Protein 1QE5 (pdb70)

B-factor: mean 22.92, std 11.98, range [2.0, 67.71]

Sequence (798 aa):
PPLDDPATDPFLVARAAADHIAQATGVEGHDMALVLGSGWGGAAELLGEVVAEVPTHEIPGFSSVTRSIRVERADGSVRHALVLGSRTHLYEGKGVRAVVHGVRTAAATGAETLILTNGCGGLNQEWGAGTPVLLSDHINLTARSPLEGPTFVDLTDVYSPRLRELAHRVDPTLPEGVYAQFPGPHYETPAEVRMAGILGADLVGMSTTLEAIAARHCGLEVLGVSLVTNLAAGISPTPLSHAEVIEAGQAAGPRISALLADIAKRPPLDDPATDPFLVARAAADHIAQATGVEGHDMALVLGSGWGGAAELLGEVVAEVPTHEIPGFSSVTRSIRVERADGSVRHALVLGSRTHLYEGKGVRAVVHGVRTAAATGAETLILTNGCGGLNQEWGAGTPVLLSDHINLTARSPLEGPTFVDLTDVYSPRLRELAHRVDPTLPEGVYAQFPGPHYETPAEVRMAGILGADLVGMSTTLEAIAARHCGLEVLGVSLVTNLAAGISPTPLSHAEVIEAGQAAGPRISALLADIAKRPPLDDPATDPFLVARAAADHIAQATGVEGHDMALVLGSGWGGAAELLGEVVAEVPTHEIPGFSSVTRSIRVERADGSVRHALVLGSRTHLYEGKGVRAVVHGVRTAAATGAETLILTNGCGGLNQEWGAGTPVLLSDHINLTARSPLEGPTFVDLTDVYSPRLRELAHRVDPTLPEGVYAQFPGPHYETPAEVRMAGILGADLVGMSTTLEAIAARHCGLEVLGVSLVTNLAAGISPTPLSHAEVIEAGQAAGPRISALLADIAKR

CATH classification: 3.40.50.1580

Radius of gyration: 28.35 Å; Cα contacts (8 Å, |Δi|>4): 1899; chains: 3; bounding box: 69×83×70 Å

InterPro domains:
  IPR000845 Nucleoside phosphorylase domain [PF01048] (41-279)
  IPR011268 Purine nucleoside phosphorylase [PIRSF000477] (22-280)
  IPR011268 Purine nucleoside phosphorylase [PTHR11904] (24-280)
  IPR011268 Purine nucleoside phosphorylase [TIGR01697] (40-279)
  IP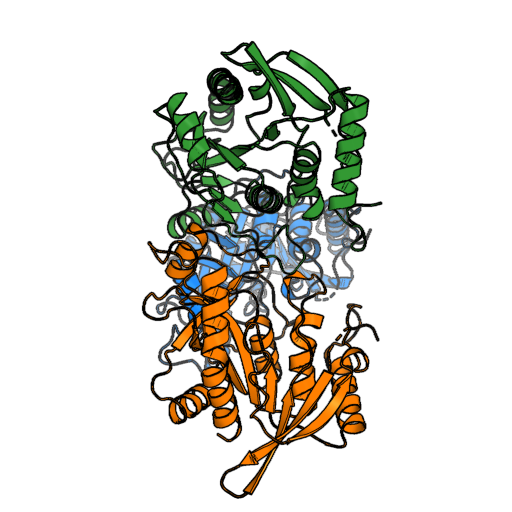R011268 Purine nucleoside phosphorylase [cd09009] (22-279)
  IPR011269 Putative purine nucleotide phosphorylase [TIGR01698] (39-280)
  IPR018099 Purine phosphorylase, family 2, conserved site [PS01240] (98-139)
  IPR035994 Nucleoside phosphorylase superfamily [G3DSA:3.40.50.1580] (9-282)
  IPR035994 Nucleoside phosphorylase superfamily [SSF53167] (23-280)

Foldseek 3Di:
DALLDPPDDLLVLLLQLLVVCCVQQVPQAAAEEEAAAPLRVQLQVLQADFSDWAAVCPGRHANHIWTWGWHQAPVRDIGIYIYDDHADFLVVPSDLSNRQSVLSSNVSRVHQAYEYEYEWAFQDVVAFFLAKAWEQEEAEDAPDASDDDPLDFDVPGLADPVLVVLLCVVPVVHHYWYEYAYQDPPADELVVSVVCVVVGGGIYDGGPPNNSRVNVSSNHHYIYMYGHLGHGHPSDPDDDDPVVSVVSSVVNSVVSSVSCSSSSND/DALQDPVDDLLVLLLQLLVVVCVQQVPQAAAEEEEQAVLCVCLCVLQAAWSDWAPLCPGGHAPATWTWGWGAAPVRDIGIYIYHGDADFLLVVSDLSNRQSVLSNNVSSVHQAYEYEYEWAFLDPVAFALAKAWEAEEAEPAPDASDDPPQDFDVPGLADPVLVVLLCVVPVPHHYWYEYAYQDDDADEVVVSVVCVVVGGGIYYHGPPNNSRVNVSSVHHYIYMYGHLGHGHPSDPDDDDPVVSVVSSVVSNVVSSVSVSSSSND/DALLPVVDDLLVQLLQLLVVVCVQQVPQAFAEEEEQAVLRVCLQVLQADWSDWAQQCPGGHADHIWTWGWHAAPVGDIGIYIYGDDADFVVVPPDLSSRQSSLSNNVSRVYAAYEYEYEWAFLDVVQFALAKAWEAEEAEPQPDASDDDPDDFDVPGLADPVLVVLLCVVPVPHHYWYEYAYRDDDADEVVVSVVCVVVGGRIYDHGDPNNSRVNVSSNHHYIYMYGHLGHGHPNDPDDDDNVRSVVSSVVSNVVSSVSVSSSSND

Nearest PDB structures (foldseek):
  1qe5-assembly1_C  TM=1.002E+00  e=2.975E-54  Cellulomonas sp.
  7zsq-assembly1_C  TM=9.509E-01  e=6.792E-37  Mycobacterium tuberculosis
  8swu-assembly1_A  TM=8.958E-01  e=1.077E-26  Clostridium perfringens ATCC 13124
  4lna-assembly1_A  TM=8.861E-01  e=1.603E-23  Spirosoma linguale DSM 74
  8swq-assembly2_E  TM=8.488E-01  e=2.115E-20  Kluyveromyces lactis NRRL Y-1140

Organism: Cellulomonas sp. (NCBI:txid40001)

Structure (mmCIF, N/CA/C/O backbone):
data_1QE5
#
_entry.id   1QE5
#
_cell.length_a   64.120
_cell.length_b   108.900
_cell.length_c   119.300
_cell.angle_alpha   90.00
_cell.angle_beta   90.00
_cell.angle_gamma   90.00
#
_symmetry.space_group_name_H-M   'P 21 21 21'
#
loop_
_entity.id
_entity.type
_entity.pdbx_description
1 polymer PENTOSYLTRANSFERASE
2 non-polymer 'PHOSPHATE ION'
3 non-polymer 'CALCIUM ION'
4 water water
#
loop_
_atom_site.group_PDB
_atom_site.id
_atom_site.type_symbol
_atom_site.label_atom_id
_atom_site.label_alt_id
_atom_site.label_comp_id
_atom_site.label_asym_id
_atom_site.label_entity_id
_atom_site.label_seq_id
_atom_site.pdbx_PDB_ins_code
_atom_site.Cartn_x
_atom_site.Cartn_y
_atom_site.Cartn_z
_atom_site.occupancy
_atom_site.B_iso_or_equiv
_atom_site.auth_seq_id
_atom_site.auth_comp_id
_atom_site.auth_asym_id
_atom_site.auth_atom_id
_atom_site.pdbx_PDB_model_num
ATOM 1 N N . PRO A 1 1 ? 0.456 -10.248 29.754 1.00 56.86 9 PRO A N 1
ATOM 2 C CA . PRO A 1 1 ? 0.587 -8.990 28.952 1.00 55.68 9 PRO A CA 1
ATOM 3 C C . PRO A 1 1 ? 0.765 -9.368 27.485 1.00 54.00 9 PRO A C 1
ATOM 4 O O . PRO A 1 1 ? 1.726 -10.052 27.158 1.00 53.69 9 PRO A O 1
ATOM 8 N N . PRO A 1 2 ? -0.168 -8.964 26.593 1.00 52.05 10 PRO A N 1
ATOM 9 C CA . PRO A 1 2 ? -0.055 -9.291 25.167 1.00 51.09 10 PRO A CA 1
ATOM 10 C C . PRO A 1 2 ? 1.119 -8.565 24.514 1.00 50.26 10 PRO A C 1
ATOM 11 O O . PRO A 1 2 ? 1.284 -7.351 24.678 1.00 49.21 10 PRO A O 1
ATOM 15 N N . LEU A 1 3 ? 1.952 -9.323 23.806 1.00 49.91 11 LEU A N 1
ATOM 16 C CA . LEU A 1 3 ? 3.106 -8.752 23.115 1.00 49.25 11 LEU A CA 1
ATOM 17 C C . LEU A 1 3 ? 2.571 -7.706 22.174 1.00 50.35 11 LEU A C 1
ATOM 18 O O . LEU A 1 3 ? 3.253 -6.769 21.793 1.00 49.02 11 LEU A O 1
ATOM 23 N N . ASP A 1 4 ? 1.333 -7.937 21.781 1.00 52.93 12 ASP A N 1
ATOM 24 C CA . ASP A 1 4 ? 0.582 -7.100 20.870 1.00 55.29 12 ASP A CA 1
ATOM 25 C C . ASP A 1 4 ? 0.413 -5.639 21.335 1.00 54.59 12 ASP A C 1
ATOM 26 O O . ASP A 1 4 ? 0.384 -4.713 20.514 1.00 53.80 12 ASP A O 1
ATOM 31 N N . ASP A 1 5 ? 0.271 -5.439 22.648 1.00 52.60 13 ASP A N 1
ATOM 32 C CA . ASP A 1 5 ? 0.085 -4.097 23.187 1.00 49.74 13 ASP A CA 1
ATOM 33 C C . ASP A 1 5 ? 1.408 -3.369 23.230 1.00 47.12 13 ASP A C 1
ATOM 34 O O . ASP A 1 5 ? 2.373 -3.853 23.802 1.00 45.52 13 ASP A O 1
ATOM 39 N N . PRO A 1 6 ? 1.460 -2.167 22.643 1.00 45.86 14 PRO A N 1
ATOM 40 C CA . PRO A 1 6 ? 2.677 -1.357 22.602 1.00 44.23 14 PRO A CA 1
ATOM 41 C C . PRO A 1 6 ? 3.194 -1.091 24.001 1.00 43.26 14 PRO A C 1
ATOM 42 O O . PRO A 1 6 ? 4.409 -0.941 24.226 1.00 43.44 14 PRO A O 1
ATOM 46 N N . ALA A 1 7 ? 2.270 -1.037 24.949 1.00 40.05 15 ALA A N 1
ATOM 47 C CA . ALA A 1 7 ? 2.652 -0.796 26.324 1.00 39.15 15 ALA A CA 1
ATOM 48 C C . ALA A 1 7 ? 3.516 -1.941 26.873 1.00 37.89 15 ALA A C 1
ATOM 49 O O . ALA A 1 7 ? 4.490 -1.691 27.569 1.00 38.55 15 ALA A O 1
ATOM 51 N N . THR A 1 8 ? 3.189 -3.190 26.539 1.00 36.64 16 THR A N 1
ATOM 52 C CA . THR A 1 8 ? 3.966 -4.344 27.028 1.00 32.23 16 THR A CA 1
ATOM 53 C C . THR A 1 8 ? 5.455 -4.236 26.690 1.00 30.77 16 THR A C 1
ATOM 54 O O . THR A 1 8 ? 5.832 -3.742 25.623 1.00 33.09 16 THR A O 1
ATOM 58 N N . ASP A 1 9 ? 6.302 -4.693 27.602 1.00 28.08 17 ASP A N 1
ATOM 59 C CA . ASP A 1 9 ? 7.753 -4.722 27.407 1.00 25.96 17 ASP A CA 1
ATOM 60 C C . ASP A 1 9 ? 8.086 -6.103 26.816 1.00 25.65 17 ASP A C 1
ATOM 61 O O . ASP A 1 9 ? 8.065 -7.092 27.552 1.00 26.89 17 ASP A O 1
ATOM 66 N N . PRO A 1 10 ? 8.456 -6.188 25.518 1.00 25.59 18 PRO A N 1
ATOM 67 C CA . PRO A 1 10 ? 8.751 -7.521 24.943 1.00 24.48 18 PRO A CA 1
ATOM 68 C C . PRO A 1 10 ? 9.663 -8.438 25.714 1.00 20.24 18 PRO A C 1
ATOM 69 O O . PRO A 1 10 ? 9.425 -9.618 25.758 1.00 19.29 18 PRO A O 1
ATOM 73 N N . PHE A 1 11 ? 10.699 -7.890 26.320 1.00 20.43 19 PHE A N 1
ATOM 74 C CA . PHE A 1 11 ? 11.663 -8.666 27.083 1.00 22.54 19 PHE A CA 1
ATOM 75 C C . PHE A 1 11 ? 11.151 -9.326 28.366 1.00 26.62 19 PHE A C 1
ATOM 76 O O . PHE A 1 11 ? 11.730 -10.304 28.865 1.00 26.29 19 PHE A O 1
ATOM 84 N N . LEU A 1 12 ? 10.066 -8.774 28.884 1.00 26.84 20 LEU A N 1
ATOM 85 C CA . LEU A 1 12 ? 9.444 -9.240 30.094 1.00 26.81 20 LEU A CA 1
ATOM 86 C C . LEU A 1 12 ? 8.620 -10.446 29.672 1.00 23.54 20 LEU A C 1
ATOM 87 O O . LEU A 1 12 ? 8.444 -11.410 30.427 1.00 24.35 20 LEU A O 1
ATOM 92 N N . VAL A 1 13 ? 8.118 -10.414 28.452 1.00 19.01 21 VAL A N 1
ATOM 93 C CA . VAL A 1 13 ? 7.352 -11.562 28.014 1.00 17.17 21 VAL A CA 1
ATOM 94 C C . VAL A 1 13 ? 8.383 -12.685 27.776 1.00 21.00 21 VAL A C 1
ATOM 95 O O . VAL A 1 13 ? 8.125 -13.856 28.105 1.00 19.12 21 VAL A O 1
ATOM 99 N N . ALA A 1 14 ? 9.553 -12.324 27.214 1.00 19.96 22 ALA A N 1
ATOM 100 C CA . ALA A 1 14 ? 10.613 -13.295 26.973 1.00 22.24 22 ALA A CA 1
ATOM 101 C C . ALA A 1 14 ? 11.030 -13.974 28.277 1.00 23.84 22 ALA A C 1
ATOM 102 O O . ALA A 1 14 ? 11.245 -15.194 28.299 1.00 24.86 22 ALA A O 1
ATOM 104 N N . ARG A 1 15 ? 11.161 -13.191 29.344 1.00 24.37 23 ARG A N 1
ATOM 105 C CA . ARG A 1 15 ? 11.511 -13.728 30.653 1.00 25.51 23 ARG A CA 1
ATOM 106 C C . ARG A 1 15 ? 10.488 -14.754 31.110 1.00 25.49 23 ARG A C 1
ATOM 107 O O . ARG A 1 15 ? 10.831 -15.849 31.576 1.00 24.96 23 ARG A O 1
ATOM 115 N N . ALA A 1 16 ? 9.215 -14.413 30.959 1.00 25.78 24 ALA A N 1
ATOM 116 C CA . ALA A 1 16 ? 8.156 -15.323 31.362 1.00 24.16 24 ALA A CA 1
ATOM 117 C C . ALA A 1 16 ? 8.229 -16.580 30.536 1.00 23.75 24 ALA A C 1
ATOM 118 O O . ALA A 1 16 ? 8.054 -17.696 31.054 1.00 24.55 24 ALA A O 1
ATOM 120 N N . ALA A 1 17 ? 8.429 -16.407 29.242 1.00 23.36 25 ALA A N 1
ATOM 121 C CA . ALA A 1 17 ? 8.508 -17.559 28.341 1.00 21.16 25 ALA A CA 1
ATOM 122 C C . ALA A 1 17 ? 9.590 -18.505 28.875 1.00 21.44 25 ALA A C 1
ATOM 123 O O . ALA A 1 17 ? 9.322 -19.685 29.087 1.00 20.91 25 ALA A O 1
ATOM 125 N N . ALA A 1 18 ? 10.787 -17.960 29.117 1.00 19.30 26 ALA A N 1
ATOM 126 C CA . ALA A 1 18 ? 11.931 -18.708 29.610 1.00 20.06 26 ALA A CA 1
ATOM 127 C C . ALA A 1 18 ? 11.719 -19.371 30.987 1.00 24.87 26 ALA A C 1
ATOM 128 O O . ALA A 1 18 ? 12.140 -20.523 31.177 1.00 26.17 26 ALA A O 1
ATOM 130 N N . ASP A 1 19 ? 11.108 -18.662 31.939 1.00 26.25 27 ASP A N 1
ATOM 131 C CA . ASP A 1 19 ? 10.854 -19.265 33.241 1.00 27.41 27 ASP A CA 1
ATOM 132 C C . ASP A 1 19 ? 9.872 -20.430 33.015 1.00 26.32 27 ASP A C 1
ATOM 133 O O . ASP A 1 19 ? 10.041 -21.516 33.584 1.00 23.65 27 ASP A O 1
ATOM 138 N N . HIS A 1 20 ? 8.858 -20.211 32.190 1.00 24.96 28 HIS A N 1
ATOM 139 C CA . HIS A 1 20 ? 7.894 -21.263 31.881 1.00 26.07 28 HIS A CA 1
ATOM 140 C C . HIS A 1 20 ? 8.602 -22.527 31.306 1.00 27.96 28 HIS A C 1
ATOM 141 O O . HIS A 1 20 ? 8.360 -23.673 31.731 1.00 28.03 28 HIS A O 1
ATOM 148 N N . ILE A 1 21 ? 9.476 -22.302 30.326 1.00 27.61 29 ILE A N 1
ATOM 149 C CA . ILE A 1 21 ? 10.215 -23.387 29.696 1.00 25.86 29 ILE A CA 1
ATOM 150 C C . ILE A 1 21 ? 11.075 -24.160 30.733 1.00 23.98 29 ILE A C 1
ATOM 151 O O . ILE A 1 21 ? 11.006 -25.366 30.821 1.00 26.89 29 ILE A O 1
ATOM 156 N N . ALA A 1 22 ? 11.860 -23.455 31.519 1.00 22.44 30 ALA A N 1
ATOM 157 C CA . ALA A 1 22 ? 12.691 -24.063 32.528 1.00 25.34 30 ALA A CA 1
ATOM 158 C C . ALA A 1 22 ? 11.906 -24.931 33.500 1.00 27.82 30 ALA A C 1
ATOM 159 O O . ALA A 1 22 ? 12.422 -25.908 34.057 1.00 27.65 30 ALA A O 1
ATOM 161 N N . GLN A 1 23 ? 10.660 -24.552 33.718 1.00 29.71 31 GLN A N 1
ATOM 162 C CA . GLN A 1 23 ? 9.822 -25.260 34.636 1.00 32.89 31 GLN A CA 1
ATOM 163 C C . GLN A 1 23 ? 9.238 -26.476 33.939 1.00 33.28 31 GLN A C 1
ATOM 164 O O . GLN A 1 23 ? 9.396 -27.588 34.417 1.00 33.47 31 GLN A O 1
ATOM 170 N N . ALA A 1 24 ? 8.588 -26.263 32.800 1.00 31.87 32 ALA A N 1
ATOM 171 C CA . ALA A 1 24 ? 7.988 -27.359 32.061 1.00 31.33 32 ALA A CA 1
ATOM 172 C C . ALA A 1 24 ? 8.993 -28.450 31.583 1.00 32.59 32 ALA A C 1
ATOM 173 O O . ALA A 1 24 ? 8.622 -29.615 31.353 1.00 33.71 32 ALA A O 1
ATOM 175 N N . THR A 1 25 ? 10.264 -28.100 31.452 1.00 30.58 33 THR A N 1
ATOM 176 C CA . THR A 1 25 ? 11.223 -29.069 30.971 1.00 27.67 33 THR A CA 1
ATOM 177 C C . THR A 1 25 ? 12.144 -29.547 32.055 1.00 27.79 33 THR A C 1
ATOM 178 O O . THR A 1 25 ? 12.843 -30.546 31.883 1.00 29.31 33 THR A O 1
ATOM 182 N N . GLY A 1 26 ? 12.200 -28.808 33.148 1.00 26.02 34 GLY A N 1
ATOM 183 C CA . GLY A 1 26 ? 13.092 -29.205 34.197 1.00 25.02 34 GLY A CA 1
ATOM 184 C C . GLY A 1 26 ? 14.510 -28.803 33.849 1.00 27.26 34 GLY A C 1
ATOM 185 O O . GLY A 1 26 ? 15.439 -29.154 34.584 1.00 27.39 34 GLY A O 1
ATOM 186 N N . VAL A 1 27 ? 14.724 -28.101 32.732 1.00 25.01 35 VAL A N 1
ATOM 187 C CA . VAL A 1 27 ? 16.089 -27.672 32.446 1.00 26.60 35 VAL A CA 1
ATOM 188 C C . VAL A 1 27 ? 16.239 -26.180 32.897 1.00 28.78 35 VAL A C 1
ATOM 189 O O . VAL A 1 27 ? 15.586 -25.280 32.375 1.00 28.31 35 VAL A O 1
ATOM 193 N N . GLU A 1 28 ? 17.082 -25.937 33.896 1.00 32.07 36 GLU A N 1
ATOM 194 C CA . GLU A 1 28 ? 17.251 -24.594 34.441 1.00 35.02 36 GLU A CA 1
ATOM 195 C C . GLU A 1 28 ? 17.697 -23.603 33.379 1.00 34.37 36 GLU A C 1
ATOM 196 O O . GLU A 1 28 ? 17.199 -22.489 33.351 1.00 36.01 36 GLU A O 1
ATOM 202 N N . GLY A 1 29 ? 18.657 -23.983 32.537 1.00 31.67 37 GLY A N 1
ATOM 203 C CA . GLY A 1 29 ? 19.112 -23.091 31.480 1.00 27.52 37 GLY A CA 1
ATOM 204 C C . GLY A 1 29 ? 19.489 -23.853 30.222 1.00 25.37 37 GLY A C 1
ATOM 205 O O . GLY A 1 29 ? 19.853 -25.024 30.305 1.00 27.84 37 GLY A O 1
ATOM 206 N N . HIS A 1 30 ? 19.361 -23.235 29.058 1.00 20.64 38 HIS A N 1
ATOM 207 C CA . HIS A 1 30 ? 19.786 -23.882 27.824 1.00 19.59 38 HIS A CA 1
ATOM 208 C C . HIS A 1 30 ? 21.054 -23.200 27.366 1.00 20.98 38 HIS A C 1
ATOM 209 O O . HIS A 1 30 ? 21.350 -22.039 27.759 1.00 19.19 38 HIS A O 1
ATOM 216 N N . ASP A 1 31 ? 21.835 -23.918 26.565 1.00 19.38 39 ASP A N 1
ATOM 217 C CA . ASP A 1 31 ? 23.102 -23.377 26.111 1.00 17.56 39 ASP A CA 1
ATOM 218 C C . ASP A 1 31 ? 23.105 -22.889 24.707 1.00 15.84 39 ASP A C 1
ATOM 219 O O . ASP A 1 31 ? 23.930 -22.069 24.344 1.00 11.14 39 ASP A O 1
ATOM 224 N N . MET A 1 32 ? 22.192 -23.423 23.910 1.00 15.49 40 MET A N 1
ATOM 225 C CA . MET A 1 32 ? 22.144 -23.051 22.496 1.00 15.33 40 MET A CA 1
ATOM 226 C C . MET A 1 32 ? 20.700 -23.182 22.058 1.00 11.62 40 MET A C 1
ATOM 227 O O . MET A 1 32 ? 19.901 -23.800 22.751 1.00 11.37 40 MET A O 1
ATOM 232 N N . ALA A 1 33 ? 20.370 -22.544 20.940 1.00 12.75 41 ALA A N 1
ATOM 233 C CA . ALA A 1 33 ? 19.024 -22.592 20.408 1.00 14.38 41 ALA A CA 1
ATOM 234 C C . ALA A 1 33 ? 19.056 -22.746 18.917 1.00 11.24 41 ALA A C 1
ATOM 235 O O . ALA A 1 33 ? 19.965 -22.290 18.276 1.00 13.40 41 ALA A O 1
ATOM 237 N N . LEU A 1 34 ? 18.064 -23.438 18.372 1.00 13.89 42 LEU A N 1
ATOM 238 C CA . LEU A 1 34 ? 17.996 -23.638 16.936 1.00 11.24 42 LEU A CA 1
ATOM 239 C C . LEU A 1 34 ? 16.610 -23.376 16.462 1.00 9.97 42 LEU A C 1
ATOM 240 O O . LEU A 1 34 ? 15.623 -23.807 17.077 1.00 11.83 42 LEU A O 1
ATOM 245 N N . VAL A 1 35 ? 16.564 -22.719 15.312 1.00 10.64 43 VAL A N 1
ATOM 246 C CA . VAL A 1 35 ? 15.336 -22.404 14.627 1.00 9.62 43 VAL A CA 1
ATOM 247 C C . VAL A 1 35 ? 15.436 -23.163 13.314 1.00 10.45 43 VAL A C 1
ATOM 248 O O . VAL A 1 35 ? 16.398 -22.980 12.576 1.00 12.09 43 VAL A O 1
ATOM 252 N N . LEU A 1 36 ? 14.455 -24.014 13.032 1.00 11.90 44 LEU A N 1
ATOM 253 C CA . LEU A 1 36 ? 14.457 -24.824 11.797 1.00 10.52 44 LEU A CA 1
ATOM 254 C C . LEU A 1 36 ? 13.540 -24.223 10.763 1.00 12.67 44 LEU A C 1
ATOM 255 O O . LEU A 1 36 ? 12.322 -24.133 10.972 1.00 12.25 44 LEU A O 1
ATOM 260 N N . GLY A 1 37 ? 14.103 -23.844 9.620 1.00 12.55 45 GLY A N 1
ATOM 261 C CA . GLY A 1 37 ? 13.282 -23.220 8.598 1.00 12.88 45 GLY A CA 1
ATOM 262 C C . GLY A 1 37 ? 12.730 -24.209 7.604 1.00 15.40 45 GLY A C 1
ATOM 263 O O . GLY A 1 37 ? 12.593 -25.373 7.916 1.00 15.38 45 GLY A O 1
ATOM 264 N N . SER A 1 38 ? 12.373 -23.739 6.419 1.00 16.52 46 SER A N 1
ATOM 265 C CA . SER A 1 38 ? 11.822 -24.600 5.365 1.00 18.95 46 SER A CA 1
ATOM 266 C C . SER A 1 38 ? 12.864 -25.537 4.816 1.00 13.44 46 SER A C 1
ATOM 267 O O . SER A 1 38 ? 13.898 -25.103 4.361 1.00 12.44 46 SER A O 1
ATOM 270 N N . GLY A 1 39 ? 12.569 -26.835 4.877 1.00 16.05 47 GLY A N 1
ATOM 271 C CA . GLY A 1 39 ? 13.506 -27.853 4.444 1.00 11.91 47 GLY A CA 1
ATOM 272 C C . GLY A 1 39 ? 14.286 -28.397 5.641 1.00 14.76 47 GLY A C 1
ATOM 273 O O . GLY A 1 39 ? 15.004 -29.373 5.473 1.00 11.36 47 GLY A O 1
ATOM 274 N N . TRP A 1 40 ? 14.150 -27.804 6.839 1.00 11.24 48 TRP A N 1
ATOM 275 C CA . TRP A 1 40 ? 14.924 -28.270 7.989 1.00 8.76 48 TRP A CA 1
ATOM 276 C C . TRP A 1 40 ? 14.149 -28.985 9.075 1.00 9.52 48 TRP A C 1
ATOM 277 O O . TRP A 1 40 ? 14.729 -29.320 10.103 1.00 7.68 48 TRP A O 1
ATOM 288 N N . GLY A 1 41 ? 12.851 -29.182 8.866 1.00 11.04 49 GLY A N 1
ATOM 289 C CA . GLY A 1 41 ? 12.020 -29.854 9.848 1.00 15.28 49 GLY A CA 1
ATOM 290 C C . GLY A 1 41 ? 12.560 -31.171 10.442 1.00 17.66 49 GLY A C 1
ATOM 291 O O . GLY A 1 41 ? 12.294 -31.474 11.604 1.00 16.40 49 GLY A O 1
ATOM 292 N N . GLY A 1 42 ? 13.340 -31.946 9.691 1.00 17.65 50 GLY A N 1
ATOM 293 C CA . GLY A 1 42 ? 13.821 -33.190 10.264 1.00 18.48 50 GLY A CA 1
ATOM 294 C C . GLY A 1 42 ? 15.281 -33.176 10.571 1.00 19.04 50 GLY A C 1
ATOM 295 O O . GLY A 1 42 ? 15.883 -34.185 10.913 1.00 22.50 50 GLY A O 1
ATOM 296 N N . ALA A 1 43 ? 15.876 -32.005 10.536 1.00 16.54 51 ALA A N 1
ATOM 297 C CA . ALA A 1 43 ? 17.297 -31.969 10.707 1.00 13.04 51 ALA A CA 1
ATOM 298 C C . ALA A 1 43 ? 17.799 -31.944 12.116 1.00 14.14 51 ALA A C 1
ATOM 299 O O . ALA A 1 43 ? 19.016 -31.892 12.324 1.00 14.10 51 ALA A O 1
ATOM 301 N N . ALA A 1 44 ? 16.909 -31.943 13.098 1.00 12.98 52 ALA A N 1
ATOM 302 C CA . ALA A 1 44 ? 17.369 -32.032 14.482 1.00 16.06 52 ALA A CA 1
ATOM 303 C C . ALA A 1 44 ? 17.188 -33.473 15.085 1.00 17.04 52 ALA A C 1
ATOM 304 O O . ALA A 1 44 ? 17.430 -33.683 16.265 1.00 18.52 52 ALA A O 1
ATOM 306 N N . GLU A 1 45 ? 16.786 -34.468 14.292 1.00 19.82 53 GLU A N 1
ATOM 307 C CA . GLU A 1 45 ? 16.584 -35.835 14.828 1.00 18.00 53 GLU A CA 1
ATOM 308 C C . GLU A 1 45 ? 17.848 -36.575 15.260 1.00 15.09 53 GLU A C 1
ATOM 309 O O . GLU A 1 45 ? 17.782 -37.531 15.992 1.00 17.83 53 GLU A O 1
ATOM 315 N N . LEU A 1 46 ? 19.006 -36.140 14.810 1.00 11.82 54 LEU A N 1
ATOM 316 C CA . LEU A 1 46 ? 20.238 -36.730 15.207 1.00 12.14 54 LEU A CA 1
ATOM 317 C C . LEU A 1 46 ? 21.015 -35.897 16.226 1.00 15.57 54 LEU A C 1
ATOM 318 O O . LEU A 1 46 ? 22.164 -36.200 16.543 1.00 18.12 54 LEU A O 1
ATOM 323 N N . LEU A 1 47 ? 20.381 -34.884 16.797 1.00 15.93 55 LEU A N 1
ATOM 324 C CA . LEU A 1 47 ? 21.063 -33.984 17.738 1.00 16.92 55 LEU A CA 1
ATOM 325 C C . LEU A 1 47 ? 21.420 -34.594 19.111 1.00 17.98 55 LEU A C 1
ATOM 326 O O . LEU A 1 47 ? 22.476 -34.314 19.709 1.00 13.99 55 LEU A O 1
ATOM 331 N N . GLY A 1 48 ? 20.522 -35.441 19.599 1.00 16.87 56 GLY A N 1
ATOM 332 C CA . GLY A 1 48 ? 20.733 -36.035 20.902 1.00 16.97 56 GLY A CA 1
ATOM 333 C C . GLY A 1 48 ? 19.396 -36.478 21.470 1.00 16.38 56 GLY A C 1
ATOM 334 O O . GLY A 1 48 ? 18.388 -36.556 20.788 1.00 18.36 56 GLY A O 1
ATOM 335 N N . GLU A 1 49 ? 19.359 -36.753 22.744 1.00 18.19 57 GLU A N 1
ATOM 336 C CA . GLU A 1 49 ? 18.108 -37.178 23.322 1.00 21.71 57 GLU A CA 1
ATOM 337 C C . GLU A 1 49 ? 17.147 -36.053 23.722 1.00 20.83 57 GLU A C 1
ATOM 338 O O . GLU A 1 49 ? 17.516 -35.151 24.478 1.00 19.90 57 GLU A O 1
ATOM 344 N N . VAL A 1 50 ? 15.913 -36.171 23.259 1.00 19.97 58 VAL A N 1
ATOM 345 C CA . VAL A 1 50 ? 14.858 -35.254 23.583 1.00 20.78 58 VAL A CA 1
ATOM 346 C C . VAL A 1 50 ? 14.455 -35.396 25.038 1.00 24.77 58 VAL A C 1
ATOM 347 O O . VAL A 1 50 ? 13.789 -36.358 25.414 1.00 24.04 58 VAL A O 1
ATOM 351 N N . VAL A 1 51 ? 14.853 -34.424 25.857 1.00 27.23 59 VAL A N 1
ATOM 352 C CA . VAL A 1 51 ? 14.533 -34.395 27.288 1.00 26.94 59 VAL A CA 1
ATOM 353 C C . VAL A 1 51 ? 13.058 -33.960 27.566 1.00 28.26 59 VAL A C 1
ATOM 354 O O . VAL A 1 51 ? 12.436 -34.385 28.549 1.00 26.94 59 VAL A O 1
ATOM 358 N N . ALA A 1 52 ? 12.491 -33.132 26.693 1.00 28.19 60 ALA A N 1
ATOM 359 C CA . ALA A 1 52 ? 11.125 -32.678 26.879 1.00 27.56 60 ALA A CA 1
ATOM 360 C C . ALA A 1 52 ? 10.611 -31.975 25.636 1.00 29.19 60 ALA A C 1
ATOM 361 O O . ALA A 1 52 ? 11.376 -31.423 24.844 1.00 31.01 60 ALA A O 1
ATOM 363 N N . GLU A 1 53 ? 9.299 -32.019 25.474 1.00 31.26 61 GLU A N 1
ATOM 364 C CA . GLU A 1 53 ? 8.610 -31.383 24.367 1.00 34.19 61 GLU A CA 1
ATOM 365 C C . GLU A 1 53 ? 7.575 -30.515 25.034 1.00 35.87 61 GLU A C 1
ATOM 366 O O . GLU A 1 53 ? 6.877 -30.993 25.930 1.00 35.98 61 GLU A O 1
ATOM 372 N N . VAL A 1 54 ? 7.481 -29.249 24.624 1.00 33.56 62 VAL A N 1
ATOM 373 C CA . VAL A 1 54 ? 6.493 -28.372 25.206 1.00 31.97 62 VAL A CA 1
ATOM 374 C C . VAL A 1 54 ? 5.609 -27.857 24.100 1.00 33.20 62 VAL A C 1
ATOM 375 O O . VAL A 1 54 ? 6.105 -27.297 23.137 1.00 32.07 62 VAL A O 1
ATOM 379 N N . PRO A 1 55 ? 4.290 -28.099 24.177 1.00 33.49 63 PRO A N 1
ATOM 380 C CA . PRO A 1 55 ? 3.443 -27.569 23.097 1.00 32.82 63 PRO A CA 1
ATOM 381 C C . PRO A 1 55 ? 3.706 -26.032 23.073 1.00 34.43 63 PRO A C 1
ATOM 382 O O . PRO A 1 55 ? 3.631 -25.347 24.105 1.00 35.58 63 PRO A O 1
ATOM 386 N N . THR A 1 56 ? 4.055 -25.508 21.903 1.00 32.83 64 THR A N 1
ATOM 387 C CA . THR A 1 56 ? 4.426 -24.101 21.775 1.00 33.71 64 THR A CA 1
ATOM 388 C C . THR A 1 56 ? 3.360 -23.078 22.171 1.00 33.35 64 THR A C 1
ATOM 389 O O . THR A 1 56 ? 3.665 -22.056 22.789 1.00 32.47 64 THR A O 1
ATOM 393 N N . HIS A 1 57 ? 2.114 -23.358 21.813 1.00 34.15 65 HIS A N 1
ATOM 394 C CA . HIS A 1 57 ? 1.001 -22.462 22.117 1.00 36.94 65 HIS A CA 1
ATOM 395 C C . HIS A 1 57 ? 0.820 -22.313 23.623 1.00 36.97 65 HIS A C 1
ATOM 396 O O . HIS A 1 57 ? 0.036 -21.496 24.056 1.00 38.69 65 HIS A O 1
ATOM 403 N N . GLU A 1 58 ? 1.521 -23.108 24.422 1.00 36.92 66 GLU A N 1
ATOM 404 C CA . GLU A 1 58 ? 1.399 -23.017 25.875 1.00 36.56 66 GLU A CA 1
ATOM 405 C C . GLU A 1 58 ? 2.444 -22.133 26.520 1.00 34.90 66 GLU A C 1
ATOM 406 O O . GLU A 1 58 ? 2.362 -21.808 27.713 1.00 35.33 66 GLU A O 1
ATOM 412 N N . ILE A 1 59 ? 3.437 -21.743 25.739 1.00 32.59 67 ILE A N 1
ATOM 413 C CA . ILE A 1 59 ? 4.482 -20.898 26.270 1.00 32.42 67 ILE A CA 1
ATOM 414 C C . ILE A 1 59 ? 4.103 -19.413 26.125 1.00 29.92 67 ILE A C 1
ATOM 415 O O . ILE A 1 59 ? 3.659 -18.980 25.055 1.00 28.93 67 ILE A O 1
ATOM 420 N N . PRO A 1 60 ? 4.288 -18.624 27.201 1.00 26.89 68 PRO A N 1
ATOM 421 C CA . PRO A 1 60 ? 3.976 -17.187 27.207 1.00 26.84 68 PRO A CA 1
ATOM 422 C C . PRO A 1 60 ? 4.414 -16.459 25.926 1.00 25.86 68 PRO A C 1
ATOM 423 O O . PRO A 1 60 ? 5.570 -16.570 25.512 1.00 25.28 68 PRO A O 1
ATOM 427 N N . GLY A 1 61 ? 3.495 -15.739 25.291 1.00 26.73 69 GLY A N 1
ATOM 428 C CA . GLY A 1 61 ? 3.858 -14.973 24.106 1.00 29.72 69 GLY A CA 1
ATOM 429 C C . GLY A 1 61 ? 3.710 -15.616 22.737 1.00 32.94 69 GLY A C 1
ATOM 430 O O . GLY A 1 61 ? 3.555 -14.900 21.735 1.00 33.32 69 GLY A O 1
ATOM 431 N N . PHE A 1 62 ? 3.770 -16.945 22.652 1.00 33.73 70 PHE A N 1
ATOM 432 C CA . PHE A 1 62 ? 3.610 -17.576 21.345 1.00 34.87 70 PHE A CA 1
ATOM 433 C C . PHE A 1 62 ? 2.142 -17.790 21.030 1.00 40.17 70 PHE A C 1
ATOM 434 O O . PHE A 1 62 ? 1.265 -17.448 21.815 1.00 43.41 70 PHE A O 1
ATOM 442 N N . SER A 1 63 ? 1.862 -18.365 19.872 1.00 46.20 71 SER A N 1
ATOM 443 C CA . SER A 1 63 ? 0.481 -18.646 19.474 1.00 52.02 71 SER A CA 1
ATOM 444 C C . SER A 1 63 ? 0.536 -19.000 18.006 1.00 54.56 71 SER A C 1
ATOM 445 O O . SER A 1 63 ? 1.594 -18.755 17.411 1.00 55.69 71 SER A O 1
ATOM 448 N N . SER A 1 64 ? 5.033 -27.357 16.228 1.00 41.63 80 SER A N 1
ATOM 449 C CA . SER A 1 64 ? 4.131 -26.682 17.182 1.00 41.01 80 SER A CA 1
ATOM 450 C C . SER A 1 64 ? 4.489 -27.182 18.572 1.00 40.26 80 SER A C 1
ATOM 451 O O . SER A 1 64 ? 3.693 -27.086 19.523 1.00 39.94 80 SER A O 1
ATOM 454 N N . VAL A 1 65 ? 5.703 -27.720 18.678 1.00 36.92 81 VAL A N 1
ATOM 455 C CA . VAL A 1 65 ? 6.210 -28.215 19.943 1.00 33.60 81 VAL A CA 1
ATOM 456 C C . VAL A 1 65 ? 7.623 -27.658 20.041 1.00 29.59 81 VAL A C 1
ATOM 457 O O . VAL A 1 65 ? 8.319 -27.531 19.053 1.00 29.60 81 VAL A O 1
ATOM 461 N N . THR A 1 66 ? 8.038 -27.313 21.233 1.00 26.68 82 THR A N 1
ATOM 462 C CA . THR A 1 66 ? 9.368 -26.774 21.457 1.00 26.89 82 THR A CA 1
ATOM 463 C C . THR A 1 66 ? 10.056 -27.882 22.199 1.00 24.52 82 THR A C 1
ATOM 464 O O . THR A 1 66 ? 9.457 -28.477 23.076 1.00 24.51 82 THR A O 1
ATOM 468 N N . ARG A 1 67 ? 11.300 -28.171 21.839 1.00 22.07 83 ARG A N 1
ATOM 469 C CA . ARG A 1 67 ? 11.983 -29.287 22.472 1.00 22.34 83 ARG A CA 1
ATOM 470 C C . ARG A 1 67 ? 13.281 -28.962 23.139 1.00 19.33 83 ARG A C 1
ATOM 471 O O . ARG A 1 67 ? 14.079 -28.198 22.630 1.00 23.37 83 ARG A O 1
ATOM 479 N N . SER A 1 68 ? 13.501 -29.581 24.280 1.00 18.45 84 SER A N 1
ATOM 480 C CA . SER A 1 68 ? 14.739 -29.426 24.983 1.00 16.58 84 SER A CA 1
ATOM 481 C C . SER A 1 68 ? 15.545 -30.729 24.688 1.00 19.07 84 SER A C 1
ATOM 482 O O . SER A 1 68 ? 15.121 -31.828 25.020 1.00 21.82 84 SER A O 1
ATOM 485 N N . ILE A 1 69 ? 16.715 -30.597 24.070 1.00 20.31 85 ILE A N 1
ATOM 486 C CA . ILE A 1 69 ? 17.528 -31.727 23.731 1.00 19.45 85 ILE A CA 1
ATOM 487 C C . ILE A 1 69 ? 18.860 -31.740 24.441 1.00 21.66 85 ILE A C 1
ATOM 488 O O . ILE A 1 69 ? 19.452 -30.697 24.685 1.00 22.19 85 ILE A O 1
ATOM 493 N N . ARG A 1 70 ? 19.311 -32.940 24.814 1.00 21.06 86 ARG A N 1
ATOM 494 C CA . ARG A 1 70 ? 20.579 -33.113 25.502 1.00 21.11 86 ARG A CA 1
ATOM 495 C C . ARG A 1 70 ? 21.635 -33.440 24.462 1.00 18.92 86 ARG A C 1
ATOM 496 O O . ARG A 1 70 ? 21.480 -34.389 23.704 1.00 21.38 86 ARG A O 1
ATOM 504 N N . VAL A 1 71 ? 22.698 -32.650 24.399 1.00 17.05 87 VAL A N 1
ATOM 505 C CA . VAL A 1 71 ? 23.776 -32.901 23.450 1.00 19.94 87 VAL A CA 1
ATOM 506 C C . VAL A 1 71 ? 25.013 -33.454 24.203 1.00 24.44 87 VAL A C 1
ATOM 507 O O . VAL A 1 71 ? 25.593 -32.768 25.052 1.00 24.13 87 VAL A O 1
ATOM 511 N N . GLU A 1 72 ? 25.412 -34.684 23.890 1.00 25.70 88 GLU A N 1
ATOM 512 C CA . GLU A 1 72 ? 26.554 -35.311 24.547 1.00 27.62 88 GLU A CA 1
ATOM 513 C C . GLU A 1 72 ? 27.807 -34.918 23.848 1.00 30.95 88 GLU A C 1
ATOM 514 O O . GLU A 1 72 ? 27.960 -35.191 22.649 1.00 33.36 88 GLU A O 1
ATOM 520 N N . ARG A 1 73 ? 28.754 -34.351 24.566 1.00 31.77 89 ARG A N 1
ATOM 521 C CA . ARG A 1 73 ? 29.937 -33.944 23.854 1.00 34.28 89 ARG A CA 1
ATOM 522 C C . ARG A 1 73 ? 31.022 -34.989 23.927 1.00 34.58 89 ARG A C 1
ATOM 523 O O . ARG A 1 73 ? 30.936 -35.931 24.715 1.00 34.05 89 ARG A O 1
ATOM 531 N N . ALA A 1 74 ? 32.025 -34.826 23.067 1.00 36.10 90 ALA A N 1
ATOM 532 C CA . ALA A 1 74 ? 33.184 -35.711 22.983 1.00 35.40 90 ALA A CA 1
ATOM 533 C C . ALA A 1 74 ? 33.827 -35.961 24.337 1.00 36.97 90 ALA A C 1
ATOM 534 O O . ALA A 1 74 ? 34.198 -37.097 24.649 1.00 37.39 90 ALA A O 1
ATOM 536 N N . ASP A 1 75 ? 33.978 -34.914 25.144 1.00 37.73 91 ASP A N 1
ATOM 537 C CA . ASP A 1 75 ? 34.601 -35.101 26.455 1.00 39.92 91 ASP A CA 1
ATOM 538 C C . ASP A 1 75 ? 33.639 -35.547 27.545 1.00 38.33 91 ASP A C 1
ATOM 539 O O . ASP A 1 75 ? 33.916 -35.386 28.721 1.00 40.76 91 ASP A O 1
ATOM 544 N N . GLY A 1 76 ? 32.496 -36.090 27.179 1.00 36.14 92 GLY A N 1
ATOM 545 C CA . GLY A 1 76 ? 31.613 -36.530 28.226 1.00 34.04 92 GLY A CA 1
ATOM 546 C C . GLY A 1 76 ? 30.745 -35.462 28.850 1.00 35.79 92 GLY A C 1
ATOM 547 O O . GLY A 1 76 ? 29.832 -35.810 29.611 1.00 35.24 92 GLY A O 1
ATOM 548 N N . SER A 1 77 ? 31.002 -34.177 28.580 1.00 34.03 93 SER A N 1
ATOM 549 C CA . SER A 1 77 ? 30.122 -33.136 29.147 1.00 33.25 93 SER A CA 1
ATOM 550 C C . SER A 1 77 ? 28.845 -33.013 28.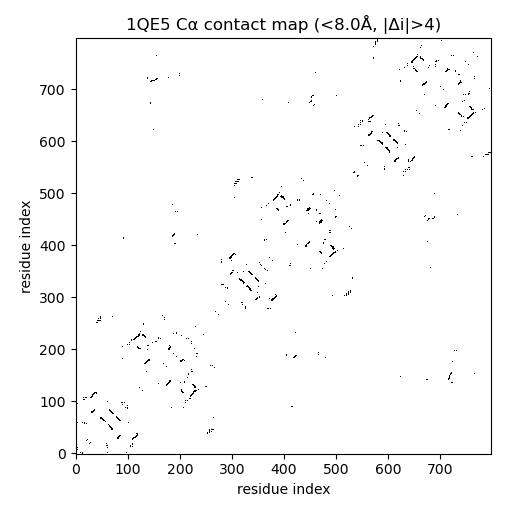299 1.00 32.74 93 SER A C 1
ATOM 551 O O . SER A 1 77 ? 28.786 -33.524 27.172 1.00 33.96 93 SER A O 1
ATOM 554 N N . VAL A 1 78 ? 27.818 -32.350 28.840 1.00 32.78 94 VAL A N 1
ATOM 555 C CA . VAL A 1 78 ? 26.588 -32.150 28.076 1.00 32.56 94 VAL A CA 1
ATOM 556 C C . VAL A 1 78 ? 26.163 -30.673 27.899 1.00 31.98 94 VAL A C 1
ATOM 557 O O . VAL A 1 78 ? 26.637 -29.763 28.618 1.00 31.20 94 VAL A O 1
ATOM 561 N N . ARG A 1 79 ? 25.250 -30.471 26.945 1.00 27.31 95 ARG A N 1
ATOM 562 C CA . ARG A 1 79 ? 24.681 -29.174 26.666 1.00 25.86 95 ARG A CA 1
ATOM 563 C C . ARG A 1 79 ? 23.215 -29.389 26.425 1.00 25.38 95 ARG A C 1
ATOM 564 O O . ARG A 1 79 ? 22.777 -30.516 26.137 1.00 23.68 95 ARG A O 1
ATOM 572 N N . HIS A 1 80 ? 22.430 -28.328 26.598 1.00 23.43 96 HIS A N 1
ATOM 573 C CA . HIS A 1 80 ? 21.006 -28.460 26.346 1.00 23.49 96 HIS A CA 1
ATOM 574 C C . HIS A 1 80 ? 20.703 -27.516 25.227 1.00 22.17 96 HIS A C 1
ATOM 575 O O . HIS A 1 80 ? 21.084 -26.341 25.251 1.00 22.19 96 HIS A O 1
ATOM 582 N N . ALA A 1 81 ? 20.083 -28.059 24.198 1.00 21.46 97 ALA A N 1
ATOM 583 C CA . ALA A 1 81 ? 19.752 -27.287 23.030 1.00 19.24 97 ALA A CA 1
ATOM 584 C C . ALA A 1 81 ? 18.252 -27.072 23.069 1.00 18.91 97 ALA A C 1
ATOM 585 O O . ALA A 1 81 ? 17.505 -27.990 23.396 1.00 17.18 97 ALA A O 1
ATOM 587 N N . LEU A 1 82 ? 17.827 -25.838 22.798 1.00 17.03 98 LEU A N 1
ATOM 588 C CA . LEU A 1 82 ? 16.404 -25.492 22.770 1.00 15.84 98 LEU A CA 1
ATOM 589 C C . LEU A 1 82 ? 16.049 -25.505 21.286 1.00 14.53 98 LEU A C 1
ATOM 590 O O . LEU A 1 82 ? 16.575 -24.718 20.515 1.00 14.65 98 LEU A O 1
ATOM 595 N N . VAL A 1 83 ? 15.169 -26.390 20.869 1.00 15.13 99 VAL A N 1
ATOM 596 C CA . VAL A 1 83 ? 14.802 -26.385 19.458 1.00 18.20 99 VAL A CA 1
ATOM 597 C C . VAL A 1 83 ? 13.433 -25.743 19.379 1.00 21.47 99 VAL A C 1
ATOM 598 O O . VAL A 1 83 ? 12.444 -26.314 19.799 1.00 20.83 99 VAL A O 1
ATOM 602 N N . LEU A 1 84 ? 13.399 -24.514 18.863 1.00 24.84 100 LEU A N 1
ATOM 603 C CA . LEU A 1 84 ? 12.156 -23.769 18.797 1.00 26.47 100 LEU A CA 1
ATOM 604 C C . LEU A 1 84 ? 11.121 -24.386 17.922 1.00 28.19 100 LEU A C 1
ATOM 605 O O . LEU A 1 84 ? 11.435 -25.107 16.972 1.00 21.66 100 LEU A O 1
ATOM 610 N N . GLY A 1 85 ? 9.877 -24.066 18.287 1.00 32.01 101 GLY A N 1
ATOM 611 C CA . GLY A 1 85 ? 8.703 -24.557 17.596 1.00 37.61 101 GLY A CA 1
ATOM 612 C C . GLY A 1 85 ? 8.758 -24.106 16.168 1.00 39.87 101 GLY A C 1
ATOM 613 O O . GLY A 1 85 ? 9.813 -24.088 15.572 1.00 40.87 101 GLY A O 1
ATOM 614 N N . SER A 1 86 ? 7.636 -23.745 15.583 1.00 42.92 102 SER A N 1
ATOM 615 C CA . SER A 1 86 ? 7.712 -23.313 14.198 1.00 43.52 102 SER A CA 1
ATOM 616 C C . SER A 1 86 ? 8.500 -22.008 14.182 1.00 42.46 102 SER A C 1
ATOM 617 O O . SER A 1 86 ? 9.489 -21.845 14.915 1.00 46.18 102 SER A O 1
ATOM 620 N N . ARG A 1 87 ? 8.037 -21.078 13.370 1.00 37.75 103 ARG A N 1
ATOM 621 C CA . ARG A 1 87 ? 8.662 -19.784 13.214 1.00 32.88 103 ARG A CA 1
ATOM 622 C C . ARG A 1 87 ? 7.564 -18.827 12.713 1.00 29.79 103 ARG A C 1
ATOM 623 O O . ARG A 1 87 ? 6.778 -19.234 11.876 1.00 29.44 103 ARG A O 1
ATOM 631 N N . THR A 1 88 ? 7.479 -17.597 13.243 1.00 26.16 104 THR A N 1
ATOM 632 C CA . THR A 1 88 ? 6.475 -16.600 12.794 1.00 25.16 104 THR A CA 1
ATOM 633 C C . THR A 1 88 ? 7.117 -15.688 11.735 1.00 24.76 104 THR A C 1
ATOM 634 O O . THR A 1 88 ? 8.190 -15.105 11.970 1.00 24.22 104 THR A O 1
ATOM 638 N N . HIS A 1 89 ? 6.491 -15.580 10.571 1.00 23.37 105 HIS A N 1
ATOM 639 C CA . HIS A 1 89 ? 7.047 -14.735 9.521 1.00 24.15 105 HIS A CA 1
ATOM 640 C C . HIS A 1 89 ? 6.474 -13.319 9.514 1.00 22.44 105 HIS A C 1
ATOM 641 O O . HIS A 1 89 ? 5.384 -13.086 10.014 1.00 20.84 105 HIS A O 1
ATOM 648 N N . LEU A 1 90 ? 7.211 -12.382 8.926 1.00 23.61 106 LEU A N 1
ATOM 649 C CA . LEU A 1 90 ? 6.715 -11.000 8.819 1.00 22.97 106 LEU A CA 1
ATOM 650 C C . LEU A 1 90 ? 5.393 -11.025 8.028 1.00 20.17 106 LEU A C 1
ATOM 651 O O . LEU A 1 90 ? 4.410 -10.396 8.397 1.00 19.33 106 LEU A O 1
ATOM 656 N N . TYR A 1 91 ? 5.348 -11.795 6.954 1.00 20.66 107 TYR A N 1
ATOM 657 C CA . TYR A 1 91 ? 4.140 -11.793 6.132 1.00 23.28 107 TYR A CA 1
ATOM 658 C C . TYR A 1 91 ? 2.874 -12.269 6.840 1.00 25.14 107 TYR A C 1
ATOM 659 O O . TYR A 1 91 ? 1.784 -12.150 6.285 1.00 26.68 107 TYR A O 1
ATOM 668 N N . GLU A 1 92 ? 2.997 -12.815 8.049 1.00 25.07 108 GLU A N 1
ATOM 669 C CA . GLU A 1 92 ? 1.801 -13.237 8.772 1.00 27.96 108 GLU A CA 1
ATOM 670 C C . GLU A 1 92 ? 1.093 -12.051 9.401 1.00 26.26 108 GLU A C 1
ATOM 671 O O . GLU A 1 92 ? 0.031 -12.203 9.949 1.00 28.52 108 GLU A O 1
ATOM 677 N N . GLY A 1 93 ? 1.690 -10.871 9.349 1.00 28.42 109 GLY A N 1
ATOM 678 C CA . GLY A 1 93 ? 1.021 -9.710 9.904 1.00 28.61 109 GLY A CA 1
ATOM 679 C C . GLY A 1 93 ? 0.853 -9.596 11.428 1.00 30.89 109 GLY A C 1
ATOM 680 O O . GLY A 1 93 ? 0.033 -8.799 11.905 1.00 30.31 109 GLY A O 1
ATOM 681 N N . LYS A 1 94 ? 1.603 -10.342 12.226 1.00 29.92 110 LYS A N 1
ATOM 682 C CA . LYS A 1 94 ? 1.401 -10.192 13.661 1.00 29.87 110 LYS A CA 1
ATOM 683 C C . LYS A 1 94 ? 2.404 -9.254 14.286 1.00 28.03 110 LYS A C 1
ATOM 684 O O . LYS A 1 94 ? 2.478 -9.192 15.503 1.00 28.44 110 LYS A O 1
ATOM 690 N N . GLY A 1 95 ? 3.177 -8.537 13.461 1.00 24.86 111 GLY A N 1
ATOM 691 C CA . GLY A 1 95 ? 4.164 -7.597 13.974 1.00 21.90 111 GLY A CA 1
ATOM 692 C C . GLY A 1 95 ? 5.577 -8.130 14.157 1.00 23.08 111 GLY A C 1
ATOM 693 O O . GLY A 1 95 ? 5.786 -9.334 14.289 1.00 24.04 111 GLY A O 1
ATOM 694 N N . VAL A 1 96 ? 6.558 -7.238 14.211 1.00 20.82 112 VAL A N 1
ATOM 695 C CA . VAL A 1 96 ? 7.933 -7.644 14.362 1.00 18.83 112 VAL A CA 1
ATOM 696 C C . VAL A 1 96 ? 8.205 -8.308 15.737 1.00 20.24 112 VAL A C 1
ATOM 697 O O . VAL A 1 96 ? 9.110 -9.151 15.878 1.00 20.66 112 VAL A O 1
ATOM 701 N N . ARG A 1 97 ? 7.439 -7.923 16.753 1.00 19.16 113 ARG A N 1
ATOM 702 C CA . ARG A 1 97 ? 7.662 -8.455 18.074 1.00 19.93 113 ARG A CA 1
ATOM 703 C C . ARG A 1 97 ? 7.457 -9.972 18.101 1.00 21.97 113 ARG A C 1
ATOM 704 O O . ARG A 1 97 ? 8.237 -10.699 18.745 1.00 18.45 113 ARG A O 1
ATOM 712 N N . ALA A 1 98 ? 6.428 -10.415 17.367 1.00 19.04 114 ALA A N 1
ATOM 713 C CA . ALA A 1 98 ? 6.046 -11.816 17.260 1.00 21.15 114 ALA A CA 1
ATOM 714 C C . ALA A 1 98 ? 7.087 -12.586 16.438 1.00 18.86 114 ALA A C 1
ATOM 715 O O . ALA A 1 98 ? 7.310 -13.757 16.650 1.00 22.99 114 ALA A O 1
ATOM 717 N N . VAL A 1 99 ? 7.738 -11.908 15.511 1.00 18.10 115 VAL A N 1
ATOM 718 C CA . VAL A 1 99 ? 8.755 -12.540 14.710 1.00 12.35 115 VAL A CA 1
ATOM 719 C C . VAL A 1 99 ? 10.042 -12.838 15.498 1.00 13.04 115 VAL A C 1
ATOM 720 O O . VAL A 1 99 ? 10.736 -13.820 15.219 1.00 11.07 115 VAL A O 1
ATOM 724 N N . VAL A 1 100 ? 10.406 -12.004 16.459 1.00 8.54 116 VAL A N 1
ATOM 725 C CA . VAL A 1 100 ? 11.670 -12.270 17.087 1.00 7.75 116 VAL A CA 1
ATOM 726 C C . VAL A 1 100 ? 11.475 -12.733 18.532 1.00 8.29 116 VAL A C 1
ATOM 727 O O . VAL A 1 100 ? 12.423 -12.759 19.312 1.00 9.36 116 VAL A O 1
ATOM 731 N N . HIS A 1 101 ? 10.257 -13.093 18.894 1.00 7.18 117 HIS A N 1
ATOM 732 C CA . HIS A 1 101 ? 9.994 -13.519 20.257 1.00 9.16 117 HIS A CA 1
ATOM 733 C C . HIS A 1 101 ? 10.761 -14.826 20.632 1.00 8.62 117 HIS A C 1
ATOM 734 O O . HIS A 1 101 ? 11.362 -14.925 21.723 1.00 10.77 117 HIS A O 1
ATOM 741 N N . GLY A 1 102 ? 10.784 -15.781 19.713 1.00 7.21 118 GLY A N 1
ATOM 742 C CA . GLY A 1 102 ? 11.538 -17.016 19.922 1.00 9.00 118 GLY A CA 1
ATOM 743 C C . GLY A 1 102 ? 12.997 -16.729 20.197 1.00 8.78 118 GLY A C 1
ATOM 744 O O . GLY A 1 102 ? 13.601 -17.286 21.110 1.00 6.94 118 GLY A O 1
ATOM 745 N N . VAL A 1 103 ? 13.599 -15.871 19.397 1.00 7.17 119 VAL A N 1
ATOM 746 C CA . VAL A 1 103 ? 14.995 -15.534 19.655 1.00 12.14 119 VAL A CA 1
ATOM 747 C C . VAL A 1 103 ? 15.216 -14.910 21.079 1.00 13.63 119 VAL A C 1
ATOM 748 O O . VAL A 1 103 ? 16.220 -15.184 21.766 1.00 16.03 119 VAL A O 1
ATOM 752 N N . ARG A 1 104 ? 14.318 -14.031 21.503 1.00 13.92 120 ARG A N 1
ATOM 753 C CA . ARG A 1 104 ? 14.516 -13.348 22.796 1.00 13.54 120 ARG A CA 1
ATOM 754 C C . ARG A 1 104 ? 14.198 -14.314 23.938 1.00 13.57 120 ARG A C 1
ATOM 755 O O . ARG A 1 104 ? 14.761 -14.194 25.019 1.00 10.58 120 ARG A O 1
ATOM 763 N N . THR A 1 105 ? 13.285 -15.257 23.684 1.00 13.78 121 THR A N 1
ATOM 764 C CA . THR A 1 105 ? 12.968 -16.302 24.678 1.00 16.81 121 THR A CA 1
ATOM 765 C C . THR A 1 105 ? 14.224 -17.141 24.865 1.00 15.36 121 THR A C 1
ATOM 766 O O . THR A 1 105 ? 14.684 -17.312 25.984 1.00 19.20 121 THR A O 1
ATOM 770 N N . ALA A 1 106 ? 14.842 -17.563 23.766 1.00 15.80 122 ALA A N 1
ATOM 771 C CA . ALA A 1 106 ? 16.075 -18.333 23.812 1.00 15.16 122 ALA A CA 1
ATOM 772 C C . ALA A 1 106 ? 17.145 -17.632 24.637 1.00 17.01 122 ALA A C 1
ATOM 773 O O . ALA A 1 106 ? 17.826 -18.230 25.484 1.00 18.02 122 ALA A O 1
ATOM 775 N N . ALA A 1 107 ? 17.335 -16.348 24.377 1.00 17.17 123 ALA A N 1
ATOM 776 C CA . ALA A 1 107 ? 18.376 -15.628 25.093 1.00 14.36 123 ALA A CA 1
ATOM 777 C C . ALA A 1 107 ? 18.070 -15.640 26.585 1.00 13.28 123 ALA A C 1
ATOM 778 O O . ALA A 1 107 ? 18.956 -15.797 27.425 1.00 13.81 123 ALA A O 1
ATOM 780 N N . ALA A 1 108 ? 16.796 -15.532 26.905 1.00 11.34 124 ALA A N 1
ATOM 781 C CA . ALA A 1 108 ? 16.357 -15.499 28.281 1.00 12.70 124 ALA A CA 1
ATOM 782 C C . ALA A 1 108 ? 16.617 -16.812 29.047 1.00 15.31 124 ALA A C 1
ATOM 783 O O . ALA A 1 108 ? 16.710 -16.787 30.267 1.00 14.31 124 ALA A O 1
ATOM 785 N N . THR A 1 109 ? 16.759 -17.948 28.330 1.00 16.44 125 THR A N 1
ATOM 786 C CA . THR A 1 109 ? 17.004 -19.241 28.985 1.00 14.07 125 THR A CA 1
ATOM 787 C C . THR A 1 109 ? 18.490 -19.342 29.216 1.00 16.59 125 THR A C 1
ATOM 788 O O . THR A 1 109 ? 18.997 -20.299 29.823 1.00 17.66 125 THR A O 1
ATOM 792 N N . GLY A 1 110 ? 19.223 -18.358 28.738 1.00 15.25 126 GLY A N 1
ATOM 793 C CA . GLY A 1 110 ? 20.671 -18.421 28.949 1.00 13.99 126 GLY A CA 1
ATOM 794 C C . GLY A 1 110 ? 21.491 -18.878 27.747 1.00 13.04 126 GLY A C 1
ATOM 795 O O . GLY A 1 110 ? 22.710 -18.870 27.774 1.00 13.23 126 GLY A O 1
ATOM 796 N N . ALA A 1 111 ? 20.826 -19.255 26.674 1.00 11.80 127 ALA A N 1
ATOM 797 C CA . ALA A 1 111 ? 21.540 -19.692 25.510 1.00 13.07 127 ALA A CA 1
ATOM 798 C C . ALA A 1 111 ? 22.550 -18.646 25.067 1.00 16.27 127 ALA A C 1
ATOM 799 O O . ALA A 1 111 ? 22.250 -17.465 25.037 1.00 17.42 127 ALA A O 1
ATOM 801 N N . GLU A 1 112 ? 23.749 -19.070 24.679 1.00 18.52 128 GLU A N 1
ATOM 802 C CA . GLU A 1 112 ? 24.732 -18.127 24.180 1.00 19.57 128 GLU A CA 1
ATOM 803 C C . GLU A 1 112 ? 24.958 -18.249 22.661 1.00 18.61 128 GLU A C 1
ATOM 804 O O . GLU A 1 112 ? 25.609 -17.394 22.040 1.00 12.72 128 GLU A O 1
ATOM 810 N N . THR A 1 113 ? 24.378 -19.290 22.074 1.00 15.17 129 THR A N 1
ATOM 811 C CA . THR A 1 113 ? 24.580 -19.584 20.671 1.00 14.79 129 THR A CA 1
ATOM 812 C C . THR A 1 113 ? 23.260 -19.818 19.996 1.00 12.90 129 THR A C 1
ATOM 813 O O . THR A 1 113 ? 22.382 -20.490 20.544 1.00 9.33 129 THR A O 1
ATOM 817 N N . LEU A 1 114 ? 23.121 -19.251 18.798 1.00 11.96 130 LEU A N 1
ATOM 818 C CA . LEU A 1 114 ? 21.875 -19.375 18.082 1.00 12.44 130 LEU A CA 1
ATOM 819 C C . LEU A 1 114 ? 22.211 -19.850 16.689 1.00 11.43 130 LEU A C 1
ATOM 820 O O . LEU A 1 114 ? 23.123 -19.319 16.041 1.00 12.38 130 LEU A O 1
ATOM 825 N N . ILE A 1 115 ? 21.454 -20.834 16.217 1.00 13.41 131 ILE A N 1
ATOM 826 C CA . ILE A 1 115 ? 21.657 -21.365 14.863 1.00 10.10 131 ILE A CA 1
ATOM 827 C C . ILE A 1 115 ? 20.352 -21.051 14.130 1.00 10.85 131 ILE A C 1
ATOM 828 O O . ILE A 1 115 ? 19.276 -21.474 14.570 1.00 6.94 131 ILE A O 1
ATOM 833 N N . LEU A 1 116 ? 20.434 -20.260 13.046 1.00 7.03 132 LEU A N 1
ATOM 834 C CA . LEU A 1 116 ? 19.215 -19.924 12.339 1.00 6.94 132 LEU A CA 1
ATOM 835 C C . LEU A 1 116 ? 19.311 -20.630 11.026 1.00 5.54 132 LEU A C 1
ATOM 836 O O . LEU A 1 116 ? 20.344 -20.612 10.418 1.00 8.64 132 LEU A O 1
ATOM 841 N N . THR A 1 117 ? 18.254 -21.286 10.589 1.00 8.37 133 THR A N 1
ATOM 842 C CA . THR A 1 117 ? 18.320 -21.956 9.299 1.00 9.76 133 THR A CA 1
ATOM 843 C C . THR A 1 117 ? 17.118 -21.510 8.491 1.00 9.99 133 THR A C 1
ATOM 844 O O . THR A 1 117 ? 16.099 -21.146 9.055 1.00 11.13 133 THR A O 1
ATOM 848 N N . ASN A 1 118 ? 17.219 -21.554 7.179 1.00 10.62 134 ASN A N 1
ATOM 849 C CA . ASN A 1 118 ? 16.055 -21.231 6.380 1.00 8.23 134 ASN A CA 1
ATOM 850 C C . ASN A 1 118 ? 16.226 -21.916 5.064 1.00 7.48 134 ASN A C 1
ATOM 851 O O . ASN A 1 118 ? 17.313 -22.429 4.749 1.00 6.97 134 ASN A O 1
ATOM 856 N N . GLY A 1 119 ? 15.148 -21.889 4.296 1.00 8.38 135 GLY A N 1
ATOM 857 C CA . GLY A 1 119 ? 15.136 -22.379 2.931 1.00 9.77 135 GLY A CA 1
ATOM 858 C C . GLY A 1 119 ? 15.024 -21.103 2.048 1.00 11.60 135 GLY A C 1
ATOM 859 O O . GLY A 1 119 ? 14.109 -20.317 2.279 1.00 10.36 135 GLY A O 1
ATOM 860 N N . CYS A 1 120 ? 15.876 -20.925 1.033 1.00 11.33 136 CYS A N 1
ATOM 861 C CA . CYS A 1 120 ? 15.840 -19.706 0.216 1.00 12.95 136 CYS A CA 1
ATOM 862 C C . CYS A 1 120 ? 16.047 -19.979 -1.274 1.00 15.14 136 CYS A C 1
ATOM 863 O O . CYS A 1 120 ? 16.278 -21.141 -1.683 1.00 15.41 136 CYS A O 1
ATOM 866 N N . GLY A 1 121 ? 15.985 -18.912 -2.078 1.00 11.58 137 GLY A N 1
ATOM 867 C CA . GLY A 1 121 ? 16.232 -18.999 -3.511 1.00 6.94 137 GLY A CA 1
ATOM 868 C C . GLY A 1 121 ? 17.692 -18.662 -3.718 1.00 9.73 137 GLY A C 1
ATOM 869 O O . GLY A 1 121 ? 18.228 -17.821 -3.013 1.00 11.70 137 GLY A O 1
ATOM 870 N N . GLY A 1 122 ? 18.378 -19.304 -4.660 1.00 9.64 138 GLY A N 1
ATOM 871 C CA . GLY A 1 122 ? 19.765 -18.985 -4.834 1.00 8.14 138 GLY A CA 1
ATOM 872 C C . GLY A 1 122 ? 19.930 -18.238 -6.111 1.00 10.53 138 GLY A C 1
ATOM 873 O O . GLY A 1 122 ? 19.137 -18.364 -7.033 1.00 13.50 138 GLY A O 1
ATOM 874 N N . LEU A 1 123 ? 20.969 -17.448 -6.169 1.00 13.89 139 LEU A N 1
ATOM 875 C CA . LEU A 1 123 ? 21.266 -16.663 -7.360 1.00 19.75 139 LEU A CA 1
ATOM 876 C C . LEU A 1 123 ? 22.615 -17.071 -7.930 1.00 22.52 139 LEU A C 1
ATOM 877 O O . LEU A 1 123 ? 23.067 -16.473 -8.907 1.00 24.10 139 LEU A O 1
ATOM 882 N N . ASN A 1 124 ? 23.287 -18.024 -7.279 1.00 23.15 140 ASN A N 1
ATOM 883 C CA . ASN A 1 124 ? 24.584 -18.501 -7.758 1.00 26.78 140 ASN A CA 1
ATOM 884 C C . ASN A 1 124 ? 24.299 -19.850 -8.409 1.00 28.26 140 ASN A C 1
ATOM 885 O O . ASN A 1 124 ? 23.820 -20.779 -7.749 1.00 27.05 140 ASN A O 1
ATOM 890 N N . GLN A 1 125 ? 24.558 -19.964 -9.705 1.00 30.92 141 GLN A N 1
ATOM 891 C CA . GLN A 1 125 ? 24.299 -21.233 -10.379 1.00 31.07 141 GLN A CA 1
ATOM 892 C C . GLN A 1 125 ? 25.119 -22.406 -9.888 1.00 28.85 141 GLN A C 1
ATOM 893 O O . GLN A 1 125 ? 24.684 -23.540 -10.022 1.00 29.13 141 GLN A O 1
ATOM 899 N N . GLU A 1 126 ? 26.271 -22.141 -9.287 1.00 28.19 142 GLU A N 1
ATOM 900 C CA . GLU A 1 126 ? 27.085 -23.221 -8.725 1.00 30.45 142 GLU A CA 1
ATOM 901 C C . GLU A 1 126 ? 26.413 -23.878 -7.499 1.00 28.97 142 GLU A C 1
ATOM 902 O O . GLU A 1 126 ? 26.913 -24.867 -6.975 1.00 29.26 142 GLU A O 1
ATOM 908 N N . TRP A 1 127 ? 25.326 -23.320 -6.995 1.00 25.53 143 TRP A N 1
ATOM 909 C CA . TRP A 1 127 ? 24.688 -23.940 -5.828 1.00 24.71 143 TRP A CA 1
ATOM 910 C C . TRP A 1 127 ? 23.301 -24.407 -6.154 1.00 23.83 143 TRP A C 1
ATOM 911 O O . TRP A 1 127 ? 22.366 -23.651 -5.985 1.00 24.19 143 TRP A O 1
ATOM 922 N N . GLY A 1 128 ? 23.159 -25.660 -6.591 1.00 22.08 144 GLY A N 1
ATOM 923 C CA . GLY A 1 128 ? 21.846 -26.158 -6.966 1.00 16.81 144 GLY A CA 1
ATOM 924 C C . GLY A 1 128 ? 20.973 -26.461 -5.786 1.00 16.84 144 GLY A C 1
ATOM 925 O O . GLY A 1 128 ? 21.433 -26.372 -4.634 1.00 16.53 144 GLY A O 1
ATOM 926 N N . ALA A 1 129 ? 19.712 -26.804 -6.057 1.00 14.65 145 ALA A N 1
ATOM 927 C CA . ALA A 1 129 ? 18.783 -27.139 -4.995 1.00 16.03 145 ALA A CA 1
ATOM 928 C C . ALA A 1 129 ? 19.475 -28.163 -4.110 1.00 18.59 145 ALA A C 1
ATOM 929 O O . ALA A 1 129 ? 20.228 -28.993 -4.582 1.00 21.19 145 ALA A O 1
ATOM 931 N N . GLY A 1 130 ? 19.230 -28.115 -2.823 1.00 19.28 146 GLY A N 1
ATOM 932 C CA . GLY A 1 130 ? 19.899 -29.050 -1.949 1.00 19.10 146 GLY A CA 1
ATOM 933 C C . GLY A 1 130 ? 21.183 -28.496 -1.355 1.00 18.31 146 GLY A C 1
ATOM 934 O O . GLY A 1 130 ? 21.655 -29.051 -0.405 1.00 19.66 146 GLY A O 1
ATOM 935 N N . THR A 1 131 ? 21.752 -27.404 -1.860 1.00 19.15 147 THR A N 1
ATOM 936 C CA . THR A 1 131 ? 23.010 -26.904 -1.271 1.00 17.09 147 THR A CA 1
ATOM 937 C C . THR A 1 131 ? 22.877 -26.068 0.032 1.00 17.73 147 THR A C 1
ATOM 938 O O . THR A 1 131 ? 22.126 -25.086 0.091 1.00 20.22 147 THR A O 1
ATOM 942 N N . PRO A 1 132 ? 23.533 -26.501 1.108 1.00 16.69 148 PRO A N 1
ATOM 943 C CA . PRO A 1 132 ? 23.460 -25.725 2.331 1.00 15.22 148 PRO A CA 1
ATOM 944 C C . PRO A 1 132 ? 24.562 -24.622 2.160 1.00 14.46 148 PRO A C 1
ATOM 945 O O . PRO A 1 132 ? 25.653 -24.876 1.633 1.00 12.27 148 PRO A O 1
ATOM 949 N N . VAL A 1 133 ? 24.266 -23.396 2.599 1.00 11.43 149 VAL A N 1
ATOM 950 C CA . VAL A 1 133 ? 25.232 -22.305 2.453 1.00 10.13 149 VAL A CA 1
ATOM 951 C C . VAL A 1 133 ? 25.372 -21.508 3.765 1.00 10.89 149 VAL A C 1
ATOM 952 O O . VAL A 1 133 ? 24.385 -21.142 4.422 1.00 10.25 149 VAL A O 1
ATOM 956 N N . LEU A 1 134 ? 26.595 -21.244 4.165 1.00 11.42 150 LEU A N 1
ATOM 957 C CA . LEU A 1 134 ? 26.751 -20.464 5.366 1.00 11.43 150 LEU A CA 1
ATOM 958 C C . LEU A 1 134 ? 26.515 -18.932 5.092 1.00 13.95 150 LEU A C 1
ATOM 959 O O . LEU A 1 134 ? 26.995 -18.357 4.086 1.00 13.40 150 LEU A O 1
ATOM 964 N N . LEU A 1 135 ? 25.778 -18.283 5.982 1.00 14.08 151 LEU A N 1
ATOM 965 C CA . LEU A 1 135 ? 25.555 -16.832 5.866 1.00 15.00 151 LEU A CA 1
ATOM 966 C C . LEU A 1 135 ? 26.772 -16.021 6.343 1.00 12.39 151 LEU A C 1
ATOM 967 O O . LEU A 1 135 ? 27.157 -16.101 7.521 1.00 11.18 151 LEU A O 1
ATOM 972 N N . SER A 1 136 ? 27.380 -15.268 5.427 1.00 9.62 152 SER A N 1
ATOM 973 C CA . SER A 1 136 ? 28.522 -14.397 5.815 1.00 12.66 152 SER A CA 1
ATOM 974 C C . SER A 1 136 ? 28.045 -12.984 6.281 1.00 10.67 152 SER A C 1
ATOM 975 O O . SER A 1 136 ? 28.731 -12.329 7.063 1.00 10.69 152 SER A O 1
ATOM 978 N N . ASP A 1 137 ? 26.873 -12.548 5.797 1.00 12.72 153 ASP A N 1
ATOM 979 C CA . ASP A 1 137 ? 26.311 -11.206 6.101 1.00 14.32 153 ASP A CA 1
ATOM 980 C C . ASP A 1 137 ? 24.913 -11.226 5.471 1.00 14.52 153 ASP A C 1
ATOM 981 O O . ASP A 1 137 ? 24.535 -12.201 4.754 1.00 13.26 153 ASP A O 1
ATOM 986 N N . HIS A 1 138 ? 24.147 -10.161 5.726 1.00 14.03 154 HIS A N 1
ATOM 987 C CA . HIS A 1 138 ? 22.814 -10.027 5.128 1.00 11.93 154 HIS A CA 1
ATOM 988 C C . HIS A 1 138 ? 22.508 -8.595 4.716 1.00 10.26 154 HIS A C 1
ATOM 989 O O . HIS A 1 138 ? 23.273 -7.660 4.996 1.00 10.05 154 HIS A O 1
ATOM 996 N N . ILE A 1 139 ? 21.391 -8.446 4.033 1.00 10.78 155 ILE A N 1
ATOM 997 C CA . ILE A 1 139 ? 20.875 -7.160 3.552 1.00 9.77 155 ILE A CA 1
ATOM 998 C C . ILE A 1 139 ? 19.402 -7.228 3.892 1.00 10.18 155 ILE A C 1
ATOM 999 O O . ILE A 1 139 ? 18.685 -8.080 3.389 1.00 12.58 155 ILE A O 1
ATOM 1004 N N . ASN A 1 140 ? 18.946 -6.377 4.802 1.00 10.62 156 ASN A N 1
ATOM 1005 C CA . ASN A 1 140 ? 17.539 -6.382 5.209 1.00 9.48 156 ASN A CA 1
ATOM 1006 C C . ASN A 1 140 ? 16.784 -5.448 4.304 1.00 11.47 156 ASN A C 1
ATOM 1007 O O . ASN A 1 140 ? 17.074 -4.226 4.290 1.00 15.46 156 ASN A O 1
ATOM 1012 N N . LEU A 1 141 ? 15.855 -5.989 3.524 1.00 8.65 157 LEU A N 1
ATOM 1013 C CA . LEU A 1 141 ? 15.080 -5.209 2.591 1.00 7.53 157 LEU A CA 1
ATOM 1014 C C . LEU A 1 141 ? 13.635 -5.127 3.016 1.00 6.91 157 LEU A C 1
ATOM 1015 O O . LEU A 1 141 ? 12.764 -4.871 2.200 1.00 8.92 157 LEU A O 1
ATOM 1020 N N . THR A 1 142 ? 13.347 -5.292 4.289 1.00 4.47 158 THR A N 1
ATOM 1021 C CA . THR A 1 142 ? 11.924 -5.239 4.650 1.00 8.01 158 THR A CA 1
ATOM 1022 C C . THR A 1 142 ? 11.525 -3.827 5.117 1.00 8.95 158 THR A C 1
ATOM 1023 O O . THR A 1 142 ? 10.335 -3.559 5.316 1.00 9.16 158 THR A O 1
ATOM 1027 N N . ALA A 1 143 ? 12.539 -2.984 5.349 1.00 8.59 159 ALA A N 1
ATOM 1028 C CA . ALA A 1 143 ? 12.321 -1.605 5.815 1.00 13.76 159 ALA A CA 1
ATOM 1029 C C . ALA A 1 143 ? 11.806 -1.651 7.251 1.00 12.74 159 ALA A C 1
ATOM 1030 O O . ALA A 1 143 ? 11.143 -0.710 7.691 1.00 12.80 159 ALA A O 1
ATOM 1032 N N . ARG A 1 144 ? 12.086 -2.744 7.974 1.00 12.97 160 ARG A N 1
ATOM 1033 C CA . ARG A 1 144 ? 11.614 -2.874 9.349 1.00 11.57 160 ARG A CA 1
ATOM 1034 C C . ARG A 1 144 ? 12.813 -3.189 10.214 1.00 13.17 160 ARG A C 1
ATOM 1035 O O . ARG A 1 144 ? 13.890 -3.481 9.715 1.00 13.19 160 ARG A O 1
ATOM 1043 N N . SER A 1 145 ? 12.625 -3.063 11.528 1.00 13.34 161 SER A N 1
ATOM 1044 C CA . SER A 1 145 ? 13.650 -3.323 12.497 1.00 11.89 161 SER A CA 1
ATOM 1045 C C . SER A 1 145 ? 12.968 -3.922 13.682 1.00 12.74 161 SER A C 1
ATOM 1046 O O . SER A 1 145 ? 11.819 -3.653 13.934 1.00 10.41 161 SER A O 1
ATOM 1049 N N . PRO A 1 146 ? 13.630 -4.856 14.351 1.00 13.26 162 PRO A N 1
ATOM 1050 C CA . PRO A 1 146 ? 13.003 -5.442 15.537 1.00 14.33 162 PRO A CA 1
ATOM 1051 C C . PRO A 1 146 ? 13.306 -4.572 16.755 1.00 13.38 162 PRO A C 1
ATOM 1052 O O . PRO A 1 146 ? 12.770 -4.787 17.818 1.00 16.85 162 PRO A O 1
ATOM 1056 N N . LEU A 1 147 ? 14.209 -3.617 16.617 1.00 15.22 163 LEU A N 1
ATOM 1057 C CA . LEU A 1 147 ? 14.571 -2.767 17.746 1.00 16.88 163 LEU A CA 1
ATOM 1058 C C . LEU A 1 147 ? 13.626 -1.600 17.849 1.00 18.92 163 LEU A C 1
ATOM 1059 O O . LEU A 1 147 ? 13.205 -1.034 16.836 1.00 17.43 163 LEU A O 1
ATOM 1064 N N . GLU A 1 148 ? 13.291 -1.256 19.084 1.00 22.08 164 GLU A N 1
ATOM 1065 C CA . GLU A 1 148 ? 12.293 -0.230 19.337 1.00 27.21 164 GLU A CA 1
ATOM 1066 C C . GLU A 1 148 ? 12.769 1.111 19.854 1.00 30.15 164 GLU A C 1
ATOM 1067 O O . GLU A 1 148 ? 11.983 2.017 19.982 1.00 32.30 164 GLU A O 1
ATOM 1073 N N . GLY A 1 149 ? 14.030 1.301 20.144 1.00 33.71 165 GLY A N 1
ATOM 1074 C CA . GLY A 1 149 ? 14.380 2.639 20.592 1.00 39.05 165 GLY A CA 1
ATOM 1075 C C . GLY A 1 149 ? 15.797 2.944 20.197 1.00 42.02 165 GLY A C 1
ATOM 1076 O O . GLY A 1 149 ? 16.375 2.264 19.350 1.00 43.65 165 GLY A O 1
ATOM 1077 N N . PRO A 1 150 ? 16.393 3.992 20.782 1.00 43.19 166 PRO A N 1
ATOM 1078 C CA . PRO A 1 150 ? 17.768 4.294 20.433 1.00 44.69 166 PRO A CA 1
ATOM 1079 C C . PRO A 1 150 ? 18.573 3.151 20.890 1.00 47.15 166 PRO A C 1
ATOM 1080 O O . PRO A 1 150 ? 19.259 3.186 21.913 1.00 49.04 166 PRO A O 1
ATOM 1084 N N . THR A 1 151 ? 18.450 2.123 20.147 1.00 50.53 167 THR A N 1
ATOM 1085 C CA . THR A 1 151 ? 19.108 0.915 20.469 1.00 54.18 167 THR A CA 1
ATOM 1086 C C . THR A 1 151 ? 20.276 0.935 19.534 1.00 54.52 167 THR A C 1
ATOM 1087 O O . THR A 1 151 ? 20.190 0.581 18.377 1.00 56.19 167 THR A O 1
ATOM 1091 N N . PHE A 1 152 ? 21.376 1.403 20.042 1.00 54.82 168 PHE A N 1
ATOM 1092 C CA . PHE A 1 152 ? 22.499 1.485 19.166 1.00 56.96 168 PHE A CA 1
ATOM 1093 C C . PHE A 1 152 ? 23.477 0.350 19.258 1.00 56.87 168 PHE A C 1
ATOM 1094 O O . PHE A 1 152 ? 24.504 0.426 19.965 1.00 57.83 168 PHE A O 1
ATOM 1102 N N . VAL A 1 153 ? 23.061 -0.712 18.527 1.00 55.95 169 VAL A N 1
ATOM 1103 C CA . VAL A 1 153 ? 23.737 -2.011 18.306 1.00 54.27 169 VAL A CA 1
ATOM 1104 C C . VAL A 1 153 ? 24.548 -2.090 16.998 1.00 51.53 169 VAL A C 1
ATOM 1105 O O . VAL A 1 153 ? 24.066 -1.740 15.887 1.00 49.58 169 VAL A O 1
ATOM 1109 N N . ASP A 1 154 ? 25.768 -2.609 17.156 1.00 46.78 170 ASP A N 1
ATOM 1110 C CA . ASP A 1 154 ? 26.728 -2.772 16.069 1.00 41.24 170 ASP A CA 1
ATOM 1111 C C . ASP A 1 154 ? 26.448 -4.097 15.301 1.00 39.40 170 ASP A C 1
ATOM 1112 O O . ASP A 1 154 ? 26.332 -5.147 15.911 1.00 36.30 170 ASP A O 1
ATOM 1117 N N . LEU A 1 155 ? 26.283 -4.031 13.981 1.00 35.31 171 LEU A N 1
ATOM 1118 C CA . LEU A 1 155 ? 26.033 -5.232 13.180 1.00 33.47 171 LEU A CA 1
ATOM 1119 C C . LEU A 1 155 ? 27.249 -5.520 12.258 1.00 33.23 171 LEU A C 1
ATOM 1120 O O . LEU A 1 155 ? 27.148 -6.155 11.216 1.00 31.57 171 LEU A O 1
ATOM 1125 N N . THR A 1 156 ? 28.426 -5.075 12.664 1.00 35.27 172 THR A N 1
ATOM 1126 C CA . THR A 1 156 ? 29.610 -5.291 11.847 1.00 38.97 172 THR A CA 1
ATOM 1127 C C . THR A 1 156 ? 29.980 -6.751 11.646 1.00 39.17 172 THR A C 1
ATOM 1128 O O . THR A 1 156 ? 30.696 -7.076 10.693 1.00 40.01 172 THR A O 1
ATOM 1132 N N . ASP A 1 157 ? 29.525 -7.624 12.551 1.00 38.86 173 ASP A N 1
ATOM 1133 C CA . ASP A 1 157 ? 29.781 -9.054 12.394 1.00 36.76 173 ASP A CA 1
ATOM 1134 C C . ASP A 1 157 ? 28.628 -9.835 12.963 1.00 30.63 173 ASP A C 1
ATOM 1135 O O . ASP A 1 157 ? 28.729 -10.521 13.989 1.00 30.69 173 ASP A O 1
ATOM 1140 N N . VAL A 1 158 ? 27.510 -9.694 12.278 1.00 24.04 174 VAL A N 1
ATOM 1141 C CA . VAL A 1 158 ? 26.311 -10.357 12.704 1.00 19.20 174 VAL A CA 1
ATOM 1142 C C . VAL A 1 158 ? 26.503 -11.878 12.762 1.00 19.59 174 VAL A C 1
ATOM 1143 O O . VAL A 1 158 ? 26.095 -12.519 13.739 1.00 18.74 174 VAL A O 1
ATOM 1147 N N . TYR A 1 159 ? 27.134 -12.448 11.737 1.00 16.40 175 TYR A N 1
ATOM 1148 C CA . TYR A 1 159 ? 27.314 -13.888 11.700 1.00 12.96 175 TYR A CA 1
ATOM 1149 C C . TYR A 1 159 ? 28.724 -14.231 12.135 1.00 13.41 175 TYR A C 1
ATOM 1150 O O . TYR A 1 159 ? 29.682 -14.070 11.415 1.00 12.76 175 TYR A O 1
ATOM 1159 N N . SER A 1 160 ? 28.813 -14.727 13.357 1.00 14.21 176 SER A N 1
ATOM 1160 C CA . SER A 1 160 ? 30.080 -15.055 13.984 1.00 16.65 176 SER A CA 1
ATOM 1161 C C . SER A 1 160 ? 31.119 -15.791 13.192 1.00 17.57 176 SER A C 1
ATOM 1162 O O . SER A 1 160 ? 30.875 -16.924 12.748 1.00 16.10 176 SER A O 1
ATOM 1165 N N . PRO A 1 161 ? 32.321 -15.193 13.038 1.00 17.81 177 PRO A N 1
ATOM 1166 C CA . PRO A 1 161 ? 33.379 -15.877 12.288 1.00 17.15 177 PRO A CA 1
ATOM 1167 C C . PRO A 1 161 ? 33.758 -17.198 13.029 1.00 19.10 177 PRO A C 1
ATOM 1168 O O . PRO A 1 161 ? 34.104 -18.179 12.384 1.00 19.16 177 PRO A O 1
ATOM 1172 N N . ARG A 1 162 ? 33.713 -17.198 14.371 1.00 18.44 178 ARG A N 1
ATOM 1173 C CA . ARG A 1 162 ? 34.075 -18.379 15.180 1.00 21.54 178 ARG A CA 1
ATOM 1174 C C . ARG A 1 162 ? 33.192 -19.563 14.752 1.00 20.09 178 ARG A C 1
ATOM 1175 O O . ARG A 1 162 ? 33.684 -20.649 14.442 1.00 20.11 178 ARG A O 1
ATOM 1183 N N . LEU A 1 163 ? 31.889 -19.322 14.736 1.00 18.65 179 LEU A N 1
ATOM 1184 C CA . LEU A 1 163 ? 30.967 -20.337 14.363 1.00 17.59 179 LEU A CA 1
ATOM 1185 C C . LEU A 1 163 ? 31.107 -20.730 12.911 1.00 17.32 179 LEU A C 1
ATOM 1186 O O . LEU A 1 163 ? 30.861 -21.865 12.589 1.00 17.22 179 LEU A O 1
ATOM 1191 N N . ARG A 1 164 ? 31.475 -19.823 12.014 1.00 16.59 180 ARG A N 1
ATOM 1192 C CA . ARG A 1 164 ? 31.617 -20.283 10.659 1.00 18.82 180 ARG A CA 1
ATOM 1193 C C . ARG A 1 164 ? 32.884 -21.134 10.553 1.00 21.49 180 ARG A C 1
ATOM 1194 O O . ARG A 1 164 ? 32.957 -22.053 9.744 1.00 18.52 180 ARG A O 1
ATOM 1202 N N . GLU A 1 165 ? 33.862 -20.870 11.408 1.00 24.63 181 GLU A N 1
ATOM 1203 C CA . GLU A 1 165 ? 35.094 -21.658 11.401 1.00 26.20 181 GLU A CA 1
ATOM 1204 C C . GLU A 1 165 ? 34.696 -23.075 11.837 1.00 24.39 181 GLU A C 1
ATOM 1205 O O . GLU A 1 165 ? 34.994 -24.043 11.158 1.00 26.01 181 GLU A O 1
ATOM 1211 N N . LEU A 1 166 ? 33.992 -23.193 12.945 1.00 22.01 182 LEU A N 1
ATOM 1212 C CA . LEU A 1 166 ? 33.607 -24.512 13.404 1.00 21.65 182 LEU A CA 1
ATOM 1213 C C . LEU A 1 166 ? 32.777 -25.303 12.351 1.00 21.69 182 LEU A C 1
ATOM 1214 O O . LEU A 1 166 ? 32.972 -26.521 12.176 1.00 22.31 182 LEU A O 1
ATOM 1219 N N . ALA A 1 167 ? 31.851 -24.624 11.675 1.00 17.41 183 ALA A N 1
ATOM 1220 C CA . ALA A 1 167 ? 31.004 -25.264 10.680 1.00 16.29 183 ALA A CA 1
ATOM 1221 C C . ALA A 1 167 ? 31.934 -25.774 9.603 1.00 17.51 183 ALA A C 1
ATOM 1222 O O . ALA A 1 167 ? 31.690 -26.797 8.943 1.00 17.92 183 ALA A O 1
ATOM 1224 N N . HIS A 1 168 ? 33.038 -25.069 9.447 1.00 17.51 184 HIS A N 1
ATOM 1225 C CA . HIS A 1 168 ? 33.980 -25.448 8.437 1.00 20.97 184 HIS A CA 1
ATOM 1226 C C . HIS A 1 168 ? 34.856 -26.633 8.864 1.00 21.04 184 HIS A C 1
ATOM 1227 O O . HIS A 1 168 ? 35.413 -27.309 8.012 1.00 20.48 184 HIS A O 1
ATOM 1234 N N . ARG A 1 169 ? 34.955 -26.881 10.171 1.00 21.53 185 ARG A N 1
ATOM 1235 C CA . ARG A 1 169 ? 35.691 -28.043 10.643 1.00 24.36 185 ARG A CA 1
ATOM 1236 C C . ARG A 1 169 ? 34.836 -29.243 10.338 1.00 24.03 185 ARG A C 1
ATOM 1237 O O . ARG A 1 169 ? 35.351 -30.298 10.060 1.00 26.61 185 ARG A O 1
ATOM 1245 N N . VAL A 1 170 ? 33.523 -29.090 10.427 1.00 22.75 186 VAL A N 1
ATOM 1246 C CA . VAL A 1 170 ? 32.625 -30.189 10.146 1.00 18.97 186 VAL A CA 1
ATOM 1247 C C . VAL A 1 170 ? 32.545 -30.444 8.659 1.00 21.11 186 VAL A C 1
ATOM 1248 O O . VAL A 1 170 ? 32.610 -31.589 8.241 1.00 25.06 186 VAL A O 1
ATOM 1252 N N . ASP A 1 171 ? 32.391 -29.411 7.838 1.00 19.18 187 ASP A N 1
ATOM 1253 C CA . ASP A 1 171 ? 32.367 -29.633 6.394 1.00 18.05 187 ASP A CA 1
ATOM 1254 C C . ASP A 1 171 ? 33.058 -28.467 5.677 1.00 20.17 187 ASP A C 1
ATOM 1255 O O . ASP A 1 171 ? 32.403 -27.507 5.287 1.00 21.41 187 ASP A O 1
ATOM 1260 N N . PRO A 1 172 ? 34.389 -28.554 5.475 1.00 20.22 188 PRO A N 1
ATOM 1261 C CA . PRO A 1 172 ? 35.184 -27.515 4.835 1.00 20.52 188 PRO A CA 1
ATOM 1262 C C . PRO A 1 172 ? 34.742 -27.062 3.459 1.00 20.83 188 PRO A C 1
ATOM 1263 O O . PRO A 1 172 ? 35.237 -26.047 2.932 1.00 21.37 188 PRO A O 1
ATOM 1267 N N . THR A 1 173 ? 33.809 -27.788 2.863 1.00 20.27 189 THR A N 1
ATOM 1268 C CA . THR A 1 173 ? 33.370 -27.398 1.526 1.00 18.87 189 THR A CA 1
ATOM 1269 C C . THR A 1 173 ? 32.175 -26.436 1.532 1.00 17.71 189 THR A C 1
ATOM 1270 O O . THR A 1 173 ? 31.804 -25.950 0.481 1.00 16.82 189 THR A O 1
ATOM 1274 N N . LEU A 1 174 ? 31.559 -26.197 2.684 1.00 15.08 190 LEU A N 1
ATOM 1275 C CA . LEU A 1 174 ? 30.393 -25.274 2.713 1.00 17.70 190 LEU A CA 1
ATOM 1276 C C . LEU A 1 174 ? 30.742 -23.875 2.184 1.00 12.35 190 LEU A C 1
ATOM 1277 O O . LEU A 1 174 ? 31.719 -23.277 2.612 1.00 12.51 190 LEU A O 1
ATOM 1282 N N . PRO A 1 175 ? 29.951 -23.345 1.258 1.00 10.62 191 PRO A N 1
ATOM 1283 C CA . PRO A 1 175 ? 30.291 -22.009 0.782 1.00 12.32 191 PRO A CA 1
ATOM 1284 C C . PRO A 1 175 ? 29.609 -21.005 1.745 1.00 10.99 191 PRO A C 1
ATOM 1285 O O . PRO A 1 175 ? 28.854 -21.407 2.668 1.00 10.19 191 PRO A O 1
ATOM 1289 N N . GLU A 1 176 ? 29.895 -19.713 1.532 1.00 13.21 192 GLU A N 1
ATOM 1290 C CA . GLU A 1 176 ? 29.357 -18.623 2.348 1.00 13.59 192 GLU A CA 1
ATOM 1291 C C . GLU A 1 176 ? 28.684 -17.706 1.363 1.00 15.22 192 GLU A C 1
ATOM 1292 O O . GLU A 1 176 ? 29.062 -17.688 0.216 1.00 15.86 192 GLU A O 1
ATOM 1298 N N . GLY A 1 177 ? 27.692 -16.946 1.818 1.00 15.95 193 GLY A N 1
ATOM 1299 C CA . GLY A 1 177 ? 26.978 -16.048 0.947 1.00 13.36 193 GLY A CA 1
ATOM 1300 C C . GLY A 1 177 ? 26.240 -14.955 1.682 1.00 13.89 193 GLY A C 1
ATOM 1301 O O . GLY A 1 177 ? 26.032 -15.032 2.908 1.00 13.36 193 GLY A O 1
ATOM 1302 N N . VAL A 1 178 ? 25.826 -13.937 0.915 1.00 11.22 194 VAL A N 1
ATOM 1303 C CA . VAL A 1 178 ? 25.089 -12.833 1.481 1.00 10.17 194 VAL A CA 1
ATOM 1304 C C . VAL A 1 178 ? 23.628 -13.056 1.181 1.00 7.83 194 VAL A C 1
ATOM 1305 O O . VAL A 1 178 ? 23.226 -13.221 0.033 1.00 7.98 194 VAL A O 1
ATOM 1309 N N . TYR A 1 179 ? 22.842 -12.975 2.244 1.00 5.67 195 TYR A N 1
ATOM 1310 C CA . TYR A 1 179 ? 21.427 -13.200 2.233 1.00 8.41 195 TYR A CA 1
ATOM 1311 C C . TYR A 1 179 ? 20.594 -11.942 2.314 1.00 10.59 195 TYR A C 1
ATOM 1312 O O . TYR A 1 179 ? 20.817 -11.101 3.198 1.00 13.29 195 TYR A O 1
ATOM 1321 N N . ALA A 1 180 ? 19.613 -11.840 1.418 1.00 6.29 196 ALA A N 1
ATOM 1322 C CA . ALA A 1 180 ? 18.731 -10.695 1.360 1.00 8.25 196 ALA A CA 1
ATOM 1323 C C . ALA A 1 180 ? 17.353 -11.049 1.800 1.00 7.30 196 ALA A C 1
ATOM 1324 O O . ALA A 1 180 ? 16.742 -11.940 1.206 1.00 12.98 196 ALA A O 1
ATOM 1326 N N . GLN A 1 181 ? 16.820 -10.389 2.824 1.00 7.65 197 GLN A N 1
ATOM 1327 C CA . GLN A 1 181 ? 15.437 -10.683 3.230 1.00 6.60 197 GLN A CA 1
ATOM 1328 C C . GLN A 1 181 ? 14.416 -9.730 2.585 1.00 11.97 197 GLN A C 1
ATOM 1329 O O . GLN A 1 181 ? 14.549 -8.455 2.665 1.00 13.21 197 GLN A O 1
ATOM 1335 N N . PHE A 1 182 ? 13.405 -10.325 1.959 1.00 11.30 198 PHE A N 1
ATOM 1336 C CA . PHE A 1 182 ? 12.299 -9.622 1.332 1.00 10.55 198 PHE A CA 1
ATOM 1337 C C . PHE A 1 182 ? 11.059 -9.824 2.208 1.00 14.01 198 PHE A C 1
ATOM 1338 O O . PHE A 1 182 ? 10.931 -10.825 2.920 1.00 12.77 198 PHE A O 1
ATOM 1346 N N . PRO A 1 183 ? 10.168 -8.817 2.269 1.00 16.57 199 PRO A N 1
ATOM 1347 C CA . PRO A 1 183 ? 9.015 -9.121 3.121 1.00 14.51 199 PRO A CA 1
ATOM 1348 C C . PRO A 1 183 ? 8.124 -10.326 2.693 1.00 16.98 199 PRO A C 1
ATOM 1349 O O . PRO A 1 183 ? 7.573 -11.016 3.555 1.00 17.57 199 PRO A O 1
ATOM 1353 N N . GLY A 1 184 ? 8.000 -10.598 1.390 1.00 14.60 200 GLY A N 1
ATOM 1354 C CA . GLY A 1 184 ? 7.169 -11.711 0.974 1.00 16.04 200 GLY A CA 1
ATOM 1355 C C . GLY A 1 184 ? 5.740 -11.379 1.289 1.00 17.51 200 GLY A C 1
ATOM 1356 O O . GLY A 1 184 ? 5.458 -10.254 1.675 1.00 15.46 200 GLY A O 1
ATOM 1357 N N . PRO A 1 185 ? 4.814 -12.334 1.199 1.00 17.11 201 PRO A N 1
ATOM 1358 C CA . PRO A 1 185 ? 4.997 -13.756 0.857 1.00 17.79 201 PRO A CA 1
ATOM 1359 C C . PRO A 1 185 ? 5.208 -14.096 -0.618 1.00 19.38 201 PRO A C 1
ATOM 1360 O O . PRO A 1 185 ? 5.642 -15.228 -0.937 1.00 20.08 201 PRO A O 1
ATOM 1364 N N . HIS A 1 186 ? 4.890 -13.160 -1.521 1.00 16.99 202 HIS A N 1
ATOM 1365 C CA . HIS A 1 186 ? 5.096 -13.395 -2.939 1.00 16.70 202 HIS A CA 1
ATOM 1366 C C . HIS A 1 186 ? 6.600 -13.595 -3.213 1.00 17.19 202 HIS A C 1
ATOM 1367 O O . HIS A 1 186 ? 7.440 -13.093 -2.461 1.00 19.69 202 HIS A O 1
ATOM 1374 N N . TYR A 1 187 ? 6.952 -14.395 -4.218 1.00 17.06 203 TYR A N 1
ATOM 1375 C CA . TYR A 1 187 ? 8.352 -14.557 -4.595 1.00 16.45 203 TYR A CA 1
ATOM 1376 C C . TYR A 1 187 ? 8.765 -13.356 -5.479 1.00 15.73 203 TYR A C 1
ATOM 1377 O O . TYR A 1 187 ? 7.918 -12.629 -5.988 1.00 13.10 203 TYR A O 1
ATOM 1386 N N . GLU A 1 188 ? 10.054 -13.172 -5.692 1.00 14.02 204 GLU A N 1
ATOM 1387 C CA . GLU A 1 188 ? 10.529 -12.073 -6.489 1.00 12.27 204 GLU A CA 1
ATOM 1388 C C . GLU A 1 188 ? 10.358 -12.260 -7.993 1.00 14.87 204 GLU A C 1
ATOM 1389 O O . GLU A 1 188 ? 10.352 -13.371 -8.515 1.00 16.24 204 GLU A O 1
ATOM 1395 N N . THR A 1 189 ? 10.213 -11.160 -8.716 1.00 10.70 205 THR A N 1
ATOM 1396 C CA . THR A 1 189 ? 10.133 -11.250 -10.171 1.00 8.39 205 THR A CA 1
ATOM 1397 C C . THR A 1 189 ? 11.568 -11.373 -10.694 1.00 6.80 205 THR A C 1
ATOM 1398 O O . THR A 1 189 ? 12.572 -11.127 -9.971 1.00 4.20 205 THR A O 1
ATOM 1402 N N . PRO A 1 190 ? 11.708 -11.822 -11.946 1.00 7.72 206 PRO A N 1
ATOM 1403 C CA . PRO A 1 190 ? 13.075 -11.916 -12.456 1.00 7.00 206 PRO A CA 1
ATOM 1404 C C . PRO A 1 190 ? 13.815 -10.506 -12.323 1.00 9.66 206 PRO A C 1
ATOM 1405 O O . PRO A 1 190 ? 15.042 -10.445 -12.127 1.00 9.12 206 PRO A O 1
ATOM 1409 N N . ALA A 1 191 ? 13.076 -9.390 -12.486 1.00 8.93 207 ALA A N 1
ATOM 1410 C CA . ALA A 1 191 ? 13.713 -8.033 -12.358 1.00 9.21 207 ALA A CA 1
ATOM 1411 C C . ALA A 1 191 ? 14.135 -7.826 -10.882 1.00 5.96 207 ALA A C 1
ATOM 1412 O O . ALA A 1 191 ? 15.246 -7.415 -10.586 1.00 6.93 207 ALA A O 1
ATOM 1414 N N . GLU A 1 192 ? 13.264 -8.185 -9.948 1.00 4.19 208 GLU A N 1
ATOM 1415 C CA . GLU A 1 192 ? 13.661 -8.097 -8.568 1.00 7.84 208 GLU A CA 1
ATOM 1416 C C . GLU A 1 192 ? 14.860 -8.971 -8.209 1.00 11.32 208 GLU A C 1
ATOM 1417 O O . GLU A 1 192 ? 15.675 -8.568 -7.362 1.00 14.86 208 GLU A O 1
ATOM 1423 N N . VAL A 1 193 ? 14.984 -10.154 -8.822 1.00 11.59 209 VAL A N 1
ATOM 1424 C CA . VAL A 1 193 ? 16.110 -11.057 -8.514 1.00 9.87 209 VAL A CA 1
ATOM 1425 C C . VAL A 1 193 ? 17.365 -10.457 -9.062 1.00 7.47 209 VAL A C 1
ATOM 1426 O O . VAL A 1 193 ? 18.406 -10.499 -8.428 1.00 6.60 209 VAL A O 1
ATOM 1430 N N . ARG A 1 194 ? 17.275 -9.909 -10.273 1.00 10.90 210 ARG A N 1
ATOM 1431 C CA . ARG A 1 194 ? 18.454 -9.239 -10.851 1.00 9.38 210 ARG A CA 1
ATOM 1432 C C . ARG A 1 194 ? 18.853 -8.107 -9.908 1.00 10.12 210 ARG A C 1
ATOM 1433 O O . ARG A 1 194 ? 20.068 -7.914 -9.594 1.00 12.99 210 ARG A O 1
ATOM 1441 N N . MET A 1 195 ? 17.825 -7.388 -9.427 1.00 8.28 211 MET A N 1
ATOM 1442 C CA . MET A 1 195 ? 18.037 -6.277 -8.472 1.00 9.41 211 MET A CA 1
ATOM 1443 C C . MET A 1 195 ? 18.842 -6.777 -7.295 1.00 7.61 211 MET A C 1
ATOM 1444 O O . MET A 1 195 ? 19.889 -6.216 -6.954 1.00 11.08 211 MET A O 1
ATOM 1449 N N . ALA A 1 196 ? 18.370 -7.839 -6.641 1.00 9.71 212 ALA A N 1
ATOM 1450 C CA . ALA A 1 196 ? 19.126 -8.380 -5.477 1.00 8.14 212 ALA A CA 1
ATOM 1451 C C . ALA A 1 196 ? 20.584 -8.733 -5.807 1.00 8.11 212 ALA A C 1
ATOM 1452 O O . ALA A 1 196 ? 21.480 -8.476 -5.018 1.00 12.32 212 ALA A O 1
ATOM 1454 N N . GLY A 1 197 ? 20.866 -9.287 -6.989 1.00 11.93 213 GLY A N 1
ATOM 1455 C CA . GLY A 1 197 ? 22.265 -9.585 -7.316 1.00 8.91 213 GLY A CA 1
ATOM 1456 C C . GLY A 1 197 ? 23.062 -8.294 -7.477 1.00 12.20 213 GLY A C 1
ATOM 1457 O O . GLY A 1 197 ? 24.198 -8.205 -7.045 1.00 12.38 213 GLY A O 1
ATOM 1458 N N . ILE A 1 198 ? 22.479 -7.281 -8.126 1.00 11.48 214 ILE A N 1
ATOM 1459 C CA . ILE A 1 198 ? 23.156 -5.975 -8.252 1.00 11.91 214 ILE A CA 1
ATOM 1460 C C . ILE A 1 198 ? 23.421 -5.413 -6.828 1.00 11.66 214 ILE A C 1
ATOM 1461 O O . ILE A 1 198 ? 24.477 -4.862 -6.557 1.00 10.04 214 ILE A O 1
ATOM 1466 N N . LEU A 1 199 ? 22.487 -5.592 -5.896 1.00 12.40 215 LEU A N 1
ATOM 1467 C CA . LEU A 1 199 ? 22.744 -5.081 -4.548 1.00 12.13 215 LEU A CA 1
ATOM 1468 C C . LEU A 1 199 ? 23.789 -5.837 -3.774 1.00 15.66 215 LEU A C 1
ATOM 1469 O O . LEU A 1 199 ? 24.182 -5.385 -2.688 1.00 16.79 215 LEU A O 1
ATOM 1474 N N . GLY A 1 200 ? 24.200 -7.014 -4.270 1.00 15.74 216 GLY A N 1
ATOM 1475 C CA . GLY A 1 200 ? 25.225 -7.772 -3.554 1.00 15.70 216 GLY A CA 1
ATOM 1476 C C . GLY A 1 200 ? 24.763 -9.043 -2.813 1.00 16.05 216 GLY A C 1
ATOM 1477 O O . GLY A 1 200 ? 25.525 -9.614 -2.046 1.00 17.05 216 GLY A O 1
ATOM 1478 N N . ALA A 1 201 ? 23.521 -9.466 -3.021 1.00 12.40 217 ALA A N 1
ATOM 1479 C CA . ALA A 1 201 ? 22.969 -10.666 -2.381 1.00 13.27 217 ALA A CA 1
ATOM 1480 C C . ALA A 1 201 ? 23.347 -11.952 -3.132 1.00 14.20 217 ALA A C 1
ATOM 1481 O O . ALA A 1 201 ? 23.599 -11.900 -4.315 1.00 12.46 217 ALA A O 1
ATOM 1483 N N . ASP A 1 202 ? 23.420 -13.102 -2.450 1.00 14.80 218 ASP A N 1
ATOM 1484 C CA . ASP A 1 202 ? 23.709 -14.359 -3.169 1.00 11.28 218 ASP A CA 1
ATOM 1485 C C . ASP A 1 202 ? 22.497 -15.230 -2.992 1.00 14.04 218 ASP A C 1
ATOM 1486 O O . ASP A 1 202 ? 22.286 -16.170 -3.775 1.00 14.29 218 ASP A O 1
ATOM 1491 N N . LEU A 1 203 ? 21.682 -14.884 -1.985 1.00 11.94 219 LEU A N 1
ATOM 1492 C CA . LEU A 1 203 ? 20.494 -15.650 -1.606 1.00 11.06 219 LEU A CA 1
ATOM 1493 C C . LEU A 1 203 ? 19.312 -14.767 -1.237 1.00 9.28 219 LEU A C 1
ATOM 1494 O O . LEU A 1 203 ? 19.480 -13.750 -0.574 1.00 13.87 219 LEU A O 1
ATOM 1499 N N . VAL A 1 204 ? 18.108 -15.155 -1.604 1.00 8.68 220 VAL A N 1
ATOM 1500 C CA . VAL A 1 204 ? 16.936 -14.385 -1.233 1.00 7.86 220 VAL A CA 1
ATOM 1501 C C . VAL A 1 204 ? 15.929 -15.241 -0.497 1.00 12.35 220 VAL A C 1
ATOM 1502 O O . VAL A 1 204 ? 15.682 -16.423 -0.860 1.00 10.59 220 VAL A O 1
ATOM 1506 N N . GLY A 1 205 ? 15.324 -14.643 0.528 1.00 10.35 221 GLY A N 1
ATOM 1507 C CA . GLY A 1 205 ? 14.308 -15.319 1.285 1.00 5.62 221 GLY A CA 1
ATOM 1508 C C . GLY A 1 205 ? 13.404 -14.351 2.030 1.00 9.63 221 GLY A C 1
ATOM 1509 O O . GLY A 1 205 ? 13.408 -13.121 1.748 1.00 11.34 221 GLY A O 1
ATOM 1510 N N . MET A 1 206 ? 12.664 -14.875 3.010 1.00 5.73 222 MET A N 1
ATOM 1511 C CA . MET A 1 206 ? 11.716 -14.108 3.779 1.00 7.91 222 MET A CA 1
ATOM 1512 C C . MET A 1 206 ? 11.838 -14.236 5.257 1.00 7.02 222 MET A C 1
ATOM 1513 O O . MET A 1 206 ? 10.850 -14.101 5.965 1.00 8.29 222 MET A O 1
ATOM 1518 N N . SER A 1 207 ? 13.019 -14.505 5.789 1.00 7.61 223 SER A N 1
ATOM 1519 C CA . SER A 1 207 ? 13.046 -14.596 7.244 1.00 7.36 223 SER A CA 1
ATOM 1520 C C . SER A 1 207 ? 14.458 -14.268 7.621 1.00 6.70 223 SER A C 1
ATOM 1521 O O . SER A 1 207 ? 15.203 -13.750 6.804 1.00 9.66 223 SER A O 1
ATOM 1524 N N . THR A 1 208 ? 14.801 -14.519 8.883 1.00 7.10 224 THR A N 1
ATOM 1525 C CA . THR A 1 208 ? 16.166 -14.432 9.339 1.00 9.08 224 THR A CA 1
ATOM 1526 C C . THR A 1 208 ? 16.924 -13.183 9.742 1.00 8.42 224 THR A C 1
ATOM 1527 O O . THR A 1 208 ? 17.528 -13.189 10.823 1.00 6.06 224 THR A O 1
ATOM 1531 N N . THR A 1 209 ? 16.952 -12.133 8.892 1.00 8.81 225 THR A N 1
ATOM 1532 C CA . THR A 1 209 ? 17.764 -10.973 9.253 1.00 4.93 225 THR A CA 1
ATOM 1533 C C . THR A 1 209 ? 17.187 -10.267 10.438 1.00 4.00 225 THR A C 1
ATOM 1534 O O . THR A 1 209 ? 17.937 -9.823 11.243 1.00 5.06 225 THR A O 1
ATOM 1538 N N . LEU A 1 210 ? 15.866 -10.189 10.576 1.00 4.08 226 LEU A N 1
ATOM 1539 C CA . LEU A 1 210 ? 15.253 -9.532 11.738 1.00 5.86 226 LEU A CA 1
ATOM 1540 C C . LEU A 1 210 ? 15.593 -10.348 13.011 1.00 11.28 226 LEU A C 1
ATOM 1541 O O . LEU A 1 210 ? 15.922 -9.791 14.070 1.00 8.57 226 LEU A O 1
ATOM 1546 N N . GLU A 1 211 ? 15.542 -11.679 12.895 1.00 9.90 227 GLU A N 1
ATOM 1547 C CA . GLU A 1 211 ? 15.853 -12.541 14.025 1.00 10.25 227 GLU A CA 1
ATOM 1548 C C . GLU A 1 211 ? 17.320 -12.378 14.317 1.00 7.38 227 GLU A C 1
ATOM 1549 O O . GLU A 1 211 ? 17.742 -12.307 15.479 1.00 7.37 227 GLU A O 1
ATOM 1555 N N . ALA A 1 212 ? 18.133 -12.311 13.280 1.00 6.57 228 ALA A N 1
ATOM 1556 C CA . ALA A 1 212 ? 19.557 -12.140 13.586 1.00 10.05 228 ALA A CA 1
ATOM 1557 C C . ALA A 1 212 ? 19.906 -10.826 14.364 1.00 10.35 228 ALA A C 1
ATOM 1558 O O . ALA A 1 212 ? 20.825 -10.807 15.199 1.00 9.81 228 ALA A O 1
ATOM 1560 N N . ILE A 1 213 ? 19.187 -9.745 14.033 1.00 14.69 229 ILE A N 1
ATOM 1561 C CA . ILE A 1 213 ? 19.397 -8.416 14.632 1.00 13.59 229 ILE A CA 1
ATOM 1562 C C . ILE A 1 213 ? 18.921 -8.519 16.057 1.00 9.48 229 ILE A C 1
ATOM 1563 O O . ILE A 1 213 ? 19.635 -8.192 16.975 1.00 10.44 229 ILE A O 1
ATOM 1568 N N . ALA A 1 214 ? 17.741 -9.043 16.260 1.00 10.87 230 ALA A N 1
ATOM 1569 C CA . ALA A 1 214 ? 17.306 -9.181 17.644 1.00 13.03 230 ALA A CA 1
ATOM 1570 C C . ALA A 1 214 ? 18.268 -10.074 18.469 1.00 13.64 230 ALA A C 1
ATOM 1571 O O . ALA A 1 214 ? 18.415 -9.878 19.678 1.00 15.84 230 ALA A O 1
ATOM 1573 N N . ALA A 1 215 ? 18.919 -11.052 17.832 1.00 16.05 231 ALA A N 1
ATOM 1574 C CA . ALA A 1 215 ? 19.804 -11.944 18.601 1.00 16.96 231 ALA A CA 1
ATOM 1575 C C . ALA A 1 215 ? 21.065 -11.255 19.023 1.00 15.07 231 ALA A C 1
ATOM 1576 O O . ALA A 1 215 ? 21.522 -11.422 20.155 1.00 16.62 231 ALA A O 1
ATOM 1578 N N . ARG A 1 216 ? 21.646 -10.491 18.113 1.00 12.93 232 ARG A N 1
ATOM 1579 C CA . ARG A 1 216 ? 22.861 -9.768 18.425 1.00 13.77 232 ARG A CA 1
ATOM 1580 C C . ARG A 1 216 ? 22.563 -8.671 19.473 1.00 16.95 232 ARG A C 1
ATOM 1581 O O . ARG A 1 216 ? 23.383 -8.334 20.307 1.00 18.13 232 ARG A O 1
ATOM 1589 N N . HIS A 1 217 ? 21.385 -8.080 19.421 1.00 17.69 233 HIS A N 1
ATOM 1590 C CA . HIS A 1 217 ? 21.097 -7.074 20.416 1.00 18.60 233 HIS A CA 1
ATOM 1591 C C . HIS A 1 217 ? 21.110 -7.783 21.773 1.00 17.98 233 HIS A C 1
ATOM 1592 O O . HIS A 1 217 ? 21.440 -7.195 22.797 1.00 16.57 233 HIS A O 1
ATOM 1599 N N . CYS A 1 218 ? 20.735 -9.053 21.786 1.00 17.05 234 CYS A N 1
ATOM 1600 C CA . CYS A 1 218 ? 20.695 -9.782 23.064 1.00 15.86 234 CYS A CA 1
ATOM 1601 C C . CYS A 1 218 ? 22.010 -10.440 23.398 1.00 17.43 234 CYS A C 1
ATOM 1602 O O . CYS A 1 218 ? 22.132 -11.151 24.392 1.00 17.78 234 CYS A O 1
ATOM 1605 N N . GLY A 1 219 ? 23.007 -10.214 22.556 1.00 18.59 235 GLY A N 1
ATOM 1606 C CA . GLY A 1 219 ? 24.305 -10.767 22.855 1.00 18.93 235 GLY A CA 1
ATOM 1607 C C . GLY A 1 219 ? 24.598 -12.211 22.463 1.00 18.04 235 GLY A C 1
ATOM 1608 O O . GLY A 1 219 ? 25.591 -12.764 22.895 1.00 18.11 235 GLY A O 1
ATOM 1609 N N . LEU A 1 220 ? 23.737 -12.820 21.673 1.00 18.72 236 LEU A N 1
ATOM 1610 C CA . LEU A 1 220 ? 23.952 -14.205 21.201 1.00 16.96 236 LEU A CA 1
ATOM 1611 C C . LEU A 1 220 ? 24.911 -14.244 20.017 1.00 16.17 236 LEU A C 1
ATOM 1612 O O . LEU A 1 220 ? 24.992 -13.292 19.222 1.00 18.99 236 LEU A O 1
ATOM 1617 N N . GLU A 1 221 ? 25.694 -15.299 19.930 1.00 15.40 237 GLU A N 1
ATOM 1618 C CA . GLU A 1 221 ? 26.575 -15.502 18.774 1.00 15.72 237 GLU A CA 1
ATOM 1619 C C . GLU A 1 221 ? 25.640 -16.164 17.752 1.00 13.06 237 GLU A C 1
ATOM 1620 O O . GLU A 1 221 ? 24.849 -17.032 18.134 1.00 12.96 237 GLU A O 1
ATOM 1626 N N . VAL A 1 222 ? 25.701 -15.785 16.479 1.00 10.81 238 VAL A N 1
ATOM 1627 C CA . VAL A 1 222 ? 24.740 -16.356 15.543 1.00 11.32 238 VAL A CA 1
ATOM 1628 C C . VAL A 1 222 ? 25.373 -17.124 14.405 1.00 11.99 238 VAL A C 1
ATOM 1629 O O . VAL A 1 222 ? 26.390 -16.702 13.874 1.00 11.28 238 VAL A O 1
ATOM 1633 N N . LEU A 1 223 ? 24.778 -18.265 14.048 1.00 13.13 239 LEU A N 1
ATOM 1634 C CA . LEU A 1 223 ? 25.294 -19.035 12.899 1.00 12.04 239 LEU A CA 1
ATOM 1635 C C . LEU A 1 223 ? 24.126 -19.081 11.961 1.00 8.01 239 LEU A C 1
ATOM 1636 O O . LEU A 1 223 ? 23.101 -19.465 12.389 1.00 8.73 239 LEU A O 1
ATOM 1641 N N . GLY A 1 224 ? 24.245 -18.630 10.716 1.00 6.76 240 GLY A N 1
ATOM 1642 C CA . GLY A 1 224 ? 23.103 -18.776 9.861 1.00 5.00 240 GLY A CA 1
ATOM 1643 C C . GLY A 1 224 ? 23.420 -19.800 8.772 1.00 4.24 240 GLY A C 1
ATOM 1644 O O . GLY A 1 224 ? 24.497 -19.821 8.230 1.00 5.06 240 GLY A O 1
ATOM 1645 N N . VAL A 1 225 ? 22.464 -20.612 8.396 1.00 4.96 241 VAL A N 1
ATOM 1646 C CA . VAL A 1 225 ? 22.751 -21.623 7.351 1.00 7.95 241 VAL A CA 1
ATOM 1647 C C . VAL A 1 225 ? 21.549 -21.653 6.421 1.00 5.21 241 VAL A C 1
ATOM 1648 O O . VAL A 1 225 ? 20.407 -21.840 6.832 1.00 7.84 241 VAL A O 1
ATOM 1652 N N . SER A 1 226 ? 21.793 -21.463 5.158 1.00 4.71 242 SER A N 1
ATOM 1653 C CA . SER A 1 226 ? 20.677 -21.523 4.269 1.00 5.44 242 SER A CA 1
ATOM 1654 C C . SER A 1 226 ? 20.696 -22.839 3.478 1.00 8.30 242 SER A C 1
ATOM 1655 O O . SER A 1 226 ? 21.767 -23.352 3.137 1.00 8.12 242 SER A O 1
ATOM 1658 N N . LEU A 1 227 ? 19.513 -23.317 3.145 1.00 5.72 243 LEU A N 1
ATOM 1659 C CA . LEU A 1 227 ? 19.372 -24.424 2.255 1.00 6.29 243 LEU A CA 1
ATOM 1660 C C . LEU A 1 227 ? 18.743 -23.842 0.955 1.00 6.25 243 LEU A C 1
ATOM 1661 O O . LEU A 1 227 ? 17.585 -23.406 0.927 1.00 5.91 243 LEU A O 1
ATOM 1666 N N . VAL A 1 228 ? 19.487 -23.840 -0.126 1.00 8.01 244 VAL A N 1
ATOM 1667 C CA . VAL A 1 228 ? 18.925 -23.372 -1.404 1.00 11.37 244 VAL A CA 1
ATOM 1668 C C . VAL A 1 228 ? 17.823 -24.395 -1.809 1.00 15.03 244 VAL A C 1
ATOM 1669 O O . VAL A 1 228 ? 18.143 -25.578 -2.082 1.00 14.25 244 VAL A O 1
ATOM 1673 N N . THR A 1 229 ? 16.574 -23.939 -1.816 1.00 13.26 245 THR A N 1
ATOM 1674 C CA . THR A 1 229 ? 15.359 -24.674 -2.172 1.00 19.01 245 THR A CA 1
ATOM 1675 C C . THR A 1 229 ? 15.398 -24.880 -3.679 1.00 23.79 245 THR A C 1
ATOM 1676 O O . THR A 1 229 ? 14.879 -25.868 -4.219 1.00 23.16 245 THR A O 1
ATOM 1680 N N . ASN A 1 230 ? 15.926 -23.850 -4.338 1.00 24.75 246 ASN A N 1
ATOM 1681 C CA . ASN A 1 230 ? 16.207 -23.835 -5.763 1.00 27.38 246 ASN A CA 1
ATOM 1682 C C . ASN A 1 230 ? 16.628 -22.465 -6.236 1.00 23.71 246 ASN A C 1
ATOM 1683 O O . ASN A 1 230 ? 16.754 -21.543 -5.436 1.00 22.06 246 ASN A O 1
ATOM 1688 N N . LEU A 1 231 ? 16.942 -22.376 -7.514 1.00 21.90 247 LEU A N 1
ATOM 1689 C CA . LEU A 1 231 ? 17.385 -21.144 -8.116 1.00 20.27 247 LEU A CA 1
ATOM 1690 C C . LEU A 1 231 ? 16.249 -20.126 -8.211 1.00 18.56 247 LEU A C 1
ATOM 1691 O O . LEU A 1 231 ? 15.089 -20.474 -8.428 1.00 16.24 247 LEU A O 1
ATOM 1696 N N . ALA A 1 232 ? 16.584 -18.862 -7.967 1.00 19.83 248 ALA A N 1
ATOM 1697 C CA . ALA A 1 232 ? 15.584 -17.774 -8.030 1.00 20.44 248 ALA A CA 1
ATOM 1698 C C . ALA A 1 232 ? 15.153 -17.519 -9.480 1.00 18.68 248 ALA A C 1
ATOM 1699 O O . ALA A 1 232 ? 15.883 -17.855 -10.430 1.00 18.65 248 ALA A O 1
ATOM 1701 N N . ALA A 1 233 ? 13.981 -16.917 -9.641 1.00 18.73 249 ALA A N 1
ATOM 1702 C CA . ALA A 1 233 ? 13.414 -16.612 -10.986 1.00 20.15 249 ALA A CA 1
ATOM 1703 C C . ALA A 1 233 ? 14.406 -15.953 -11.982 1.00 19.03 249 ALA A C 1
ATOM 1704 O O . ALA A 1 233 ? 15.088 -14.989 -11.660 1.00 20.25 249 ALA A O 1
ATOM 1706 N N . GLY A 1 234 ? 14.518 -16.518 -13.172 1.00 20.11 250 GLY A N 1
ATOM 1707 C CA . GLY A 1 234 ? 15.471 -16.009 -14.144 1.00 22.35 250 GLY A CA 1
ATOM 1708 C C . GLY A 1 234 ? 16.937 -16.451 -14.009 1.00 25.38 250 GLY A C 1
ATOM 1709 O O . GLY A 1 234 ? 17.761 -16.145 -14.885 1.00 26.80 250 GLY A O 1
ATOM 1710 N N . ILE A 1 235 ? 17.307 -17.150 -12.940 1.00 26.67 251 ILE A N 1
ATOM 1711 C CA . ILE A 1 235 ? 18.715 -17.535 -12.813 1.00 30.38 251 ILE A CA 1
ATOM 1712 C C . ILE A 1 235 ? 19.046 -18.753 -13.654 1.00 34.04 251 ILE A C 1
ATOM 1713 O O . ILE A 1 235 ? 20.108 -18.855 -14.275 1.00 33.75 251 ILE A O 1
ATOM 1718 N N . SER A 1 236 ? 18.098 -19.678 -13.637 1.00 38.42 252 SER A N 1
ATOM 1719 C CA . SER A 1 236 ? 18.190 -20.936 -14.347 1.00 44.16 252 SER A CA 1
ATOM 1720 C C . SER A 1 236 ? 17.540 -20.864 -15.728 1.00 45.42 252 SER A C 1
ATOM 1721 O O . SER A 1 236 ? 16.340 -20.575 -15.849 1.00 43.49 252 SER A O 1
ATOM 1724 N N . PRO A 1 237 ? 18.332 -21.126 -16.785 1.00 48.48 253 PRO A N 1
ATOM 1725 C CA . PRO A 1 237 ? 17.810 -21.098 -18.152 1.00 49.36 253 PRO A CA 1
ATOM 1726 C C . PRO A 1 237 ? 16.753 -22.188 -18.169 1.00 51.30 253 PRO A C 1
ATOM 1727 O O . PRO A 1 237 ? 15.666 -21.994 -18.723 1.00 52.55 253 PRO A O 1
ATOM 1731 N N . THR A 1 238 ? 17.073 -23.306 -17.502 1.00 51.92 254 THR A N 1
ATOM 1732 C CA . THR A 1 238 ? 16.173 -24.459 -17.391 1.00 52.77 254 THR A CA 1
ATOM 1733 C C . THR A 1 238 ? 15.624 -24.695 -15.962 1.00 51.29 254 THR A C 1
ATOM 1734 O O . THR A 1 238 ? 16.261 -25.370 -15.144 1.00 50.33 254 THR A O 1
ATOM 1738 N N . PRO A 1 239 ? 14.411 -24.177 -15.674 1.00 49.87 255 PRO A N 1
ATOM 1739 C CA . PRO A 1 239 ? 13.648 -24.245 -14.409 1.00 49.24 255 PRO A CA 1
ATOM 1740 C C . PRO A 1 239 ? 13.330 -25.671 -13.924 1.00 47.13 255 PRO A C 1
ATOM 1741 O O . PRO A 1 239 ? 12.753 -26.444 -14.678 1.00 47.72 255 PRO A O 1
ATOM 1745 N N . LEU A 1 240 ? 13.686 -26.004 -12.682 1.00 43.35 256 LEU A N 1
ATOM 1746 C CA . LEU A 1 240 ? 13.407 -27.332 -12.141 1.00 40.23 256 LEU A CA 1
ATOM 1747 C C . LEU A 1 240 ? 11.910 -27.552 -11.932 1.00 38.42 256 LEU A C 1
ATOM 1748 O O . LEU A 1 240 ? 11.169 -26.658 -11.524 1.00 37.35 256 LEU A O 1
ATOM 1753 N N . SER A 1 241 ? 11.467 -28.772 -12.206 1.00 36.71 257 SER A N 1
ATOM 1754 C CA . SER A 1 241 ? 10.066 -29.100 -12.009 1.00 35.36 257 SER A CA 1
ATOM 1755 C C . SER A 1 241 ? 9.784 -29.233 -10.514 1.00 33.99 257 SER A C 1
ATOM 1756 O O . SER A 1 241 ? 10.700 -29.354 -9.683 1.00 30.32 257 SER A O 1
ATOM 1759 N N . HIS A 1 242 ? 8.518 -29.245 -10.156 1.00 33.39 258 HIS A N 1
ATOM 1760 C CA . HIS A 1 242 ? 8.259 -29.351 -8.764 1.00 37.35 258 HIS A CA 1
ATOM 1761 C C . HIS A 1 242 ? 8.915 -30.632 -8.244 1.00 38.84 258 HIS A C 1
ATOM 1762 O O . HIS A 1 242 ? 9.647 -30.642 -7.245 1.00 37.98 258 HIS A O 1
ATOM 1769 N N . ALA A 1 243 ? 8.652 -31.729 -8.935 1.00 38.02 259 ALA A N 1
ATOM 1770 C CA . ALA A 1 243 ? 9.213 -33.025 -8.531 1.00 37.71 259 ALA A CA 1
ATOM 1771 C C . ALA A 1 243 ? 10.700 -32.958 -8.232 1.00 36.81 259 ALA A C 1
ATOM 1772 O O . ALA A 1 243 ? 11.182 -33.516 -7.238 1.00 37.00 259 ALA A O 1
ATOM 1774 N N . GLU A 1 244 ? 11.440 -32.317 -9.115 1.00 33.58 260 GLU A N 1
ATOM 1775 C CA . GLU A 1 244 ? 12.868 -32.163 -8.899 1.00 33.44 260 GLU A CA 1
ATOM 1776 C C . GLU A 1 244 ? 13.231 -31.378 -7.645 1.00 33.02 260 GLU A C 1
ATOM 1777 O O . GLU A 1 244 ? 14.110 -31.814 -6.885 1.00 31.43 260 GLU A O 1
ATOM 1783 N N . VAL A 1 245 ? 12.584 -30.225 -7.443 1.00 28.53 261 VAL A N 1
ATOM 1784 C CA . VAL A 1 245 ? 12.845 -29.435 -6.271 1.00 26.99 261 VAL A CA 1
ATOM 1785 C C . VAL A 1 245 ? 12.580 -30.281 -5.037 1.00 26.17 261 VAL A C 1
ATOM 1786 O O . VAL A 1 245 ? 13.388 -30.360 -4.131 1.00 25.06 261 VAL A O 1
ATOM 1790 N N . ILE A 1 246 ? 11.454 -30.955 -4.995 1.00 25.63 262 ILE A N 1
ATOM 1791 C CA . ILE A 1 246 ? 11.182 -31.720 -3.814 1.00 25.93 262 ILE A CA 1
ATOM 1792 C C . ILE A 1 246 ? 12.198 -32.846 -3.533 1.00 26.07 262 ILE A C 1
ATOM 1793 O O . ILE A 1 246 ? 12.627 -33.083 -2.392 1.00 22.26 262 ILE A O 1
ATOM 1798 N N . GLU A 1 247 ? 12.611 -33.516 -4.596 1.00 26.60 263 GLU A N 1
ATOM 1799 C CA . GLU A 1 247 ? 13.541 -34.608 -4.460 1.00 27.03 263 GLU A CA 1
ATOM 1800 C C . GLU A 1 247 ? 14.920 -34.128 -4.038 1.00 25.99 263 GLU A C 1
ATOM 1801 O O . GLU A 1 247 ? 15.640 -34.798 -3.268 1.00 23.83 263 GLU A O 1
ATOM 1807 N N . ALA A 1 248 ? 15.295 -32.958 -4.531 1.00 25.21 264 ALA A N 1
ATOM 1808 C CA . ALA A 1 248 ? 16.596 -32.361 -4.178 1.00 24.00 264 ALA A CA 1
ATOM 1809 C C . ALA A 1 248 ? 16.600 -32.034 -2.695 1.00 22.39 264 ALA A C 1
ATOM 1810 O O . ALA A 1 248 ? 17.614 -32.174 -2.031 1.00 20.33 264 ALA A O 1
ATOM 1812 N N . GLY A 1 249 ? 15.453 -31.620 -2.168 1.00 21.81 265 GLY A N 1
ATOM 1813 C CA . GLY A 1 249 ? 15.405 -31.258 -0.763 1.00 21.53 265 GLY A CA 1
ATOM 1814 C C . GLY A 1 249 ? 15.406 -32.469 0.149 1.00 24.61 265 GLY A C 1
ATOM 1815 O O . GLY A 1 249 ? 15.924 -32.431 1.268 1.00 23.57 265 GLY A O 1
ATOM 1816 N N . GLN A 1 250 ? 14.818 -33.560 -0.327 1.00 25.00 266 GLN A N 1
ATOM 1817 C CA . GLN A 1 250 ? 14.773 -34.759 0.478 1.00 26.09 266 GLN A CA 1
ATOM 1818 C C . GLN A 1 250 ? 16.169 -35.400 0.482 1.00 24.66 266 GLN A C 1
ATOM 1819 O O . GLN A 1 250 ? 16.663 -35.867 1.516 1.00 20.54 266 GLN A O 1
ATOM 1825 N N . ALA A 1 251 ? 16.823 -35.358 -0.680 1.00 23.96 267 ALA A N 1
ATOM 1826 C CA . ALA A 1 251 ? 18.169 -35.915 -0.847 1.00 22.52 267 ALA A CA 1
ATOM 1827 C C . ALA A 1 251 ? 19.151 -35.226 0.114 1.00 23.11 267 ALA A C 1
ATOM 1828 O O . ALA A 1 251 ? 20.174 -35.814 0.535 1.00 24.25 267 ALA A O 1
ATOM 1830 N N . ALA A 1 252 ? 18.849 -33.970 0.437 1.00 20.64 268 ALA A N 1
ATOM 1831 C CA . ALA A 1 252 ? 19.675 -33.168 1.342 1.00 17.02 268 ALA A CA 1
ATOM 1832 C C . ALA A 1 252 ? 19.453 -33.484 2.806 1.00 12.28 268 ALA A C 1
ATOM 1833 O O . ALA A 1 252 ? 20.342 -33.260 3.602 1.00 15.24 268 ALA A O 1
ATOM 1835 N N . GLY A 1 253 ? 18.273 -33.984 3.170 1.00 16.11 269 GLY A N 1
ATOM 1836 C CA . GLY A 1 253 ? 17.976 -34.306 4.573 1.00 17.85 269 GLY A CA 1
ATOM 1837 C C . GLY A 1 253 ? 19.113 -34.958 5.372 1.00 18.77 269 GLY A C 1
ATOM 1838 O O . GLY A 1 253 ? 19.465 -34.496 6.452 1.00 17.84 269 GLY A O 1
ATOM 1839 N N . PRO A 1 254 ? 19.667 -36.090 4.900 1.00 20.82 270 PRO A N 1
ATOM 1840 C CA . PRO A 1 254 ? 20.758 -36.712 5.649 1.00 20.29 270 PRO A CA 1
ATOM 1841 C C . PRO A 1 254 ? 21.957 -35.808 5.861 1.00 17.21 270 PRO A C 1
ATOM 1842 O O . PRO A 1 254 ? 22.507 -35.740 6.949 1.00 17.12 270 PRO A O 1
ATOM 1846 N N . ARG A 1 255 ? 22.412 -35.169 4.799 1.00 13.09 271 ARG A N 1
ATOM 1847 C CA . ARG A 1 255 ? 23.580 -34.290 4.919 1.00 14.70 271 ARG A CA 1
ATOM 1848 C C . ARG A 1 255 ? 23.396 -33.156 5.979 1.00 14.35 271 ARG A C 1
ATOM 1849 O O . ARG A 1 255 ? 24.268 -32.909 6.816 1.00 17.69 271 ARG A O 1
ATOM 1857 N N . ILE A 1 256 ? 22.251 -32.514 5.926 1.00 11.18 272 ILE A N 1
ATOM 1858 C CA . ILE A 1 256 ? 21.867 -31.396 6.811 1.00 15.80 272 ILE A CA 1
ATOM 1859 C C . ILE A 1 256 ? 21.760 -31.841 8.284 1.00 13.70 272 ILE A C 1
ATOM 1860 O O . ILE A 1 256 ? 22.344 -31.229 9.202 1.00 11.33 272 ILE A O 1
ATOM 1865 N N . SER A 1 257 ? 21.022 -32.920 8.536 1.00 12.47 273 SER A N 1
ATOM 1866 C CA . SER A 1 257 ? 20.900 -33.397 9.918 1.00 10.89 273 SER A CA 1
ATOM 1867 C C . SER A 1 257 ? 22.263 -33.861 10.471 1.00 10.26 273 SER A C 1
ATOM 1868 O O . SER A 1 257 ? 22.597 -33.634 11.632 1.00 15.23 273 SER A O 1
ATOM 1871 N N . ALA A 1 258 ? 23.115 -34.446 9.655 1.00 11.32 274 ALA A N 1
ATOM 1872 C CA . ALA A 1 258 ? 24.420 -34.796 10.172 1.00 10.69 274 ALA A CA 1
ATOM 1873 C C . ALA A 1 258 ? 25.223 -33.513 10.518 1.00 12.01 274 ALA A C 1
ATOM 1874 O O . ALA A 1 258 ? 25.990 -33.493 11.498 1.00 9.98 274 ALA A O 1
ATOM 1876 N N . LEU A 1 259 ? 25.131 -32.499 9.649 1.00 12.57 275 LEU A N 1
ATOM 1877 C CA . LEU A 1 259 ? 25.814 -31.206 9.860 1.00 13.15 275 LEU A CA 1
ATOM 1878 C C . LEU A 1 259 ? 25.450 -30.612 11.217 1.00 12.75 275 LEU A C 1
ATOM 1879 O O . LEU A 1 259 ? 26.345 -30.345 12.021 1.00 12.61 275 LEU A O 1
ATOM 1884 N N . LEU A 1 260 ? 24.166 -30.437 11.506 1.00 10.53 276 LEU A N 1
ATOM 1885 C CA . LEU A 1 260 ? 23.795 -29.851 12.802 1.00 12.56 276 LEU A CA 1
ATOM 1886 C C . LEU A 1 260 ? 24.203 -30.687 13.993 1.00 14.49 276 LEU A C 1
ATOM 1887 O O . LEU A 1 260 ? 24.653 -30.145 15.033 1.00 9.86 276 LEU A O 1
ATOM 1892 N N . ALA A 1 261 ? 24.049 -32.009 13.854 1.00 16.59 277 ALA A N 1
ATOM 1893 C CA . ALA A 1 261 ? 24.437 -32.930 14.938 1.00 17.54 277 ALA A CA 1
ATOM 1894 C C . ALA A 1 261 ? 25.910 -32.701 15.236 1.00 16.89 277 ALA A C 1
ATOM 1895 O O . ALA A 1 261 ? 26.299 -32.496 16.394 1.00 20.49 277 ALA A O 1
ATOM 1897 N N . ASP A 1 262 ? 26.748 -32.697 14.210 1.00 14.21 278 ASP A N 1
ATOM 1898 C CA . ASP A 1 262 ? 28.176 -32.485 14.473 1.00 15.09 278 ASP A CA 1
ATOM 1899 C C . ASP A 1 262 ? 28.506 -31.079 15.012 1.00 17.71 278 ASP A C 1
ATOM 1900 O O . ASP A 1 262 ? 29.313 -30.923 15.947 1.00 14.25 278 ASP A O 1
ATOM 1905 N N . ILE A 1 263 ? 27.859 -30.053 14.444 1.00 15.97 279 ILE A N 1
ATOM 1906 C CA . ILE A 1 263 ? 28.110 -28.723 14.892 1.00 14.86 279 ILE A CA 1
ATOM 1907 C C . ILE A 1 263 ? 27.713 -28.569 16.358 1.00 14.74 279 ILE A C 1
ATOM 1908 O O . ILE A 1 263 ? 28.444 -28.035 17.138 1.00 11.82 279 ILE A O 1
ATOM 1913 N N . ALA A 1 264 ? 26.533 -29.033 16.702 1.00 13.87 280 ALA A N 1
ATOM 1914 C CA . ALA A 1 264 ? 26.032 -28.928 18.047 1.00 14.35 280 ALA A CA 1
ATOM 1915 C C . ALA A 1 264 ? 26.998 -29.384 19.141 1.00 17.93 280 ALA A C 1
ATOM 1916 O O . ALA A 1 264 ? 26.937 -28.885 20.275 1.00 21.21 280 ALA A O 1
ATOM 1918 N N . LYS A 1 265 ? 27.891 -30.302 18.825 1.00 18.34 281 LYS A N 1
ATOM 1919 C CA . LYS A 1 265 ? 28.858 -30.778 19.791 1.00 21.07 281 LYS A CA 1
ATOM 1920 C C . LYS A 1 265 ? 30.138 -29.951 19.695 1.00 23.15 281 LYS A C 1
ATOM 1921 O O . LYS A 1 265 ? 31.036 -30.141 20.502 1.00 23.11 281 LYS A O 1
ATOM 1927 N N . ARG A 1 266 ? 30.195 -29.057 18.706 1.00 24.10 282 ARG A N 1
ATOM 1928 C CA . ARG A 1 266 ? 31.344 -28.201 18.368 1.00 27.21 282 ARG A CA 1
ATOM 1929 C C . ARG A 1 266 ? 32.418 -28.939 17.537 1.00 30.14 282 ARG A C 1
ATOM 1930 O O . ARG A 1 266 ? 32.623 -28.613 16.352 1.00 32.32 282 ARG A O 1
ATOM 1939 N N . PRO B 1 1 ? -19.398 -6.570 6.135 1.00 50.81 9 PRO B N 1
ATOM 1940 C CA . PRO B 1 1 ? -18.201 -6.603 7.009 1.00 50.43 9 PRO B CA 1
ATOM 1941 C C . PRO B 1 1 ? -17.102 -5.663 6.477 1.00 50.76 9 PRO B C 1
ATOM 1942 O O . PRO B 1 1 ? -16.753 -5.697 5.292 1.00 52.17 9 PRO B O 1
ATOM 1946 N N . PRO B 1 2 ? -16.581 -4.771 7.335 1.00 49.48 10 PRO B N 1
ATOM 1947 C CA . PRO B 1 2 ? -15.530 -3.835 6.919 1.00 48.39 10 PRO B CA 1
ATOM 1948 C C . PRO B 1 2 ? -14.215 -4.479 6.421 1.00 47.43 10 PRO B C 1
ATOM 1949 O O . PRO B 1 2 ? -13.545 -5.233 7.147 1.00 46.76 10 PRO B O 1
ATOM 1953 N N . LEU B 1 3 ? -13.865 -4.155 5.177 1.00 46.08 11 LEU B N 1
ATOM 1954 C CA . LEU B 1 3 ? -12.644 -4.633 4.512 1.00 45.18 11 LEU B CA 1
ATOM 1955 C C . LEU B 1 3 ? -11.466 -4.365 5.462 1.00 45.09 11 LEU B C 1
ATOM 1956 O O . LEU B 1 3 ? -10.497 -5.112 5.523 1.00 43.02 11 LEU B O 1
ATOM 1961 N N . ASP B 1 4 ? -11.620 -3.276 6.202 1.00 45.97 12 ASP B N 1
ATOM 1962 C CA . ASP B 1 4 ? -10.710 -2.786 7.225 1.00 48.49 12 ASP B CA 1
ATOM 1963 C C . ASP B 1 4 ? -10.356 -3.800 8.318 1.00 48.81 12 ASP B C 1
ATOM 1964 O O . ASP B 1 4 ? -9.175 -4.034 8.635 1.00 50.06 12 ASP B O 1
ATOM 1969 N N . ASP B 1 5 ? -11.392 -4.355 8.938 1.00 46.12 13 ASP B N 1
ATOM 1970 C CA . ASP B 1 5 ? -11.167 -5.266 10.028 1.00 45.50 13 ASP B CA 1
ATOM 1971 C C . ASP B 1 5 ? -10.333 -6.479 9.633 1.00 42.82 13 ASP B C 1
ATOM 1972 O O . ASP B 1 5 ? -10.709 -7.243 8.775 1.00 43.13 13 ASP B O 1
ATOM 1977 N N . PRO B 1 6 ? -9.192 -6.678 10.283 1.00 42.07 14 PRO B N 1
ATOM 1978 C CA . PRO B 1 6 ? -8.305 -7.803 9.991 1.00 41.21 14 PRO B CA 1
ATOM 1979 C C . PRO B 1 6 ? -8.980 -9.185 9.949 1.00 40.70 14 PRO B C 1
ATOM 1980 O O . PRO B 1 6 ? -8.502 -10.086 9.241 1.00 39.37 14 PRO B O 1
ATOM 1984 N N . ALA B 1 7 ? -10.079 -9.336 10.705 1.00 38.33 15 ALA B N 1
ATOM 1985 C CA . ALA B 1 7 ? -10.872 -10.575 10.765 1.00 35.78 15 ALA B CA 1
ATOM 1986 C C . ALA B 1 7 ? -11.593 -10.846 9.441 1.00 35.63 15 ALA B C 1
ATOM 1987 O O . ALA B 1 7 ? -11.788 -12.009 9.050 1.00 35.49 15 ALA B O 1
ATOM 1989 N N . THR B 1 8 ? -11.985 -9.768 8.753 1.00 33.47 16 THR B N 1
ATOM 1990 C CA . THR B 1 8 ? -12.690 -9.876 7.482 1.00 29.43 16 THR B CA 1
ATOM 1991 C C . THR B 1 8 ? -11.884 -10.540 6.395 1.00 26.34 16 THR B C 1
ATOM 1992 O O . THR B 1 8 ? -10.687 -10.334 6.295 1.00 22.60 16 THR B O 1
ATOM 1996 N N . ASP B 1 9 ? -12.554 -11.368 5.595 1.00 25.28 17 ASP B N 1
ATOM 1997 C CA . ASP B 1 9 ? -11.902 -12.078 4.493 1.00 23.64 17 ASP B CA 1
ATOM 1998 C C . ASP B 1 9 ? -12.063 -11.163 3.277 1.00 19.35 17 ASP B C 1
ATOM 1999 O O . ASP B 1 9 ? -13.150 -11.014 2.769 1.00 16.45 17 ASP B O 1
ATOM 2004 N N . PRO B 1 10 ? -10.966 -10.597 2.758 1.00 20.25 18 PRO B N 1
ATOM 2005 C CA . PRO B 1 10 ? -11.145 -9.700 1.613 1.00 20.37 18 PRO B CA 1
ATOM 2006 C C . PRO B 1 10 ? -11.826 -10.311 0.412 1.00 20.05 18 PRO B C 1
ATOM 2007 O O . PRO B 1 10 ? -12.565 -9.624 -0.309 1.00 20.47 18 PRO B O 1
ATOM 2011 N N . PHE B 1 11 ? -11.607 -11.600 0.195 1.00 18.27 19 PHE B N 1
ATOM 2012 C CA . PHE B 1 11 ? -12.214 -12.229 -0.969 1.00 19.00 19 PHE B CA 1
ATOM 2013 C C . PHE B 1 11 ? -13.720 -12.378 -0.880 1.00 17.98 19 PHE B C 1
ATOM 2014 O O . PHE B 1 11 ? -14.403 -12.361 -1.899 1.00 17.78 19 PHE B O 1
ATOM 2022 N N . LEU B 1 12 ? -14.253 -12.496 0.330 1.00 19.24 20 LEU B N 1
ATOM 2023 C CA . LEU B 1 12 ? -15.706 -12.564 0.486 1.00 21.33 20 LEU B CA 1
ATOM 2024 C C . LEU B 1 12 ? -16.341 -11.170 0.193 1.00 20.64 20 LEU B C 1
ATOM 2025 O O . LEU B 1 12 ? -17.441 -11.062 -0.358 1.00 18.51 20 LEU B O 1
ATOM 2030 N N . VAL B 1 13 ? -15.632 -10.100 0.546 1.00 19.42 21 VAL B N 1
ATOM 2031 C CA . VAL B 1 13 ? -16.146 -8.772 0.260 1.00 17.90 21 VAL B CA 1
ATOM 2032 C C . VAL B 1 13 ? -16.120 -8.632 -1.291 1.00 18.41 21 VAL B C 1
ATOM 2033 O O . VAL B 1 13 ? -17.070 -8.171 -1.896 1.00 17.77 21 VAL B O 1
ATOM 2037 N N . ALA B 1 14 ? -15.045 -9.081 -1.936 1.00 18.66 22 ALA B N 1
ATOM 2038 C CA . ALA B 1 14 ? -14.995 -9.022 -3.395 1.00 19.09 22 ALA B CA 1
ATOM 2039 C C . ALA B 1 14 ? -16.133 -9.861 -4.012 1.00 20.71 22 ALA B C 1
ATOM 2040 O O . ALA B 1 14 ? -16.687 -9.506 -5.065 1.00 23.09 22 ALA B O 1
ATOM 2042 N N . ARG B 1 15 ? -16.505 -10.956 -3.353 1.00 18.82 23 ARG B N 1
ATOM 2043 C CA . ARG B 1 15 ? -17.597 -11.779 -3.857 1.00 21.39 23 ARG B CA 1
ATOM 2044 C C . ARG B 1 15 ? -18.883 -10.984 -3.831 1.00 18.83 23 ARG B C 1
ATOM 2045 O O . ARG B 1 15 ? -19.640 -10.974 -4.759 1.00 18.61 23 ARG B O 1
ATOM 2053 N N . ALA B 1 16 ? -19.142 -10.348 -2.708 1.00 21.61 24 ALA B N 1
ATOM 2054 C CA . ALA B 1 16 ? -20.339 -9.517 -2.548 1.00 21.19 24 ALA B CA 1
ATOM 2055 C C . ALA B 1 16 ? -20.293 -8.392 -3.554 1.00 20.89 24 ALA B C 1
ATOM 2056 O O . ALA B 1 16 ? -21.307 -7.977 -4.146 1.00 21.85 24 ALA B O 1
ATOM 2058 N N . ALA B 1 17 ? -19.090 -7.888 -3.766 1.00 20.47 25 ALA B N 1
ATOM 2059 C CA . ALA B 1 17 ? -18.954 -6.791 -4.713 1.00 19.33 25 ALA B CA 1
ATOM 2060 C C . ALA B 1 17 ? -19.377 -7.255 -6.122 1.00 20.02 25 ALA B C 1
ATOM 2061 O O . ALA B 1 17 ? -20.138 -6.575 -6.772 1.00 21.77 25 ALA B O 1
ATOM 2063 N N . ALA B 1 18 ? -18.906 -8.416 -6.590 1.00 21.49 26 ALA B N 1
ATOM 2064 C CA . ALA B 1 18 ? -19.285 -8.929 -7.917 1.00 21.65 26 ALA B CA 1
ATOM 2065 C C . ALA B 1 18 ? -20.776 -9.179 -8.024 1.00 22.83 26 ALA B C 1
ATOM 2066 O O . ALA B 1 18 ? -21.388 -8.836 -9.029 1.00 23.81 26 ALA B O 1
ATOM 2068 N N . ASP B 1 19 ? -21.357 -9.798 -6.994 1.00 26.03 27 ASP B N 1
ATOM 2069 C CA . ASP B 1 19 ? -22.788 -10.072 -6.993 1.00 27.84 27 ASP B CA 1
ATOM 2070 C C . ASP B 1 19 ? -23.539 -8.741 -7.155 1.00 28.65 27 ASP B C 1
ATOM 2071 O O . ASP B 1 19 ? -24.446 -8.639 -7.982 1.00 29.33 27 ASP B O 1
ATOM 2076 N N . HIS B 1 20 ? -23.174 -7.721 -6.377 1.00 27.63 28 HIS B N 1
ATOM 2077 C CA . HIS B 1 20 ? -23.840 -6.422 -6.521 1.00 27.90 28 HIS B CA 1
ATOM 2078 C C . HIS B 1 20 ? -23.733 -5.887 -7.977 1.00 26.88 28 HIS B C 1
ATOM 2079 O O . HIS B 1 20 ? -24.714 -5.415 -8.568 1.00 26.14 28 HIS B O 1
ATOM 2086 N N . ILE B 1 21 ? -22.542 -5.973 -8.560 1.00 24.93 29 ILE B N 1
ATOM 2087 C CA . ILE B 1 21 ? -22.337 -5.506 -9.926 1.00 24.94 29 ILE B CA 1
ATOM 2088 C C . ILE B 1 21 ? -23.226 -6.234 -10.947 1.00 28.63 29 ILE B C 1
ATOM 2089 O O . ILE B 1 21 ? -23.824 -5.601 -11.837 1.00 27.41 29 ILE B O 1
ATOM 2094 N N . ALA B 1 22 ? -23.307 -7.558 -10.815 1.00 27.00 30 ALA B N 1
ATOM 2095 C CA . ALA B 1 22 ? -24.074 -8.380 -11.747 1.00 28.64 30 ALA B CA 1
ATOM 2096 C C . ALA B 1 22 ? -25.539 -7.982 -11.694 1.00 30.08 30 ALA B C 1
ATOM 2097 O O . ALA B 1 22 ? -26.221 -7.834 -12.709 1.00 27.06 30 ALA B O 1
ATOM 2099 N N . GLN B 1 23 ? -26.003 -7.760 -10.481 1.00 32.43 31 GLN B N 1
ATOM 2100 C CA . GLN B 1 23 ? -27.383 -7.421 -10.268 1.00 36.72 31 GLN B CA 1
ATOM 2101 C C . GLN B 1 23 ? -27.719 -5.999 -10.690 1.00 38.10 31 GLN B C 1
ATOM 2102 O O . GLN B 1 23 ? -28.787 -5.769 -11.252 1.00 37.92 31 GLN B O 1
ATOM 2108 N N . ALA B 1 24 ? -26.795 -5.060 -10.447 1.00 38.17 32 ALA B N 1
ATOM 2109 C CA . ALA B 1 24 ? -27.010 -3.658 -10.769 1.00 36.13 32 ALA B CA 1
ATOM 2110 C C . ALA B 1 24 ? -26.866 -3.384 -12.240 1.00 35.67 32 ALA B C 1
ATOM 2111 O O . ALA B 1 24 ? -27.415 -2.396 -12.752 1.00 37.44 32 ALA B O 1
ATOM 2113 N N . THR B 1 25 ? -26.132 -4.248 -12.926 1.00 33.34 33 THR B N 1
ATOM 2114 C CA . THR B 1 25 ? -25.874 -4.033 -14.344 1.00 32.27 33 THR B CA 1
ATOM 2115 C C . THR B 1 25 ? -26.626 -4.929 -15.270 1.00 32.60 33 THR B C 1
ATOM 2116 O O . THR B 1 25 ? -26.793 -4.606 -16.452 1.00 31.73 33 THR B O 1
ATOM 2120 N N . GLY B 1 26 ? -27.037 -6.078 -14.746 1.00 30.84 34 GLY B N 1
ATOM 2121 C CA . GLY B 1 26 ? -27.757 -7.029 -15.561 1.00 29.48 34 GLY B CA 1
ATOM 2122 C C . GLY B 1 26 ? -26.806 -7.931 -16.329 1.00 29.43 34 GLY B C 1
ATOM 2123 O O . GLY B 1 26 ? -27.233 -8.785 -17.090 1.00 30.31 34 GLY B O 1
ATOM 2124 N N . VAL B 1 27 ? -25.508 -7.752 -16.136 1.00 28.64 35 VAL B N 1
ATOM 2125 C CA . VAL B 1 27 ? -24.518 -8.553 -16.841 1.00 27.53 35 VAL B CA 1
ATOM 2126 C C . VAL B 1 27 ? -23.952 -9.578 -15.854 1.00 29.73 35 VAL B C 1
ATOM 2127 O O . VAL B 1 27 ? -23.195 -9.221 -14.946 1.00 28.10 35 VAL B O 1
ATOM 2131 N N . GLU B 1 28 ? -24.334 -10.849 -16.024 1.00 32.30 36 GLU B N 1
ATOM 2132 C CA . GLU B 1 28 ? -23.917 -11.929 -15.119 1.00 33.55 36 GLU B CA 1
ATOM 2133 C C . GLU B 1 28 ? -22.415 -12.084 -14.954 1.00 31.56 36 GLU B C 1
ATOM 2134 O O . GLU B 1 28 ? -21.951 -12.451 -13.884 1.00 31.88 36 GLU B O 1
ATOM 2140 N N . GLY B 1 29 ? -21.647 -11.861 -16.008 1.00 26.81 37 GLY B N 1
ATOM 2141 C CA . GLY B 1 29 ? -20.227 -11.962 -15.823 1.00 24.18 37 GLY B CA 1
ATOM 2142 C C . GLY B 1 29 ? -19.494 -11.010 -16.739 1.00 22.85 37 GLY B C 1
ATOM 2143 O O . GLY B 1 29 ? -19.975 -10.684 -17.820 1.00 22.63 37 GLY B O 1
ATOM 2144 N N . HIS B 1 30 ? -18.312 -10.580 -16.332 1.00 18.14 38 HIS B N 1
ATOM 2145 C CA . HIS B 1 30 ? -17.551 -9.708 -17.213 1.00 17.64 38 HIS B CA 1
ATOM 2146 C C . HIS B 1 30 ? -16.367 -10.488 -17.774 1.00 17.70 38 HIS B C 1
ATOM 2147 O O . HIS B 1 30 ? -15.944 -11.478 -17.175 1.00 16.34 38 HIS B O 1
ATOM 2154 N N . ASP B 1 31 ? -15.871 -10.070 -18.939 1.00 15.11 39 ASP B N 1
ATOM 2155 C CA . ASP B 1 31 ? -14.753 -10.716 -19.582 1.00 15.68 39 ASP B CA 1
ATOM 2156 C C . ASP B 1 31 ? -13.425 -10.034 -19.411 1.00 16.61 39 ASP B C 1
ATOM 2157 O O . ASP B 1 31 ? -12.388 -10.677 -19.484 1.00 16.81 39 ASP B O 1
ATOM 2162 N N . MET B 1 32 ? -13.419 -8.720 -19.242 1.00 15.10 40 MET B N 1
ATOM 2163 C CA . MET B 1 32 ? -12.135 -8.038 -19.054 1.00 14.37 40 MET B CA 1
ATOM 2164 C C . MET B 1 32 ? -12.362 -6.881 -18.078 1.00 11.99 40 MET B C 1
ATOM 2165 O O . MET B 1 32 ? -13.489 -6.434 -17.933 1.00 12.90 40 MET B O 1
ATOM 2170 N N . ALA B 1 33 ? -11.347 -6.450 -17.350 1.00 9.56 41 ALA B N 1
ATOM 2171 C CA . ALA B 1 33 ? -11.537 -5.278 -16.473 1.00 15.10 41 ALA B CA 1
ATOM 2172 C C . ALA B 1 33 ? -10.439 -4.219 -16.795 1.00 15.09 41 ALA B C 1
ATOM 2173 O O . ALA B 1 33 ? -9.305 -4.572 -17.144 1.00 14.57 41 ALA B O 1
ATOM 2175 N N . LEU B 1 34 ? -10.785 -2.937 -16.731 1.00 16.20 42 LEU B N 1
ATOM 2176 C CA . LEU B 1 34 ? -9.763 -1.910 -16.974 1.00 16.28 42 LEU B CA 1
ATOM 2177 C C . LEU B 1 34 ? -9.647 -0.959 -15.813 1.00 15.87 42 LEU B C 1
ATOM 2178 O O . LEU B 1 34 ? -10.632 -0.494 -15.250 1.00 16.24 42 LEU B O 1
ATOM 2183 N N . VAL B 1 35 ? -8.413 -0.724 -15.417 1.00 16.21 43 VAL B N 1
ATOM 2184 C CA . VAL B 1 35 ? -8.122 0.241 -14.383 1.00 16.16 43 VAL B CA 1
ATOM 2185 C C . VAL B 1 35 ? -7.435 1.425 -15.156 1.00 16.46 43 VAL B C 1
ATOM 2186 O O . VAL B 1 35 ? -6.344 1.258 -15.764 1.00 13.07 43 VAL B O 1
ATOM 2190 N N . LEU B 1 36 ? -8.100 2.589 -15.175 1.00 17.39 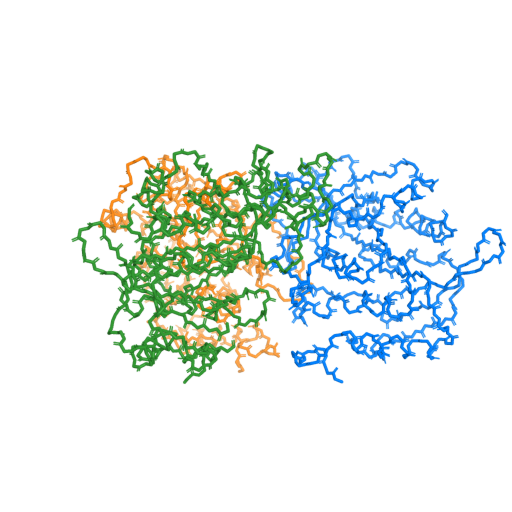44 LEU B N 1
ATOM 2191 C CA . LEU B 1 36 ? -7.589 3.808 -15.876 1.00 17.55 44 LEU B CA 1
ATOM 2192 C C . LEU B 1 36 ? -6.754 4.674 -14.944 1.00 15.53 44 LEU B C 1
ATOM 2193 O O . LEU B 1 36 ? -7.288 5.242 -13.999 1.00 16.96 44 LEU B O 1
ATOM 2198 N N . GLY B 1 37 ? -5.445 4.748 -15.178 1.00 15.63 45 GLY B N 1
ATOM 2199 C CA . GLY B 1 37 ? -4.609 5.577 -14.314 1.00 16.90 45 GLY B CA 1
ATOM 2200 C C . GLY B 1 37 ? -4.589 7.076 -14.677 1.00 20.04 45 GLY B C 1
ATOM 2201 O O . GLY B 1 37 ? -5.466 7.581 -15.421 1.00 19.37 45 GLY B O 1
ATOM 2202 N N . SER B 1 38 ? -3.567 7.771 -14.176 1.00 19.28 46 SER B N 1
ATOM 2203 C CA . SER B 1 38 ? -3.385 9.189 -14.430 1.00 20.74 46 SER B CA 1
ATOM 2204 C C . SER B 1 38 ? -3.194 9.477 -15.904 1.00 19.67 46 SER B C 1
ATOM 2205 O O . SER B 1 38 ? -2.272 8.987 -16.536 1.00 15.24 46 SER B O 1
ATOM 2208 N N . GLY B 1 39 ? -4.095 10.274 -16.464 1.00 20.70 47 GLY B N 1
ATOM 2209 C CA . GLY B 1 39 ? -3.952 10.602 -17.873 1.00 21.56 47 GLY B CA 1
ATOM 2210 C C . GLY B 1 39 ? -4.778 9.680 -18.727 1.00 23.33 47 GLY B C 1
ATOM 2211 O O . GLY B 1 39 ? -4.929 9.887 -19.933 1.00 22.67 47 GLY B O 1
ATOM 2212 N N . TRP B 1 40 ? -5.328 8.638 -18.119 1.00 23.63 48 TRP B N 1
ATOM 2213 C CA . TRP B 1 40 ? -6.110 7.703 -18.931 1.00 22.64 48 TRP B CA 1
ATOM 2214 C C . TRP B 1 40 ? -7.612 7.910 -18.766 1.00 24.68 48 TRP B C 1
ATOM 2215 O O . TRP B 1 40 ? -8.408 7.188 -19.372 1.00 26.60 48 TRP B O 1
ATOM 2226 N N . GLY B 1 41 ? -7.986 8.911 -17.962 1.00 24.21 49 GLY B N 1
ATOM 2227 C CA . GLY B 1 41 ? -9.387 9.169 -17.671 1.00 25.31 49 GLY B CA 1
ATOM 2228 C C . GLY B 1 41 ? -10.464 9.065 -18.746 1.00 25.74 49 GLY B C 1
ATOM 2229 O O . GLY B 1 41 ? -11.608 8.653 -18.474 1.00 24.19 49 GLY B O 1
ATOM 2230 N N . GLY B 1 42 ? -10.116 9.445 -19.970 1.00 27.05 50 GLY B N 1
ATOM 2231 C CA . GLY B 1 42 ? -11.115 9.432 -21.014 1.00 27.09 50 GLY B CA 1
ATOM 2232 C C . GLY B 1 42 ? -10.757 8.436 -22.062 1.00 28.51 50 GLY B C 1
ATOM 2233 O O . GLY B 1 42 ? -11.381 8.335 -23.132 1.00 28.41 50 GLY B O 1
ATOM 2234 N N . ALA B 1 43 ? -9.751 7.657 -21.715 1.00 30.31 51 ALA B N 1
ATOM 2235 C CA . ALA B 1 43 ? -9.262 6.663 -22.610 1.00 30.36 51 ALA B CA 1
ATOM 2236 C C . ALA B 1 43 ? -10.242 5.507 -22.790 1.00 30.50 51 ALA B C 1
ATOM 2237 O O . ALA B 1 43 ? -9.935 4.565 -23.523 1.00 30.28 51 ALA B O 1
ATOM 2239 N N . ALA B 1 44 ? -11.411 5.574 -22.151 1.00 30.17 52 ALA B N 1
ATOM 2240 C CA . ALA B 1 44 ? -12.399 4.488 -22.271 1.00 31.88 52 ALA B CA 1
ATOM 2241 C C . ALA B 1 44 ? -13.664 4.934 -22.963 1.00 33.71 52 ALA B C 1
ATOM 2242 O O . ALA B 1 44 ? -14.708 4.268 -22.886 1.00 32.05 52 ALA B O 1
ATOM 2244 N N . GLU B 1 45 ? -13.581 6.072 -23.648 1.00 35.16 53 GLU B N 1
ATOM 2245 C CA . GLU B 1 45 ? -14.752 6.589 -24.332 1.00 34.68 53 GLU B CA 1
ATOM 2246 C C . GLU B 1 45 ? -15.047 5.857 -25.644 1.00 32.37 53 GLU B C 1
ATOM 2247 O O . GLU B 1 45 ? -16.200 5.704 -26.026 1.00 32.33 53 GLU B O 1
ATOM 2253 N N . LEU B 1 46 ? -14.012 5.361 -26.293 1.00 28.78 54 LEU B N 1
ATOM 2254 C CA . LEU B 1 46 ? -14.154 4.646 -27.546 1.00 29.50 54 LEU B CA 1
ATOM 2255 C C . LEU B 1 46 ? -14.243 3.116 -27.406 1.00 29.63 54 LEU B C 1
ATOM 2256 O O . LEU B 1 46 ? -14.266 2.397 -28.398 1.00 32.15 54 LEU B O 1
ATOM 2261 N N . LEU B 1 47 ? -14.288 2.625 -26.181 1.00 29.83 55 LEU B N 1
ATOM 2262 C CA . LEU B 1 47 ? -14.308 1.194 -25.910 1.00 29.91 55 LEU B CA 1
ATOM 2263 C C . LEU B 1 47 ? -15.509 0.483 -26.507 1.00 30.20 55 LEU B C 1
ATOM 2264 O O . LEU B 1 47 ? -15.387 -0.622 -27.086 1.00 29.02 55 LEU B O 1
ATOM 2269 N N . GLY B 1 48 ? -16.670 1.117 -26.333 1.00 30.39 56 GLY B N 1
ATOM 2270 C CA . GLY B 1 48 ? -17.920 0.568 -26.830 1.00 30.40 56 GLY B CA 1
ATOM 2271 C C . GLY B 1 48 ? -19.107 1.239 -26.167 1.00 32.91 56 GLY B C 1
ATOM 2272 O O . GLY B 1 48 ? -18.960 2.302 -25.557 1.00 31.90 56 GLY B O 1
ATOM 2273 N N . GLU B 1 49 ? -20.286 0.616 -26.257 1.00 33.80 57 GLU B N 1
ATOM 2274 C CA . GLU B 1 49 ? -21.502 1.180 -25.680 1.00 34.41 57 GLU B CA 1
ATOM 2275 C C . GLU B 1 49 ? -21.717 0.937 -24.186 1.00 33.77 57 GLU B C 1
ATOM 2276 O O . GLU B 1 49 ? -21.812 -0.216 -23.754 1.00 31.81 57 GLU B O 1
ATOM 2282 N N . VAL B 1 50 ? -21.838 2.007 -23.399 1.00 32.29 58 VAL B N 1
ATOM 2283 C CA . VAL B 1 50 ? -22.050 1.828 -21.980 1.00 30.02 58 VAL B CA 1
ATOM 2284 C C . VAL B 1 50 ? -23.384 1.148 -21.764 1.00 31.73 58 VAL B C 1
ATOM 2285 O O . VAL B 1 50 ? -24.418 1.627 -22.206 1.00 31.91 58 VAL B O 1
ATOM 2289 N N . VAL B 1 51 ? -23.332 0.017 -21.070 1.00 31.84 59 VAL B N 1
ATOM 2290 C CA . VAL B 1 51 ? -24.504 -0.784 -20.781 1.00 31.62 59 VAL B CA 1
ATOM 2291 C C . VAL B 1 51 ? -25.080 -0.333 -19.459 1.00 31.08 59 VAL B C 1
ATOM 2292 O O . VAL B 1 51 ? -26.303 -0.325 -19.287 1.00 30.27 59 VAL B O 1
ATOM 2296 N N . ALA B 1 52 ? -24.199 0.060 -18.535 1.00 31.69 60 ALA B N 1
ATOM 2297 C CA . ALA B 1 52 ? -24.619 0.513 -17.216 1.00 30.18 60 ALA B CA 1
ATOM 2298 C C . ALA B 1 52 ? -23.553 1.296 -16.478 1.00 31.22 60 ALA B C 1
ATOM 2299 O O . ALA B 1 52 ? -22.345 1.203 -16.757 1.00 30.85 60 ALA B O 1
ATOM 2301 N N . GLU B 1 53 ? -24.027 2.079 -15.525 1.00 32.25 61 GLU B N 1
ATOM 2302 C CA . GLU B 1 53 ? -23.169 2.897 -14.695 1.00 35.98 61 GLU B CA 1
ATOM 2303 C C . GLU B 1 53 ? -23.552 2.560 -13.272 1.00 35.85 61 GLU B C 1
ATOM 2304 O O . GLU B 1 53 ? -24.732 2.418 -12.965 1.00 37.60 61 GLU B O 1
ATOM 2310 N N . VAL B 1 54 ? -22.577 2.367 -12.409 1.00 34.27 62 VAL B N 1
ATOM 2311 C CA . VAL B 1 54 ? -22.913 2.041 -11.037 1.00 33.61 62 VAL B CA 1
ATOM 2312 C C . VAL B 1 54 ? -22.150 2.912 -10.103 1.00 33.96 62 VAL B C 1
ATOM 2313 O O . VAL B 1 54 ? -20.935 2.908 -10.140 1.00 34.68 62 VAL B O 1
ATOM 2317 N N . PRO B 1 55 ? -22.854 3.694 -9.275 1.00 33.66 63 PRO B N 1
ATOM 2318 C CA . PRO B 1 55 ? -22.151 4.549 -8.340 1.00 34.24 63 PRO B CA 1
ATOM 2319 C C . PRO B 1 55 ? -21.270 3.633 -7.520 1.00 33.9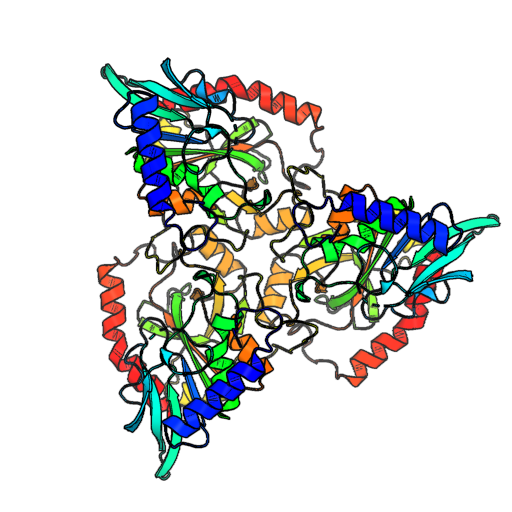9 63 PRO B C 1
ATOM 2320 O O . PRO B 1 55 ? -21.742 2.721 -6.816 1.00 35.39 63 PRO B O 1
ATOM 2324 N N . THR B 1 56 ? -19.974 3.881 -7.662 1.00 32.71 64 THR B N 1
ATOM 2325 C CA . THR B 1 56 ? -18.946 3.121 -7.016 1.00 32.55 64 THR B CA 1
ATOM 2326 C C . THR B 1 56 ? -19.107 3.016 -5.523 1.00 34.52 64 THR B C 1
ATOM 2327 O O . THR B 1 56 ? -18.879 1.960 -4.955 1.00 35.09 64 THR B O 1
ATOM 2331 N N . HIS B 1 57 ? -19.523 4.101 -4.887 1.00 37.49 65 HIS B N 1
ATOM 2332 C CA . HIS B 1 57 ? -19.667 4.107 -3.438 1.00 38.64 65 HIS B CA 1
ATOM 2333 C C . HIS B 1 57 ? -20.773 3.179 -2.991 1.00 37.84 65 HIS B C 1
ATOM 2334 O O . HIS B 1 57 ? -20.923 2.920 -1.800 1.00 37.50 65 HIS B O 1
ATOM 2341 N N . GLU B 1 58 ? -21.572 2.712 -3.937 1.00 36.82 66 GLU B N 1
ATOM 2342 C CA . GLU B 1 58 ? -22.646 1.793 -3.584 1.00 37.77 66 GLU B CA 1
ATOM 2343 C C . GLU B 1 58 ? -22.284 0.310 -3.733 1.00 35.14 66 GLU B C 1
ATOM 2344 O O . GLU B 1 58 ? -23.120 -0.562 -3.475 1.00 35.10 66 GLU B O 1
ATOM 2350 N N . ILE B 1 59 ? -21.041 0.017 -4.130 1.00 31.83 67 ILE B N 1
ATOM 2351 C CA . ILE B 1 59 ? -20.594 -1.375 -4.298 1.00 27.68 67 ILE B CA 1
ATOM 2352 C C . ILE B 1 59 ? -19.864 -1.833 -3.034 1.00 25.10 67 ILE B C 1
ATOM 2353 O O . ILE B 1 59 ? -18.973 -1.158 -2.544 1.00 25.62 67 ILE B O 1
ATOM 2358 N N . PRO B 1 60 ? -20.224 -3.003 -2.495 1.00 25.26 68 PRO B N 1
ATOM 2359 C CA . PRO B 1 60 ? -19.557 -3.479 -1.277 1.00 24.15 68 PRO B CA 1
ATOM 2360 C C . PRO B 1 60 ? -18.039 -3.324 -1.302 1.00 24.53 68 PRO B C 1
ATOM 2361 O O . PRO B 1 60 ? -17.386 -3.526 -2.342 1.00 23.28 68 PRO B O 1
ATOM 2365 N N . GLY B 1 61 ? -17.498 -2.909 -0.158 1.00 24.90 69 GLY B N 1
ATOM 2366 C CA . GLY B 1 61 ? -16.067 -2.703 -0.008 1.00 25.69 69 GLY B CA 1
ATOM 2367 C C . GLY B 1 61 ? -15.488 -1.408 -0.552 1.00 27.23 69 GLY B C 1
ATOM 2368 O O . GLY B 1 61 ? -14.379 -1.058 -0.224 1.00 28.75 69 GLY B O 1
ATOM 2369 N N . PHE B 1 62 ? -16.167 -0.692 -1.417 1.00 30.52 70 PHE B N 1
ATOM 2370 C CA . PHE B 1 62 ? -15.554 0.564 -1.867 1.00 36.68 70 PHE B CA 1
ATOM 2371 C C . PHE B 1 62 ? -15.956 1.744 -0.967 1.00 41.69 70 PHE B C 1
ATOM 2372 O O . PHE B 1 62 ? -16.639 1.579 0.045 1.00 42.10 70 PHE B O 1
ATOM 2380 N N . SER B 1 63 ? -15.513 2.942 -1.343 1.00 48.18 71 SER B N 1
ATOM 2381 C CA . SER B 1 63 ? -15.845 4.198 -0.621 1.00 54.11 71 SER B CA 1
ATOM 2382 C C . SER B 1 63 ? -14.739 5.236 -0.882 1.00 56.30 71 SER B C 1
ATOM 2383 O O . SER B 1 63 ? -13.631 4.844 -1.297 1.00 58.74 71 SER B O 1
ATOM 2386 N N . SER B 1 64 ? -17.651 9.404 -9.191 1.00 39.27 80 SER B N 1
ATOM 2387 C CA . SER B 1 64 ? -17.168 8.014 -9.364 1.00 36.91 80 SER B CA 1
ATOM 2388 C C . SER B 1 64 ? -18.270 7.034 -9.686 1.00 36.83 80 SER B C 1
ATOM 2389 O O . SER B 1 64 ? -19.106 6.699 -8.838 1.00 36.21 80 SER B O 1
ATOM 2392 N N . VAL B 1 65 ? -18.226 6.553 -10.922 1.00 36.25 81 VAL B N 1
ATOM 2393 C CA . VAL B 1 65 ? -19.193 5.619 -11.447 1.00 35.59 81 VAL B CA 1
ATOM 2394 C C . VAL B 1 65 ? -18.395 4.453 -12.054 1.00 35.37 81 VAL B C 1
ATOM 2395 O O . VAL B 1 65 ? -17.383 4.676 -12.713 1.00 37.00 81 VAL B O 1
ATOM 2399 N N . THR B 1 66 ? -18.822 3.214 -11.794 1.00 34.15 82 THR B N 1
ATOM 2400 C CA . THR B 1 66 ? -18.161 2.030 -12.355 1.00 30.81 82 THR B CA 1
ATOM 2401 C C . THR B 1 66 ? -18.992 1.702 -13.583 1.00 30.67 82 THR B C 1
ATOM 2402 O O . THR B 1 66 ? -20.218 1.709 -13.533 1.00 30.36 82 THR B O 1
ATOM 2406 N N . ARG B 1 67 ? -18.338 1.436 -14.699 1.00 29.59 83 ARG B N 1
ATOM 2407 C CA . ARG B 1 67 ? -19.095 1.203 -15.918 1.00 27.87 83 ARG B CA 1
ATOM 2408 C C . ARG B 1 67 ? -18.956 -0.181 -16.533 1.00 26.41 83 ARG B C 1
ATOM 2409 O O . ARG B 1 67 ? -17.870 -0.809 -16.500 1.00 23.26 83 ARG B O 1
ATOM 2417 N N . SER B 1 68 ? -20.072 -0.639 -17.099 1.00 24.14 84 SER B N 1
ATOM 2418 C CA . SER B 1 68 ? -20.141 -1.937 -17.766 1.00 24.27 84 SER B CA 1
ATOM 2419 C C . SER B 1 68 ? -20.262 -1.589 -19.228 1.00 22.56 84 SER B C 1
ATOM 2420 O O . SER B 1 68 ? -21.268 -1.020 -19.648 1.00 24.64 84 SER B O 1
ATOM 2423 N N . ILE B 1 69 ? -19.230 -1.890 -20.001 1.00 21.90 85 ILE B N 1
ATOM 2424 C CA . ILE B 1 69 ? -19.252 -1.554 -21.427 1.00 24.39 85 ILE B CA 1
ATOM 2425 C C . ILE B 1 69 ? -19.275 -2.751 -22.353 1.00 25.31 85 ILE B C 1
ATOM 2426 O O . ILE B 1 69 ? -18.569 -3.749 -22.180 1.00 25.99 85 ILE B O 1
ATOM 2431 N N . ARG B 1 70 ? -20.089 -2.632 -23.371 1.00 27.80 86 ARG B N 1
ATOM 2432 C CA . ARG B 1 70 ? -20.220 -3.705 -24.337 1.00 29.67 86 ARG B CA 1
ATOM 2433 C C . ARG B 1 70 ? -19.175 -3.483 -25.428 1.00 27.54 86 ARG B C 1
ATOM 2434 O O . ARG B 1 70 ? -19.204 -2.471 -26.128 1.00 27.54 86 ARG B O 1
ATOM 2442 N N . VAL B 1 71 ? -18.223 -4.399 -25.551 1.00 27.35 87 VAL B N 1
ATOM 2443 C CA . VAL B 1 71 ? -17.200 -4.261 -26.569 1.00 27.84 87 VAL B CA 1
ATOM 2444 C C . VAL B 1 71 ? -17.579 -5.102 -27.769 1.00 30.97 87 VAL B C 1
ATOM 2445 O O . VAL B 1 71 ? -17.831 -6.286 -27.642 1.00 32.87 87 VAL B O 1
ATOM 2449 N N . GLU B 1 72 ? -17.611 -4.510 -28.948 1.00 32.37 88 GLU B N 1
ATOM 2450 C CA . GLU B 1 72 ? -18.000 -5.291 -30.107 1.00 36.55 88 GLU B CA 1
ATOM 2451 C C . GLU B 1 72 ? -16.804 -5.743 -30.918 1.00 36.54 88 GLU B C 1
ATOM 2452 O O . GLU B 1 72 ? -16.012 -4.910 -31.358 1.00 38.55 88 GLU B O 1
ATOM 2458 N N . ARG B 1 73 ? -16.645 -7.043 -31.115 1.00 37.36 89 ARG B N 1
ATOM 2459 C CA . ARG B 1 73 ? -15.490 -7.504 -31.866 1.00 39.68 89 ARG B CA 1
ATOM 2460 C C . ARG B 1 73 ? -15.761 -7.609 -33.354 1.00 41.09 89 ARG B C 1
ATOM 2461 O O . ARG B 1 73 ? -16.897 -7.444 -33.817 1.00 38.53 89 ARG B O 1
ATOM 2469 N N . ALA B 1 74 ? -14.673 -7.868 -34.073 1.00 44.20 90 ALA B N 1
ATOM 2470 C CA . ALA B 1 74 ? -14.640 -8.036 -35.527 1.00 46.60 90 ALA B CA 1
ATOM 2471 C C . ALA B 1 74 ? -15.681 -9.025 -36.034 1.00 47.95 90 ALA B C 1
ATOM 2472 O O . ALA B 1 74 ? -16.472 -8.665 -36.908 1.00 48.88 90 ALA B O 1
ATOM 2474 N N . ASP B 1 75 ? -15.660 -10.254 -35.497 1.00 48.84 91 ASP B N 1
ATOM 2475 C CA . ASP B 1 75 ? -16.606 -11.295 -35.874 1.00 49.28 91 ASP B CA 1
ATOM 2476 C C . ASP B 1 75 ? -17.953 -11.123 -35.163 1.00 49.49 91 ASP B C 1
ATOM 2477 O O . ASP B 1 75 ? -18.597 -12.113 -34.792 1.00 51.50 91 ASP B O 1
ATOM 2482 N N . GLY B 1 76 ? -18.365 -9.871 -34.953 1.00 48.37 92 GLY B N 1
ATOM 2483 C CA . GLY B 1 76 ? -19.643 -9.587 -34.310 1.00 45.95 92 GLY B CA 1
ATOM 2484 C C . GLY B 1 76 ? -19.866 -10.072 -32.884 1.00 45.03 92 GLY B C 1
ATOM 2485 O O . GLY B 1 76 ? -20.889 -9.714 -32.263 1.00 46.06 92 GLY B O 1
ATOM 2486 N N . SER B 1 77 ? -18.943 -10.872 -32.345 1.00 41.71 93 SER B N 1
ATOM 2487 C CA . SER B 1 77 ? -19.116 -11.355 -30.981 1.00 39.58 93 SER B CA 1
ATOM 2488 C C . SER B 1 77 ? -18.942 -10.188 -30.035 1.00 38.30 93 SER B C 1
ATOM 2489 O O . SER B 1 77 ? -18.378 -9.162 -30.405 1.00 37.83 93 SER B O 1
ATOM 2492 N N . VAL B 1 78 ? -19.456 -10.307 -28.826 1.00 36.30 94 VAL B N 1
ATOM 2493 C CA . VAL B 1 78 ? -19.300 -9.219 -27.895 1.00 36.75 94 VAL B CA 1
ATOM 2494 C C . VAL B 1 78 ? -18.666 -9.677 -26.590 1.00 36.46 94 VAL B C 1
ATOM 2495 O O . VAL B 1 78 ? -18.681 -10.867 -26.233 1.00 36.07 94 VAL B O 1
ATOM 2499 N N . ARG B 1 79 ? -18.068 -8.712 -25.900 1.00 33.79 95 ARG B N 1
ATOM 2500 C CA . ARG B 1 79 ? -17.420 -8.952 -24.637 1.00 30.49 95 ARG B CA 1
ATOM 2501 C C . ARG B 1 79 ? -17.875 -7.830 -23.733 1.00 29.00 95 ARG B C 1
ATOM 2502 O O . ARG B 1 79 ? -18.308 -6.765 -24.208 1.00 27.86 95 ARG B O 1
ATOM 2510 N N . HIS B 1 80 ? -17.834 -8.073 -22.438 1.00 25.58 96 HIS B N 1
ATOM 2511 C CA . HIS B 1 80 ? -18.210 -7.047 -21.495 1.00 26.33 96 HIS B CA 1
ATOM 2512 C C . HIS B 1 80 ? -16.972 -6.655 -20.743 1.00 25.08 96 HIS B C 1
ATOM 2513 O O . HIS B 1 80 ? -16.233 -7.509 -20.241 1.00 22.88 96 HIS B O 1
ATOM 2520 N N . ALA B 1 81 ? -16.729 -5.347 -20.717 1.00 22.54 97 ALA B N 1
ATOM 2521 C CA . ALA B 1 81 ? -15.558 -4.785 -20.075 1.00 18.94 97 ALA B CA 1
ATOM 2522 C C . ALA B 1 81 ? -16.030 -4.076 -18.803 1.00 18.07 97 ALA B C 1
ATOM 2523 O O . ALA B 1 81 ? -17.020 -3.351 -18.793 1.00 18.00 97 ALA B O 1
ATOM 2525 N N . LEU B 1 82 ? -15.344 -4.321 -17.714 1.00 17.50 98 LEU B N 1
ATOM 2526 C CA . LEU B 1 82 ? -15.720 -3.693 -16.468 1.00 18.93 98 LEU B CA 1
ATOM 2527 C C . LEU B 1 82 ? -14.693 -2.564 -16.369 1.00 20.22 98 LEU B C 1
ATOM 2528 O O . LEU B 1 82 ? -13.463 -2.841 -16.396 1.00 18.80 98 LEU B O 1
ATOM 2533 N N . VAL B 1 83 ? -15.175 -1.321 -16.309 1.00 19.26 99 VAL B N 1
ATOM 2534 C CA . VAL B 1 83 ? -14.271 -0.155 -16.138 1.00 19.69 99 VAL B CA 1
ATOM 2535 C C . VAL B 1 83 ? -14.493 0.321 -14.716 1.00 18.53 99 VAL B C 1
ATOM 2536 O O . VAL B 1 83 ? -15.548 0.856 -14.383 1.00 19.17 99 VAL B O 1
ATOM 2540 N N . LEU B 1 84 ? -13.517 0.046 -13.864 1.00 21.42 100 LEU B N 1
ATOM 2541 C CA . LEU B 1 84 ? -13.646 0.388 -12.457 1.00 27.34 100 LEU B CA 1
ATOM 2542 C C . LEU B 1 84 ? -13.649 1.902 -12.273 1.00 30.59 100 LEU B C 1
ATOM 2543 O O . LEU B 1 84 ? -12.882 2.631 -12.924 1.00 28.69 100 LEU B O 1
ATOM 2548 N N . GLY B 1 85 ? -14.533 2.338 -11.375 1.00 33.70 101 GLY B N 1
ATOM 2549 C CA . GLY B 1 85 ? -14.736 3.740 -11.068 1.00 34.40 101 GLY B CA 1
ATOM 2550 C C . GLY B 1 85 ? -13.588 4.499 -10.462 1.00 36.48 101 GLY B C 1
ATOM 2551 O O . GLY B 1 85 ? -13.173 5.503 -11.024 1.00 36.57 101 GLY B O 1
ATOM 2552 N N . SER B 1 86 ? -13.081 4.080 -9.313 1.00 36.80 102 SER B N 1
ATOM 2553 C CA . SER B 1 86 ? -11.981 4.837 -8.729 1.00 39.42 102 SER B CA 1
ATOM 2554 C C . SER B 1 86 ? -10.781 3.968 -8.579 1.00 36.97 102 SER B C 1
ATOM 2555 O O . SER B 1 86 ? -10.797 2.828 -9.003 1.00 42.53 102 SER B O 1
ATOM 2558 N N . ARG B 1 87 ? -9.769 4.509 -7.927 1.00 32.08 103 ARG B N 1
ATOM 2559 C CA . ARG B 1 87 ? -8.527 3.833 -7.701 1.00 28.88 103 ARG B CA 1
ATOM 2560 C C . ARG B 1 87 ? -8.075 4.304 -6.318 1.00 27.12 103 ARG B C 1
ATOM 2561 O O . ARG B 1 87 ? -8.181 5.483 -6.002 1.00 25.30 103 ARG B O 1
ATOM 2569 N N . THR B 1 88 ? -7.603 3.397 -5.483 1.00 23.46 104 THR B N 1
ATOM 2570 C CA . THR B 1 88 ? -7.114 3.761 -4.175 1.00 19.05 104 THR B CA 1
ATOM 2571 C C . THR B 1 88 ? -5.618 3.553 -4.197 1.00 19.48 104 THR B C 1
ATOM 2572 O O . THR B 1 88 ? -5.161 2.454 -4.486 1.00 22.06 104 THR B O 1
ATOM 2576 N N . HIS B 1 89 ? -4.853 4.605 -3.915 1.00 17.06 105 HIS B N 1
ATOM 2577 C CA . HIS B 1 89 ? -3.416 4.522 -3.879 1.00 14.31 105 HIS B CA 1
ATOM 2578 C C . HIS B 1 89 ? -2.926 4.075 -2.524 1.00 14.45 105 HIS B C 1
ATOM 2579 O O . HIS B 1 89 ? -3.603 4.260 -1.501 1.00 15.29 105 HIS B O 1
ATOM 2586 N N . LEU B 1 90 ? -1.728 3.500 -2.520 1.00 13.21 106 LEU B N 1
ATOM 2587 C CA . LEU B 1 90 ? -1.099 3.044 -1.303 1.00 15.90 106 LEU B CA 1
ATOM 2588 C C . LEU B 1 90 ? -0.876 4.240 -0.333 1.00 19.61 106 LEU B C 1
ATOM 2589 O O . LEU B 1 90 ? -1.068 4.123 0.896 1.00 16.43 106 LEU B O 1
ATOM 2594 N N . TYR B 1 91 ? -0.483 5.387 -0.891 1.00 20.29 107 TYR B N 1
ATOM 2595 C CA . TYR B 1 91 ? -0.171 6.531 -0.058 1.00 21.63 107 TYR B CA 1
ATOM 2596 C C . TYR B 1 91 ? -1.340 7.118 0.693 1.00 23.53 107 TYR B C 1
ATOM 2597 O O . TYR B 1 91 ? -1.113 8.009 1.486 1.00 26.42 107 TYR B O 1
ATOM 2606 N N . GLU B 1 92 ? -2.574 6.653 0.448 1.00 24.39 108 GLU B N 1
ATOM 2607 C CA . GLU B 1 92 ? -3.741 7.186 1.155 1.00 22.23 108 GLU B CA 1
ATOM 2608 C C . GLU B 1 92 ? -3.841 6.555 2.534 1.00 23.55 108 GLU B C 1
ATOM 2609 O O . GLU B 1 92 ? -4.623 6.989 3.396 1.00 22.81 108 GLU B O 1
ATOM 2615 N N . GLY B 1 93 ? -3.019 5.545 2.757 1.00 22.53 109 GLY B N 1
ATOM 2616 C CA . GLY B 1 93 ? -3.011 4.892 4.057 1.00 24.65 109 GLY B CA 1
ATOM 2617 C C . GLY B 1 93 ? -4.239 4.082 4.452 1.00 24.22 109 GLY B C 1
ATOM 2618 O O . GLY B 1 93 ? -4.446 3.803 5.635 1.00 24.83 109 GLY B O 1
ATOM 2619 N N . LYS B 1 94 ? -5.060 3.703 3.481 1.00 24.16 110 LYS B N 1
ATOM 2620 C CA . LYS B 1 94 ? -6.236 2.900 3.777 1.00 23.65 110 LYS B CA 1
ATOM 2621 C C . LYS B 1 94 ? -5.924 1.402 3.792 1.00 22.61 110 LYS B C 1
ATOM 2622 O O . LYS B 1 94 ? -6.842 0.623 3.861 1.00 25.07 110 LYS B O 1
ATOM 2628 N N . GLY B 1 95 ? -4.648 1.020 3.742 1.00 17.48 111 GLY B N 1
ATOM 2629 C CA . GLY B 1 95 ? -4.289 -0.379 3.716 1.00 16.16 111 GLY B CA 1
ATOM 2630 C C . GLY B 1 95 ? -4.153 -0.983 2.321 1.00 17.16 111 GLY B C 1
ATOM 2631 O O . GLY B 1 95 ? -4.745 -0.520 1.361 1.00 16.45 111 GLY B O 1
ATOM 2632 N N . VAL B 1 96 ? -3.368 -2.041 2.194 1.00 17.70 112 VAL B N 1
ATOM 2633 C CA . VAL B 1 96 ? -3.196 -2.661 0.898 1.00 15.99 112 VAL B CA 1
ATOM 2634 C C . VAL B 1 96 ? -4.495 -3.346 0.388 1.00 16.23 112 VAL B C 1
ATOM 2635 O O . VAL B 1 96 ? -4.678 -3.557 -0.813 1.00 16.99 112 VAL B O 1
ATOM 2639 N N . ARG B 1 97 ? -5.421 -3.673 1.284 1.00 14.51 113 ARG B N 1
ATOM 2640 C CA . ARG B 1 97 ? -6.688 -4.283 0.849 1.00 13.58 113 ARG B CA 1
ATOM 2641 C C . ARG B 1 97 ? -7.546 -3.392 -0.014 1.00 15.82 113 ARG B C 1
ATOM 2642 O O . ARG B 1 97 ? -8.106 -3.829 -1.062 1.00 14.64 113 ARG B O 1
ATOM 2650 N N . ALA B 1 98 ? -7.671 -2.126 0.414 1.00 12.59 114 ALA B N 1
ATOM 2651 C CA . ALA B 1 98 ? -8.466 -1.163 -0.359 1.00 12.26 114 ALA B CA 1
ATOM 2652 C C . ALA B 1 98 ? -7.767 -0.929 -1.708 1.00 7.48 114 ALA B C 1
ATOM 2653 O O . ALA B 1 98 ? -8.402 -0.661 -2.708 1.00 10.46 114 ALA B O 1
ATOM 2655 N N . VAL B 1 99 ? -6.450 -0.990 -1.717 1.00 8.12 115 VAL B N 1
ATOM 2656 C CA . VAL B 1 99 ? -5.723 -0.836 -2.957 1.00 8.27 115 VAL B CA 1
ATOM 2657 C C . VAL B 1 99 ? -6.051 -1.970 -4.002 1.00 10.51 115 VAL B C 1
ATOM 2658 O O . VAL B 1 99 ? -6.124 -1.678 -5.199 1.00 7.23 115 VAL B O 1
ATOM 2662 N N . VAL B 1 100 ? -6.237 -3.240 -3.577 1.00 10.16 116 VAL B N 1
ATOM 2663 C CA . VAL B 1 100 ? -6.472 -4.339 -4.589 1.00 9.31 116 VAL B CA 1
ATOM 2664 C C . VAL B 1 100 ? -7.889 -4.870 -4.737 1.00 11.21 116 VAL B C 1
ATOM 2665 O O . VAL B 1 100 ? -8.201 -5.721 -5.592 1.00 9.88 116 VAL B O 1
ATOM 2669 N N . HIS B 1 101 ? -8.786 -4.264 -3.968 1.00 12.96 117 HIS B N 1
ATOM 2670 C CA . HIS B 1 101 ? -10.197 -4.636 -4.005 1.00 12.91 117 HIS B CA 1
ATOM 2671 C C . HIS B 1 101 ? -10.807 -4.574 -5.386 1.00 14.40 117 HIS B C 1
ATOM 2672 O O . HIS B 1 101 ? -11.621 -5.421 -5.737 1.00 15.29 117 HIS B O 1
ATOM 2679 N N . GLY B 1 102 ? -10.457 -3.562 -6.172 1.00 11.66 118 GLY B N 1
ATOM 2680 C CA . GLY B 1 102 ? -10.998 -3.494 -7.502 1.00 10.36 118 GLY B CA 1
ATOM 2681 C C . GLY B 1 102 ? -10.530 -4.684 -8.336 1.00 12.31 118 GLY B C 1
ATOM 2682 O O . GLY B 1 102 ? -11.301 -5.235 -9.127 1.00 14.88 118 GLY B O 1
ATOM 2683 N N . VAL B 1 103 ? -9.271 -5.071 -8.204 1.00 9.49 119 VAL B N 1
ATOM 2684 C CA . VAL B 1 103 ? -8.770 -6.210 -8.957 1.00 14.04 119 VAL B CA 1
ATOM 2685 C C . VAL B 1 103 ? -9.455 -7.591 -8.509 1.00 12.96 119 VAL B C 1
ATOM 2686 O O . VAL B 1 103 ? -9.862 -8.402 -9.312 1.00 13.03 119 VAL B O 1
ATOM 2690 N N . ARG B 1 104 ? -9.564 -7.815 -7.219 1.00 12.50 120 ARG B N 1
ATOM 2691 C CA . ARG B 1 104 ? -10.192 -9.016 -6.694 1.00 11.54 120 ARG B CA 1
ATOM 2692 C C . ARG B 1 104 ? -11.664 -9.003 -7.109 1.00 14.96 120 ARG B C 1
ATOM 2693 O O . ARG B 1 104 ? -12.254 -10.069 -7.369 1.00 13.05 120 ARG B O 1
ATOM 2701 N N . THR B 1 105 ? -12.264 -7.809 -7.199 1.00 11.61 121 THR B N 1
ATOM 2702 C CA . THR B 1 105 ? -13.672 -7.737 -7.572 1.00 13.19 121 THR B CA 1
ATOM 2703 C C . THR B 1 105 ? -13.815 -8.087 -9.039 1.00 13.07 121 THR B C 1
ATOM 2704 O O . THR B 1 105 ? -14.756 -8.737 -9.430 1.00 13.63 121 THR B O 1
ATOM 2708 N N . ALA B 1 106 ? -12.855 -7.703 -9.859 1.00 12.08 122 ALA B N 1
ATOM 2709 C CA . ALA B 1 106 ? -13.018 -7.964 -11.269 1.00 12.57 122 ALA B CA 1
ATOM 2710 C C . ALA B 1 106 ? -12.922 -9.462 -11.510 1.00 15.04 122 ALA B C 1
ATOM 2711 O O . ALA B 1 106 ? -13.645 -10.029 -12.334 1.00 11.67 122 ALA B O 1
ATOM 2713 N N . ALA B 1 107 ? -11.989 -10.074 -10.794 1.00 16.77 123 ALA B N 1
ATOM 2714 C CA . ALA B 1 107 ? -11.761 -11.512 -10.874 1.00 17.95 123 ALA B CA 1
ATOM 2715 C C . ALA B 1 107 ? -13.055 -12.240 -10.503 1.00 18.38 123 ALA B C 1
ATOM 2716 O O . ALA B 1 107 ? -13.481 -13.161 -11.214 1.00 19.40 123 ALA B O 1
ATOM 2718 N N . ALA B 1 108 ? -13.725 -11.784 -9.453 1.00 17.07 124 ALA B N 1
ATOM 2719 C CA . ALA B 1 108 ? -14.961 -12.433 -9.033 1.00 15.84 124 ALA B CA 1
ATOM 2720 C C . ALA B 1 108 ? -16.119 -12.313 -10.033 1.00 16.84 124 ALA B C 1
ATOM 2721 O O . ALA B 1 108 ? -17.070 -13.100 -9.983 1.00 16.93 124 ALA B O 1
ATOM 2723 N N . THR B 1 109 ? -16.063 -11.347 -10.951 1.00 15.41 125 THR B N 1
ATOM 2724 C CA . THR B 1 109 ? -17.130 -11.192 -11.938 1.00 12.21 125 THR B CA 1
ATOM 2725 C C . THR B 1 109 ? -16.717 -12.161 -13.033 1.00 16.38 125 THR B C 1
ATOM 2726 O O . THR B 1 109 ? -17.423 -12.365 -14.043 1.00 18.17 125 THR B O 1
ATOM 2730 N N . GLY B 1 110 ? -15.524 -12.727 -12.869 1.00 16.36 126 GLY B N 1
ATOM 2731 C CA . GLY B 1 110 ? -15.052 -13.662 -13.874 1.00 18.22 126 GLY B CA 1
ATOM 2732 C C . GLY B 1 110 ? -14.315 -13.041 -15.033 1.00 18.33 126 GLY B C 1
ATOM 2733 O O . GLY B 1 110 ? -14.221 -13.625 -16.077 1.00 15.71 126 GLY B O 1
ATOM 2734 N N . ALA B 1 111 ? -13.762 -11.853 -14.861 1.00 17.99 127 ALA B N 1
ATOM 2735 C CA . ALA B 1 111 ? -13.060 -11.213 -15.968 1.00 17.89 127 ALA B CA 1
ATOM 2736 C C . ALA B 1 111 ? -11.668 -11.808 -15.985 1.00 17.52 127 ALA B C 1
ATOM 2737 O O . ALA B 1 111 ? -10.879 -11.567 -15.093 1.00 19.30 127 ALA B O 1
ATOM 2739 N N . GLU B 1 112 ? -11.315 -12.591 -16.976 1.00 17.92 128 GLU B N 1
ATOM 2740 C CA . GLU B 1 112 ? -9.987 -13.157 -16.864 1.00 15.50 128 GLU B CA 1
ATOM 2741 C C . GLU B 1 112 ? -8.852 -12.285 -17.300 1.00 14.99 128 GLU B C 1
ATOM 2742 O O . GLU B 1 112 ? -7.696 -12.586 -16.988 1.00 12.12 128 GLU B O 1
ATOM 2748 N N . THR B 1 113 ? -9.182 -11.226 -18.054 1.00 14.79 129 THR B N 1
ATOM 2749 C CA . THR B 1 113 ? -8.197 -10.284 -18.557 1.00 15.10 129 THR B CA 1
ATOM 2750 C C . THR B 1 113 ? -8.203 -8.960 -17.777 1.00 13.68 129 THR B C 1
ATOM 2751 O O . THR B 1 113 ? -9.252 -8.358 -17.622 1.00 11.00 129 THR B O 1
ATOM 2755 N N . LEU B 1 114 ? -7.031 -8.510 -17.313 1.00 13.99 130 LEU B N 1
ATOM 2756 C CA . LEU B 1 114 ? -6.964 -7.249 -16.551 1.00 14.38 130 LEU B CA 1
ATOM 2757 C C . LEU B 1 114 ? -6.039 -6.299 -17.301 1.00 13.28 130 LEU B C 1
ATOM 2758 O O . LEU B 1 114 ? -4.908 -6.670 -17.680 1.00 9.29 130 LEU B O 1
ATOM 2763 N N . ILE B 1 115 ? -6.556 -5.101 -17.563 1.00 14.17 131 ILE B N 1
ATOM 2764 C CA . ILE B 1 115 ? -5.759 -4.018 -18.202 1.00 14.60 131 ILE B CA 1
ATOM 2765 C C . ILE B 1 115 ? -5.469 -2.922 -17.145 1.00 14.57 131 ILE B C 1
ATOM 2766 O O . ILE B 1 115 ? -6.383 -2.243 -16.639 1.00 11.47 131 ILE B O 1
ATOM 2771 N N . LEU B 1 116 ? -4.200 -2.840 -16.770 1.00 13.11 132 LEU B N 1
ATOM 2772 C CA . LEU B 1 116 ? -3.742 -1.900 -15.767 1.00 14.38 132 LEU B CA 1
ATOM 2773 C C . LEU B 1 116 ? -2.981 -0.788 -16.495 1.00 15.23 132 LEU B C 1
ATOM 2774 O O . LEU B 1 116 ? -2.082 -1.073 -17.289 1.00 13.84 132 LEU B O 1
ATOM 2779 N N . THR B 1 117 ? -3.369 0.472 -16.251 1.00 15.36 133 THR B N 1
ATOM 2780 C CA . THR B 1 117 ? -2.678 1.614 -16.870 1.00 12.04 133 THR B CA 1
ATOM 2781 C C . THR B 1 117 ? -2.257 2.571 -15.749 1.00 11.79 133 THR B C 1
ATOM 2782 O O . THR B 1 117 ? -2.810 2.557 -14.668 1.00 10.05 133 THR B O 1
ATOM 2786 N N . ASN B 1 118 ? -1.228 3.357 -15.998 1.00 11.57 134 ASN B N 1
ATOM 2787 C CA . ASN B 1 118 ? -0.789 4.349 -14.995 1.00 15.39 134 ASN B CA 1
ATOM 2788 C C . ASN B 1 118 ? -0.027 5.462 -15.708 1.00 12.41 134 ASN B C 1
ATOM 2789 O O . ASN B 1 118 ? 0.254 5.377 -16.918 1.00 11.44 134 ASN B O 1
ATOM 2794 N N . GLY B 1 119 ? 0.341 6.477 -14.922 1.00 15.36 135 GLY B N 1
ATOM 2795 C CA . GLY B 1 119 ? 1.099 7.611 -15.436 1.00 11.97 135 GLY B CA 1
ATOM 2796 C C . GLY B 1 119 ? 2.407 7.485 -14.696 1.00 10.89 135 GLY B C 1
ATOM 2797 O O . GLY B 1 119 ? 2.410 7.177 -13.519 1.00 12.94 135 GLY B O 1
ATOM 2798 N N . CYS B 1 120 ? 3.532 7.729 -15.334 1.00 8.90 136 CYS B N 1
ATOM 2799 C CA . CYS B 1 120 ? 4.772 7.578 -14.598 1.00 10.19 136 CYS B CA 1
ATOM 2800 C C . CYS B 1 120 ? 5.852 8.462 -15.205 1.00 10.88 136 CYS B C 1
ATOM 2801 O O . CYS B 1 120 ? 5.660 9.099 -16.276 1.00 12.27 136 CYS B O 1
ATOM 2804 N N . GLY B 1 121 ? 6.994 8.454 -14.532 1.00 10.28 137 GLY B N 1
ATOM 2805 C CA . GLY B 1 121 ? 8.162 9.178 -14.987 1.00 11.50 137 GLY B CA 1
ATOM 2806 C C . GLY B 1 121 ? 9.072 8.236 -15.764 1.00 10.52 137 GLY B C 1
ATOM 2807 O O . GLY B 1 121 ? 9.287 7.119 -15.316 1.00 12.44 137 GLY B O 1
ATOM 2808 N N . GLY B 1 122 ? 9.618 8.674 -16.897 1.00 9.45 138 GLY B N 1
ATOM 2809 C CA . GLY B 1 122 ? 10.471 7.827 -17.699 1.00 10.96 138 GLY B CA 1
ATOM 2810 C C . GLY B 1 122 ? 11.946 8.108 -17.487 1.00 13.82 138 GLY B C 1
ATOM 2811 O O . GLY B 1 122 ? 12.374 9.238 -17.180 1.00 15.25 138 GLY B O 1
ATOM 2812 N N . LEU B 1 123 ? 12.742 7.065 -17.653 1.00 11.83 139 LEU B N 1
ATOM 2813 C CA . LEU B 1 123 ? 14.181 7.157 -17.465 1.00 13.87 139 LEU B CA 1
ATOM 2814 C C . LEU B 1 123 ? 14.851 7.022 -18.790 1.00 15.68 139 LEU B C 1
ATOM 2815 O O . LEU B 1 123 ? 16.065 7.126 -18.926 1.00 18.81 139 LEU B O 1
ATOM 2820 N N . ASN B 1 124 ? 14.061 6.728 -19.789 1.00 18.88 140 ASN B N 1
ATOM 2821 C CA . ASN B 1 124 ? 14.635 6.576 -21.094 1.00 23.59 140 ASN B CA 1
ATOM 2822 C C . ASN B 1 124 ? 14.408 7.884 -21.899 1.00 23.66 140 ASN B C 1
ATOM 2823 O O . ASN B 1 124 ? 13.267 8.290 -22.134 1.00 22.86 140 ASN B O 1
ATOM 2828 N N . GLN B 1 125 ? 15.480 8.524 -22.330 1.00 25.11 141 GLN B N 1
ATOM 2829 C CA . GLN B 1 125 ? 15.310 9.755 -23.078 1.00 31.52 141 GLN B CA 1
ATOM 2830 C C . GLN B 1 125 ? 14.564 9.602 -24.392 1.00 31.83 141 GLN B C 1
ATOM 2831 O O . GLN B 1 125 ? 14.004 10.571 -24.882 1.00 32.44 141 GLN B O 1
ATOM 2837 N N . GLU B 1 126 ? 14.510 8.395 -24.948 1.00 31.93 142 GLU B N 1
ATOM 2838 C CA . GLU B 1 126 ? 13.789 8.223 -26.209 1.00 31.38 142 GLU B CA 1
ATOM 2839 C C . GLU B 1 126 ? 12.289 8.295 -25.996 1.00 28.79 142 GLU B C 1
ATOM 2840 O O . GLU B 1 126 ? 11.551 8.418 -26.966 1.00 30.28 142 GLU B O 1
ATOM 2846 N N . TRP B 1 127 ? 11.817 8.233 -24.755 1.00 25.98 143 TRP B N 1
ATOM 2847 C CA . TRP B 1 127 ? 10.371 8.282 -24.516 1.00 26.56 143 TRP B CA 1
ATOM 2848 C C . TRP B 1 127 ? 9.916 9.567 -23.815 1.00 26.75 143 TRP B C 1
ATOM 2849 O O . TRP B 1 127 ? 9.833 9.608 -22.587 1.00 26.92 143 TRP B O 1
ATOM 2860 N N . GLY B 1 128 ? 9.620 10.612 -24.583 1.00 26.54 144 GLY B N 1
ATOM 2861 C CA . GLY B 1 128 ? 9.190 11.856 -23.975 1.00 24.09 144 GLY B CA 1
ATOM 2862 C C . GLY B 1 128 ? 7.746 11.822 -23.505 1.00 23.99 144 GLY B C 1
ATOM 2863 O O . GLY B 1 128 ? 7.044 10.861 -23.766 1.00 21.81 144 GLY B O 1
ATOM 2864 N N . ALA B 1 129 ? 7.331 12.873 -22.794 1.00 23.13 145 ALA B N 1
ATOM 2865 C CA . ALA B 1 129 ? 5.970 13.023 -22.258 1.00 22.64 145 ALA B CA 1
ATOM 2866 C C . ALA B 1 129 ? 4.997 12.556 -23.297 1.00 20.64 145 ALA B C 1
ATOM 2867 O O . ALA B 1 129 ? 5.166 12.865 -24.447 1.00 21.74 145 ALA B O 1
ATOM 2869 N N . GLY B 1 130 ? 3.974 11.818 -22.912 1.00 20.17 146 GLY B N 1
ATOM 2870 C CA . GLY B 1 130 ? 3.027 11.361 -23.927 1.00 18.18 146 GLY B CA 1
ATOM 2871 C C . GLY B 1 130 ? 3.285 9.980 -24.549 1.00 17.63 146 GLY B C 1
ATOM 2872 O O . GLY B 1 130 ? 2.461 9.537 -25.294 1.00 18.34 146 GLY B O 1
ATOM 2873 N N . THR B 1 131 ? 4.400 9.311 -24.258 1.00 15.26 147 THR B N 1
ATOM 2874 C CA . THR B 1 131 ? 4.702 7.967 -24.798 1.00 16.21 147 THR B CA 1
ATOM 2875 C C . THR B 1 131 ? 4.084 6.787 -24.029 1.00 12.18 147 THR B C 1
ATOM 2876 O O . THR B 1 131 ? 4.276 6.668 -22.832 1.00 15.02 147 THR B O 1
ATOM 2880 N N . PRO B 1 132 ? 3.280 5.942 -24.687 1.00 13.86 148 PRO B N 1
ATOM 2881 C CA . PRO B 1 132 ? 2.706 4.776 -23.959 1.00 11.43 148 PRO B CA 1
ATOM 2882 C C . PRO B 1 132 ? 3.762 3.679 -23.998 1.00 10.17 148 PRO B C 1
ATOM 2883 O O . PRO B 1 132 ? 4.373 3.445 -25.034 1.00 12.49 148 PRO B O 1
ATOM 2887 N N . VAL B 1 133 ? 4.035 3.059 -22.847 1.00 11.71 149 VAL B N 1
ATOM 2888 C CA . VAL B 1 133 ? 5.050 2.021 -22.720 1.00 10.06 149 VAL B CA 1
ATOM 2889 C C . VAL B 1 133 ? 4.474 0.737 -22.106 1.00 11.80 149 VAL B C 1
ATOM 2890 O O . VAL B 1 133 ? 3.739 0.787 -21.099 1.00 9.93 149 VAL B O 1
ATOM 2894 N N . LEU B 1 134 ? 4.791 -0.418 -22.706 1.00 13.47 150 LEU B N 1
ATOM 2895 C CA . LEU B 1 134 ? 4.264 -1.706 -22.204 1.00 12.35 150 LEU B CA 1
ATOM 2896 C C . LEU B 1 134 ? 5.116 -2.201 -21.064 1.00 11.50 150 LEU B C 1
ATOM 2897 O O . LEU B 1 134 ? 6.350 -2.115 -21.116 1.00 11.86 150 LEU B O 1
ATOM 2902 N N . LEU B 1 135 ? 4.470 -2.673 -19.992 1.00 12.09 151 LEU B N 1
ATOM 2903 C CA . LEU B 1 135 ? 5.263 -3.215 -18.875 1.00 12.78 151 LEU B CA 1
ATOM 2904 C C . LEU B 1 135 ? 5.730 -4.624 -19.198 1.00 12.44 151 LEU B C 1
ATOM 2905 O O . LEU B 1 135 ? 4.929 -5.481 -19.559 1.00 15.39 151 LEU B O 1
ATOM 2910 N N . SER B 1 136 ? 7.025 -4.872 -19.128 1.00 13.06 152 SER B N 1
ATOM 2911 C CA . SER B 1 136 ? 7.495 -6.223 -19.399 1.00 10.59 152 SER B CA 1
ATOM 2912 C C . SER B 1 136 ? 7.736 -6.945 -18.045 1.00 13.06 152 SER B C 1
ATOM 2913 O O . SER B 1 136 ? 7.688 -8.167 -17.982 1.00 12.89 152 SER B O 1
ATOM 2916 N N . ASP B 1 137 ? 7.993 -6.184 -16.985 1.00 11.27 153 ASP B N 1
ATOM 2917 C CA . ASP B 1 137 ? 8.260 -6.718 -15.668 1.00 10.32 153 ASP B CA 1
ATOM 2918 C C . ASP B 1 137 ? 8.226 -5.512 -14.694 1.00 13.27 153 ASP B C 1
ATOM 2919 O O . ASP B 1 137 ? 8.034 -4.366 -15.123 1.00 12.10 153 ASP B O 1
ATOM 2924 N N . HIS B 1 138 ? 8.404 -5.772 -13.399 1.00 10.98 154 HIS B N 1
ATOM 2925 C CA . HIS B 1 138 ? 8.331 -4.733 -12.415 1.00 8.11 154 HIS B CA 1
ATOM 2926 C C . HIS B 1 138 ? 9.201 -5.012 -11.248 1.00 10.47 154 HIS B C 1
ATOM 2927 O O . HIS B 1 138 ? 9.677 -6.135 -11.054 1.00 11.36 154 HIS B O 1
ATOM 2934 N N . ILE B 1 139 ? 9.416 -3.972 -10.466 1.00 7.22 155 ILE B N 1
ATOM 2935 C CA . ILE B 1 139 ? 10.215 -3.997 -9.270 1.00 4.69 155 ILE B CA 1
ATOM 2936 C C . ILE B 1 139 ? 9.377 -3.276 -8.251 1.00 8.10 155 ILE B C 1
ATOM 2937 O O . ILE B 1 139 ? 9.073 -2.073 -8.407 1.00 9.11 155 ILE B O 1
ATOM 2942 N N . ASN B 1 140 ? 8.999 -3.981 -7.198 1.00 7.18 156 ASN B N 1
ATOM 2943 C CA . ASN B 1 140 ? 8.162 -3.431 -6.143 1.00 9.44 156 ASN B CA 1
ATOM 2944 C C . ASN B 1 140 ? 9.062 -2.879 -5.049 1.00 11.26 156 ASN B C 1
ATOM 2945 O O . ASN B 1 140 ? 9.765 -3.612 -4.386 1.00 9.30 156 ASN B O 1
ATOM 2950 N N . LEU B 1 141 ? 9.092 -1.555 -4.902 1.00 11.25 157 LEU B N 1
ATOM 2951 C CA . LEU B 1 141 ? 9.930 -0.975 -3.869 1.00 11.32 157 LEU B CA 1
ATOM 2952 C C . LEU B 1 141 ? 9.139 -0.447 -2.694 1.00 10.71 157 LEU B C 1
ATOM 2953 O O . LEU B 1 141 ? 9.682 0.333 -1.898 1.00 9.52 157 LEU B O 1
ATOM 2958 N N . THR B 1 142 ? 7.861 -0.843 -2.581 1.00 6.88 158 THR B N 1
ATOM 2959 C CA . THR B 1 142 ? 7.039 -0.396 -1.458 1.00 6.28 158 THR B CA 1
ATOM 2960 C C . THR B 1 142 ? 7.226 -1.126 -0.118 1.00 8.05 158 THR B C 1
ATOM 2961 O O . THR B 1 142 ? 6.708 -0.681 0.889 1.00 5.98 158 THR B O 1
ATOM 2965 N N . ALA B 1 143 ? 7.937 -2.264 -0.127 1.00 12.28 159 ALA B N 1
ATOM 2966 C CA . ALA B 1 143 ? 8.136 -3.167 1.030 1.00 8.70 159 ALA B CA 1
ATOM 2967 C C . ALA B 1 143 ? 6.789 -3.669 1.543 1.00 7.00 159 ALA B C 1
ATOM 2968 O O . ALA B 1 143 ? 6.666 -4.063 2.693 1.00 8.72 159 ALA B O 1
ATOM 2970 N N . ARG B 1 144 ? 5.784 -3.644 0.682 1.00 5.89 160 ARG B N 1
ATOM 2971 C CA . ARG B 1 144 ? 4.456 -4.131 1.015 1.00 11.22 160 ARG B CA 1
ATOM 2972 C C . ARG B 1 144 ? 4.093 -5.263 0.007 1.00 11.24 160 ARG B C 1
ATOM 2973 O O . ARG B 1 144 ? 4.761 -5.429 -1.035 1.00 8.12 160 ARG B O 1
ATOM 2981 N N . SER B 1 145 ? 3.064 -6.055 0.354 1.00 10.88 161 SER B N 1
ATOM 2982 C CA . SER B 1 145 ? 2.549 -7.093 -0.535 1.00 9.95 161 SER B CA 1
ATOM 2983 C C . SER B 1 145 ? 1.081 -7.158 -0.318 1.00 8.72 161 SER B C 1
ATOM 2984 O O . SER B 1 145 ? 0.629 -6.937 0.789 1.00 10.18 161 SER B O 1
ATOM 2987 N N . PRO B 1 146 ? 0.287 -7.400 -1.371 1.00 7.96 162 PRO B N 1
ATOM 2988 C CA . PRO B 1 146 ? -1.174 -7.495 -1.130 1.00 8.28 162 PRO B CA 1
ATOM 2989 C C . PRO B 1 146 ? -1.620 -8.874 -0.576 1.00 9.97 162 PRO B C 1
ATOM 2990 O O . PRO B 1 146 ? -2.793 -9.083 -0.225 1.00 6.62 162 PRO B O 1
ATOM 2994 N N . LEU B 1 147 ? -0.671 -9.808 -0.494 1.00 10.88 163 LEU B N 1
ATOM 2995 C CA . LEU B 1 147 ? -1.014 -11.157 -0.036 1.00 13.78 163 LEU B CA 1
ATOM 2996 C C . LEU B 1 147 ? -0.780 -11.290 1.462 1.00 15.40 163 LEU B C 1
ATOM 2997 O O . LEU B 1 147 ? 0.227 -10.860 1.959 1.00 15.91 163 LEU B O 1
ATOM 3002 N N . GLU B 1 148 ? -1.723 -11.891 2.165 1.00 17.85 164 GLU B N 1
ATOM 3003 C CA . GLU B 1 148 ? -1.659 -12.132 3.612 1.00 21.74 164 GLU B CA 1
ATOM 3004 C C . GLU B 1 148 ? -1.370 -13.645 3.866 1.00 24.07 164 GLU B C 1
ATOM 3005 O O . GLU B 1 148 ? -1.844 -14.470 3.138 1.00 21.25 164 GLU B O 1
ATOM 3011 N N . GLY B 1 149 ? -0.597 -14.032 4.863 1.00 26.64 165 GLY B N 1
ATOM 3012 C CA . GLY B 1 149 ? -0.382 -15.468 5.029 1.00 31.40 165 GLY B CA 1
ATOM 3013 C C . GLY B 1 149 ? 0.494 -16.146 3.964 1.00 34.42 165 GLY B C 1
ATOM 3014 O O . GLY B 1 149 ? 0.859 -15.524 2.976 1.00 35.55 165 GLY B O 1
ATOM 3015 N N . PRO B 1 150 ? 0.801 -17.440 4.134 1.00 35.87 166 PRO B N 1
ATOM 3016 C CA . PRO B 1 150 ? 1.621 -18.322 3.296 1.00 38.05 166 PRO B CA 1
ATOM 3017 C C . PRO B 1 150 ? 1.093 -18.508 1.897 1.00 38.64 166 PRO B C 1
ATOM 3018 O O . PRO B 1 150 ? 0.772 -19.623 1.502 1.00 39.33 166 PRO B O 1
ATOM 3022 N N . THR B 1 151 ? 1.027 -17.417 1.150 1.00 39.04 167 THR B N 1
ATOM 3023 C CA . THR B 1 151 ? 0.529 -17.452 -0.210 1.00 39.82 167 THR B CA 1
ATOM 3024 C C . THR B 1 151 ? 1.743 -17.269 -1.109 1.00 40.54 167 THR B C 1
ATOM 3025 O O . THR B 1 151 ? 2.193 -16.152 -1.347 1.00 40.04 167 THR B O 1
ATOM 3029 N N . PHE B 1 152 ? 2.273 -18.375 -1.602 1.00 41.35 168 PHE B N 1
ATOM 3030 C CA . PHE B 1 152 ? 3.449 -18.345 -2.458 1.00 41.58 168 PHE B CA 1
ATOM 3031 C C . PHE B 1 152 ? 3.151 -18.366 -3.956 1.00 40.36 168 PHE B C 1
ATOM 3032 O O . PHE B 1 152 ? 3.176 -19.414 -4.630 1.00 43.02 168 PHE B O 1
ATOM 3040 N N . VAL B 1 153 ? 2.858 -17.162 -4.439 1.00 36.46 169 VAL B N 1
ATOM 3041 C CA . VAL B 1 153 ? 2.530 -16.901 -5.838 1.00 32.85 169 VAL B CA 1
ATOM 3042 C C . VAL B 1 153 ? 3.817 -16.798 -6.661 1.00 30.33 169 VAL B C 1
ATOM 3043 O O . VAL B 1 153 ? 4.786 -16.164 -6.232 1.00 27.72 169 VAL B O 1
ATOM 3047 N N . ASP B 1 154 ? 3.820 -17.435 -7.819 1.00 28.45 170 ASP B N 1
ATOM 3048 C CA . ASP B 1 154 ? 4.966 -17.335 -8.704 1.00 29.28 170 ASP B CA 1
ATOM 3049 C C . ASP B 1 154 ? 4.763 -16.054 -9.563 1.00 25.53 170 ASP B C 1
ATOM 3050 O O . ASP B 1 154 ? 3.726 -15.884 -10.189 1.00 22.34 170 ASP B O 1
ATOM 3055 N N . LEU B 1 155 ? 5.762 -15.183 -9.582 1.00 22.91 171 LEU B N 1
ATOM 3056 C CA . LEU B 1 155 ? 5.672 -13.948 -10.352 1.00 23.40 171 LEU B CA 1
ATOM 3057 C C . LEU B 1 155 ? 6.687 -13.985 -11.483 1.00 24.33 171 LEU B C 1
ATOM 3058 O O . LEU B 1 155 ? 7.322 -12.985 -11.801 1.00 22.69 171 LEU B O 1
ATOM 3063 N N . THR B 1 156 ? 6.851 -15.152 -12.088 1.00 24.99 172 THR B N 1
ATOM 3064 C CA . THR B 1 156 ? 7.807 -15.282 -13.158 1.00 25.19 172 THR B CA 1
ATOM 3065 C C . THR B 1 156 ? 7.341 -14.594 -14.388 1.00 26.01 172 THR B C 1
ATOM 3066 O O . THR B 1 156 ? 8.162 -14.080 -15.122 1.00 30.04 172 THR B O 1
ATOM 3070 N N . ASP B 1 157 ? 6.056 -14.612 -14.691 1.00 24.74 173 ASP B N 1
ATOM 3071 C CA . ASP B 1 157 ? 5.681 -13.835 -15.888 1.00 25.49 173 ASP B CA 1
ATOM 3072 C C . ASP B 1 157 ? 4.397 -13.047 -15.579 1.00 21.27 173 ASP B C 1
ATOM 3073 O O . ASP B 1 157 ? 3.352 -13.310 -16.151 1.00 18.14 173 ASP B O 1
ATOM 3078 N N . VAL B 1 158 ? 4.509 -12.089 -14.652 1.00 15.35 174 VAL B N 1
ATOM 3079 C CA . VAL B 1 158 ? 3.375 -11.254 -14.229 1.00 14.75 174 VAL B CA 1
ATOM 3080 C C . VAL B 1 158 ? 2.636 -10.599 -15.394 1.00 11.11 174 VAL B C 1
ATOM 3081 O O . VAL B 1 158 ? 1.415 -10.519 -15.412 1.00 13.86 174 VAL B O 1
ATOM 3085 N N . TYR B 1 159 ? 3.393 -10.151 -16.372 1.00 9.20 175 TYR B N 1
ATOM 3086 C CA . TYR B 1 159 ? 2.806 -9.438 -17.487 1.00 13.58 175 TYR B CA 1
ATOM 3087 C C . TYR B 1 159 ? 2.884 -10.384 -18.671 1.00 12.75 175 TYR B C 1
ATOM 3088 O O . TYR B 1 159 ? 3.924 -10.615 -19.245 1.00 14.30 175 TYR B O 1
ATOM 3097 N N . SER B 1 160 ? 1.726 -10.901 -19.014 1.00 14.14 176 SER B N 1
ATOM 3098 C CA . SER B 1 160 ? 1.599 -11.880 -20.068 1.00 14.40 176 SER B CA 1
ATOM 3099 C C . SER B 1 160 ? 2.174 -11.606 -21.415 1.00 13.35 176 SER B C 1
ATOM 3100 O O . SER B 1 160 ? 1.801 -10.640 -22.111 1.00 11.78 176 SER B O 1
ATOM 3103 N N . PRO B 1 161 ? 3.136 -12.424 -21.812 1.00 15.89 177 PRO B N 1
ATOM 3104 C CA . PRO B 1 161 ? 3.704 -12.187 -23.157 1.00 16.88 177 PRO B CA 1
ATOM 3105 C C . PRO B 1 161 ? 2.582 -12.184 -24.200 1.00 15.90 177 PRO B C 1
ATOM 3106 O O . PRO B 1 161 ? 2.569 -11.393 -25.148 1.00 18.10 177 PRO B O 1
ATOM 3110 N N . ARG B 1 162 ? 1.597 -13.057 -23.995 1.00 17.05 178 ARG B N 1
ATOM 3111 C CA . ARG B 1 162 ? 0.480 -13.158 -24.939 1.00 14.72 178 ARG B CA 1
ATOM 3112 C C . ARG B 1 162 ? -0.178 -11.763 -25.128 1.00 11.99 178 ARG B C 1
ATOM 3113 O O . ARG B 1 162 ? -0.542 -11.330 -26.243 1.00 8.62 178 ARG B O 1
ATOM 3121 N N . LEU B 1 163 ? -0.382 -11.072 -24.032 1.00 12.00 179 LEU B N 1
ATOM 3122 C CA . LEU B 1 163 ? -1.064 -9.796 -24.169 1.00 11.81 179 LEU B CA 1
ATOM 3123 C C . LEU B 1 163 ? -0.188 -8.735 -24.783 1.00 9.50 179 LEU B C 1
ATOM 3124 O O . LEU B 1 163 ? -0.662 -7.920 -25.577 1.00 12.54 179 LEU B O 1
ATOM 3129 N N . ARG B 1 164 ? 1.104 -8.785 -24.493 1.00 9.55 180 ARG B N 1
ATOM 3130 C CA . ARG B 1 164 ? 1.983 -7.809 -25.088 1.00 15.87 180 ARG B CA 1
ATOM 3131 C C . ARG B 1 164 ? 2.024 -7.972 -26.615 1.00 19.68 180 ARG B C 1
ATOM 3132 O O . ARG B 1 164 ? 2.124 -6.971 -27.357 1.00 18.98 180 ARG B O 1
ATOM 3140 N N . GLU B 1 165 ? 1.955 -9.233 -27.075 1.00 19.15 181 GLU B N 1
ATOM 3141 C CA . GLU B 1 165 ? 1.964 -9.521 -28.512 1.00 18.01 181 GLU B CA 1
ATOM 3142 C C . GLU B 1 165 ? 0.697 -8.955 -29.144 1.00 16.33 181 GLU B C 1
ATOM 3143 O O . GLU B 1 165 ? 0.742 -8.426 -30.218 1.00 17.86 181 GLU B O 1
ATOM 3149 N N . LEU B 1 166 ? -0.449 -9.063 -28.487 1.00 13.99 182 LEU B N 1
ATOM 3150 C CA . LEU B 1 166 ? -1.644 -8.477 -29.073 1.00 15.56 182 LEU B CA 1
ATOM 3151 C C . LEU B 1 166 ? -1.523 -6.942 -29.124 1.00 16.80 182 LEU B C 1
ATOM 3152 O O . LEU B 1 166 ? -1.993 -6.326 -30.082 1.00 16.68 182 LEU B O 1
ATOM 3157 N N . ALA B 1 167 ? -0.959 -6.343 -28.060 1.00 15.81 183 ALA B N 1
ATOM 3158 C CA . ALA B 1 167 ? -0.779 -4.905 -27.995 1.00 15.98 183 ALA B CA 1
ATOM 3159 C C . ALA B 1 167 ? 0.062 -4.562 -29.200 1.00 14.59 183 ALA B C 1
ATOM 3160 O O . ALA B 1 167 ? -0.291 -3.663 -29.939 1.00 14.43 183 ALA B O 1
ATOM 3162 N N . HIS B 1 168 ? 1.140 -5.301 -29.432 1.00 18.59 184 HIS B N 1
ATOM 3163 C CA . HIS B 1 168 ? 1.976 -5.045 -30.624 1.00 18.54 184 HIS B CA 1
ATOM 3164 C C . HIS B 1 168 ? 1.246 -5.244 -31.958 1.00 20.30 184 HIS B C 1
ATOM 3165 O O . HIS B 1 168 ? 1.733 -4.791 -33.000 1.00 22.04 184 HIS B O 1
ATOM 3172 N N . ARG B 1 169 ? 0.080 -5.890 -31.958 1.00 21.32 185 ARG B N 1
ATOM 3173 C CA . ARG B 1 169 ? -0.645 -6.018 -33.232 1.00 24.27 185 ARG B CA 1
ATOM 3174 C C . ARG B 1 169 ? -1.328 -4.697 -33.522 1.00 26.00 185 ARG B C 1
ATOM 3175 O O . ARG B 1 169 ? -1.489 -4.276 -34.698 1.00 24.91 185 ARG B O 1
ATOM 3183 N N . VAL B 1 170 ? -1.766 -4.046 -32.453 1.00 22.84 186 VAL B N 1
ATOM 3184 C CA . VAL B 1 170 ? -2.415 -2.784 -32.669 1.00 21.45 186 VAL B CA 1
ATOM 3185 C C . VAL B 1 170 ? -1.406 -1.669 -32.969 1.00 20.67 186 VAL B C 1
ATOM 3186 O O . VAL B 1 170 ? -1.695 -0.763 -33.746 1.00 20.68 186 VAL B O 1
ATOM 3190 N N . ASP B 1 171 ? -0.220 -1.759 -32.374 1.00 19.35 187 ASP B N 1
ATOM 3191 C CA . ASP B 1 171 ? 0.826 -0.782 -32.602 1.00 18.79 187 ASP B CA 1
ATOM 3192 C C . ASP B 1 171 ? 2.154 -1.445 -32.429 1.00 17.15 187 ASP B C 1
ATOM 3193 O O . ASP B 1 171 ? 2.679 -1.540 -31.345 1.00 20.62 187 ASP B O 1
ATOM 3198 N N . PRO B 1 172 ? 2.711 -1.955 -33.502 1.00 17.89 188 PRO B N 1
ATOM 3199 C CA . PRO B 1 172 ? 4.009 -2.608 -33.363 1.00 19.34 188 PRO B CA 1
ATOM 3200 C C . PRO B 1 172 ? 5.145 -1.767 -32.796 1.00 21.52 188 PRO B C 1
ATOM 3201 O O . PRO B 1 172 ? 6.166 -2.324 -32.390 1.00 22.89 188 PRO B O 1
ATOM 3205 N N . THR B 1 173 ? 4.987 -0.444 -32.764 1.00 20.42 189 THR B N 1
ATOM 3206 C CA . THR B 1 173 ? 6.072 0.405 -32.276 1.00 20.77 189 THR B CA 1
ATOM 3207 C C . THR B 1 173 ? 6.140 0.571 -30.762 1.00 18.01 189 THR B C 1
ATOM 3208 O O . THR B 1 173 ? 7.110 1.081 -30.266 1.00 21.44 189 THR B O 1
ATOM 3212 N N . LEU B 1 174 ? 5.138 0.161 -30.019 1.00 15.89 190 LEU B N 1
ATOM 3213 C CA . LEU B 1 174 ? 5.219 0.335 -28.565 1.00 14.42 190 LEU B CA 1
ATOM 3214 C C . LEU B 1 174 ? 6.466 -0.235 -27.891 1.00 14.07 190 LEU B C 1
ATOM 3215 O O . LEU B 1 174 ? 6.825 -1.391 -28.121 1.00 14.93 190 LEU B O 1
ATOM 3220 N N . PRO B 1 175 ? 7.180 0.593 -27.077 1.00 13.52 191 PRO B N 1
ATOM 3221 C CA . PRO B 1 175 ? 8.365 0.091 -26.383 1.00 11.27 191 PRO B CA 1
ATOM 3222 C C . PRO B 1 175 ? 7.922 -0.734 -25.147 1.00 9.19 191 PRO B C 1
ATOM 3223 O O . PRO B 1 175 ? 6.761 -0.759 -24.790 1.00 7.24 191 PRO B O 1
ATOM 3227 N N . GLU B 1 176 ? 8.875 -1.362 -24.482 1.00 9.62 192 GLU B N 1
ATOM 3228 C CA . GLU B 1 176 ? 8.617 -2.193 -23.303 1.00 15.78 192 GLU B CA 1
ATOM 3229 C C . GLU B 1 176 ? 9.627 -1.792 -22.291 1.00 13.04 192 GLU B C 1
ATOM 3230 O O . GLU B 1 176 ? 10.773 -1.562 -22.663 1.00 14.41 192 GLU B O 1
ATOM 3236 N N . GLY B 1 177 ? 9.211 -1.805 -21.024 1.00 11.47 193 GLY B N 1
ATOM 3237 C CA . GLY B 1 177 ? 10.089 -1.426 -19.935 1.00 10.33 193 GLY B CA 1
ATOM 3238 C C . GLY B 1 177 ? 9.662 -2.077 -18.609 1.00 8.78 193 GLY B C 1
ATOM 3239 O O . GLY B 1 177 ? 8.562 -2.604 -18.448 1.00 8.15 193 GLY B O 1
ATOM 3240 N N . VAL B 1 178 ? 10.614 -2.054 -17.694 1.00 7.68 194 VAL B N 1
ATOM 3241 C CA . VAL B 1 178 ? 10.534 -2.521 -16.335 1.00 5.89 194 VAL B CA 1
ATOM 3242 C C . VAL B 1 178 ? 10.103 -1.309 -15.504 1.00 7.85 194 VAL B C 1
ATOM 3243 O O . VAL B 1 178 ? 10.787 -0.283 -15.504 1.00 8.92 194 VAL B O 1
ATOM 3247 N N . TYR B 1 179 ? 8.983 -1.436 -14.810 1.00 5.18 195 TYR B N 1
ATOM 3248 C CA . TYR B 1 179 ? 8.449 -0.416 -13.969 1.00 5.50 195 TYR B CA 1
ATOM 3249 C C . TYR B 1 179 ? 8.772 -0.651 -12.505 1.00 7.13 195 TYR B C 1
ATOM 3250 O O . TYR B 1 179 ? 8.611 -1.778 -12.021 1.00 7.48 195 TYR B O 1
ATOM 3259 N N . ALA B 1 180 ? 9.230 0.395 -11.808 1.00 8.79 196 ALA B N 1
ATOM 3260 C CA . ALA B 1 180 ? 9.533 0.403 -10.360 1.00 8.40 196 ALA B CA 1
ATOM 3261 C C . ALA B 1 180 ? 8.449 1.209 -9.606 1.00 9.49 196 ALA B C 1
ATOM 3262 O O . ALA B 1 180 ? 8.055 2.299 -10.043 1.00 6.58 196 ALA B O 1
ATOM 3264 N N . GLN B 1 181 ? 7.947 0.679 -8.499 1.00 5.02 197 GLN B N 1
ATOM 3265 C CA . GLN B 1 181 ? 6.865 1.334 -7.776 1.00 8.74 197 GLN B CA 1
ATOM 3266 C C . GLN B 1 181 ? 7.410 1.819 -6.436 1.00 9.20 197 GLN B C 1
ATOM 3267 O O . GLN B 1 181 ? 7.938 1.012 -5.662 1.00 6.61 197 GLN B O 1
ATOM 3273 N N . PHE B 1 182 ? 7.321 3.138 -6.212 1.00 6.64 198 PHE B N 1
ATOM 3274 C CA . PHE B 1 182 ? 7.752 3.755 -4.945 1.00 6.66 198 PHE B CA 1
ATOM 3275 C C . PHE B 1 182 ? 6.507 4.046 -4.197 1.00 7.56 198 PHE B C 1
ATOM 3276 O O . PHE B 1 182 ? 5.418 4.144 -4.759 1.00 5.97 198 PHE B O 1
ATOM 3284 N N . PRO B 1 183 ? 6.620 4.135 -2.886 1.00 9.70 199 PRO B N 1
ATOM 3285 C CA . PRO B 1 183 ? 5.374 4.412 -2.192 1.00 10.50 199 PRO B CA 1
ATOM 3286 C C . PRO B 1 183 ? 4.613 5.737 -2.506 1.00 15.38 199 PRO B C 1
ATOM 3287 O O . PRO B 1 183 ? 3.377 5.756 -2.380 1.00 14.28 199 PRO B O 1
ATOM 3291 N N . GLY B 1 184 ? 5.311 6.814 -2.926 1.00 16.26 200 GLY B N 1
ATOM 3292 C CA . GLY B 1 184 ? 4.626 8.083 -3.245 1.00 14.40 200 GLY B CA 1
ATOM 3293 C C . GLY B 1 184 ? 4.141 8.714 -1.949 1.00 18.69 200 GLY B C 1
ATOM 3294 O O . GLY B 1 184 ? 4.494 8.196 -0.882 1.00 18.70 200 GLY B O 1
ATOM 3295 N N . PRO B 1 185 ? 3.343 9.812 -1.971 1.00 17.20 201 PRO B N 1
ATOM 3296 C CA . PRO B 1 185 ? 2.889 10.528 -3.145 1.00 19.06 201 PRO B CA 1
ATOM 3297 C C . PRO B 1 185 ? 3.930 11.460 -3.757 1.00 20.63 201 PRO B C 1
ATOM 3298 O O . PRO B 1 185 ? 3.782 11.851 -4.903 1.00 25.23 201 PRO B O 1
ATOM 3302 N N . HIS B 1 186 ? 4.987 11.809 -3.036 1.00 22.34 202 HIS B N 1
ATOM 3303 C CA . HIS B 1 186 ? 6.012 12.686 -3.613 1.00 20.46 202 HIS B CA 1
ATOM 3304 C C . HIS B 1 186 ? 6.703 11.998 -4.769 1.00 24.23 202 HIS B C 1
ATOM 3305 O O . HIS B 1 186 ? 6.576 10.782 -4.924 1.00 24.83 202 HIS B O 1
ATOM 3312 N N . TYR B 1 187 ? 7.422 12.765 -5.590 1.00 22.31 203 TYR B N 1
ATOM 3313 C CA . TYR B 1 187 ? 8.201 12.187 -6.679 1.00 22.46 203 TYR B CA 1
ATOM 3314 C C . TYR B 1 187 ? 9.611 11.946 -6.161 1.00 16.53 203 TYR B C 1
ATOM 3315 O O . TYR B 1 187 ? 9.953 12.389 -5.084 1.00 16.21 203 TYR B O 1
ATOM 3324 N N . GLU B 1 188 ? 10.417 11.291 -6.981 1.00 13.32 204 GLU B N 1
ATOM 3325 C CA . GLU B 1 188 ? 11.795 10.945 -6.677 1.00 15.17 204 GLU B CA 1
ATOM 3326 C C . GLU B 1 188 ? 12.841 12.053 -6.899 1.00 16.42 204 GLU B C 1
ATOM 3327 O O . GLU B 1 188 ? 12.755 12.825 -7.854 1.00 18.59 204 GLU B O 1
ATOM 3333 N N . THR B 1 189 ? 13.852 12.113 -6.047 1.00 14.77 205 THR B N 1
ATOM 3334 C CA . THR B 1 189 ? 14.873 13.106 -6.261 1.00 14.53 205 THR B CA 1
ATOM 3335 C C . THR B 1 189 ? 15.801 12.612 -7.358 1.00 14.80 205 THR B C 1
ATOM 3336 O O . THR B 1 189 ? 15.812 11.469 -7.699 1.00 18.64 205 THR B O 1
ATOM 3340 N N . PRO B 1 190 ? 16.602 13.493 -7.942 1.00 14.62 206 PRO B N 1
ATOM 3341 C CA . PRO B 1 190 ? 17.498 12.968 -8.992 1.00 11.82 206 PRO B CA 1
ATOM 3342 C C . PRO B 1 190 ? 18.347 11.783 -8.538 1.00 11.68 206 PRO B C 1
ATOM 3343 O O . PRO B 1 190 ? 18.657 10.911 -9.333 1.00 10.17 206 PRO B O 1
ATOM 3347 N N . ALA B 1 191 ? 18.749 11.759 -7.279 1.00 10.02 207 ALA B N 1
ATOM 3348 C CA . ALA B 1 191 ? 19.536 10.623 -6.828 1.00 12.95 207 ALA B CA 1
ATOM 3349 C C . ALA B 1 191 ? 18.682 9.327 -6.761 1.00 11.76 207 ALA B C 1
ATOM 3350 O O . ALA B 1 191 ? 19.197 8.268 -7.037 1.00 12.34 207 ALA B O 1
ATOM 3352 N N . GLU B 1 192 ? 17.408 9.422 -6.391 1.00 8.95 208 GLU B N 1
ATOM 3353 C CA . GLU B 1 192 ? 16.553 8.254 -6.321 1.00 10.16 208 GLU B CA 1
ATOM 3354 C C . GLU B 1 192 ? 16.279 7.739 -7.725 1.00 11.51 208 GLU B C 1
ATOM 3355 O O . GLU B 1 192 ? 16.156 6.538 -7.958 1.00 13.48 208 GLU B O 1
ATOM 3361 N N . VAL B 1 193 ? 16.246 8.653 -8.678 1.00 11.87 209 VAL B N 1
ATOM 3362 C CA . VAL B 1 193 ? 16.016 8.270 -10.043 1.00 6.18 209 VAL B CA 1
ATOM 3363 C C . VAL B 1 193 ? 17.232 7.522 -10.545 1.00 8.54 209 VAL B C 1
ATOM 3364 O O . VAL B 1 193 ? 17.069 6.533 -11.256 1.00 5.29 209 VAL B O 1
ATOM 3368 N N . ARG B 1 194 ? 18.440 8.016 -10.223 1.00 7.81 210 ARG B N 1
ATOM 3369 C CA . ARG B 1 194 ? 19.610 7.353 -10.695 1.00 11.98 210 ARG B CA 1
ATOM 3370 C C . ARG B 1 194 ? 19.629 5.940 -10.045 1.00 12.82 210 ARG B C 1
ATOM 3371 O O . ARG B 1 194 ? 19.985 4.989 -10.705 1.00 9.72 210 ARG B O 1
ATOM 3379 N N . MET B 1 195 ? 19.278 5.852 -8.760 1.00 12.19 211 MET B N 1
ATOM 3380 C CA . MET B 1 195 ? 19.235 4.576 -8.047 1.00 12.68 211 MET B CA 1
ATOM 3381 C C . MET B 1 195 ? 18.263 3.647 -8.803 1.00 11.32 211 MET B C 1
ATOM 3382 O O . MET B 1 195 ? 18.615 2.551 -9.129 1.00 12.36 211 MET B O 1
ATOM 3387 N N . ALA B 1 196 ? 17.085 4.128 -9.150 1.00 11.68 212 ALA B N 1
ATOM 3388 C CA . ALA B 1 196 ? 16.146 3.295 -9.855 1.00 13.56 212 ALA B CA 1
ATOM 3389 C C . ALA B 1 196 ? 16.767 2.739 -11.139 1.00 15.44 212 ALA B C 1
ATOM 3390 O O . ALA B 1 196 ? 16.526 1.602 -11.491 1.00 15.11 212 ALA B O 1
ATOM 3392 N N . GLY B 1 197 ? 17.588 3.532 -11.824 1.00 15.16 213 GLY B N 1
ATOM 3393 C CA . GLY B 1 197 ? 18.177 3.069 -13.060 1.00 13.52 213 GLY B CA 1
ATOM 3394 C C . GLY B 1 197 ? 19.175 1.978 -12.770 1.00 15.10 213 GLY B C 1
ATOM 3395 O O . GLY B 1 197 ? 19.188 0.957 -13.444 1.00 14.77 213 GLY B O 1
ATOM 3396 N N . ILE B 1 198 ? 19.995 2.181 -11.753 1.00 13.19 214 ILE B N 1
ATOM 3397 C CA . ILE B 1 198 ? 20.995 1.207 -11.375 1.00 16.19 214 ILE B CA 1
ATOM 3398 C C . ILE B 1 198 ? 20.352 -0.137 -11.034 1.00 15.86 214 ILE B C 1
ATOM 3399 O O . ILE B 1 198 ? 20.918 -1.184 -11.292 1.00 19.01 214 ILE B O 1
ATOM 3404 N N . LEU B 1 199 ? 19.166 -0.081 -10.445 1.00 14.94 215 LEU B N 1
ATOM 3405 C CA . LEU B 1 199 ? 18.452 -1.263 -10.059 1.00 13.35 215 LEU B CA 1
ATOM 3406 C C . LEU B 1 199 ? 17.800 -1.958 -11.262 1.00 12.66 215 LEU B C 1
ATOM 3407 O O . LEU B 1 199 ? 17.285 -3.076 -11.111 1.00 13.98 215 LEU B O 1
ATOM 3412 N N . GLY B 1 200 ? 17.798 -1.291 -12.420 1.00 10.51 216 GLY B N 1
ATOM 3413 C CA . GLY B 1 200 ? 17.216 -1.825 -13.628 1.00 6.59 216 GLY B CA 1
ATOM 3414 C C . GLY B 1 200 ? 15.840 -1.332 -14.044 1.00 8.89 216 GLY B C 1
ATOM 3415 O O . GLY B 1 200 ? 15.245 -1.901 -14.974 1.00 8.10 216 GLY B O 1
ATOM 3416 N N . ALA B 1 201 ? 15.292 -0.302 -13.401 1.00 7.16 217 ALA B N 1
ATOM 3417 C CA . ALA B 1 201 ? 13.966 0.176 -13.855 1.00 9.01 217 ALA B CA 1
ATOM 3418 C C . ALA B 1 201 ? 14.108 1.151 -15.057 1.00 11.82 217 ALA B C 1
ATOM 3419 O O . ALA B 1 201 ? 15.144 1.795 -15.206 1.00 12.35 217 ALA B O 1
ATOM 3421 N N . ASP B 1 202 ? 13.063 1.256 -15.876 1.00 9.42 218 ASP B N 1
ATOM 3422 C CA . ASP B 1 202 ? 13.010 2.150 -17.026 1.00 11.33 218 ASP B CA 1
ATOM 3423 C C . ASP B 1 202 ? 11.927 3.199 -16.776 1.00 13.10 218 ASP B C 1
ATOM 3424 O O . ASP B 1 202 ? 11.853 4.192 -17.504 1.00 12.70 218 ASP B O 1
ATOM 3429 N N . LEU B 1 203 ? 11.065 2.928 -15.801 1.00 9.95 219 LEU B N 1
ATOM 3430 C CA . LEU B 1 203 ? 9.929 3.769 -15.500 1.00 13.09 219 LEU B CA 1
ATOM 3431 C C . LEU B 1 203 ? 9.764 3.834 -13.980 1.00 13.69 219 LEU B C 1
ATOM 3432 O O . LEU B 1 203 ? 10.122 2.866 -13.286 1.00 11.77 219 LEU B O 1
ATOM 3437 N N . VAL B 1 204 ? 9.222 4.938 -13.456 1.00 12.06 220 VAL B N 1
ATOM 3438 C CA . VAL B 1 204 ? 9.001 5.032 -11.998 1.00 10.96 220 VAL B CA 1
ATOM 3439 C C . VAL B 1 204 ? 7.645 5.604 -11.723 1.00 11.04 220 VAL B C 1
ATOM 3440 O O . VAL B 1 204 ? 7.215 6.552 -12.360 1.00 11.39 220 VAL B O 1
ATOM 3444 N N . GLY B 1 205 ? 6.943 5.020 -10.773 1.00 8.40 221 GLY B N 1
ATOM 3445 C CA . GLY B 1 205 ? 5.621 5.509 -10.511 1.00 4.89 221 GLY B CA 1
ATOM 3446 C C . GLY B 1 205 ? 5.205 5.104 -9.139 1.00 3.88 221 GLY B C 1
ATOM 3447 O O . GLY B 1 205 ? 6.049 4.683 -8.350 1.00 2.47 221 GLY B O 1
ATOM 3448 N N . MET B 1 206 ? 3.910 5.159 -8.875 1.00 6.01 222 MET B N 1
ATOM 3449 C CA . MET B 1 206 ? 3.447 4.863 -7.541 1.00 10.28 222 MET B CA 1
ATOM 3450 C C . MET B 1 206 ? 2.226 3.971 -7.408 1.00 8.80 222 MET B C 1
ATOM 3451 O O . MET B 1 206 ? 1.501 4.029 -6.406 1.00 7.71 222 MET B O 1
ATOM 3456 N N . SER B 1 207 ? 1.980 3.146 -8.409 1.00 9.39 223 SER B N 1
ATOM 3457 C CA . SER B 1 207 ? 0.846 2.200 -8.276 1.00 14.35 223 SER B CA 1
ATOM 3458 C C . SER B 1 207 ? 1.187 0.920 -9.063 1.00 10.89 223 SER B C 1
ATOM 3459 O O . SER B 1 207 ? 2.368 0.656 -9.323 1.00 9.98 223 SER B O 1
ATOM 3462 N N . THR B 1 208 ? 0.140 0.193 -9.457 1.00 9.99 224 THR B N 1
ATOM 3463 C CA . THR B 1 208 ? 0.290 -0.973 -10.316 1.00 13.72 224 THR B CA 1
ATOM 3464 C C . THR B 1 208 ? 0.955 -2.314 -9.839 1.00 11.42 224 THR B C 1
ATOM 3465 O O . THR B 1 208 ? 0.369 -3.360 -10.087 1.00 13.48 224 THR B O 1
ATOM 3469 N N . THR B 1 209 ? 2.118 -2.328 -9.177 1.00 10.51 225 THR B N 1
ATOM 3470 C CA . THR B 1 209 ? 2.676 -3.631 -8.836 1.00 11.00 225 THR B CA 1
ATOM 3471 C C . THR B 1 209 ? 1.904 -4.402 -7.789 1.00 12.06 225 THR B C 1
ATOM 3472 O O . THR B 1 209 ? 1.790 -5.612 -7.930 1.00 12.80 225 THR B O 1
ATOM 3476 N N . LEU B 1 210 ? 1.363 -3.738 -6.762 1.00 11.40 226 LEU B N 1
ATOM 3477 C CA . LEU B 1 210 ? 0.552 -4.428 -5.790 1.00 8.86 226 LEU B CA 1
ATOM 3478 C C . LEU B 1 210 ? -0.697 -5.048 -6.462 1.00 13.39 226 LEU B C 1
ATOM 3479 O O . LEU B 1 210 ? -1.126 -6.216 -6.128 1.00 12.56 226 LEU B O 1
ATOM 3484 N N . GLU B 1 211 ? -1.288 -4.281 -7.375 1.00 10.32 227 GLU B N 1
ATOM 3485 C CA . GLU B 1 211 ? -2.471 -4.699 -8.108 1.00 9.98 227 GLU B CA 1
ATOM 3486 C C . GLU B 1 211 ? -2.139 -5.917 -9.026 1.00 9.76 227 GLU B C 1
ATOM 3487 O O . GLU B 1 211 ? -2.976 -6.796 -9.209 1.00 7.24 227 GLU B O 1
ATOM 3493 N N . ALA B 1 212 ? -0.967 -5.886 -9.642 1.00 6.23 228 ALA B N 1
ATOM 3494 C CA . ALA B 1 212 ? -0.551 -6.923 -10.545 1.00 11.01 228 ALA B CA 1
ATOM 3495 C C . ALA B 1 212 ? -0.277 -8.222 -9.768 1.00 8.86 228 ALA B C 1
ATOM 3496 O O . ALA B 1 212 ? -0.555 -9.289 -10.278 1.00 9.06 228 ALA B O 1
ATOM 3498 N N . ILE B 1 213 ? 0.236 -8.107 -8.555 1.00 11.02 229 ILE B N 1
ATOM 3499 C CA . ILE B 1 213 ? 0.516 -9.289 -7.736 1.00 10.51 229 ILE B CA 1
ATOM 3500 C C . ILE B 1 213 ? -0.794 -9.886 -7.277 1.00 11.87 229 ILE B C 1
ATOM 3501 O O . ILE B 1 213 ? -0.941 -11.091 -7.212 1.00 15.21 229 ILE B O 1
ATOM 3506 N N . ALA B 1 214 ? -1.790 -9.075 -6.998 1.00 11.35 230 ALA B N 1
ATOM 3507 C CA . ALA B 1 214 ? -3.033 -9.682 -6.580 1.00 11.46 230 ALA B CA 1
ATOM 3508 C C . ALA B 1 214 ? -3.780 -10.316 -7.749 1.00 13.03 230 ALA B C 1
ATOM 3509 O O . ALA B 1 214 ? -4.545 -11.279 -7.566 1.00 13.16 230 ALA B O 1
ATOM 3511 N N . ALA B 1 215 ? -3.582 -9.760 -8.937 1.00 8.59 231 ALA B N 1
ATOM 3512 C CA . ALA B 1 215 ? -4.254 -10.251 -10.116 1.00 11.77 231 ALA B CA 1
ATOM 3513 C C . ALA B 1 215 ? -3.741 -11.688 -10.409 1.00 10.14 231 ALA B C 1
ATOM 3514 O O . ALA B 1 215 ? -4.525 -12.587 -10.674 1.00 6.64 231 ALA B O 1
ATOM 3516 N N . ARG B 1 216 ? -2.438 -11.870 -10.309 1.00 8.22 232 ARG B N 1
ATOM 3517 C CA . ARG B 1 216 ? -1.835 -13.139 -10.604 1.00 13.26 232 ARG B CA 1
ATOM 3518 C C . ARG B 1 216 ? -2.380 -14.152 -9.620 1.00 15.85 232 ARG B C 1
ATOM 3519 O O . ARG B 1 216 ? -2.830 -15.230 -9.997 1.00 17.85 232 ARG B O 1
ATOM 3527 N N . HIS B 1 217 ? -2.372 -13.772 -8.358 1.00 13.64 233 HIS B N 1
ATOM 3528 C CA . HIS B 1 217 ? -2.855 -14.624 -7.330 1.00 12.96 233 HIS B CA 1
ATOM 3529 C C . HIS B 1 217 ? -4.276 -15.098 -7.656 1.00 12.97 233 HIS B C 1
ATOM 3530 O O . HIS B 1 217 ? -4.640 -16.251 -7.305 1.00 8.82 233 HIS B O 1
ATOM 3537 N N . CYS B 1 218 ? -5.069 -14.266 -8.339 1.00 6.95 234 CYS B N 1
ATOM 3538 C CA . CYS B 1 218 ? -6.423 -14.657 -8.672 1.00 9.31 234 CYS B CA 1
ATOM 3539 C C . CYS B 1 218 ? -6.438 -15.411 -10.021 1.00 9.86 234 CYS B C 1
ATOM 3540 O O . CYS B 1 218 ? -7.500 -15.767 -10.572 1.00 7.12 234 CYS B O 1
ATOM 3543 N N . GLY B 1 219 ? -5.253 -15.597 -10.564 1.00 7.39 235 GLY B N 1
ATOM 3544 C CA . GLY B 1 219 ? -5.171 -16.248 -11.856 1.00 12.55 235 GLY B CA 1
ATOM 3545 C C . GLY B 1 219 ? -5.560 -15.393 -13.072 1.00 15.33 235 GLY B C 1
ATOM 3546 O O . GLY B 1 219 ? -5.933 -15.967 -14.087 1.00 13.96 235 GLY B O 1
ATOM 3547 N N . LEU B 1 220 ? -5.444 -14.057 -12.991 1.00 11.98 236 LEU B N 1
ATOM 3548 C CA . LEU B 1 220 ? -5.796 -13.159 -14.088 1.00 11.67 236 LEU B CA 1
ATOM 3549 C C . LEU B 1 220 ? -4.656 -12.999 -15.074 1.00 11.14 236 LEU B C 1
ATOM 3550 O O . LEU B 1 220 ? -3.528 -13.163 -14.704 1.00 12.39 236 LEU B O 1
ATOM 3555 N N . GLU B 1 221 ? -4.934 -12.662 -16.332 1.00 11.28 237 GLU B N 1
ATOM 3556 C CA . GLU B 1 221 ? -3.864 -12.436 -17.293 1.00 12.10 237 GLU B CA 1
ATOM 3557 C C . GLU B 1 221 ? -3.738 -10.877 -17.299 1.00 13.09 237 GLU B C 1
ATOM 3558 O O . GLU B 1 221 ? -4.715 -10.190 -17.536 1.00 14.29 237 GLU B O 1
ATOM 3564 N N . VAL B 1 222 ? -2.548 -10.351 -17.090 1.00 11.29 238 VAL B N 1
ATOM 3565 C CA . VAL B 1 222 ? -2.365 -8.928 -16.977 1.00 13.05 238 VAL B CA 1
ATOM 3566 C C . VAL B 1 222 ? -1.616 -8.190 -18.086 1.00 13.31 238 VAL B C 1
ATOM 3567 O O . VAL B 1 222 ? -0.540 -8.627 -18.527 1.00 14.84 238 VAL B O 1
ATOM 3571 N N . LEU B 1 223 ? -2.203 -7.068 -18.539 1.00 11.21 239 LEU B N 1
ATOM 3572 C CA . LEU B 1 223 ? -1.561 -6.176 -19.531 1.00 11.16 239 LEU B CA 1
ATOM 3573 C C . LEU B 1 223 ? -1.289 -4.870 -18.760 1.00 9.45 239 LEU B C 1
ATOM 3574 O O . LEU B 1 223 ? -2.198 -4.289 -18.172 1.00 6.59 239 LEU B O 1
ATOM 3579 N N . GLY B 1 224 ? -0.030 -4.456 -18.716 1.00 10.83 240 GLY B N 1
ATOM 3580 C CA . GLY B 1 224 ? 0.312 -3.220 -18.035 1.00 11.86 240 GLY B CA 1
ATOM 3581 C C . GLY B 1 224 ? 0.725 -2.175 -19.082 1.00 14.17 240 GLY B C 1
ATOM 3582 O O . GLY B 1 224 ? 1.587 -2.469 -19.912 1.00 10.61 240 GLY B O 1
ATOM 3583 N N . VAL B 1 225 ? 0.086 -0.997 -19.069 1.00 11.41 241 VAL B N 1
ATOM 3584 C CA . VAL B 1 225 ? 0.432 0.058 -20.017 1.00 13.33 241 VAL B CA 1
ATOM 3585 C C . VAL B 1 225 ? 0.727 1.360 -19.257 1.00 12.04 241 VAL B C 1
ATOM 3586 O O . VAL B 1 225 ? -0.112 1.863 -18.555 1.00 12.06 241 VAL B O 1
ATOM 3590 N N . SER B 1 226 ? 1.967 1.807 -19.317 1.00 12.70 242 SER B N 1
ATOM 3591 C CA . SER B 1 226 ? 2.409 3.045 -18.658 1.00 12.01 242 SER B CA 1
ATOM 3592 C C . SER B 1 226 ? 2.392 4.219 -19.657 1.00 12.62 242 SER B C 1
ATOM 3593 O O . SER B 1 226 ? 2.751 4.057 -20.844 1.00 13.40 242 SER B O 1
ATOM 3596 N N . LEU B 1 227 ? 2.004 5.388 -19.157 1.00 12.64 243 LEU B N 1
ATOM 3597 C CA . LEU B 1 227 ? 1.998 6.645 -19.950 1.00 10.74 243 LEU B CA 1
ATOM 3598 C C . LEU B 1 227 ? 3.117 7.479 -19.344 1.00 9.55 243 LEU B C 1
ATOM 3599 O O . LEU B 1 227 ? 3.021 7.877 -18.170 1.00 10.77 243 LEU B O 1
ATOM 3604 N N . VAL B 1 228 ? 4.174 7.732 -20.092 1.00 9.58 244 VAL B N 1
ATOM 3605 C CA . VAL B 1 228 ? 5.231 8.592 -19.569 1.00 12.25 244 VAL B CA 1
ATOM 3606 C C . VAL B 1 228 ? 4.667 10.044 -19.434 1.00 14.09 244 VAL B C 1
ATOM 3607 O O . VAL B 1 228 ? 4.337 10.653 -20.434 1.00 19.11 244 VAL B O 1
ATOM 3611 N N . THR B 1 229 ? 4.477 10.528 -18.203 1.00 14.62 245 THR B N 1
ATOM 3612 C CA . THR B 1 229 ? 3.959 11.889 -17.916 1.00 17.38 245 THR B CA 1
ATOM 3613 C C . THR B 1 229 ? 5.086 12.814 -18.349 1.00 18.66 245 THR B C 1
ATOM 3614 O O . THR B 1 229 ? 4.858 13.861 -18.974 1.00 16.83 245 THR B O 1
ATOM 3618 N N . ASN B 1 230 ? 6.306 12.410 -17.981 1.00 17.52 246 ASN B N 1
ATOM 3619 C CA . ASN B 1 230 ? 7.497 13.057 -18.471 1.00 19.22 246 ASN B CA 1
ATOM 3620 C C . ASN B 1 230 ? 8.776 12.412 -17.957 1.00 19.15 246 ASN B C 1
ATOM 3621 O O . ASN B 1 230 ? 8.715 11.417 -17.225 1.00 19.57 246 ASN B O 1
ATOM 3626 N N . LEU B 1 231 ? 9.928 12.899 -18.407 1.00 15.94 247 LEU B N 1
ATOM 3627 C CA . LEU B 1 231 ? 11.184 12.337 -17.988 1.00 16.34 247 LEU B CA 1
ATOM 3628 C C . LEU B 1 231 ? 11.303 12.655 -16.525 1.00 18.05 247 LEU B C 1
ATOM 3629 O O . LEU B 1 231 ? 10.894 13.748 -16.105 1.00 18.05 247 LEU B O 1
ATOM 3634 N N . ALA B 1 232 ? 11.851 11.697 -15.767 1.00 14.85 248 ALA B N 1
ATOM 3635 C CA . ALA B 1 232 ? 11.987 11.793 -14.306 1.00 13.43 248 ALA B CA 1
ATOM 3636 C C . ALA B 1 232 ? 13.103 12.770 -13.961 1.00 15.21 248 ALA B C 1
ATOM 3637 O O . ALA B 1 232 ? 13.927 13.105 -14.816 1.00 14.38 248 ALA B O 1
ATOM 3639 N N . ALA B 1 233 ? 13.162 13.160 -12.700 1.00 13.50 249 ALA B N 1
ATOM 3640 C CA . ALA B 1 233 ? 14.143 14.099 -12.250 1.00 13.26 249 ALA B CA 1
ATOM 3641 C C . ALA B 1 233 ? 15.596 13.797 -12.658 1.00 16.23 249 ALA B C 1
ATOM 3642 O O . ALA B 1 233 ? 16.141 12.693 -12.459 1.00 15.97 249 ALA B O 1
ATOM 3644 N N . GLY B 1 234 ? 16.227 14.792 -13.265 1.00 14.63 250 GLY B N 1
ATOM 3645 C CA . GLY B 1 234 ? 17.633 14.685 -13.608 1.00 12.98 250 GLY B CA 1
ATOM 3646 C C . GLY B 1 234 ? 17.911 13.921 -14.859 1.00 16.87 250 GLY B C 1
ATOM 3647 O O . GLY B 1 234 ? 19.058 13.685 -15.191 1.00 15.31 250 GLY B O 1
ATOM 3648 N N . ILE B 1 235 ? 16.865 13.501 -15.554 1.00 20.24 251 ILE B N 1
ATOM 3649 C CA . ILE B 1 235 ? 17.064 12.725 -16.776 1.00 22.83 251 ILE B CA 1
ATOM 3650 C C . ILE B 1 235 ? 17.251 13.666 -17.986 1.00 27.91 251 ILE B C 1
ATOM 3651 O O . ILE B 1 235 ? 18.025 13.407 -18.917 1.00 25.68 251 ILE B O 1
ATOM 3656 N N . SER B 1 236 ? 16.524 14.766 -17.971 1.00 31.81 252 SER B N 1
ATOM 3657 C CA . SER B 1 236 ? 16.659 15.729 -19.047 1.00 34.75 252 SER B CA 1
ATOM 3658 C C . SER B 1 236 ? 17.412 16.935 -18.505 1.00 34.85 252 SER B C 1
ATOM 3659 O O . SER B 1 236 ? 17.228 17.353 -17.363 1.00 34.66 252 SER B O 1
ATOM 3662 N N . PRO B 1 237 ? 18.281 17.510 -19.325 1.00 36.46 253 PRO B N 1
ATOM 3663 C CA . PRO B 1 237 ? 19.053 18.682 -18.908 1.00 36.92 253 PRO B CA 1
ATOM 3664 C C . PRO B 1 237 ? 18.089 19.881 -19.030 1.00 37.27 253 PRO B C 1
ATOM 3665 O O . PRO B 1 237 ? 18.184 20.896 -18.344 1.00 37.80 253 PRO B O 1
ATOM 3669 N N . THR B 1 238 ? 17.131 19.680 -19.921 1.00 37.82 254 THR B N 1
ATOM 3670 C CA . THR B 1 238 ? 16.108 20.627 -20.339 1.00 38.24 254 THR B CA 1
ATOM 3671 C C . THR B 1 238 ? 14.698 20.211 -19.883 1.00 35.52 254 THR B C 1
ATOM 3672 O O . THR B 1 238 ? 13.845 19.924 -20.702 1.00 36.46 254 THR B O 1
ATOM 3676 N N . PRO B 1 239 ? 14.429 20.210 -18.573 1.00 33.96 255 PRO B N 1
ATOM 3677 C CA . PRO B 1 239 ? 13.111 19.810 -18.041 1.00 32.65 255 PRO B CA 1
ATOM 3678 C C . PRO B 1 239 ? 11.945 20.630 -18.543 1.00 31.43 255 PRO B C 1
ATOM 3679 O O . PRO B 1 239 ? 12.061 21.843 -18.624 1.00 34.41 255 PRO B O 1
ATOM 3683 N N . LEU B 1 240 ? 10.838 19.977 -18.874 1.00 27.70 256 LEU B N 1
ATOM 3684 C CA . LEU B 1 240 ? 9.641 20.668 -19.320 1.00 27.44 256 LEU B CA 1
ATOM 3685 C C . LEU B 1 240 ? 9.010 21.330 -18.090 1.00 27.83 256 LEU B C 1
ATOM 3686 O O . LEU B 1 240 ? 9.147 20.817 -16.984 1.00 28.28 256 LEU B O 1
ATOM 3691 N N . SER B 1 241 ? 8.307 22.447 -18.272 1.00 27.40 257 SER B N 1
ATOM 3692 C CA . SER B 1 241 ? 7.631 23.101 -17.136 1.00 26.36 257 SER B CA 1
ATOM 3693 C C . SER B 1 241 ? 6.313 22.349 -16.919 1.00 24.08 257 SER B C 1
ATOM 3694 O O . SER B 1 241 ? 5.828 21.648 -17.820 1.00 23.36 257 SER B O 1
ATOM 3697 N N . HIS B 1 242 ? 5.760 22.516 -15.724 1.00 24.00 258 HIS B N 1
ATOM 3698 C CA . HIS B 1 242 ? 4.521 21.889 -15.306 1.00 23.57 258 HIS B CA 1
ATOM 3699 C C . HIS B 1 242 ? 3.397 22.155 -16.302 1.00 24.42 258 HIS B C 1
ATOM 3700 O O . HIS B 1 242 ? 2.634 21.220 -16.648 1.00 24.19 258 HIS B O 1
ATOM 3707 N N . ALA B 1 243 ? 3.310 23.396 -16.804 1.00 22.04 259 ALA B N 1
ATOM 3708 C CA . ALA B 1 243 ? 2.297 23.684 -17.802 1.00 21.57 259 ALA B CA 1
ATOM 3709 C C . ALA B 1 243 ? 2.527 22.807 -19.052 1.00 19.73 259 ALA B C 1
ATOM 3710 O O . ALA B 1 243 ? 1.560 22.269 -19.576 1.00 19.31 259 ALA B O 1
ATOM 3712 N N . GLU B 1 244 ? 3.782 22.664 -19.500 1.00 17.67 260 GLU B N 1
ATOM 3713 C CA . GLU B 1 244 ? 4.089 21.887 -20.704 1.00 22.44 260 GLU B CA 1
ATOM 3714 C C . GLU B 1 244 ? 3.735 20.402 -20.510 1.00 21.68 260 GLU B C 1
ATOM 3715 O O . GLU B 1 244 ? 3.163 19.785 -21.399 1.00 21.94 260 GLU B O 1
ATOM 3721 N N . VAL B 1 245 ? 4.085 19.850 -19.344 1.00 20.35 261 VAL B N 1
ATOM 3722 C CA . VAL B 1 245 ? 3.747 18.459 -19.025 1.00 21.07 261 VAL B CA 1
ATOM 3723 C C . VAL B 1 245 ? 2.237 18.278 -19.140 1.00 21.53 261 VAL B C 1
ATOM 3724 O O . VAL B 1 245 ? 1.757 17.361 -19.822 1.00 18.91 261 VAL B O 1
ATOM 3728 N N . ILE B 1 246 ? 1.474 19.181 -18.518 1.00 19.04 262 ILE B N 1
ATOM 3729 C CA . ILE B 1 246 ? 0.029 19.032 -18.625 1.00 17.33 262 ILE B CA 1
ATOM 3730 C C . ILE B 1 246 ? -0.411 19.057 -20.063 1.00 18.64 262 ILE B C 1
ATOM 3731 O O . ILE B 1 246 ? -1.310 18.324 -20.453 1.00 16.64 262 ILE B O 1
ATOM 3736 N N . GLU B 1 247 ? 0.218 19.913 -20.859 1.00 18.16 263 GLU B N 1
ATOM 3737 C CA . GLU B 1 247 ? -0.251 20.048 -22.197 1.00 22.03 263 GLU B CA 1
ATOM 3738 C C . GLU B 1 247 ? 0.068 18.793 -22.984 1.00 19.15 263 GLU B C 1
ATOM 3739 O O . GLU B 1 247 ? -0.767 18.308 -23.711 1.00 18.38 263 GLU B O 1
ATOM 3745 N N . ALA B 1 248 ? 1.280 18.291 -22.808 1.00 18.16 264 ALA B N 1
ATOM 3746 C CA . ALA B 1 248 ? 1.731 17.083 -23.472 1.00 18.86 264 ALA B CA 1
ATOM 3747 C C . ALA B 1 248 ? 0.780 15.921 -23.106 1.00 18.26 264 ALA B C 1
ATOM 3748 O O . ALA B 1 248 ? 0.448 15.094 -23.936 1.00 18.50 264 ALA B O 1
ATOM 3750 N N . GLY B 1 249 ? 0.339 15.887 -21.852 1.00 20.82 265 GLY B N 1
ATOM 3751 C CA . GLY B 1 249 ? -0.576 14.844 -21.392 1.00 21.26 265 GLY B CA 1
ATOM 3752 C C . GLY B 1 249 ? -1.895 14.912 -22.122 1.00 24.30 265 GLY B C 1
ATOM 3753 O O . GLY B 1 249 ? -2.456 13.893 -22.507 1.00 25.71 265 GLY B O 1
ATOM 3754 N N . GLN B 1 250 ? -2.405 16.124 -22.332 1.00 23.98 266 GLN B N 1
ATOM 3755 C CA . GLN B 1 250 ? -3.673 16.306 -23.045 1.00 23.97 266 GLN B CA 1
ATOM 3756 C C . GLN B 1 250 ? -3.678 15.863 -24.491 1.00 19.95 266 GLN B C 1
ATOM 3757 O O . GLN B 1 250 ? -4.657 15.300 -24.981 1.00 20.50 266 GLN B O 1
ATOM 3763 N N . ALA B 1 251 ? -2.582 16.159 -25.155 1.00 19.61 267 ALA B N 1
ATOM 3764 C CA . ALA B 1 251 ? -2.388 15.851 -26.550 1.00 22.44 267 ALA B CA 1
ATOM 3765 C C . ALA B 1 251 ? -2.292 14.342 -26.827 1.00 22.29 267 ALA B C 1
ATOM 3766 O O . ALA B 1 251 ? -2.652 13.897 -27.897 1.00 26.67 267 ALA B O 1
ATOM 3768 N N . ALA B 1 252 ? -1.825 13.565 -25.860 1.00 23.17 268 ALA B N 1
ATOM 3769 C CA . ALA B 1 252 ? -1.708 12.098 -26.034 1.00 25.79 268 ALA B CA 1
ATOM 3770 C C . ALA B 1 252 ? -3.085 11.449 -25.929 1.00 24.26 268 ALA B C 1
ATOM 3771 O O . ALA B 1 252 ? -3.300 10.354 -26.455 1.00 27.22 268 ALA B O 1
ATOM 3773 N N . GLY B 1 253 ? -3.999 12.160 -25.266 1.00 23.09 269 GLY B N 1
ATOM 3774 C CA . GLY B 1 253 ? -5.358 11.693 -25.057 1.00 22.87 269 GLY B CA 1
ATOM 3775 C C . GLY B 1 253 ? -5.948 10.873 -26.177 1.00 24.82 269 GLY B C 1
ATOM 3776 O O . GLY B 1 253 ? -6.367 9.727 -25.985 1.00 26.09 269 GLY B O 1
ATOM 3777 N N . PRO B 1 254 ? -6.011 11.452 -27.373 1.00 26.45 270 PRO B N 1
ATOM 3778 C CA . PRO B 1 254 ? -6.574 10.737 -28.517 1.00 26.08 270 PRO B CA 1
ATOM 3779 C C . PRO B 1 254 ? -5.872 9.454 -28.876 1.00 23.58 270 PRO B C 1
ATOM 3780 O O . PRO B 1 254 ? -6.538 8.438 -29.042 1.00 23.93 270 PRO B O 1
ATOM 3784 N N . ARG B 1 255 ? -4.550 9.497 -29.028 1.00 23.62 271 ARG B N 1
ATOM 3785 C CA . ARG B 1 255 ? -3.801 8.288 -29.386 1.00 26.19 271 ARG B CA 1
ATOM 3786 C C . ARG B 1 255 ? -4.116 7.161 -28.381 1.00 27.55 271 ARG B C 1
ATOM 3787 O O . ARG B 1 255 ? -4.598 6.070 -28.729 1.00 29.79 271 ARG B O 1
ATOM 3795 N N . ILE B 1 256 ? -3.870 7.505 -27.124 1.00 26.39 272 ILE B N 1
ATOM 3796 C CA . ILE B 1 256 ? -4.049 6.666 -25.983 1.00 26.59 272 ILE B CA 1
ATOM 3797 C C . ILE B 1 256 ? -5.374 5.985 -25.926 1.00 27.06 272 ILE B C 1
ATOM 3798 O O . ILE B 1 256 ? -5.422 4.774 -25.704 1.00 27.38 272 ILE B O 1
ATOM 3803 N N . SER B 1 257 ? -6.450 6.724 -26.191 1.00 25.68 273 SER B N 1
ATOM 3804 C CA . SER B 1 257 ? -7.764 6.105 -26.130 1.00 26.38 273 SER B CA 1
ATOM 3805 C C . SER B 1 257 ? -8.078 5.270 -27.347 1.00 24.27 273 SER B C 1
ATOM 3806 O O . SER B 1 257 ? -8.950 4.396 -27.281 1.00 24.08 273 SER B O 1
ATOM 3809 N N . ALA B 1 258 ? -7.403 5.545 -28.459 1.00 22.36 274 ALA B N 1
ATOM 3810 C CA . ALA B 1 258 ? -7.654 4.712 -29.614 1.00 22.71 274 ALA B CA 1
ATOM 3811 C C . ALA B 1 258 ? -6.947 3.366 -29.311 1.00 22.67 274 ALA B C 1
ATOM 3812 O O . ALA B 1 258 ? -7.449 2.283 -29.647 1.00 22.81 274 ALA B O 1
ATOM 3814 N N . LEU B 1 259 ? -5.772 3.442 -28.688 1.00 23.04 275 LEU B N 1
ATOM 3815 C CA . LEU B 1 259 ? -5.018 2.236 -28.343 1.00 24.74 275 LEU B CA 1
ATOM 3816 C C . LEU B 1 259 ? -5.821 1.246 -27.459 1.00 26.32 275 LEU B C 1
ATOM 3817 O O . LEU B 1 259 ? -5.924 0.030 -27.776 1.00 26.22 275 LEU B O 1
ATOM 3822 N N . LEU B 1 260 ? -6.390 1.727 -26.348 1.00 24.21 276 LEU B N 1
ATOM 3823 C CA . LEU B 1 260 ? -7.124 0.795 -25.522 1.00 24.11 276 LEU B CA 1
ATOM 3824 C C . LEU B 1 260 ? -8.299 0.255 -26.275 1.00 26.46 276 LEU B C 1
ATOM 3825 O O . LEU B 1 260 ? -8.539 -0.954 -26.247 1.00 28.41 276 LEU B O 1
ATOM 3830 N N . ALA B 1 261 ? -9.034 1.124 -26.968 1.00 24.64 277 ALA B N 1
ATOM 3831 C CA . ALA B 1 261 ? -10.187 0.641 -27.678 1.00 23.74 277 ALA B CA 1
ATOM 3832 C C . ALA B 1 261 ? -9.827 -0.508 -28.638 1.00 24.30 277 ALA B C 1
ATOM 3833 O O . ALA B 1 261 ? -10.587 -1.496 -28.741 1.00 26.82 277 ALA B O 1
ATOM 3835 N N . ASP B 1 262 ? -8.706 -0.391 -29.343 1.00 20.31 278 ASP B N 1
ATOM 3836 C CA . ASP B 1 262 ? -8.345 -1.432 -30.276 1.00 21.11 278 ASP B CA 1
ATOM 3837 C C . ASP B 1 262 ? -7.891 -2.683 -29.588 1.00 22.06 278 ASP B C 1
ATOM 3838 O O . ASP B 1 262 ? -8.234 -3.785 -30.026 1.00 20.59 278 ASP B O 1
ATOM 3843 N N . ILE B 1 263 ? -7.111 -2.507 -28.520 1.00 20.55 279 ILE B N 1
ATOM 3844 C CA . ILE B 1 263 ? -6.612 -3.628 -27.766 1.00 20.53 279 ILE B CA 1
ATOM 3845 C C . ILE B 1 263 ? -7.806 -4.385 -27.200 1.00 21.68 279 ILE B C 1
ATOM 3846 O O . ILE B 1 263 ? -7.847 -5.605 -27.256 1.00 21.37 279 ILE B O 1
ATOM 3851 N N . ALA B 1 264 ? -8.795 -3.670 -26.680 1.00 20.66 280 ALA B N 1
ATOM 3852 C CA . ALA B 1 264 ? -9.957 -4.335 -26.098 1.00 23.27 280 ALA B CA 1
ATOM 3853 C C . ALA B 1 264 ? -10.670 -5.312 -27.026 1.00 24.95 280 ALA B C 1
ATOM 3854 O O . ALA B 1 264 ? -11.228 -6.318 -26.561 1.00 25.50 280 ALA B O 1
ATOM 3856 N N . LYS B 1 265 ? -10.673 -5.031 -28.324 1.00 26.50 281 LYS B N 1
ATOM 3857 C CA . LYS B 1 265 ? -11.324 -5.954 -29.261 1.00 30.51 281 LYS B CA 1
ATOM 3858 C C . LYS B 1 265 ? -10.393 -7.121 -29.619 1.00 30.30 281 LYS B C 1
ATOM 3859 O O . LYS B 1 265 ? -10.849 -8.081 -30.197 1.00 31.56 281 LYS B O 1
ATOM 3865 N N . ARG B 1 266 ? -9.100 -6.969 -29.289 1.00 32.20 282 ARG B N 1
ATOM 3866 C CA . ARG B 1 266 ? -7.954 -7.869 -29.548 1.00 33.58 282 ARG B CA 1
ATOM 3867 C C . ARG B 1 266 ? -7.260 -7.636 -30.921 1.00 36.77 282 ARG B C 1
ATOM 3868 O O . ARG B 1 266 ? -6.001 -7.469 -30.966 1.00 36.22 282 ARG B O 1
ATOM 3877 N N . PRO C 1 1 ? -6.345 18.543 19.293 1.00 55.68 9 PRO C N 1
ATOM 3878 C CA . PRO C 1 1 ? -6.594 17.415 18.342 1.00 55.99 9 PRO C CA 1
ATOM 3879 C C . PRO C 1 1 ? -5.347 16.542 18.272 1.00 54.97 9 PRO C C 1
ATOM 3880 O O . PRO C 1 1 ? -4.274 17.028 17.905 1.00 56.81 9 PRO C O 1
ATOM 3884 N N . PRO C 1 2 ? -5.455 15.250 18.623 1.00 52.78 10 PRO C N 1
ATOM 3885 C CA . PRO C 1 2 ? -4.282 14.363 18.571 1.00 49.97 10 PRO C CA 1
ATOM 3886 C C . PRO C 1 2 ? -3.727 14.153 17.140 1.00 47.06 10 PRO C C 1
ATOM 3887 O O . PRO C 1 2 ? -4.431 13.737 16.214 1.00 44.12 10 PRO C O 1
ATOM 3891 N N . LEU C 1 3 ? -2.445 14.458 16.987 1.00 44.75 11 LEU C N 1
ATOM 3892 C CA . LEU C 1 3 ? -1.753 14.355 15.720 1.00 43.48 11 LEU C CA 1
ATOM 3893 C C . LEU C 1 3 ? -1.839 12.951 15.138 1.00 44.94 11 LEU C C 1
ATOM 3894 O O . LEU C 1 3 ? -1.951 12.794 13.927 1.00 43.95 11 LEU C O 1
ATOM 3899 N N . ASP C 1 4 ? -1.809 11.930 15.998 1.00 47.11 12 ASP C N 1
ATOM 3900 C CA . ASP C 1 4 ? -1.894 10.538 15.537 1.00 49.34 12 ASP C CA 1
ATOM 3901 C C . ASP C 1 4 ? -3.306 10.040 15.148 1.00 50.00 12 ASP C C 1
ATOM 3902 O O . ASP C 1 4 ? -3.450 8.970 14.563 1.00 50.39 12 ASP C O 1
ATOM 3907 N N . ASP C 1 5 ? -4.346 10.814 15.453 1.00 50.53 13 ASP C N 1
ATOM 3908 C CA . ASP C 1 5 ? -5.690 10.439 15.026 1.00 49.88 13 ASP C CA 1
ATOM 3909 C C . ASP C 1 5 ? -5.772 10.774 13.533 1.00 48.76 13 ASP C C 1
ATOM 3910 O O . ASP C 1 5 ? -5.742 11.949 13.128 1.00 50.13 13 ASP C O 1
ATOM 3915 N N . PRO C 1 6 ? -5.885 9.752 12.692 1.00 46.61 14 PRO C N 1
ATOM 3916 C CA . PRO C 1 6 ? -5.968 9.971 11.255 1.00 44.03 14 PRO C CA 1
ATOM 3917 C C . PRO C 1 6 ? -6.882 11.084 10.754 1.00 42.17 14 PRO C C 1
ATOM 3918 O O . PRO C 1 6 ? -6.599 11.683 9.716 1.00 40.91 14 PRO C O 1
ATOM 3922 N N . ALA C 1 7 ? -7.962 11.384 11.468 1.00 40.54 15 ALA C N 1
ATOM 3923 C CA . ALA C 1 7 ? -8.871 12.447 11.019 1.00 38.35 15 ALA C CA 1
ATOM 3924 C C . ALA C 1 7 ? -8.303 13.849 11.231 1.00 38.15 15 ALA C C 1
ATOM 3925 O O . ALA C 1 7 ? -8.735 14.796 10.583 1.00 38.91 15 ALA C O 1
ATOM 3927 N N . THR C 1 8 ? -7.332 13.977 12.134 1.00 36.56 16 THR C N 1
ATOM 3928 C CA . THR C 1 8 ? -6.686 15.268 12.420 1.00 34.97 16 THR C CA 1
ATOM 3929 C C . THR C 1 8 ? -5.953 15.868 11.193 1.00 33.29 16 THR C C 1
ATOM 3930 O O . THR C 1 8 ? -5.314 15.119 10.424 1.00 33.61 16 THR C O 1
ATOM 3934 N N . ASP C 1 9 ? -6.058 17.189 11.004 1.00 28.51 17 ASP C N 1
ATOM 3935 C CA . ASP C 1 9 ? -5.344 17.896 9.918 1.00 25.26 17 ASP C CA 1
ATOM 3936 C C . ASP C 1 9 ? -3.991 18.301 10.523 1.00 22.64 17 ASP C C 1
ATOM 3937 O O . ASP C 1 9 ? -3.914 19.229 11.330 1.00 22.53 17 ASP C O 1
ATOM 3942 N N . PRO C 1 10 ? -2.904 17.605 10.149 1.00 21.59 18 PRO C N 1
ATOM 3943 C CA . PRO C 1 10 ? -1.611 17.958 10.726 1.00 20.75 18 PRO C CA 1
ATOM 3944 C C . PRO C 1 10 ? -1.190 19.422 10.598 1.00 21.26 18 PRO C C 1
ATOM 3945 O O . PRO C 1 10 ? -0.437 19.927 11.431 1.00 18.89 18 PRO C O 1
ATOM 3949 N N . PHE C 1 11 ? -1.656 20.076 9.540 1.00 21.84 19 PHE C N 1
ATOM 3950 C CA . PHE C 1 11 ? -1.316 21.470 9.293 1.00 24.38 19 PHE C CA 1
ATOM 3951 C C . PHE C 1 11 ? -2.071 22.388 10.237 1.00 25.82 19 PHE C C 1
ATOM 3952 O O . PHE C 1 11 ? -1.598 23.467 10.571 1.00 29.84 19 PHE C O 1
ATOM 3960 N N . LEU C 1 12 ? -3.231 21.943 10.700 1.00 28.62 20 LEU C N 1
ATOM 3961 C CA . LEU C 1 12 ? -4.015 22.732 11.649 1.00 28.73 20 LEU C CA 1
ATOM 3962 C C . LEU C 1 12 ? -3.274 22.637 12.974 1.00 27.90 20 LEU C C 1
ATOM 3963 O O . LEU C 1 12 ? -3.214 23.617 13.741 1.00 28.31 20 LEU C O 1
ATOM 3968 N N . VAL C 1 13 ? -2.672 21.482 13.240 1.00 23.51 21 VAL C N 1
ATOM 3969 C CA . VAL C 1 13 ? -1.931 21.352 14.483 1.00 21.05 21 VAL C CA 1
ATOM 3970 C C . VAL C 1 13 ? -0.631 22.199 14.379 1.00 22.65 21 VAL C C 1
ATOM 3971 O O . VAL C 1 13 ? -0.123 22.748 15.381 1.00 22.79 21 VAL C O 1
ATOM 3975 N N . ALA C 1 14 ? -0.106 22.319 13.166 1.00 19.98 22 ALA C N 1
ATOM 3976 C CA . ALA C 1 14 ? 1.112 23.100 12.956 1.00 21.22 22 ALA C CA 1
ATOM 3977 C C . ALA C 1 14 ? 0.792 24.565 13.309 1.00 20.02 22 ALA C C 1
ATOM 3978 O O . ALA C 1 14 ? 1.502 25.188 14.063 1.00 19.09 22 ALA C O 1
ATOM 3980 N N . ARG C 1 15 ? -0.296 25.068 12.745 1.00 22.47 23 ARG C N 1
ATOM 3981 C CA . ARG C 1 15 ? -0.781 26.414 12.987 1.00 25.12 23 ARG C CA 1
ATOM 3982 C C . ARG C 1 15 ? -0.898 26.667 14.466 1.00 25.09 23 ARG C C 1
ATOM 3983 O O . ARG C 1 15 ? -0.340 27.634 14.974 1.00 25.70 23 ARG C O 1
ATOM 3991 N N . ALA C 1 16 ? -1.571 25.778 15.189 1.00 24.15 24 ALA C N 1
ATOM 3992 C CA . ALA C 1 16 ? -1.735 25.981 16.620 1.00 22.14 24 ALA C CA 1
ATOM 3993 C C . ALA C 1 16 ? -0.397 25.943 17.299 1.00 23.40 24 ALA C C 1
ATOM 3994 O O . ALA C 1 16 ? -0.161 26.598 18.328 1.00 24.71 24 ALA C O 1
ATOM 3996 N N . ALA C 1 17 ? 0.501 25.168 16.729 1.00 21.92 25 ALA C N 1
ATOM 3997 C CA . ALA C 1 17 ? 1.806 25.088 17.340 1.00 22.80 25 ALA C CA 1
ATOM 3998 C C . ALA C 1 17 ? 2.489 26.440 17.178 1.00 21.80 25 ALA C C 1
ATOM 3999 O O . ALA C 1 17 ? 3.042 26.942 18.134 1.00 21.72 25 ALA C O 1
ATOM 4001 N N . ALA C 1 18 ? 2.432 27.004 15.970 1.00 20.99 26 ALA C N 1
ATOM 4002 C CA . ALA C 1 18 ? 3.054 28.293 15.684 1.00 23.23 26 ALA C CA 1
ATOM 4003 C C . ALA C 1 18 ? 2.481 29.402 16.556 1.00 23.66 26 ALA C C 1
ATOM 4004 O O . ALA C 1 18 ? 3.237 30.229 17.084 1.00 22.00 26 ALA C O 1
ATOM 4006 N N . ASP C 1 19 ? 1.150 29.416 16.696 1.00 26.06 27 ASP C N 1
ATOM 4007 C CA . ASP C 1 19 ? 0.483 30.439 17.497 1.00 28.69 27 ASP C CA 1
ATOM 4008 C C . ASP C 1 19 ? 0.971 30.387 18.908 1.00 28.65 27 ASP C C 1
ATOM 4009 O O . ASP C 1 19 ? 1.237 31.412 19.525 1.00 29.56 27 ASP C O 1
ATOM 4014 N N . HIS C 1 20 ? 1.094 29.178 19.422 1.00 26.29 28 HIS C N 1
ATOM 4015 C CA . HIS C 1 20 ? 1.548 29.036 20.759 1.00 24.33 28 HIS C CA 1
ATOM 4016 C C . HIS C 1 20 ? 2.928 29.614 20.874 1.00 25.23 28 HIS C C 1
ATOM 4017 O O . HIS C 1 20 ? 3.261 30.281 21.866 1.00 26.50 28 HIS C O 1
ATOM 4024 N N . ILE C 1 21 ? 3.762 29.343 19.881 1.00 24.03 29 ILE C N 1
ATOM 4025 C CA . ILE C 1 21 ? 5.123 29.849 19.938 1.00 25.64 29 ILE C CA 1
ATOM 4026 C C . ILE C 1 21 ? 5.135 31.403 19.851 1.00 27.80 29 ILE C C 1
ATOM 4027 O O . ILE C 1 21 ? 5.889 32.066 20.548 1.00 27.93 29 ILE C O 1
ATOM 4032 N N . ALA C 1 22 ? 4.300 31.975 18.995 1.00 29.80 30 ALA C N 1
ATOM 4033 C CA . ALA C 1 22 ? 4.277 33.424 18.857 1.00 33.02 30 ALA C CA 1
ATOM 4034 C C . ALA C 1 22 ? 3.946 34.055 20.189 1.00 35.75 30 ALA C C 1
ATOM 4035 O O . ALA C 1 22 ? 4.604 35.006 20.605 1.00 38.07 30 ALA C O 1
ATOM 4037 N N . GLN C 1 23 ? 2.968 33.522 20.909 1.00 37.57 31 GLN C N 1
ATOM 4038 C CA . GLN C 1 23 ? 2.660 34.209 22.151 1.00 39.56 31 GLN C CA 1
ATOM 4039 C C . GLN C 1 23 ? 3.521 33.840 23.331 1.00 36.55 31 GLN C C 1
ATOM 4040 O O . GLN C 1 23 ? 3.622 34.603 24.287 1.00 36.13 31 GLN C O 1
ATOM 4046 N N . ALA C 1 24 ? 4.213 32.722 23.268 1.00 32.15 32 ALA C N 1
ATOM 4047 C CA . ALA C 1 24 ? 5.047 32.415 24.409 1.00 31.02 32 ALA C CA 1
ATOM 4048 C C . ALA C 1 24 ? 6.398 33.112 24.287 1.00 29.67 32 ALA C C 1
ATOM 4049 O O . ALA C 1 24 ? 7.069 33.352 25.274 1.00 28.69 32 ALA C O 1
ATOM 4051 N N . THR C 1 25 ? 6.799 33.423 23.065 1.00 29.06 33 THR C N 1
ATOM 4052 C CA . THR C 1 25 ? 8.086 34.074 22.830 1.00 26.58 33 THR C CA 1
ATOM 4053 C C . THR C 1 25 ? 7.942 35.577 22.629 1.00 27.30 33 THR C C 1
ATOM 4054 O O . THR C 1 25 ? 8.890 36.323 22.828 1.00 28.09 33 THR C O 1
ATOM 4058 N N . GLY C 1 26 ? 6.767 36.004 22.195 1.00 26.88 34 GLY C N 1
ATOM 4059 C CA . GLY C 1 26 ? 6.581 37.405 21.947 1.00 31.38 34 GLY C CA 1
ATOM 4060 C C . GLY C 1 26 ? 7.124 37.766 20.582 1.00 33.55 34 GLY C C 1
ATOM 4061 O O . GLY C 1 26 ? 7.163 38.948 20.253 1.00 34.31 34 GLY C O 1
ATOM 4062 N N . VAL C 1 27 ? 7.568 36.774 19.793 1.00 32.58 35 VAL C N 1
ATOM 4063 C CA . VAL C 1 27 ? 8.068 37.036 18.439 1.00 31.48 35 VAL C CA 1
ATOM 4064 C C . VAL C 1 27 ? 6.916 36.650 17.470 1.00 34.02 35 VAL C C 1
ATOM 4065 O O . VAL C 1 27 ? 6.453 35.494 17.437 1.00 33.57 35 VAL C O 1
ATOM 4069 N N . GLU C 1 28 ? 6.422 37.632 16.721 1.00 35.66 36 GLU C N 1
ATOM 4070 C CA . GLU C 1 28 ? 5.314 37.404 15.790 1.00 38.42 36 GLU C CA 1
ATOM 4071 C C . GLU C 1 28 ? 5.636 36.439 14.644 1.00 36.06 36 GLU C C 1
ATOM 4072 O O . GLU C 1 28 ? 4.747 35.755 14.123 1.00 35.80 36 GLU C O 1
ATOM 4078 N N . GLY C 1 29 ? 6.894 36.424 14.216 1.00 32.75 37 GLY C N 1
ATOM 4079 C CA . GLY C 1 29 ? 7.271 35.532 13.139 1.00 28.71 37 GLY C CA 1
ATOM 4080 C C . GLY C 1 29 ? 8.743 35.207 13.162 1.00 24.85 37 GLY C C 1
ATOM 4081 O O . GLY C 1 29 ? 9.528 35.990 13.631 1.00 24.13 37 GLY C O 1
ATOM 4082 N N . HIS C 1 30 ? 9.129 34.022 12.685 1.00 23.79 38 HIS C N 1
ATOM 4083 C CA . HIS C 1 30 ? 10.541 33.678 12.651 1.00 18.83 38 HIS C CA 1
ATOM 4084 C C . HIS C 1 30 ? 10.948 33.645 11.223 1.00 16.32 38 HIS C C 1
ATOM 4085 O O . HIS C 1 30 ? 10.107 33.497 10.371 1.00 18.76 38 HIS C O 1
ATOM 4092 N N . ASP C 1 31 ? 12.233 33.801 10.950 1.00 14.85 39 ASP C N 1
ATOM 4093 C CA . ASP C 1 31 ? 12.684 33.814 9.576 1.00 16.03 39 ASP C CA 1
ATOM 4094 C C . ASP C 1 31 ? 13.387 32.542 9.160 1.00 15.73 39 ASP C C 1
ATOM 4095 O O . ASP C 1 31 ? 13.372 32.182 7.999 1.00 14.53 39 ASP C O 1
ATOM 4100 N N . MET C 1 32 ? 14.058 31.900 10.091 1.00 14.07 40 MET C N 1
ATOM 4101 C CA . MET C 1 32 ? 14.711 30.660 9.758 1.00 15.28 40 MET C CA 1
ATOM 4102 C C . MET C 1 32 ? 14.503 29.718 10.944 1.00 14.33 40 MET C C 1
ATOM 4103 O O . MET C 1 32 ? 14.197 30.171 12.049 1.00 13.34 40 MET C O 1
ATOM 4108 N N . ALA C 1 33 ? 14.713 28.413 10.720 1.00 14.26 41 ALA C N 1
ATOM 4109 C CA . ALA C 1 33 ? 14.588 27.401 11.785 1.00 9.75 41 ALA C CA 1
ATOM 4110 C C . ALA C 1 33 ? 15.746 26.400 11.646 1.00 11.42 41 ALA C C 1
ATOM 4111 O O . ALA C 1 33 ? 16.251 26.153 10.563 1.00 14.37 41 ALA C O 1
ATOM 4113 N N . LEU C 1 34 ? 16.200 25.863 12.759 1.00 12.89 42 LEU C N 1
ATOM 4114 C CA . LEU C 1 34 ? 17.285 24.915 12.787 1.00 15.74 42 LEU C CA 1
ATOM 4115 C C . LEU C 1 34 ? 16.839 23.663 13.540 1.00 17.03 42 LEU C C 1
ATOM 4116 O O . LEU C 1 34 ? 16.160 23.758 14.559 1.00 18.00 42 LEU C O 1
ATOM 4121 N N . VAL C 1 35 ? 17.299 22.514 13.068 1.00 16.35 43 VAL C N 1
ATOM 4122 C CA . VAL C 1 35 ? 17.045 21.229 13.715 1.00 13.06 43 VAL C CA 1
ATOM 4123 C C . VAL C 1 35 ? 18.452 20.765 14.080 1.00 12.26 43 VAL C C 1
ATOM 4124 O O . VAL C 1 35 ? 19.299 20.573 13.187 1.00 13.84 43 VAL C O 1
ATOM 4128 N N . LEU C 1 36 ? 18.735 20.652 15.380 1.00 9.31 44 LEU C N 1
ATOM 4129 C CA . LEU C 1 36 ? 20.036 20.224 15.850 1.00 12.20 44 LEU C CA 1
ATOM 4130 C C . LEU C 1 36 ? 20.009 18.700 16.006 1.00 15.01 44 LEU C C 1
ATOM 4131 O O . LEU C 1 36 ? 19.247 18.213 16.839 1.00 16.15 44 LEU C O 1
ATOM 4136 N N . GLY C 1 37 ? 20.820 17.968 15.227 1.00 17.23 45 GLY C N 1
ATOM 4137 C CA . GLY C 1 37 ? 20.836 16.500 15.292 1.00 15.93 45 GLY C CA 1
ATOM 4138 C C . GLY C 1 37 ? 21.961 15.950 16.140 1.00 17.00 45 GLY C C 1
ATOM 4139 O O . GLY C 1 37 ? 22.585 16.719 16.876 1.00 16.07 45 GLY C O 1
ATOM 4140 N N . SER C 1 38 ? 22.269 14.644 16.039 1.00 16.84 46 SER C N 1
ATOM 4141 C CA . SER C 1 38 ? 23.307 14.084 16.914 1.00 18.60 46 SER C CA 1
ATOM 4142 C C . SER C 1 38 ? 24.619 14.736 16.702 1.00 17.11 46 SER C C 1
ATOM 4143 O O . SER C 1 38 ? 25.108 14.731 15.587 1.00 16.74 46 SER C O 1
ATOM 4146 N N . GLY C 1 39 ? 25.230 15.227 17.770 1.00 16.36 47 GLY C N 1
ATOM 4147 C CA . GLY C 1 39 ? 26.511 15.868 17.585 1.00 16.27 47 GLY C CA 1
ATOM 4148 C C . GLY C 1 39 ? 26.353 17.380 17.456 1.00 20.02 47 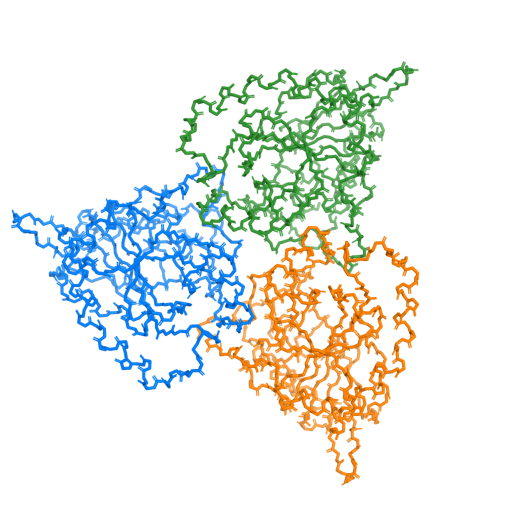GLY C C 1
ATOM 4149 O O . GLY C 1 39 ? 27.342 18.095 17.619 1.00 16.25 47 GLY C O 1
ATOM 4150 N N . TRP C 1 40 ? 25.118 17.858 17.222 1.00 18.84 48 TRP C N 1
ATOM 4151 C CA . TRP C 1 40 ? 24.873 19.295 17.071 1.00 21.26 48 TRP C CA 1
ATOM 4152 C C . TRP C 1 40 ? 24.219 20.062 18.236 1.00 21.33 48 TRP C C 1
ATOM 4153 O O . TRP C 1 40 ? 23.913 21.255 18.108 1.00 21.75 48 TRP C O 1
ATOM 4164 N N . GLY C 1 41 ? 23.994 19.394 19.357 1.00 20.15 49 GLY C N 1
ATOM 4165 C CA . GLY C 1 41 ? 23.346 20.051 20.472 1.00 20.17 49 GLY C CA 1
ATOM 4166 C C . GLY C 1 41 ? 23.946 21.364 21.003 1.00 18.83 49 GLY C C 1
ATOM 4167 O O . GLY C 1 41 ? 23.222 22.201 21.520 1.00 17.78 49 GLY C O 1
ATOM 4168 N N . GLY C 1 42 ? 25.252 21.541 20.920 1.00 19.04 50 GLY C N 1
ATOM 4169 C CA . GLY C 1 42 ? 25.800 22.785 21.417 1.00 20.56 50 GLY C CA 1
ATOM 4170 C C . GLY C 1 42 ? 26.048 23.748 20.279 1.00 23.19 50 GLY C C 1
ATOM 4171 O O . GLY C 1 42 ? 26.468 24.905 20.488 1.00 24.64 50 GLY C O 1
ATOM 4172 N N . ALA C 1 43 ? 25.730 23.299 19.068 1.00 20.60 51 ALA C N 1
ATOM 4173 C CA . ALA C 1 43 ? 26.037 24.099 17.904 1.00 22.45 51 ALA C CA 1
ATOM 4174 C C . ALA C 1 43 ? 25.246 25.380 17.663 1.00 22.28 51 ALA C C 1
ATOM 4175 O O . ALA C 1 43 ? 25.531 26.076 16.689 1.00 22.65 51 ALA C O 1
ATOM 4177 N N . ALA C 1 44 ? 24.256 25.687 18.505 1.00 22.11 52 ALA C N 1
ATOM 4178 C CA . ALA C 1 44 ? 23.481 26.920 18.337 1.00 22.02 52 ALA C CA 1
ATOM 4179 C C . ALA C 1 44 ? 23.850 27.997 19.357 1.00 23.91 52 ALA C C 1
ATOM 4180 O O . ALA C 1 44 ? 23.208 29.038 19.380 1.00 25.15 52 ALA C O 1
ATOM 4182 N N . GLU C 1 45 ? 24.870 27.769 20.177 1.00 23.42 53 GLU C N 1
ATOM 4183 C CA . GLU C 1 45 ? 25.217 28.727 21.219 1.00 23.33 53 GLU C CA 1
ATOM 4184 C C . GLU C 1 45 ? 25.782 30.083 20.790 1.00 20.77 53 GLU C C 1
ATOM 4185 O O . GLU C 1 45 ? 25.660 31.064 21.522 1.00 22.18 53 GLU C O 1
ATOM 4191 N N . LEU C 1 46 ? 26.388 30.140 19.617 1.00 17.71 54 LEU C N 1
ATOM 4192 C CA . LEU C 1 46 ? 27.020 31.346 19.133 1.00 15.03 54 LEU C CA 1
ATOM 4193 C C . LEU C 1 46 ? 26.159 31.999 18.105 1.00 15.92 54 LEU C C 1
ATOM 4194 O O . LEU C 1 46 ? 26.578 32.897 17.429 1.00 16.29 54 LEU C O 1
ATOM 4199 N N . LEU C 1 47 ? 24.928 31.563 17.980 1.00 18.48 55 LEU C N 1
ATOM 4200 C CA . LEU C 1 47 ? 24.072 32.104 16.933 1.00 20.20 55 LEU C CA 1
ATOM 4201 C C . LEU C 1 47 ? 23.611 33.560 17.185 1.00 22.80 55 LEU C C 1
ATOM 4202 O O . LEU C 1 47 ? 23.402 34.352 16.247 1.00 21.30 55 LEU C O 1
ATOM 4207 N N . GLY C 1 48 ? 23.413 33.887 18.447 1.00 22.53 56 GLY C N 1
ATOM 4208 C CA . GLY C 1 48 ? 22.960 35.212 18.790 1.00 26.30 56 GLY C CA 1
ATOM 4209 C C . GLY C 1 48 ? 22.453 35.234 20.220 1.00 28.11 56 GLY C C 1
ATOM 4210 O O . GLY C 1 48 ? 22.962 34.516 21.091 1.00 26.73 56 GLY C O 1
ATOM 4211 N N . GLU C 1 49 ? 21.425 36.042 20.453 1.00 28.28 57 GLU C N 1
ATOM 4212 C CA . GLU C 1 49 ? 20.896 36.159 21.779 1.00 28.63 57 GLU C CA 1
ATOM 4213 C C . GLU C 1 49 ? 19.598 35.407 21.968 1.00 26.65 57 GLU C C 1
ATOM 4214 O O . GLU C 1 49 ? 18.664 35.514 21.173 1.00 24.23 57 GLU C O 1
ATOM 4220 N N . VAL C 1 50 ? 19.540 34.633 23.039 1.00 27.11 58 VAL C N 1
ATOM 4221 C CA . VAL C 1 50 ? 18.312 33.928 23.304 1.00 28.27 58 VAL C CA 1
ATOM 4222 C C . VAL C 1 50 ? 17.306 34.911 23.836 1.00 28.84 58 VAL C C 1
ATOM 4223 O O . VAL C 1 50 ? 17.530 35.567 24.815 1.00 28.31 58 VAL C O 1
ATOM 4227 N N . VAL C 1 51 ? 16.196 34.983 23.138 1.00 31.68 59 VAL C N 1
ATOM 4228 C CA . VAL C 1 51 ? 15.077 35.842 23.419 1.00 32.60 59 VAL C CA 1
ATOM 4229 C C . VAL C 1 51 ? 14.013 35.122 24.238 1.00 35.19 59 VAL C C 1
ATOM 4230 O O . VAL C 1 51 ? 13.236 35.761 24.955 1.00 35.12 59 VAL C O 1
ATOM 4234 N N . ALA C 1 52 ? 13.971 33.791 24.132 1.00 34.36 60 ALA C N 1
ATOM 4235 C CA . ALA C 1 52 ? 12.980 32.996 24.848 1.00 34.13 60 ALA C CA 1
ATOM 4236 C C . ALA C 1 52 ? 13.231 31.486 24.760 1.00 34.76 60 ALA C C 1
ATOM 4237 O O . ALA C 1 52 ? 13.784 31.007 23.777 1.00 36.35 60 ALA C O 1
ATOM 4239 N N . GLU C 1 53 ? 12.857 30.750 25.804 1.00 35.67 61 GLU C N 1
ATOM 4240 C CA . GLU C 1 53 ? 12.982 29.288 25.831 1.00 35.98 61 GLU C CA 1
ATOM 4241 C C . GLU C 1 53 ? 11.616 28.765 26.173 1.00 36.66 61 GLU C C 1
ATOM 4242 O O . GLU C 1 53 ? 11.010 29.172 27.152 1.00 38.26 61 GLU C O 1
ATOM 4248 N N . VAL C 1 54 ? 11.123 27.849 25.363 1.00 36.36 62 VAL C N 1
ATOM 4249 C CA . VAL C 1 54 ? 9.800 27.308 25.553 1.00 32.20 62 VAL C CA 1
ATOM 4250 C C . VAL C 1 54 ? 9.885 25.826 25.713 1.00 34.06 62 VAL C C 1
ATOM 4251 O O . VAL C 1 54 ? 10.304 25.153 24.766 1.00 35.49 62 VAL C O 1
ATOM 4255 N N . PRO C 1 55 ? 9.533 25.290 26.910 1.00 34.88 63 PRO C N 1
ATOM 4256 C CA . PRO C 1 55 ? 9.572 23.843 27.136 1.00 34.21 63 PRO C CA 1
ATOM 4257 C C . PRO C 1 55 ? 8.764 23.259 25.979 1.00 33.03 63 PRO C C 1
ATOM 4258 O O . PRO C 1 55 ? 7.604 23.637 25.751 1.00 32.27 63 PRO C O 1
ATOM 4262 N N . THR C 1 56 ? 9.407 22.374 25.222 1.00 33.35 64 THR C N 1
ATOM 4263 C CA . THR C 1 56 ? 8.793 21.791 24.025 1.00 34.67 64 THR C CA 1
ATOM 4264 C C . THR C 1 56 ? 7.500 21.035 24.287 1.00 36.87 64 THR C C 1
ATOM 4265 O O . THR C 1 56 ? 6.560 21.122 23.488 1.00 35.95 64 THR C O 1
ATOM 4269 N N . HIS C 1 57 ? 7.447 20.318 25.411 1.00 39.64 65 HIS C N 1
ATOM 4270 C CA . HIS C 1 57 ? 6.252 19.553 25.745 1.00 41.94 65 HIS C CA 1
ATOM 4271 C C . HIS C 1 57 ? 5.010 20.445 25.875 1.00 42.54 65 HIS C C 1
ATOM 4272 O O . HIS C 1 57 ? 3.883 19.959 25.838 1.00 43.46 65 HIS C O 1
ATOM 4279 N N . GLU C 1 58 ? 5.205 21.752 25.988 1.00 41.78 66 GLU C N 1
ATOM 4280 C CA . GLU C 1 58 ? 4.077 22.653 26.118 1.00 42.05 66 GLU C CA 1
ATOM 4281 C C . GLU C 1 58 ? 3.584 23.236 24.813 1.00 40.71 66 GLU C C 1
ATOM 4282 O O . GLU C 1 58 ? 2.651 24.047 24.795 1.00 42.21 66 GLU C O 1
ATOM 4288 N N . ILE C 1 59 ? 4.212 22.831 23.715 1.00 36.90 67 ILE C N 1
ATOM 4289 C CA . ILE C 1 59 ? 3.788 23.316 22.416 1.00 31.85 67 ILE C CA 1
ATOM 4290 C C . ILE C 1 59 ? 2.864 22.266 21.790 1.00 30.03 67 ILE C C 1
ATOM 4291 O O . ILE C 1 59 ? 3.173 21.084 21.801 1.00 25.77 67 ILE C O 1
ATOM 4296 N N . PRO C 1 60 ? 1.727 22.698 21.223 1.00 29.48 68 PRO C N 1
ATOM 4297 C CA . PRO C 1 60 ? 0.762 21.809 20.583 1.00 29.68 68 PRO C CA 1
ATOM 4298 C C . PRO C 1 60 ? 1.436 20.831 19.610 1.00 30.73 68 PRO C C 1
ATOM 4299 O O . PRO C 1 60 ? 2.323 21.202 18.824 1.00 29.57 68 PRO C O 1
ATOM 4303 N N . GLY C 1 61 ? 1.004 19.576 19.687 1.00 29.98 69 GLY C N 1
ATOM 4304 C CA . GLY C 1 61 ? 1.515 18.547 18.820 1.00 30.21 69 GLY C CA 1
ATOM 4305 C C . GLY C 1 61 ? 2.816 17.879 19.198 1.00 32.37 69 GLY C C 1
ATOM 4306 O O . GLY C 1 61 ? 3.162 16.863 18.599 1.00 30.89 69 GLY C O 1
ATOM 4307 N N . PHE C 1 62 ? 3.579 18.426 20.136 1.00 32.73 70 PHE C N 1
ATOM 4308 C CA . PHE C 1 62 ? 4.833 17.741 20.496 1.00 37.05 70 PHE C CA 1
ATOM 4309 C C . PHE C 1 62 ? 4.591 16.936 21.761 1.00 41.38 70 PHE C C 1
ATOM 4310 O O . PHE C 1 62 ? 3.443 16.767 22.194 1.00 43.77 70 PHE C O 1
ATOM 4318 N N . SER C 1 63 ? 5.694 16.472 22.352 1.00 46.24 71 SER C N 1
ATOM 4319 C CA . SER C 1 63 ? 5.776 15.717 23.630 1.00 50.66 71 SER C CA 1
ATOM 4320 C C . SER C 1 63 ? 6.812 14.601 23.481 1.00 53.07 71 SER C C 1
ATOM 4321 O O . SER C 1 63 ? 7.248 14.381 22.342 1.00 55.71 71 SER C O 1
ATOM 4324 N N . SER C 1 64 ? 13.937 19.429 24.350 1.00 44.28 80 SER C N 1
ATOM 4325 C CA . SER C 1 64 ? 13.325 19.642 25.673 1.00 43.43 80 SER C CA 1
ATOM 4326 C C . SER C 1 64 ? 12.854 21.121 25.774 1.00 42.04 80 SER C C 1
ATOM 4327 O O . SER C 1 64 ? 11.772 21.425 26.332 1.00 40.48 80 SER C O 1
ATOM 4330 N N . VAL C 1 65 ? 13.653 22.025 25.199 1.00 38.67 81 VAL C N 1
ATOM 4331 C CA . VAL C 1 65 ? 13.325 23.456 25.196 1.00 36.78 81 VAL C CA 1
ATOM 4332 C C . VAL C 1 65 ? 13.431 23.980 23.765 1.00 33.52 81 VAL C C 1
ATOM 4333 O O . VAL C 1 65 ? 14.401 23.684 23.078 1.00 32.27 81 VAL C O 1
ATOM 4337 N N . THR C 1 66 ? 12.435 24.733 23.307 1.00 31.28 82 THR C N 1
ATOM 4338 C CA . THR C 1 66 ? 12.496 25.304 21.959 1.00 30.81 82 THR C CA 1
ATOM 4339 C C . THR C 1 66 ? 12.973 26.749 22.145 1.00 29.06 82 THR C C 1
ATOM 4340 O O . THR C 1 66 ? 12.460 27.451 23.017 1.00 26.74 82 THR C O 1
ATOM 4344 N N . ARG C 1 67 ? 13.951 27.180 21.337 1.00 26.75 83 ARG C N 1
ATOM 4345 C CA . ARG C 1 67 ? 14.545 28.495 21.507 1.00 24.91 83 ARG C CA 1
ATOM 4346 C C . ARG C 1 67 ? 14.317 29.486 20.390 1.00 26.29 83 ARG C C 1
ATOM 4347 O O . ARG C 1 67 ? 14.306 29.098 19.209 1.00 25.21 83 ARG C O 1
ATOM 4355 N N . SER C 1 68 ? 14.090 30.757 20.781 1.00 23.00 84 SER C N 1
ATOM 4356 C CA . SER C 1 68 ? 13.883 31.869 19.837 1.00 23.87 84 SER C CA 1
ATOM 4357 C C . SER C 1 68 ? 15.168 32.685 19.939 1.00 23.14 84 SER C C 1
ATOM 4358 O O . SER C 1 68 ? 15.511 33.173 21.033 1.00 22.57 84 SER C O 1
ATOM 4361 N N . ILE C 1 69 ? 15.880 32.809 18.820 1.00 20.06 85 ILE C N 1
ATOM 4362 C CA . ILE C 1 69 ? 17.182 33.477 18.803 1.00 19.45 85 ILE C CA 1
ATOM 4363 C C . ILE C 1 69 ? 17.240 34.635 17.847 1.00 21.77 85 ILE C C 1
ATOM 4364 O O . ILE C 1 69 ? 16.790 34.531 16.694 1.00 20.31 85 ILE C O 1
ATOM 4369 N N . ARG C 1 70 ? 17.775 35.751 18.356 1.00 22.30 86 ARG C N 1
ATOM 4370 C CA . ARG C 1 70 ? 17.853 36.964 17.570 1.00 22.60 86 ARG C CA 1
ATOM 4371 C C . ARG C 1 70 ? 19.208 36.984 16.954 1.00 19.85 86 ARG C C 1
ATOM 4372 O O . ARG C 1 70 ? 20.225 36.924 17.641 1.00 17.79 86 ARG C O 1
ATOM 4380 N N . VAL C 1 71 ? 19.214 37.041 15.637 1.00 19.08 87 VAL C N 1
ATOM 4381 C CA . VAL C 1 71 ? 20.454 37.043 14.912 1.00 19.53 87 VAL C CA 1
ATOM 4382 C C . VAL C 1 71 ? 20.721 38.417 14.297 1.00 23.12 87 VAL C C 1
ATOM 4383 O O . VAL C 1 71 ? 19.882 38.949 13.554 1.00 23.52 87 VAL C O 1
ATOM 4387 N N . GLU C 1 72 ? 21.903 38.963 14.587 1.00 23.16 88 GLU C N 1
ATOM 4388 C CA . GLU C 1 72 ? 22.293 40.263 14.061 1.00 26.30 88 GLU C CA 1
ATOM 4389 C C . GLU C 1 72 ? 23.011 40.142 12.721 1.00 26.33 88 GLU C C 1
ATOM 4390 O O . GLU C 1 72 ? 24.064 39.492 12.616 1.00 26.98 88 GLU C O 1
ATOM 4396 N N . ARG C 1 73 ? 22.467 40.797 11.707 1.00 25.39 89 ARG C N 1
ATOM 4397 C CA . ARG C 1 73 ? 23.096 40.784 10.395 1.00 28.46 89 ARG C CA 1
ATOM 4398 C C . ARG C 1 73 ? 24.060 41.964 10.157 1.00 30.16 89 ARG C C 1
ATOM 4399 O O . ARG C 1 73 ? 24.048 42.988 10.904 1.00 28.18 89 ARG C O 1
ATOM 4407 N N . ALA C 1 74 ? 24.924 41.773 9.151 1.00 29.19 90 ALA C N 1
ATOM 4408 C CA . ALA C 1 74 ? 25.943 42.737 8.757 1.00 31.45 90 ALA C CA 1
ATOM 4409 C C . ALA C 1 74 ? 25.382 44.150 8.578 1.00 33.61 90 ALA C C 1
ATOM 4410 O O . ALA C 1 74 ? 26.027 45.147 8.933 1.00 33.62 90 ALA C O 1
ATOM 4412 N N . ASP C 1 75 ? 24.172 44.251 8.046 1.00 32.44 91 ASP C N 1
ATOM 4413 C CA . ASP C 1 75 ? 23.620 45.564 7.821 1.00 32.64 91 ASP C CA 1
ATOM 4414 C C . ASP C 1 75 ? 22.836 46.085 8.970 1.00 32.78 91 ASP C C 1
ATOM 4415 O O . ASP C 1 75 ? 22.135 47.075 8.831 1.00 32.36 91 ASP C O 1
ATOM 4420 N N . GLY C 1 76 ? 22.904 45.410 10.101 1.00 31.33 92 GLY C N 1
ATOM 4421 C CA . GLY C 1 76 ? 22.170 45.930 11.227 1.00 30.58 92 GLY C CA 1
ATOM 4422 C C . GLY C 1 76 ? 20.742 45.458 11.338 1.00 29.87 92 GLY C C 1
ATOM 4423 O O . GLY C 1 76 ? 20.134 45.721 12.363 1.00 30.79 92 GLY C O 1
ATOM 4424 N N . SER C 1 77 ? 20.176 44.814 10.318 1.00 26.60 93 SER C N 1
ATOM 4425 C CA . SER C 1 77 ? 18.822 44.303 10.492 1.00 26.31 93 SER C CA 1
ATOM 4426 C C . SER C 1 77 ? 18.920 42.995 11.313 1.00 27.28 93 SER C C 1
ATOM 4427 O O . SER C 1 77 ? 20.007 42.446 11.515 1.00 27.12 93 SER C O 1
ATOM 4430 N N . VAL C 1 78 ? 17.794 42.526 11.824 1.00 27.17 94 VAL C N 1
ATOM 4431 C CA . VAL C 1 78 ? 17.841 41.336 12.627 1.00 29.26 94 VAL C CA 1
ATOM 4432 C C . VAL C 1 78 ? 16.955 40.237 12.100 1.00 29.64 94 VAL C C 1
ATOM 4433 O O . VAL C 1 78 ? 16.027 40.472 11.297 1.00 28.24 94 VAL C O 1
ATOM 4437 N N . ARG C 1 79 ? 17.277 39.026 12.555 1.00 27.41 95 ARG C N 1
ATOM 4438 C CA . ARG C 1 79 ? 16.518 37.869 12.180 1.00 25.66 95 ARG C CA 1
ATOM 4439 C C . ARG C 1 79 ? 16.174 37.095 13.413 1.00 23.49 95 ARG C C 1
ATOM 4440 O O . ARG C 1 79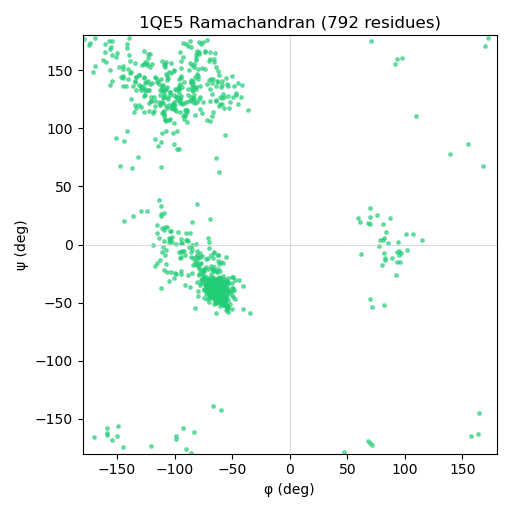 ? 16.902 37.100 14.403 1.00 21.78 95 ARG C O 1
ATOM 4448 N N . HIS C 1 80 ? 14.994 36.495 13.378 1.00 23.12 96 HIS C N 1
ATOM 4449 C CA . HIS C 1 80 ? 14.596 35.613 14.453 1.00 23.48 96 HIS C CA 1
ATOM 4450 C C . HIS C 1 80 ? 14.706 34.133 13.985 1.00 21.80 96 HIS C C 1
ATOM 4451 O O . HIS C 1 80 ? 14.081 33.708 12.980 1.00 18.49 96 HIS C O 1
ATOM 4458 N N . ALA C 1 81 ? 15.537 33.390 14.708 1.00 18.33 97 ALA C N 1
ATOM 4459 C CA . ALA C 1 81 ? 15.765 31.988 14.407 1.00 18.34 97 ALA C CA 1
ATOM 4460 C C . ALA C 1 81 ? 15.067 31.074 15.433 1.00 16.98 97 ALA C C 1
ATOM 4461 O O . ALA C 1 81 ? 15.242 31.223 16.666 1.00 14.54 97 ALA C O 1
ATOM 4463 N N . LEU C 1 82 ? 14.244 30.161 14.919 1.00 14.39 98 LEU C N 1
ATOM 4464 C CA . LEU C 1 82 ? 13.547 29.203 15.779 1.00 14.91 98 LEU C CA 1
ATOM 4465 C C . LEU C 1 82 ? 14.467 27.969 15.923 1.00 16.77 98 LEU C C 1
ATOM 4466 O O . LEU C 1 82 ? 14.768 27.281 14.925 1.00 16.22 98 LEU C O 1
ATOM 4471 N N . VAL C 1 83 ? 14.979 27.695 17.105 1.00 15.67 99 VAL C N 1
ATOM 4472 C CA . VAL C 1 83 ? 15.800 26.493 17.207 1.00 18.61 99 VAL C CA 1
ATOM 4473 C C . VAL C 1 83 ? 14.889 25.426 17.851 1.00 19.78 99 VAL C C 1
ATOM 4474 O O . VAL C 1 83 ? 14.388 25.613 18.954 1.00 18.73 99 VAL C O 1
ATOM 4478 N N . LEU C 1 84 ? 14.600 24.349 17.112 1.00 21.48 100 LEU C N 1
ATOM 4479 C CA . LEU C 1 84 ? 13.693 23.299 17.608 1.00 26.89 100 LEU C CA 1
ATOM 4480 C C . LEU C 1 84 ? 14.303 22.444 18.708 1.00 28.96 100 LEU C C 1
ATOM 4481 O O . LEU C 1 84 ? 15.463 22.096 18.655 1.00 26.55 100 LEU C O 1
ATOM 4486 N N . GLY C 1 85 ? 13.515 22.146 19.735 1.00 33.51 101 GLY C N 1
ATOM 4487 C CA . GLY C 1 85 ? 14.037 21.365 20.835 1.00 38.41 101 GLY C CA 1
ATOM 4488 C C . GLY C 1 85 ? 13.907 19.914 20.449 1.00 41.47 101 GLY C C 1
ATOM 4489 O O . GLY C 1 85 ? 12.865 19.548 19.980 1.00 42.57 101 GLY C O 1
ATOM 4490 N N . SER C 1 86 ? 14.938 19.097 20.622 1.00 43.45 102 SER C N 1
ATOM 4491 C CA . SER C 1 86 ? 14.884 17.667 20.256 1.00 45.17 102 SER C CA 1
ATOM 4492 C C . SER C 1 86 ? 14.308 17.354 18.849 1.00 44.54 102 SER C C 1
ATOM 4493 O O . SER C 1 86 ? 13.946 18.275 18.067 1.00 47.71 102 SER C O 1
ATOM 4496 N N . ARG C 1 87 ? 14.236 16.068 18.522 1.00 39.12 103 ARG C N 1
ATOM 4497 C CA . ARG C 1 87 ? 13.759 15.636 17.213 1.00 33.88 103 ARG C CA 1
ATOM 4498 C C . ARG C 1 87 ? 13.194 14.211 17.327 1.00 32.57 103 ARG C C 1
ATOM 4499 O O . ARG C 1 87 ? 13.769 13.360 18.008 1.00 32.49 103 ARG C O 1
ATOM 4507 N N . THR C 1 88 ? 12.095 13.953 16.638 1.00 28.93 104 THR C N 1
ATOM 4508 C CA . THR C 1 88 ? 11.447 12.654 16.669 1.00 27.76 104 THR C CA 1
ATOM 4509 C C . THR C 1 88 ? 11.829 11.812 15.474 1.00 26.62 104 THR C C 1
ATOM 4510 O O . THR C 1 88 ? 11.659 12.226 14.314 1.00 27.42 104 THR C O 1
ATOM 4514 N N . HIS C 1 89 ? 12.340 10.617 15.754 1.00 24.97 105 HIS C N 1
ATOM 4515 C CA . HIS C 1 89 ? 12.770 9.689 14.705 1.00 21.04 105 HIS C CA 1
ATOM 4516 C C . HIS C 1 89 ? 11.667 8.715 14.373 1.00 20.50 105 HIS C C 1
ATOM 4517 O O . HIS C 1 89 ? 10.794 8.398 15.223 1.00 18.14 105 HIS C O 1
ATOM 4524 N N . LEU C 1 90 ? 11.700 8.250 13.132 1.00 18.72 106 LEU C N 1
ATOM 4525 C CA . LEU C 1 90 ? 10.749 7.230 12.690 1.00 21.96 106 LEU C CA 1
ATOM 4526 C C . LEU C 1 90 ? 10.806 5.994 13.597 1.00 21.50 106 LEU C C 1
ATOM 4527 O O . LEU C 1 90 ? 9.772 5.397 13.895 1.00 21.59 106 LEU C O 1
ATOM 4532 N N . TYR C 1 91 ? 12.002 5.628 14.046 1.00 23.45 107 TYR C N 1
ATOM 4533 C CA . TYR C 1 91 ? 12.156 4.407 14.837 1.00 26.67 107 TYR C CA 1
ATOM 4534 C C . TYR C 1 91 ? 11.585 4.466 16.227 1.00 30.98 107 TYR C C 1
ATOM 4535 O O . TYR C 1 91 ? 11.774 3.538 17.030 1.00 33.35 107 TYR C O 1
ATOM 4544 N N . GLU C 1 92 ? 10.910 5.558 16.547 1.00 29.11 108 GLU C N 1
ATOM 4545 C CA . GLU C 1 92 ? 10.323 5.670 17.857 1.00 27.69 108 GLU C CA 1
ATOM 4546 C C . GLU C 1 92 ? 8.886 5.179 17.729 1.00 27.53 108 GLU C C 1
ATOM 4547 O O . GLU C 1 92 ? 8.144 5.086 18.687 1.00 27.12 108 GLU C O 1
ATOM 4553 N N . GLY C 1 93 ? 8.484 4.886 16.510 1.00 28.17 109 GLY C N 1
ATOM 4554 C CA . GLY C 1 93 ? 7.137 4.402 16.326 1.00 28.80 109 GLY C CA 1
ATOM 4555 C C . GLY C 1 93 ? 6.004 5.393 16.539 1.00 29.85 109 GLY C C 1
ATOM 4556 O O . GLY C 1 93 ? 4.908 5.008 16.931 1.00 31.17 109 GLY C O 1
ATOM 4557 N N . LYS C 1 94 ? 6.205 6.668 16.269 1.00 29.08 110 LYS C N 1
ATOM 4558 C CA . LYS C 1 94 ? 5.078 7.556 16.480 1.00 27.59 110 LYS C CA 1
ATOM 4559 C C . LYS C 1 94 ? 4.388 7.978 15.221 1.00 25.37 110 LYS C C 1
ATOM 4560 O O . LYS C 1 94 ? 3.444 8.746 15.272 1.00 28.70 110 LYS C O 1
ATOM 4566 N N . GLY C 1 95 ? 4.811 7.448 14.082 1.00 22.76 111 GLY C N 1
ATOM 4567 C CA . GLY C 1 95 ? 4.156 7.850 12.852 1.00 19.35 111 GLY C CA 1
ATOM 4568 C C . GLY C 1 95 ? 4.958 8.937 12.161 1.00 20.21 111 GLY C C 1
ATOM 4569 O O . GLY C 1 95 ? 5.753 9.641 12.786 1.00 19.13 111 GLY C O 1
ATOM 4570 N N . VAL C 1 96 ? 4.725 9.115 10.871 1.00 18.70 112 VAL C N 1
ATOM 4571 C CA . VAL C 1 96 ? 5.472 10.102 10.131 1.00 17.68 112 VAL C CA 1
ATOM 4572 C C . VAL C 1 96 ? 5.028 11.564 10.449 1.00 17.59 112 VAL C C 1
ATOM 4573 O O . VAL C 1 96 ? 5.794 12.499 10.248 1.00 17.18 112 VAL C O 1
ATOM 4577 N N . ARG C 1 97 ? 3.808 11.758 10.940 1.00 18.20 113 ARG C N 1
ATOM 4578 C CA . ARG C 1 97 ? 3.338 13.090 11.329 1.00 19.42 113 ARG C CA 1
ATOM 4579 C C . ARG C 1 97 ? 4.169 13.709 12.471 1.00 20.11 113 ARG C C 1
ATOM 4580 O O . ARG C 1 97 ? 4.567 14.912 12.422 1.00 16.97 113 ARG C O 1
ATOM 4588 N N . ALA C 1 98 ? 4.473 12.898 13.483 1.00 15.22 114 ALA C N 1
ATOM 4589 C CA . ALA C 1 98 ? 5.269 13.387 14.587 1.00 11.51 114 ALA C CA 1
ATOM 4590 C C . ALA C 1 98 ? 6.713 13.682 14.129 1.00 13.58 114 ALA C C 1
ATOM 4591 O O . ALA C 1 98 ? 7.403 14.535 14.689 1.00 15.56 114 ALA C O 1
ATOM 4593 N N . VAL C 1 99 ? 7.203 12.953 13.135 1.00 11.75 115 VAL C N 1
ATOM 4594 C CA . VAL C 1 99 ? 8.550 13.167 12.655 1.00 10.59 115 VAL C CA 1
ATOM 4595 C C . VAL C 1 99 ? 8.739 14.546 11.989 1.00 10.08 115 VAL C C 1
ATOM 4596 O O . VAL C 1 99 ? 9.798 15.199 12.161 1.00 9.78 115 VAL C O 1
ATOM 4600 N N . VAL C 1 100 ? 7.719 14.986 11.253 1.00 9.75 116 VAL C N 1
ATOM 4601 C CA . VAL C 1 100 ? 7.836 16.248 10.517 1.00 12.11 116 VAL C CA 1
ATOM 4602 C C . VAL C 1 100 ? 7.016 17.399 11.076 1.00 11.70 116 VAL C C 1
ATOM 4603 O O . VAL C 1 100 ? 6.853 18.426 10.412 1.00 9.96 116 VAL C O 1
ATOM 4607 N N . HIS C 1 101 ? 6.550 17.228 12.304 1.00 11.35 117 HIS C N 1
ATOM 4608 C CA . HIS C 1 101 ? 5.750 18.254 12.942 1.00 13.07 117 HIS C CA 1
ATOM 4609 C C . HIS C 1 101 ? 6.565 19.550 13.191 1.00 12.70 117 HIS C C 1
ATOM 4610 O O . HIS C 1 101 ? 6.025 20.660 13.035 1.00 14.79 117 HIS C O 1
ATOM 4617 N N . GLY C 1 102 ? 7.837 19.372 13.557 1.00 13.74 118 GLY C N 1
ATOM 4618 C CA . GLY C 1 102 ? 8.742 20.466 13.859 1.00 14.52 118 GLY C CA 1
ATOM 4619 C C . GLY C 1 102 ? 8.908 21.314 12.614 1.00 14.30 118 GLY C C 1
ATOM 4620 O O . GLY C 1 102 ? 8.837 22.536 12.690 1.00 12.26 118 GLY C O 1
ATOM 4621 N N . VAL C 1 103 ? 9.099 20.655 11.475 1.00 12.93 119 VAL C N 1
ATOM 4622 C CA . VAL C 1 103 ? 9.245 21.325 10.187 1.00 10.71 119 VAL C CA 1
ATOM 4623 C C . VAL C 1 103 ? 7.956 22.050 9.810 1.00 13.50 119 VAL C C 1
ATOM 4624 O O . VAL C 1 103 ? 8.011 23.204 9.410 1.00 14.21 119 VAL C O 1
ATOM 4628 N N . ARG C 1 104 ? 6.793 21.414 9.938 1.00 13.17 120 ARG C N 1
ATOM 4629 C CA . ARG C 1 104 ? 5.566 22.105 9.571 1.00 12.13 120 ARG C CA 1
ATOM 4630 C C . ARG C 1 104 ? 5.248 23.285 10.490 1.00 13.48 120 ARG C C 1
ATOM 4631 O O . ARG C 1 104 ? 4.641 24.267 10.035 1.00 10.48 120 ARG C O 1
ATOM 4639 N N . THR C 1 105 ? 5.608 23.133 11.762 1.00 15.14 121 THR C N 1
ATOM 4640 C CA . THR C 1 105 ? 5.463 24.167 12.780 1.00 16.49 121 THR C CA 1
ATOM 4641 C C . THR C 1 105 ? 6.403 25.348 12.406 1.00 16.86 121 THR C C 1
ATOM 4642 O O . THR C 1 105 ? 5.991 26.493 12.487 1.00 18.59 121 THR C O 1
ATOM 4646 N N . ALA C 1 106 ? 7.637 25.081 11.982 1.00 15.05 122 ALA C N 1
ATOM 4647 C CA . ALA C 1 106 ? 8.543 26.164 11.611 1.00 13.62 122 ALA C CA 1
ATOM 4648 C C . ALA C 1 106 ? 7.992 26.920 10.395 1.00 16.67 122 ALA C C 1
ATOM 4649 O O . ALA C 1 106 ? 8.022 28.141 10.338 1.00 14.92 122 ALA C O 1
ATOM 4651 N N . ALA C 1 107 ? 7.477 26.207 9.407 1.00 15.75 123 ALA C N 1
ATOM 4652 C CA . ALA C 1 107 ? 6.947 26.912 8.260 1.00 17.19 123 ALA C CA 1
ATOM 4653 C C . ALA C 1 107 ? 5.699 27.755 8.633 1.00 17.78 123 ALA C C 1
ATOM 4654 O O . ALA C 1 107 ? 5.416 28.788 7.988 1.00 19.12 123 ALA C O 1
ATOM 4656 N N . ALA C 1 108 ? 4.940 27.300 9.629 1.00 13.39 124 ALA C N 1
ATOM 4657 C CA . ALA C 1 108 ? 3.754 28.018 10.022 1.00 15.35 124 ALA C CA 1
ATOM 4658 C C . ALA C 1 108 ? 4.136 29.299 10.802 1.00 16.10 124 ALA C C 1
ATOM 4659 O O . ALA C 1 108 ? 3.323 30.208 10.919 1.00 15.42 124 ALA C O 1
ATOM 4661 N N . THR C 1 109 ? 5.350 29.350 11.359 1.00 16.41 125 THR C N 1
ATOM 4662 C CA . THR C 1 109 ? 5.754 30.550 12.058 1.00 17.74 125 THR C CA 1
ATOM 4663 C C . THR C 1 109 ? 6.250 31.607 11.047 1.00 18.14 125 THR C C 1
ATOM 4664 O O . THR C 1 109 ? 6.625 32.711 11.448 1.00 18.35 125 THR C O 1
ATOM 4668 N N . GLY C 1 110 ? 6.222 31.259 9.758 1.00 14.61 126 GLY C N 1
ATOM 4669 C CA . GLY C 1 110 ? 6.686 32.164 8.721 1.00 14.47 126 GLY C CA 1
ATOM 4670 C C . GLY C 1 110 ? 8.148 31.949 8.334 1.00 16.34 126 GLY C C 1
ATOM 4671 O O . GLY C 1 110 ? 8.672 32.632 7.465 1.00 12.63 126 GLY C O 1
ATOM 4672 N N . ALA C 1 111 ? 8.827 30.970 8.906 1.00 16.32 127 ALA C N 1
ATOM 4673 C CA . ALA C 1 111 ? 10.222 30.806 8.503 1.00 16.46 127 ALA C CA 1
ATOM 4674 C C . ALA C 1 111 ? 10.356 30.499 7.015 1.00 16.58 127 ALA C C 1
ATOM 4675 O O . ALA C 1 111 ? 9.488 29.892 6.432 1.00 20.53 127 ALA C O 1
ATOM 4677 N N . GLU C 1 112 ? 11.412 30.981 6.386 1.00 17.34 128 GLU C N 1
ATOM 4678 C CA . GLU C 1 112 ? 11.657 30.745 4.976 1.00 18.30 128 GLU C CA 1
ATOM 4679 C C . GLU C 1 112 ? 12.825 29.792 4.720 1.00 16.54 128 GLU C C 1
ATOM 4680 O O . GLU C 1 112 ? 12.935 29.161 3.679 1.00 16.27 128 GLU C O 1
ATOM 4686 N N . THR C 1 113 ? 13.693 29.683 5.677 1.00 12.99 129 THR C N 1
ATOM 4687 C CA . THR C 1 113 ? 14.852 28.849 5.507 1.00 14.41 129 THR C CA 1
ATOM 4688 C C . THR C 1 113 ? 14.959 27.828 6.632 1.00 14.68 129 THR C C 1
ATOM 4689 O O . THR C 1 113 ? 14.729 28.141 7.820 1.00 14.39 129 THR C O 1
ATOM 4693 N N . LEU C 1 114 ? 15.324 26.604 6.269 1.00 14.99 130 LEU C N 1
ATOM 4694 C CA . LEU C 1 114 ? 15.391 25.556 7.266 1.00 11.19 130 LEU C CA 1
ATOM 4695 C C . LEU C 1 114 ? 16.760 24.965 7.187 1.00 7.80 130 LEU C C 1
ATOM 4696 O O . LEU C 1 114 ? 17.194 24.603 6.115 1.00 10.42 130 LEU C O 1
ATOM 4701 N N . ILE C 1 115 ? 17.449 24.870 8.308 1.00 7.03 131 ILE C N 1
ATOM 4702 C CA . ILE C 1 115 ? 18.759 24.272 8.327 1.00 9.49 131 ILE C CA 1
ATOM 4703 C C . ILE C 1 115 ? 18.618 22.896 9.036 1.00 13.48 131 ILE C C 1
ATOM 4704 O O . ILE C 1 115 ? 18.423 22.814 10.257 1.00 11.86 131 ILE C O 1
ATOM 4709 N N . LEU C 1 116 ? 18.713 21.811 8.279 1.00 12.20 132 LEU C N 1
ATOM 4710 C CA . LEU C 1 116 ? 18.617 20.488 8.897 1.00 10.90 132 LEU C CA 1
ATOM 4711 C C . LEU C 1 116 ? 19.970 19.959 9.179 1.00 9.07 132 LEU C C 1
ATOM 4712 O O . LEU C 1 116 ? 20.771 19.912 8.280 1.00 9.35 132 LEU C O 1
ATOM 4717 N N . THR C 1 117 ? 20.249 19.575 10.424 1.00 9.57 133 THR C N 1
ATOM 4718 C CA . THR C 1 117 ? 21.530 18.933 10.710 1.00 10.90 133 THR C CA 1
ATOM 4719 C C . THR C 1 117 ? 21.324 17.466 11.285 1.00 12.91 133 THR C C 1
ATOM 4720 O O . THR C 1 117 ? 20.278 17.157 11.857 1.00 12.08 133 THR C O 1
ATOM 4724 N N . ASN C 1 118 ? 22.329 16.599 11.122 1.00 10.79 134 ASN C N 1
ATOM 4725 C CA . ASN C 1 118 ? 22.316 15.238 11.677 1.00 13.12 134 ASN C CA 1
ATOM 4726 C C . ASN C 1 118 ? 23.766 14.721 11.837 1.00 12.42 134 ASN C C 1
ATOM 4727 O O . ASN C 1 118 ? 24.705 15.317 11.307 1.00 12.78 134 ASN C O 1
ATOM 4732 N N . GLY C 1 119 ? 23.899 13.590 12.551 1.00 14.17 135 GLY C N 1
ATOM 4733 C CA . GLY C 1 119 ? 25.161 12.877 12.746 1.00 10.82 135 GLY C CA 1
ATOM 4734 C C . GLY C 1 119 ? 24.974 11.655 11.852 1.00 9.94 135 GLY C C 1
ATOM 4735 O O . GLY C 1 119 ? 23.859 11.131 11.754 1.00 10.65 135 GLY C O 1
ATOM 4736 N N . CYS C 1 120 ? 26.016 11.150 11.210 1.00 9.40 136 CYS C N 1
ATOM 4737 C CA . CYS C 1 120 ? 25.771 10.033 10.288 1.00 10.24 136 CYS C CA 1
ATOM 4738 C C . CYS C 1 120 ? 27.024 9.268 10.006 1.00 10.57 136 CYS C C 1
ATOM 4739 O O . CYS C 1 120 ? 28.099 9.707 10.412 1.00 13.82 136 CYS C O 1
ATOM 4742 N N . GLY C 1 121 ? 26.910 8.131 9.295 1.00 10.72 137 GLY C N 1
ATOM 4743 C CA . GLY C 1 121 ? 28.116 7.382 8.927 1.00 8.07 137 GLY C CA 1
ATOM 4744 C C . GLY C 1 121 ? 28.596 7.785 7.515 1.00 8.07 137 GLY C C 1
ATOM 4745 O O . GLY C 1 121 ? 27.786 8.078 6.620 1.00 13.18 137 GLY C O 1
ATOM 4746 N N . GLY C 1 122 ? 29.896 7.821 7.273 1.00 8.55 138 GLY C N 1
ATOM 4747 C CA . GLY C 1 122 ? 30.336 8.185 5.948 1.00 12.20 138 GLY C CA 1
ATOM 4748 C C . GLY C 1 122 ? 30.906 6.954 5.223 1.00 15.13 138 GLY C C 1
ATOM 4749 O O . GLY C 1 122 ? 31.400 6.000 5.857 1.00 13.93 138 GLY C O 1
ATOM 4750 N N . LEU C 1 123 ? 30.821 6.974 3.910 1.00 11.82 139 LEU C N 1
ATOM 4751 C CA . LEU C 1 123 ? 31.332 5.876 3.113 1.00 16.61 139 LEU C CA 1
ATOM 4752 C C . LEU C 1 123 ? 32.565 6.294 2.345 1.00 19.80 139 LEU C C 1
ATOM 4753 O O . LEU C 1 123 ? 33.147 5.490 1.624 1.00 18.85 139 LEU C O 1
ATOM 4758 N N . ASN C 1 124 ? 32.928 7.570 2.494 1.00 21.37 140 ASN C N 1
ATOM 4759 C CA . ASN C 1 124 ? 34.058 8.176 1.819 1.00 23.38 140 ASN C CA 1
ATOM 4760 C C . ASN C 1 124 ? 35.188 8.249 2.842 1.00 25.19 140 ASN C C 1
ATOM 4761 O O . ASN C 1 124 ? 35.046 8.871 3.895 1.00 25.22 140 ASN C O 1
ATOM 4766 N N . GLN C 1 125 ? 36.306 7.611 2.550 1.00 25.54 141 GLN C N 1
ATOM 4767 C CA . GLN C 1 125 ? 37.402 7.620 3.489 1.00 30.42 141 GLN C CA 1
ATOM 4768 C C . GLN C 1 125 ? 38.091 8.948 3.758 1.00 30.90 141 GLN C C 1
ATOM 4769 O O . GLN C 1 125 ? 38.722 9.117 4.806 1.00 31.69 141 GLN C O 1
ATOM 4775 N N . GLU C 1 126 ? 37.975 9.890 2.826 1.00 30.95 142 GLU C N 1
ATOM 4776 C CA . GLU C 1 126 ? 38.570 11.208 3.016 1.00 30.44 142 GLU C CA 1
ATOM 4777 C C . GLU C 1 126 ? 37.824 12.017 4.072 1.00 28.15 142 GLU C C 1
ATOM 4778 O O . GLU C 1 126 ? 38.363 12.979 4.590 1.00 27.05 142 GLU C O 1
ATOM 4784 N N . TRP C 1 127 ? 36.573 11.676 4.358 1.00 23.50 143 TRP C N 1
ATOM 4785 C CA . TRP C 1 127 ? 35.865 12.407 5.397 1.00 22.74 143 TRP C CA 1
ATOM 4786 C C . TRP C 1 127 ? 35.845 11.654 6.717 1.00 24.01 143 TRP C C 1
ATOM 4787 O O . TRP C 1 127 ? 34.892 10.910 7.025 1.00 22.73 143 TRP C O 1
ATOM 4798 N N . GLY C 1 128 ? 36.885 11.839 7.514 1.00 24.82 144 GLY C N 1
ATOM 4799 C CA . GLY C 1 128 ? 36.912 11.162 8.794 1.00 24.62 144 GLY C CA 1
ATOM 4800 C C . GLY C 1 128 ? 35.936 11.705 9.836 1.00 24.40 144 GLY C C 1
ATOM 4801 O O . GLY C 1 128 ? 35.240 12.708 9.595 1.00 21.76 144 GLY C O 1
ATOM 4802 N N . ALA C 1 129 ? 35.885 11.043 11.005 1.00 20.64 145 ALA C N 1
ATOM 4803 C CA . ALA C 1 129 ? 34.982 11.467 12.069 1.00 20.18 145 ALA C CA 1
ATOM 4804 C C . ALA C 1 129 ? 35.185 12.976 12.407 1.00 18.73 145 ALA C C 1
ATOM 4805 O O . ALA C 1 129 ? 36.313 13.455 12.503 1.00 17.53 145 ALA C O 1
ATOM 4807 N N . GLY C 1 130 ? 34.088 13.707 12.588 1.00 16.61 146 GLY C N 1
ATOM 4808 C CA . GLY C 1 130 ? 34.220 15.113 12.897 1.00 19.57 146 GLY C CA 1
ATOM 4809 C C . GLY C 1 130 ? 34.122 16.009 11.662 1.00 21.08 146 GLY C C 1
ATOM 4810 O O . GLY C 1 130 ? 34.106 17.230 11.806 1.00 24.13 146 GLY C O 1
ATOM 4811 N N . THR C 1 131 ? 34.046 15.437 10.455 1.00 18.66 147 THR C N 1
ATOM 4812 C CA . THR C 1 131 ? 33.964 16.245 9.233 1.00 17.09 147 THR C CA 1
ATOM 4813 C C . THR C 1 131 ? 32.517 16.617 8.856 1.00 17.15 147 THR C C 1
ATOM 4814 O O . THR C 1 131 ? 31.656 15.747 8.804 1.00 11.67 147 THR C O 1
ATOM 4818 N N . PRO C 1 132 ? 32.207 17.932 8.723 1.00 16.02 148 PRO C N 1
ATOM 4819 C CA . PRO C 1 132 ? 30.864 18.412 8.333 1.00 12.54 148 PRO C CA 1
ATOM 4820 C C . PRO C 1 132 ? 30.748 18.268 6.825 1.00 12.45 148 PRO C C 1
ATOM 4821 O O . PRO C 1 132 ? 31.717 18.523 6.110 1.00 13.41 148 PRO C O 1
ATOM 4825 N N . VAL C 1 133 ? 29.567 17.891 6.317 1.00 11.83 149 VAL C N 1
ATOM 4826 C CA . VAL C 1 133 ? 29.413 17.666 4.875 1.00 9.72 149 VAL C CA 1
ATOM 4827 C C . VAL C 1 133 ? 28.062 18.161 4.453 1.00 11.36 149 VAL C C 1
ATOM 4828 O O . VAL C 1 133 ? 27.047 17.835 5.131 1.00 9.11 149 VAL C O 1
ATOM 4832 N N . LEU C 1 134 ? 28.025 18.874 3.317 1.00 9.68 150 LEU C N 1
ATOM 4833 C CA . LEU C 1 134 ? 26.767 19.458 2.834 1.00 10.29 150 LEU C CA 1
ATOM 4834 C C . LEU C 1 134 ? 26.028 18.429 2.015 1.00 9.12 150 LEU C C 1
ATOM 4835 O O . LEU C 1 134 ? 26.625 17.718 1.234 1.00 8.24 150 LEU C O 1
ATOM 4840 N N . LEU C 1 135 ? 24.725 18.365 2.186 1.00 9.49 151 LEU C N 1
ATOM 4841 C CA . LEU C 1 135 ? 23.928 17.429 1.434 1.00 10.14 151 LEU C CA 1
ATOM 4842 C C . LEU C 1 135 ? 23.597 18.008 0.089 1.00 12.96 151 LEU C C 1
ATOM 4843 O O . LEU C 1 135 ? 23.031 19.099 0.035 1.00 14.63 151 LEU C O 1
ATOM 4848 N N . SER C 1 136 ? 23.918 17.292 -0.991 1.00 10.61 152 SER C N 1
ATOM 4849 C CA . SER C 1 136 ? 23.568 17.757 -2.334 1.00 12.50 152 SER C CA 1
ATOM 4850 C C . SER C 1 136 ? 22.227 17.160 -2.845 1.00 12.24 152 SER C C 1
ATOM 4851 O O . SER C 1 136 ? 21.520 17.724 -3.770 1.00 6.29 152 SER C O 1
ATOM 4854 N N . ASP C 1 137 ? 21.870 16.020 -2.249 1.00 8.21 153 ASP C N 1
ATOM 4855 C CA . ASP C 1 137 ? 20.650 15.305 -2.619 1.00 9.85 153 ASP C CA 1
ATOM 4856 C C . ASP C 1 137 ? 20.480 14.126 -1.657 1.00 9.40 153 ASP C C 1
ATOM 4857 O O . ASP C 1 137 ? 21.362 13.852 -0.833 1.00 10.59 153 ASP C O 1
ATOM 4862 N N . HIS C 1 138 ? 19.353 13.442 -1.715 1.00 7.63 154 HIS C N 1
ATOM 4863 C CA . HIS C 1 138 ? 19.213 12.254 -0.817 1.00 8.72 154 HIS C CA 1
ATOM 4864 C C . HIS C 1 138 ? 18.492 11.084 -1.519 1.00 9.02 154 HIS C C 1
ATOM 4865 O O . HIS C 1 138 ? 17.917 11.216 -2.612 1.00 7.58 154 HIS C O 1
ATOM 4872 N N . ILE C 1 139 ? 18.542 9.939 -0.847 1.00 13.06 155 ILE C N 1
ATOM 4873 C CA . ILE C 1 139 ? 17.875 8.727 -1.263 1.00 11.51 155 ILE C CA 1
ATOM 4874 C C . ILE C 1 139 ? 17.139 8.338 -0.024 1.00 9.92 155 ILE C C 1
ATOM 4875 O O . ILE C 1 139 ? 17.751 8.121 1.011 1.00 8.99 155 ILE C O 1
ATOM 4880 N N . ASN C 1 140 ? 15.823 8.295 -0.107 1.00 6.93 156 ASN C N 1
ATOM 4881 C CA . ASN C 1 140 ? 15.050 7.924 1.084 1.00 8.25 156 ASN C CA 1
ATOM 4882 C C . ASN C 1 140 ? 14.768 6.369 0.988 1.00 8.23 156 ASN C C 1
ATOM 4883 O O . ASN C 1 140 ? 14.096 5.923 0.076 1.00 6.82 156 ASN C O 1
ATOM 4888 N N . LEU C 1 141 ? 15.323 5.581 1.898 1.00 10.20 157 LEU C N 1
ATOM 4889 C CA . LEU C 1 141 ? 15.151 4.082 1.900 1.00 10.05 157 LEU C CA 1
ATOM 4890 C C . LEU C 1 141 ? 14.274 3.576 3.031 1.00 12.74 157 LEU C C 1
ATOM 4891 O O . LEU C 1 141 ? 14.385 2.441 3.445 1.00 14.49 157 LEU C O 1
ATOM 4896 N N . THR C 1 142 ? 13.364 4.393 3.512 1.00 10.83 158 THR C N 1
ATOM 4897 C CA . THR C 1 142 ? 12.543 3.958 4.600 1.00 9.43 158 THR C CA 1
ATOM 4898 C C . THR C 1 142 ? 11.227 3.418 4.070 1.00 8.17 158 THR C C 1
ATOM 4899 O O . THR C 1 142 ? 10.429 2.937 4.857 1.00 7.29 158 THR C O 1
ATOM 4903 N N . ALA C 1 143 ? 10.983 3.543 2.775 1.00 3.59 159 ALA C N 1
ATOM 4904 C CA . ALA C 1 143 ? 9.693 3.145 2.204 1.00 10.68 159 ALA C CA 1
ATOM 4905 C C . ALA C 1 143 ? 8.519 3.956 2.812 1.00 12.53 159 ALA C C 1
ATOM 4906 O O . ALA C 1 143 ? 7.352 3.537 2.746 1.00 13.80 159 ALA C O 1
ATOM 4908 N N . ARG C 1 144 ? 8.801 5.105 3.418 1.00 12.81 160 ARG C N 1
ATOM 4909 C CA . ARG C 1 144 ? 7.703 5.928 4.016 1.00 14.42 160 ARG C CA 1
ATOM 4910 C C . ARG C 1 144 ? 7.756 7.338 3.393 1.00 13.01 160 ARG C C 1
ATOM 4911 O O . ARG C 1 144 ? 8.801 7.748 2.881 1.00 10.19 160 ARG C O 1
ATOM 4919 N N . SER C 1 145 ? 6.624 8.036 3.413 1.00 15.21 161 SER C N 1
ATOM 4920 C CA . SER C 1 145 ? 6.517 9.404 2.893 1.00 15.90 161 SER C CA 1
ATOM 4921 C C . SER C 1 145 ? 5.748 10.254 3.888 1.00 16.17 161 SER C C 1
ATOM 4922 O O . SER C 1 145 ? 4.810 9.784 4.542 1.00 15.54 161 SER C O 1
ATOM 4925 N N . PRO C 1 146 ? 6.178 11.507 4.067 1.00 16.71 162 PRO C N 1
ATOM 4926 C CA . PRO C 1 146 ? 5.456 12.377 5.011 1.00 15.67 162 PRO C CA 1
ATOM 4927 C C . PRO C 1 146 ? 4.167 12.998 4.416 1.00 14.69 162 PRO C C 1
ATOM 4928 O O . PRO C 1 146 ? 3.336 13.511 5.175 1.00 14.84 162 PRO C O 1
ATOM 4932 N N . LEU C 1 147 ? 4.002 12.948 3.083 1.00 11.99 163 LEU C N 1
ATOM 4933 C CA . LEU C 1 147 ? 2.818 13.523 2.399 1.00 15.15 163 LEU C CA 1
ATOM 4934 C C . LEU C 1 147 ? 1.679 12.522 2.364 1.00 18.50 163 LEU C C 1
ATOM 4935 O O . LEU C 1 147 ? 1.924 11.343 2.121 1.00 19.37 163 LEU C O 1
ATOM 4940 N N . GLU C 1 148 ? 0.440 12.970 2.577 1.00 20.76 164 GLU C N 1
ATOM 4941 C CA . GLU C 1 148 ? -0.721 12.051 2.616 1.00 23.59 164 GLU C CA 1
ATOM 4942 C C . GLU C 1 148 ? -1.748 12.180 1.509 1.00 24.66 164 GLU C C 1
ATOM 4943 O O . GLU C 1 148 ? -2.783 11.533 1.551 1.00 24.30 164 GLU C O 1
ATOM 4949 N N . GLY C 1 149 ? -1.506 13.012 0.512 1.00 26.01 165 GLY C N 1
ATOM 4950 C CA . GLY C 1 149 ? -2.498 13.123 -0.520 1.00 28.57 165 GLY C CA 1
ATOM 4951 C C . GLY C 1 149 ? -1.860 13.338 -1.862 1.00 31.04 165 GLY C C 1
ATOM 4952 O O . GLY C 1 149 ? -0.645 13.369 -1.957 1.00 28.28 165 GLY C O 1
ATOM 4953 N N . PRO C 1 150 ? -2.685 13.572 -2.893 1.00 35.11 166 PRO C N 1
ATOM 4954 C CA . PRO C 1 150 ? -2.295 13.810 -4.281 1.00 38.92 166 PRO C CA 1
ATOM 4955 C C . PRO C 1 150 ? -1.377 14.970 -4.176 1.00 43.46 166 PRO C C 1
ATOM 4956 O O . PRO C 1 150 ? -1.803 16.110 -4.155 1.00 46.03 166 PRO C O 1
ATOM 4960 N N . THR C 1 151 ? -0.100 14.705 -4.091 1.00 48.07 167 THR C N 1
ATOM 4961 C CA . THR C 1 151 ? 0.782 15.820 -3.924 1.00 52.01 167 THR C CA 1
ATOM 4962 C C . THR C 1 151 ? 1.797 16.051 -4.976 1.00 54.25 167 THR C C 1
ATOM 4963 O O . THR C 1 151 ? 2.766 15.321 -5.118 1.00 56.62 167 THR C O 1
ATOM 4967 N N . PHE C 1 152 ? 1.568 17.167 -5.637 1.00 54.87 168 PHE C N 1
ATOM 4968 C CA . PHE C 1 152 ? 2.361 17.745 -6.720 1.00 55.81 168 PHE C CA 1
ATOM 4969 C C . PHE C 1 152 ? 3.769 18.327 -6.457 1.00 55.35 168 PHE C C 1
ATOM 4970 O O . PHE C 1 152 ? 4.186 19.159 -7.264 1.00 54.56 168 PHE C O 1
ATOM 4978 N N . VAL C 1 153 ? 4.505 17.972 -5.404 1.00 54.47 169 VAL C N 1
ATOM 4979 C CA . VAL C 1 153 ? 5.800 18.644 -5.205 1.00 50.44 169 VAL C CA 1
ATOM 4980 C C . VAL C 1 153 ? 7.005 18.139 -6.006 1.00 47.01 169 VAL C C 1
ATOM 4981 O O . VAL C 1 153 ? 7.308 16.938 -6.074 1.00 47.89 169 VAL C O 1
ATOM 4985 N N . ASP C 1 154 ? 7.732 19.088 -6.577 1.00 41.90 170 ASP C N 1
ATOM 4986 C CA . ASP C 1 154 ? 8.906 18.727 -7.352 1.00 39.18 170 ASP C CA 1
ATOM 4987 C C . ASP C 1 154 ? 10.056 18.670 -6.381 1.00 37.02 170 ASP C C 1
ATOM 4988 O O . ASP C 1 154 ? 10.247 19.611 -5.630 1.00 36.88 170 ASP C O 1
ATOM 4993 N N . LEU C 1 155 ? 10.797 17.564 -6.391 1.00 33.27 171 LEU C N 1
ATOM 4994 C CA . LEU C 1 155 ? 11.924 17.386 -5.501 1.00 28.94 171 LEU C CA 1
ATOM 4995 C C . LEU C 1 155 ? 13.218 17.383 -6.280 1.00 27.25 171 LEU C C 1
ATOM 4996 O O . LEU C 1 155 ? 14.192 16.718 -5.913 1.00 25.17 171 LEU C O 1
ATOM 5001 N N . THR C 1 156 ? 13.254 18.152 -7.364 1.00 27.96 172 THR C N 1
ATOM 5002 C CA . THR C 1 156 ? 14.472 18.172 -8.162 1.00 29.55 172 THR C CA 1
ATOM 5003 C C . THR C 1 156 ? 15.604 18.898 -7.453 1.00 28.90 172 THR C C 1
ATOM 5004 O O . THR C 1 156 ? 16.776 18.544 -7.616 1.00 30.21 172 THR C O 1
ATOM 5008 N N . ASP C 1 157 ? 15.289 19.909 -6.665 1.00 25.99 173 ASP C N 1
ATOM 5009 C CA . ASP C 1 157 ? 16.377 20.531 -5.910 1.00 25.68 173 ASP C CA 1
ATOM 5010 C C . ASP C 1 157 ? 15.975 20.672 -4.468 1.00 21.84 173 ASP C C 1
ATOM 5011 O O . ASP C 1 157 ? 15.647 21.751 -4.002 1.00 19.42 173 ASP C O 1
ATOM 5016 N N . VAL C 1 158 ? 15.984 19.561 -3.745 1.00 16.33 174 VAL C N 1
ATOM 5017 C CA . VAL C 1 158 ? 15.614 19.617 -2.339 1.00 9.39 174 VAL C CA 1
ATOM 5018 C C . VAL C 1 158 ? 16.545 20.504 -1.529 1.00 6.86 174 VAL C C 1
ATOM 5019 O O . VAL C 1 158 ? 16.122 21.269 -0.686 1.00 5.76 174 VAL C O 1
ATOM 5023 N N . TYR C 1 159 ? 17.828 20.339 -1.748 1.00 5.05 175 TYR C N 1
ATOM 5024 C CA . TYR C 1 159 ? 18.812 21.072 -1.004 1.00 8.62 175 TYR C CA 1
ATOM 5025 C C . TYR C 1 159 ? 19.240 22.287 -1.875 1.00 13.38 175 TYR C C 1
ATOM 5026 O O . TYR C 1 159 ? 20.052 22.138 -2.814 1.00 10.52 175 TYR C O 1
ATOM 5035 N N . SER C 1 160 ? 18.624 23.447 -1.582 1.00 12.09 176 SER C N 1
ATOM 5036 C CA . SER C 1 160 ? 18.879 24.712 -2.302 1.00 12.81 176 SER C CA 1
ATOM 5037 C C . SER C 1 160 ? 20.305 24.974 -2.765 1.00 10.05 176 SER C C 1
ATOM 5038 O O . SER C 1 160 ? 21.209 25.055 -1.965 1.00 8.47 176 SER C O 1
ATOM 5041 N N . PRO C 1 161 ? 20.541 25.045 -4.066 1.00 10.59 177 PRO C N 1
ATOM 5042 C CA . PRO C 1 161 ? 21.922 25.330 -4.463 1.00 13.63 177 PRO C CA 1
ATOM 5043 C C . PRO C 1 161 ? 22.387 26.750 -3.926 1.00 13.52 177 PRO C C 1
ATOM 5044 O O . PRO C 1 161 ? 23.572 26.995 -3.643 1.00 11.55 177 PRO C O 1
ATOM 5048 N N . ARG C 1 162 ? 21.425 27.648 -3.782 1.00 14.07 178 ARG C N 1
ATOM 5049 C CA . ARG C 1 162 ? 21.652 29.016 -3.287 1.00 16.54 178 ARG C CA 1
ATOM 5050 C C . ARG C 1 162 ? 22.342 28.896 -1.931 1.00 14.70 178 ARG C C 1
ATOM 5051 O O . ARG C 1 162 ? 23.457 29.401 -1.719 1.00 16.29 178 ARG C O 1
ATOM 5059 N N . LEU C 1 163 ? 21.712 28.171 -1.009 1.00 15.36 179 LEU C N 1
ATOM 5060 C CA . LEU C 1 163 ? 22.302 28.008 0.319 1.00 10.94 179 LEU C CA 1
ATOM 5061 C C . LEU C 1 163 ? 23.600 27.240 0.330 1.00 10.06 179 LEU C C 1
ATOM 5062 O O . LEU C 1 163 ? 24.484 27.530 1.113 1.00 14.28 179 LEU C O 1
ATOM 5067 N N . ARG C 1 164 ? 23.749 26.240 -0.526 1.00 12.40 180 ARG C N 1
ATOM 5068 C CA . ARG C 1 164 ? 25.037 25.523 -0.589 1.00 15.41 180 ARG C CA 1
ATOM 5069 C C . ARG C 1 164 ? 26.194 26.462 -1.009 1.00 17.16 180 ARG C C 1
ATOM 5070 O O . ARG C 1 164 ? 27.325 26.363 -0.497 1.00 17.61 180 ARG C O 1
ATOM 5078 N N . GLU C 1 165 ? 25.907 27.376 -1.932 1.00 18.27 181 GLU C N 1
ATOM 5079 C CA . GLU C 1 165 ? 26.889 28.396 -2.320 1.00 20.25 181 GLU C CA 1
ATOM 5080 C C . GLU C 1 165 ? 27.178 29.322 -1.107 1.00 18.56 181 GLU C C 1
ATOM 5081 O O . GLU C 1 165 ? 28.338 29.619 -0.795 1.00 16.78 181 GLU C O 1
ATOM 5087 N N . LEU C 1 166 ? 26.138 29.787 -0.416 1.00 17.08 182 LEU C N 1
ATOM 5088 C CA . LEU C 1 166 ? 26.413 30.616 0.749 1.00 17.35 182 LEU C CA 1
ATOM 5089 C C . LEU C 1 166 ? 27.367 29.895 1.684 1.00 18.52 182 LEU C C 1
ATOM 5090 O O . LEU C 1 166 ? 28.401 30.464 2.003 1.00 17.56 182 LEU C O 1
ATOM 5095 N N . ALA C 1 167 ? 27.035 28.644 2.086 1.00 15.95 183 ALA C N 1
ATOM 5096 C CA . ALA C 1 167 ? 27.853 27.838 2.999 1.00 15.67 183 ALA C CA 1
ATOM 5097 C C . ALA C 1 167 ? 29.275 27.829 2.486 1.00 14.95 183 ALA C C 1
ATOM 5098 O O . ALA C 1 167 ? 30.219 27.891 3.265 1.00 17.10 183 ALA C O 1
ATOM 5100 N N . HIS C 1 168 ? 29.436 27.729 1.182 1.00 15.94 184 HIS C N 1
ATOM 5101 C CA . HIS C 1 168 ? 30.787 27.741 0.622 1.00 21.10 184 HIS C CA 1
ATOM 5102 C C . HIS C 1 168 ? 31.440 29.158 0.670 1.00 22.59 184 HIS C C 1
ATOM 5103 O O . HIS C 1 168 ? 32.674 29.293 0.600 1.00 21.78 184 HIS C O 1
ATOM 5110 N N . ARG C 1 169 ? 30.622 30.207 0.811 1.00 23.54 185 ARG C N 1
ATOM 5111 C CA . ARG C 1 169 ? 31.202 31.534 0.957 1.00 25.22 185 ARG C CA 1
ATOM 5112 C C . ARG C 1 169 ? 31.784 31.511 2.369 1.00 23.86 185 ARG C C 1
ATOM 5113 O O . ARG C 1 169 ? 32.873 32.056 2.591 1.00 25.41 185 ARG C O 1
ATOM 5121 N N . VAL C 1 170 ? 31.076 30.880 3.320 1.00 20.20 186 VAL C N 1
ATOM 5122 C CA . VAL C 1 170 ? 31.597 30.814 4.690 1.00 17.30 186 VAL C CA 1
ATOM 5123 C C . VAL C 1 170 ? 32.784 29.859 4.808 1.00 17.62 186 VAL C C 1
ATOM 5124 O O . VAL C 1 170 ? 33.787 30.194 5.436 1.00 16.47 186 VAL C O 1
ATOM 5128 N N . ASP C 1 171 ? 32.682 28.661 4.239 1.00 16.82 187 ASP C N 1
ATOM 5129 C CA . ASP C 1 171 ? 33.807 27.728 4.359 1.00 19.05 187 ASP C CA 1
ATOM 5130 C C . ASP C 1 171 ? 33.922 27.033 3.044 1.00 20.21 187 ASP C C 1
ATOM 5131 O O . ASP C 1 171 ? 33.202 26.080 2.782 1.00 22.36 187 ASP C O 1
ATOM 5136 N N . PRO C 1 172 ? 34.831 27.510 2.183 1.00 20.91 188 PRO C N 1
ATOM 5137 C CA . PRO C 1 172 ? 35.018 26.929 0.843 1.00 22.74 188 PRO C CA 1
ATOM 5138 C C . PRO C 1 172 ? 35.454 25.456 0.816 1.00 21.98 188 PRO C C 1
ATOM 5139 O O . PRO C 1 172 ? 35.303 24.777 -0.209 1.00 26.67 188 PRO C O 1
ATOM 5143 N N . THR C 1 173 ? 35.946 24.944 1.936 1.00 20.24 189 THR C N 1
ATOM 5144 C CA . THR C 1 173 ? 36.391 23.563 1.958 1.00 19.85 189 THR C CA 1
ATOM 5145 C C . THR C 1 173 ? 35.339 22.497 2.279 1.00 21.35 189 THR C C 1
ATOM 5146 O O . THR C 1 173 ? 35.655 21.304 2.286 1.00 23.11 189 THR C O 1
ATOM 5150 N N . LEU C 1 174 ? 34.100 22.856 2.563 1.00 21.48 190 LEU C N 1
ATOM 5151 C CA . LEU C 1 174 ? 33.134 21.791 2.892 1.00 17.59 190 LEU C CA 1
ATOM 5152 C C . LEU C 1 174 ? 32.822 20.977 1.667 1.00 17.91 190 LEU C C 1
ATOM 5153 O O . LEU C 1 174 ? 32.615 21.569 0.603 1.00 17.03 190 LEU C O 1
ATOM 5158 N N . PRO C 1 175 ? 32.817 19.601 1.769 1.00 16.11 191 PRO C N 1
ATOM 5159 C CA . PRO C 1 175 ? 32.485 18.751 0.604 1.00 14.95 191 PRO C CA 1
ATOM 5160 C C . PRO C 1 175 ? 30.954 18.614 0.560 1.00 14.24 191 PRO C C 1
ATOM 5161 O O . PRO C 1 175 ? 30.241 19.070 1.502 1.00 15.73 191 PRO C O 1
ATOM 5165 N N . GLU C 1 176 ? 30.444 18.050 -0.530 1.00 11.32 192 GLU C N 1
ATOM 5166 C CA . GLU C 1 176 ? 29.021 17.814 -0.664 1.00 15.38 192 GLU C CA 1
ATOM 5167 C C . GLU C 1 176 ? 28.831 16.306 -0.878 1.00 15.62 192 GLU C C 1
ATOM 5168 O O . GLU C 1 176 ? 29.712 15.656 -1.398 1.00 14.73 192 GLU C O 1
ATOM 5174 N N . GLY C 1 177 ? 27.676 15.775 -0.493 1.00 17.58 193 GLY C N 1
ATOM 5175 C CA . GLY C 1 177 ? 27.405 14.351 -0.635 1.00 14.74 193 GLY C CA 1
ATOM 5176 C C . GLY C 1 177 ? 25.934 13.981 -0.612 1.00 12.33 193 GLY C C 1
ATOM 5177 O O . GLY C 1 177 ? 25.112 14.715 -0.079 1.00 10.89 193 GLY C O 1
ATOM 5178 N N . VAL C 1 178 ? 25.607 12.826 -1.201 1.00 10.52 194 VAL C N 1
ATOM 5179 C CA . VAL C 1 178 ? 24.264 12.318 -1.209 1.00 5.76 194 VAL C CA 1
ATOM 5180 C C . VAL C 1 178 ? 24.056 11.548 0.102 1.00 5.79 194 VAL C C 1
ATOM 5181 O O . VAL C 1 178 ? 24.891 10.750 0.528 1.00 7.46 194 VAL C O 1
ATOM 5185 N N . TYR C 1 179 ? 22.928 11.750 0.751 1.00 5.55 195 TYR C N 1
ATOM 5186 C CA . TYR C 1 179 ? 22.677 11.079 2.019 1.00 6.42 195 TYR C CA 1
ATOM 5187 C C . TYR C 1 179 ? 21.563 10.035 1.895 1.00 7.53 195 TYR C C 1
ATOM 5188 O O . TYR C 1 179 ? 20.541 10.313 1.294 1.00 7.94 195 TYR C O 1
ATOM 5197 N N . ALA C 1 180 ? 21.740 8.842 2.477 1.00 7.46 196 ALA C N 1
ATOM 5198 C CA . ALA C 1 180 ? 20.657 7.822 2.391 1.00 9.60 196 ALA C CA 1
ATOM 5199 C C . ALA C 1 180 ? 20.013 7.617 3.753 1.00 7.69 196 ALA C C 1
ATOM 5200 O O . ALA C 1 180 ? 20.706 7.537 4.745 1.00 8.40 196 ALA C O 1
ATOM 5202 N N . GLN C 1 181 ? 18.679 7.619 3.815 1.00 8.12 197 GLN C N 1
ATOM 5203 C CA . GLN C 1 181 ? 17.998 7.459 5.099 1.00 9.05 197 GLN C CA 1
ATOM 5204 C C . GLN C 1 181 ? 17.480 6.003 5.256 1.00 12.52 197 GLN C C 1
ATOM 5205 O O . GLN C 1 181 ? 16.658 5.568 4.423 1.00 12.32 197 GLN C O 1
ATOM 5211 N N . PHE C 1 182 ? 17.940 5.321 6.301 1.00 9.87 198 PHE C N 1
ATOM 5212 C CA . PHE C 1 182 ? 17.555 3.951 6.649 1.00 13.16 198 PHE C CA 1
ATOM 5213 C C . PHE C 1 182 ? 16.598 4.087 7.805 1.00 13.35 198 PHE C C 1
ATOM 5214 O O . PHE C 1 182 ? 16.660 5.040 8.565 1.00 13.48 198 PHE C O 1
ATOM 5222 N N . PRO C 1 183 ? 15.631 3.199 7.902 1.00 13.87 199 PRO C N 1
ATOM 5223 C CA . PRO C 1 183 ? 14.756 3.385 9.053 1.00 12.14 199 PRO C CA 1
ATOM 5224 C C . PRO C 1 183 ? 15.376 3.346 10.427 1.00 13.50 199 PRO C C 1
ATOM 5225 O O . PRO C 1 183 ? 14.944 4.091 11.337 1.00 13.69 199 PRO C O 1
ATOM 5229 N N . GLY C 1 184 ? 16.413 2.529 10.604 1.00 13.31 200 GLY C N 1
ATOM 5230 C CA . GLY C 1 184 ? 17.027 2.392 11.913 1.00 10.02 200 GLY C CA 1
ATOM 5231 C C . GLY C 1 184 ? 16.110 1.667 12.889 1.00 12.43 200 GLY C C 1
ATOM 5232 O O . GLY C 1 184 ? 15.039 1.197 12.494 1.00 8.99 200 GLY C O 1
ATOM 5233 N N . PRO C 1 185 ? 16.451 1.618 14.202 1.00 13.33 201 PRO C N 1
ATOM 5234 C CA . PRO C 1 185 ? 17.609 2.178 14.923 1.00 12.89 201 PRO C CA 1
ATOM 5235 C C . PRO C 1 185 ? 18.950 1.404 14.842 1.00 18.23 201 PRO C C 1
ATOM 5236 O O . PRO C 1 185 ? 20.040 1.957 15.134 1.00 18.56 201 PRO C O 1
ATOM 5240 N N . HIS C 1 186 ? 18.883 0.115 14.464 1.00 17.81 202 HIS C N 1
ATOM 5241 C CA . HIS C 1 186 ? 20.092 -0.685 14.349 1.00 14.24 202 HIS C CA 1
ATOM 5242 C C . HIS C 1 186 ? 20.898 -0.061 13.199 1.00 14.67 202 HIS C C 1
ATOM 5243 O O . HIS C 1 186 ? 20.331 0.628 12.353 1.00 15.17 202 HIS C O 1
ATOM 5250 N N . TYR C 1 187 ? 22.213 -0.280 13.181 1.00 16.32 203 TYR C N 1
ATOM 5251 C CA . TYR C 1 187 ? 23.093 0.235 12.152 1.00 18.00 203 TYR C CA 1
ATOM 5252 C C . TYR C 1 187 ? 23.185 -0.723 10.986 1.00 18.86 203 TYR C C 1
ATOM 5253 O O . TYR C 1 187 ? 22.709 -1.845 11.057 1.00 19.71 203 TYR C O 1
ATOM 5262 N N . GLU C 1 188 ? 23.806 -0.276 9.915 1.00 17.70 204 GLU C N 1
ATOM 5263 C CA . GLU C 1 188 ? 23.950 -1.073 8.730 1.00 16.66 204 GLU C CA 1
ATOM 5264 C C . GLU C 1 188 ? 25.084 -2.107 8.799 1.00 16.99 204 GLU C C 1
ATOM 5265 O O . GLU C 1 188 ? 26.135 -1.855 9.377 1.00 18.38 204 GLU C O 1
ATOM 5271 N N . THR C 1 189 ? 24.870 -3.270 8.172 1.00 14.23 205 THR C N 1
ATOM 5272 C CA . THR C 1 189 ? 25.894 -4.296 8.134 1.00 13.83 205 THR C CA 1
ATOM 5273 C C . THR C 1 189 ? 26.839 -3.890 7.012 1.00 13.41 205 THR C C 1
ATOM 5274 O O . THR C 1 189 ? 26.477 -3.061 6.167 1.00 15.19 205 THR C O 1
ATOM 5278 N N . PRO C 1 190 ? 28.087 -4.403 7.029 1.00 10.00 206 PRO C N 1
ATOM 5279 C CA . PRO C 1 190 ? 28.984 -4.050 5.933 1.00 9.85 206 PRO C CA 1
ATOM 5280 C C . PRO C 1 190 ? 28.307 -4.275 4.515 1.00 12.70 206 PRO C C 1
ATOM 5281 O O . PRO C 1 190 ? 28.515 -3.473 3.565 1.00 10.08 206 PRO C O 1
ATOM 5285 N N . ALA C 1 191 ? 27.498 -5.343 4.361 1.00 10.92 207 ALA C N 1
ATOM 5286 C CA . ALA C 1 191 ? 26.842 -5.572 3.063 1.00 12.09 207 ALA C CA 1
ATOM 5287 C C . ALA C 1 191 ? 25.811 -4.469 2.799 1.00 10.53 207 ALA C C 1
ATOM 5288 O O . ALA C 1 191 ? 25.604 -4.087 1.659 1.00 9.46 207 ALA C O 1
ATOM 5290 N N . GLU C 1 192 ? 25.138 -3.989 3.828 1.00 7.95 208 GLU C N 1
ATOM 5291 C CA . GLU C 1 192 ? 24.151 -2.897 3.596 1.00 11.22 208 GLU C CA 1
ATOM 5292 C C . GLU C 1 192 ? 24.852 -1.540 3.239 1.00 9.03 208 GLU C C 1
ATOM 5293 O O . GLU C 1 192 ? 24.357 -0.738 2.442 1.00 9.85 208 GLU C O 1
ATOM 5299 N N . VAL C 1 193 ? 26.033 -1.361 3.788 1.00 10.23 209 VAL C N 1
ATOM 5300 C CA . VAL C 1 193 ? 26.842 -0.198 3.525 1.00 10.85 209 VAL C CA 1
ATOM 5301 C C . VAL C 1 193 ? 27.372 -0.254 2.113 1.00 15.32 209 VAL C C 1
ATOM 5302 O O . VAL C 1 193 ? 27.432 0.793 1.457 1.00 17.39 209 VAL C O 1
ATOM 5306 N N . ARG C 1 194 ? 27.756 -1.448 1.622 1.00 15.63 210 ARG C N 1
ATOM 5307 C CA . ARG C 1 194 ? 28.211 -1.547 0.229 1.00 14.49 210 ARG C CA 1
ATOM 5308 C C . ARG C 1 194 ? 27.015 -1.288 -0.649 1.00 11.76 210 ARG C C 1
ATOM 5309 O O . ARG C 1 194 ? 27.120 -0.656 -1.679 1.00 15.20 210 ARG C O 1
ATOM 5317 N N . MET C 1 195 ? 25.866 -1.809 -0.239 1.00 11.35 211 MET C N 1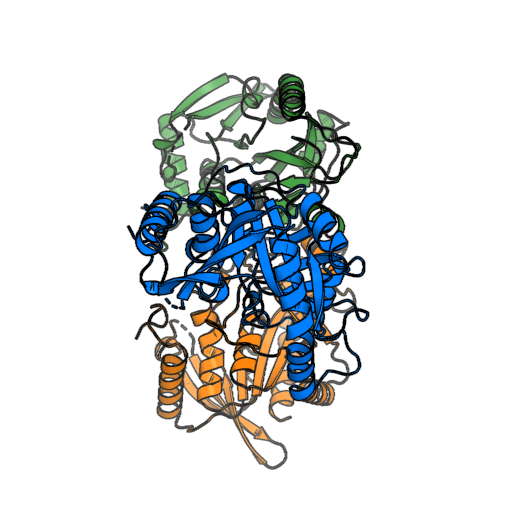
ATOM 5318 C CA . MET C 1 195 ? 24.640 -1.635 -0.978 1.00 8.29 211 MET C CA 1
ATOM 5319 C C . MET C 1 195 ? 24.358 -0.134 -1.211 1.00 10.21 211 MET C C 1
ATOM 5320 O O . MET C 1 195 ? 24.075 0.294 -2.336 1.00 10.44 211 MET C O 1
ATOM 5325 N N . ALA C 1 196 ? 24.391 0.641 -0.127 1.00 11.45 212 ALA C N 1
ATOM 5326 C CA . ALA C 1 196 ? 24.123 2.100 -0.177 1.00 11.16 212 ALA C CA 1
ATOM 5327 C C . ALA C 1 196 ? 25.096 2.783 -1.173 1.00 11.92 212 ALA C C 1
ATOM 5328 O O . ALA C 1 196 ? 24.644 3.578 -2.002 1.00 12.90 212 ALA C O 1
ATOM 5330 N N . GLY C 1 197 ? 26.392 2.413 -1.127 1.00 9.77 213 GLY C N 1
ATOM 5331 C CA . GLY C 1 197 ? 27.379 2.980 -2.017 1.00 7.53 213 GLY C CA 1
ATOM 5332 C C . GLY C 1 197 ? 27.006 2.668 -3.453 1.00 12.63 213 GLY C C 1
ATOM 5333 O O . GLY C 1 197 ? 27.040 3.532 -4.337 1.00 10.70 213 GLY C O 1
ATOM 5334 N N . ILE C 1 198 ? 26.627 1.420 -3.715 1.00 13.28 214 ILE C N 1
ATOM 5335 C CA . ILE C 1 198 ? 26.232 1.055 -5.084 1.00 11.62 214 ILE C CA 1
ATOM 5336 C C . ILE C 1 198 ? 25.037 1.847 -5.496 1.00 9.69 214 ILE C C 1
ATOM 5337 O O . ILE C 1 198 ? 24.831 2.101 -6.663 1.00 10.78 214 ILE C O 1
ATOM 5342 N N . LEU C 1 199 ? 24.195 2.196 -4.546 1.00 10.02 215 LEU C N 1
ATOM 5343 C CA . LEU C 1 199 ? 23.009 2.942 -4.938 1.00 11.88 215 LEU C CA 1
ATOM 5344 C C . LEU C 1 199 ? 23.323 4.454 -5.116 1.00 15.10 215 LEU C C 1
ATOM 5345 O O . LEU C 1 199 ? 22.485 5.178 -5.615 1.00 16.20 215 LEU C O 1
ATOM 5350 N N . GLY C 1 200 ? 24.500 4.915 -4.690 1.00 11.89 216 GLY C N 1
ATOM 5351 C CA . GLY C 1 200 ? 24.813 6.320 -4.890 1.00 13.58 216 GLY C CA 1
ATOM 5352 C C . GLY C 1 200 ? 24.968 7.194 -3.650 1.00 13.28 216 GLY C C 1
ATOM 5353 O O . GLY C 1 200 ? 25.144 8.401 -3.775 1.00 15.16 216 GLY C O 1
ATOM 5354 N N . ALA C 1 201 ? 24.888 6.613 -2.468 1.00 10.18 217 ALA C N 1
ATOM 5355 C CA . ALA C 1 201 ? 25.066 7.381 -1.252 1.00 9.42 217 ALA C CA 1
ATOM 5356 C C . ALA C 1 201 ? 26.521 7.487 -0.831 1.00 11.24 217 ALA C C 1
ATOM 5357 O O . ALA C 1 201 ? 27.329 6.602 -1.124 1.00 12.57 217 ALA C O 1
ATOM 5359 N N . ASP C 1 202 ? 26.843 8.602 -0.156 1.00 9.29 218 ASP C N 1
ATOM 5360 C CA . ASP C 1 202 ? 28.151 8.914 0.426 1.00 6.47 218 ASP C CA 1
ATOM 5361 C C . ASP C 1 202 ? 27.964 8.915 1.938 1.00 3.28 218 ASP C C 1
ATOM 5362 O O . ASP C 1 202 ? 28.901 8.863 2.665 1.00 5.86 218 ASP C O 1
ATOM 5367 N N . LEU C 1 203 ? 26.736 8.931 2.401 1.00 2.00 219 LEU C N 1
ATOM 5368 C CA . LEU C 1 203 ? 26.470 9.063 3.837 1.00 8.27 219 LEU C CA 1
ATOM 5369 C C . LEU C 1 203 ? 25.224 8.280 4.187 1.00 7.43 219 LEU C C 1
ATOM 5370 O O . LEU C 1 203 ? 24.305 8.272 3.397 1.00 9.62 219 LEU C O 1
ATOM 5375 N N . VAL C 1 204 ? 25.202 7.659 5.373 1.00 8.67 220 VAL C N 1
ATOM 5376 C CA . VAL C 1 204 ? 24.015 6.953 5.810 1.00 7.58 220 VAL C CA 1
ATOM 5377 C C . VAL C 1 204 ? 23.650 7.354 7.219 1.00 5.81 220 VAL C C 1
ATOM 5378 O O . VAL C 1 204 ? 24.500 7.570 8.045 1.00 7.21 220 VAL C O 1
ATOM 5382 N N . GLY C 1 205 ? 22.358 7.399 7.497 1.00 7.71 221 GLY C N 1
ATOM 5383 C CA . GLY C 1 205 ? 21.920 7.760 8.805 1.00 5.84 221 GLY C CA 1
ATOM 5384 C C . GLY C 1 205 ? 20.439 7.481 8.890 1.00 8.40 221 GLY C C 1
ATOM 5385 O O . GLY C 1 205 ? 19.847 6.840 8.007 1.00 7.69 221 GLY C O 1
ATOM 5386 N N . MET C 1 206 ? 19.816 8.032 9.914 1.00 7.76 222 MET C N 1
ATOM 5387 C CA . MET C 1 206 ? 18.424 7.750 10.198 1.00 8.41 222 MET C CA 1
ATOM 5388 C C . MET C 1 206 ? 17.423 8.846 10.291 1.00 9.66 222 MET C C 1
ATOM 5389 O O . MET C 1 206 ? 16.402 8.715 11.044 1.00 8.20 222 MET C O 1
ATOM 5394 N N . SER C 1 207 ? 17.641 9.935 9.574 1.00 10.01 223 SER C N 1
ATOM 5395 C CA . SER C 1 207 ? 16.654 11.010 9.685 1.00 8.34 223 SER C CA 1
ATOM 5396 C C . SER C 1 207 ? 16.768 11.873 8.468 1.00 10.67 223 SER C C 1
ATOM 5397 O O . SER C 1 207 ? 17.241 11.412 7.390 1.00 9.40 223 SER C O 1
ATOM 5400 N N . THR C 1 208 ? 16.280 13.121 8.642 1.00 11.69 224 THR C N 1
ATOM 5401 C CA . THR C 1 208 ? 16.417 14.157 7.626 1.00 8.72 224 THR C CA 1
ATOM 5402 C C . THR C 1 208 ? 15.637 14.110 6.334 1.00 11.37 224 THR C C 1
ATOM 5403 O O . THR C 1 208 ? 14.966 15.087 6.051 1.00 11.10 224 THR C O 1
ATOM 5407 N N . THR C 1 209 ? 15.687 13.004 5.549 1.00 10.20 225 THR C N 1
ATOM 5408 C CA . THR C 1 209 ? 14.995 13.017 4.277 1.00 8.34 225 THR C CA 1
ATOM 5409 C C . THR C 1 209 ? 13.481 13.216 4.356 1.00 10.63 225 THR C C 1
ATOM 5410 O O . THR C 1 209 ? 12.914 13.952 3.534 1.00 8.98 225 THR C O 1
ATOM 5414 N N . LEU C 1 210 ? 12.799 12.597 5.313 1.00 10.13 226 LEU C N 1
ATOM 5415 C CA . LEU C 1 210 ? 11.353 12.837 5.408 1.00 10.32 226 LEU C CA 1
ATOM 5416 C C . LEU C 1 210 ? 11.065 14.325 5.812 1.00 11.76 226 LEU C C 1
ATOM 5417 O O . LEU C 1 210 ? 10.038 14.897 5.417 1.00 13.41 226 LEU C O 1
ATOM 5422 N N . GLU C 1 211 ? 11.958 14.905 6.622 1.00 8.56 227 GLU C N 1
ATOM 5423 C CA . GLU C 1 211 ? 11.837 16.284 7.065 1.00 9.78 227 GLU C CA 1
ATOM 5424 C C . GLU C 1 211 ? 12.068 17.221 5.855 1.00 8.35 227 GLU C C 1
ATOM 5425 O O . GLU C 1 211 ? 11.383 18.243 5.706 1.00 8.63 227 GLU C O 1
ATOM 5431 N N . ALA C 1 212 ? 13.010 16.855 5.000 1.00 4.04 228 ALA C N 1
ATOM 5432 C CA . ALA C 1 212 ? 13.319 17.674 3.850 1.00 9.39 228 ALA C CA 1
ATOM 5433 C C . ALA C 1 212 ? 12.167 17.667 2.904 1.00 13.35 228 ALA C C 1
ATOM 5434 O O . ALA C 1 212 ? 11.804 18.715 2.319 1.00 9.94 228 ALA C O 1
ATOM 5436 N N . ILE C 1 213 ? 11.576 16.480 2.734 1.00 12.10 229 ILE C N 1
ATOM 5437 C CA . ILE C 1 213 ? 10.449 16.387 1.845 1.00 10.88 229 ILE C CA 1
ATOM 5438 C C . ILE C 1 213 ? 9.291 17.252 2.370 1.00 11.35 229 ILE C C 1
ATOM 5439 O O . ILE C 1 213 ? 8.689 17.986 1.613 1.00 11.80 229 ILE C O 1
ATOM 5444 N N . ALA C 1 214 ? 8.954 17.116 3.639 1.00 10.91 230 ALA C N 1
ATOM 5445 C CA . ALA C 1 214 ? 7.895 17.947 4.252 1.00 13.05 230 ALA C CA 1
ATOM 5446 C C . ALA C 1 214 ? 8.203 19.506 4.154 1.00 9.13 230 ALA C C 1
ATOM 5447 O O . ALA C 1 214 ? 7.317 20.294 3.975 1.00 9.73 230 ALA C O 1
ATOM 5449 N N . ALA C 1 215 ? 9.458 19.890 4.307 1.00 9.87 231 ALA C N 1
ATOM 5450 C CA . ALA C 1 215 ? 9.907 21.283 4.210 1.00 13.25 231 ALA C CA 1
ATOM 5451 C C . ALA C 1 215 ? 9.601 21.819 2.811 1.00 14.34 231 ALA C C 1
ATOM 5452 O O . ALA C 1 215 ? 8.937 22.840 2.682 1.00 14.86 231 ALA C O 1
ATOM 5454 N N . ARG C 1 216 ? 10.047 21.102 1.770 1.00 10.36 232 ARG C N 1
ATOM 5455 C CA . ARG C 1 216 ? 9.813 21.511 0.416 1.00 13.08 232 ARG C CA 1
ATOM 5456 C C . ARG C 1 216 ? 8.348 21.657 0.127 1.00 15.23 232 ARG C C 1
ATOM 5457 O O . ARG C 1 216 ? 7.892 22.594 -0.540 1.00 17.81 232 ARG C O 1
ATOM 5465 N N . HIS C 1 217 ? 7.592 20.715 0.614 1.00 13.78 233 HIS C N 1
ATOM 5466 C CA . HIS C 1 217 ? 6.179 20.761 0.385 1.00 12.71 233 HIS C CA 1
ATOM 5467 C C . HIS C 1 217 ? 5.573 22.052 1.011 1.00 11.54 233 HIS C C 1
ATOM 5468 O O . HIS C 1 217 ? 4.564 22.568 0.561 1.00 6.63 233 HIS C O 1
ATOM 5475 N N . CYS C 1 218 ? 6.169 22.523 2.086 1.00 12.34 234 CYS C N 1
ATOM 5476 C CA . CYS C 1 218 ? 5.666 23.733 2.711 1.00 16.22 234 CYS C CA 1
ATOM 5477 C C . CYS C 1 218 ? 6.355 24.965 2.121 1.00 16.85 234 CYS C C 1
ATOM 5478 O O . CYS C 1 218 ? 6.160 26.060 2.596 1.00 16.33 234 CYS C O 1
ATOM 5481 N N . GLY C 1 219 ? 7.200 24.755 1.121 1.00 18.28 235 GLY C N 1
ATOM 5482 C CA . GLY C 1 219 ? 7.877 25.855 0.466 1.00 16.61 235 GLY C CA 1
ATOM 5483 C C . GLY C 1 219 ? 9.108 26.403 1.158 1.00 18.06 235 GLY C C 1
ATOM 5484 O O . GLY C 1 219 ? 9.489 27.509 0.875 1.00 16.26 235 GLY C O 1
ATOM 5485 N N . LEU C 1 220 ? 9.704 25.668 2.081 1.00 16.12 236 LEU C N 1
ATOM 5486 C CA . LEU C 1 220 ? 10.939 26.125 2.697 1.00 15.81 236 LEU C CA 1
ATOM 5487 C C . LEU C 1 220 ? 12.160 25.877 1.827 1.00 13.14 236 LEU C C 1
ATOM 5488 O O . LEU C 1 220 ? 12.182 24.932 1.043 1.00 17.84 236 LEU C O 1
ATOM 5493 N N . GLU C 1 221 ? 13.182 26.711 1.953 1.00 9.61 237 GLU C N 1
ATOM 5494 C CA . GLU C 1 221 ? 14.425 26.495 1.224 1.00 12.78 237 GLU C CA 1
ATOM 5495 C C . GLU C 1 221 ? 15.232 25.666 2.232 1.00 12.29 237 GLU C C 1
ATOM 5496 O O . GLU C 1 221 ? 15.195 25.970 3.411 1.00 11.18 237 GLU C O 1
ATOM 5502 N N . VAL C 1 222 ? 15.969 24.635 1.781 1.00 10.79 238 VAL C N 1
ATOM 5503 C CA . VAL C 1 222 ? 16.629 23.764 2.766 1.00 7.67 238 VAL C CA 1
ATOM 5504 C C . VAL C 1 222 ? 18.131 23.663 2.666 1.00 7.17 238 VAL C C 1
ATOM 5505 O O . VAL C 1 222 ? 18.705 23.614 1.583 1.00 8.36 238 VAL C O 1
ATOM 5509 N N . LEU C 1 223 ? 18.776 23.682 3.820 1.00 5.80 239 LEU C N 1
ATOM 5510 C CA . LEU C 1 223 ? 20.225 23.530 3.852 1.00 9.57 239 LEU C CA 1
ATOM 5511 C C . LEU C 1 223 ? 20.422 22.250 4.728 1.00 9.83 239 LEU C C 1
ATOM 5512 O O . LEU C 1 223 ? 19.927 22.196 5.857 1.00 8.83 239 LEU C O 1
ATOM 5517 N N . GLY C 1 224 ? 21.107 21.233 4.206 1.00 8.38 240 GLY C N 1
ATOM 5518 C CA . GLY C 1 224 ? 21.298 20.042 5.014 1.00 5.65 240 GLY C CA 1
ATOM 5519 C C . GLY C 1 224 ? 22.758 19.935 5.332 1.00 6.36 240 GLY C C 1
ATOM 5520 O O . GLY C 1 224 ? 23.560 20.097 4.436 1.00 6.43 240 GLY C O 1
ATOM 5521 N N . VAL C 1 225 ? 23.116 19.683 6.594 1.00 5.13 241 VAL C N 1
ATOM 5522 C CA . VAL C 1 225 ? 24.521 19.568 6.946 1.00 8.20 241 VAL C CA 1
ATOM 5523 C C . VAL C 1 225 ? 24.735 18.357 7.843 1.00 13.12 241 VAL C C 1
ATOM 5524 O O . VAL C 1 225 ? 24.159 18.276 8.944 1.00 12.93 241 VAL C O 1
ATOM 5528 N N . SER C 1 226 ? 25.561 17.414 7.386 1.00 13.37 242 SER C N 1
ATOM 5529 C CA . SER C 1 226 ? 25.854 16.231 8.189 1.00 12.54 242 SER C CA 1
ATOM 5530 C C . SER C 1 226 ? 27.176 16.362 8.860 1.00 12.73 242 SER C C 1
ATOM 5531 O O . SER C 1 226 ? 28.101 16.950 8.344 1.00 13.94 242 SER C O 1
ATOM 5534 N N . LEU C 1 227 ? 27.261 15.742 10.020 1.00 13.82 243 LEU C N 1
ATOM 5535 C CA . LEU C 1 227 ? 28.504 15.650 10.760 1.00 14.22 243 LEU C CA 1
ATOM 5536 C C . LEU C 1 227 ? 28.829 14.092 10.674 1.00 12.69 243 LEU C C 1
ATOM 5537 O O . LEU C 1 227 ? 28.022 13.282 11.098 1.00 12.46 243 LEU C O 1
ATOM 5542 N N . VAL C 1 228 ? 29.963 13.702 10.093 1.00 10.93 244 VAL C N 1
ATOM 5543 C CA . VAL C 1 228 ? 30.319 12.287 10.041 1.00 14.81 244 VAL C CA 1
ATOM 5544 C C . VAL C 1 228 ? 30.717 11.854 11.451 1.00 14.07 244 VAL C C 1
ATOM 5545 O O . VAL C 1 228 ? 31.719 12.293 11.956 1.00 17.45 244 VAL C O 1
ATOM 5549 N N . THR C 1 229 ? 29.859 11.077 12.097 1.00 16.96 245 THR C N 1
ATOM 5550 C CA . THR C 1 229 ? 30.078 10.510 13.463 1.00 17.83 245 THR C CA 1
ATOM 5551 C C . THR C 1 229 ? 31.295 9.607 13.326 1.00 17.56 245 THR C C 1
ATOM 5552 O O . THR C 1 229 ? 32.141 9.511 14.209 1.00 19.91 245 THR C O 1
ATOM 5556 N N . ASN C 1 230 ? 31.329 8.914 12.194 1.00 20.04 246 ASN C N 1
ATOM 5557 C CA . ASN C 1 230 ? 32.433 8.088 11.766 1.00 20.30 246 ASN C CA 1
ATOM 5558 C C . ASN C 1 230 ? 32.144 7.195 10.568 1.00 18.85 246 ASN C C 1
ATOM 5559 O O . ASN C 1 230 ? 31.023 7.112 10.075 1.00 18.30 246 ASN C O 1
ATOM 5564 N N . LEU C 1 231 ? 33.191 6.579 10.059 1.00 16.36 247 LEU C N 1
ATOM 5565 C CA . LEU C 1 231 ? 33.072 5.749 8.904 1.00 16.09 247 LEU C CA 1
ATOM 5566 C C . LEU C 1 231 ? 32.101 4.579 9.138 1.00 15.79 247 LEU C C 1
ATOM 5567 O O . LEU C 1 231 ? 32.096 3.979 10.225 1.00 13.56 247 LEU C O 1
ATOM 5572 N N . ALA C 1 232 ? 31.235 4.335 8.160 1.00 13.43 248 ALA C N 1
ATOM 5573 C CA . ALA C 1 232 ? 30.243 3.252 8.239 1.00 17.27 248 ALA C CA 1
ATOM 5574 C C . ALA C 1 232 ? 30.921 1.845 8.259 1.00 15.86 248 ALA C C 1
ATOM 5575 O O . ALA C 1 232 ? 32.077 1.696 7.843 1.00 13.46 248 ALA C O 1
ATOM 5577 N N . ALA C 1 233 ? 30.194 0.834 8.747 1.00 17.30 249 ALA C N 1
ATOM 5578 C CA . ALA C 1 233 ? 30.731 -0.566 8.825 1.00 17.56 249 ALA C CA 1
ATOM 5579 C C . ALA C 1 233 ? 31.434 -1.049 7.537 1.00 16.90 249 ALA C C 1
ATOM 5580 O O . ALA C 1 233 ? 30.931 -0.849 6.408 1.00 16.06 249 ALA C O 1
ATOM 5582 N N . GLY C 1 234 ? 32.639 -1.596 7.740 1.00 18.54 250 GLY C N 1
ATOM 5583 C CA . GLY C 1 234 ? 33.473 -2.120 6.670 1.00 20.55 250 GLY C CA 1
ATOM 5584 C C . GLY C 1 234 ? 34.213 -1.110 5.826 1.00 24.05 250 GLY C C 1
ATOM 5585 O O . GLY C 1 234 ? 34.952 -1.484 4.925 1.00 25.64 250 GLY C O 1
ATOM 5586 N N . ILE C 1 235 ? 34.028 0.175 6.098 1.00 28.26 251 ILE C N 1
ATOM 5587 C CA . ILE C 1 235 ? 34.685 1.215 5.302 1.00 31.04 251 ILE C CA 1
ATOM 5588 C C . ILE C 1 235 ? 36.123 1.400 5.736 1.00 33.37 251 ILE C C 1
ATOM 5589 O O . ILE C 1 235 ? 37.028 1.505 4.920 1.00 35.06 251 ILE C O 1
ATOM 5594 N N . SER C 1 236 ? 36.333 1.441 7.039 1.00 35.68 252 SER C N 1
ATOM 5595 C CA . SER C 1 236 ? 37.675 1.621 7.541 1.00 38.42 252 SER C CA 1
ATOM 5596 C C . SER C 1 236 ? 38.325 0.294 7.878 1.00 40.42 252 SER C C 1
ATOM 5597 O O . SER C 1 236 ? 37.692 -0.603 8.450 1.00 40.70 252 SER C O 1
ATOM 5600 N N . PRO C 1 237 ? 39.612 0.145 7.526 1.00 43.09 253 PRO C N 1
ATOM 5601 C CA . PRO C 1 237 ? 40.351 -1.099 7.802 1.00 44.59 253 PRO C CA 1
ATOM 5602 C C . PRO C 1 237 ? 40.503 -1.228 9.324 1.00 45.19 253 PRO C C 1
ATOM 5603 O O . PRO C 1 237 ? 40.294 -2.292 9.916 1.00 46.24 253 PRO C O 1
ATOM 5607 N N . THR C 1 238 ? 40.876 -0.107 9.936 1.00 44.43 254 THR C N 1
ATOM 5608 C CA . THR C 1 238 ? 41.076 -0.006 11.375 1.00 43.00 254 THR C CA 1
ATOM 5609 C C . THR C 1 238 ? 40.035 0.946 11.959 1.00 40.35 254 THR C C 1
ATOM 5610 O O . THR C 1 238 ? 40.271 2.127 12.116 1.00 39.68 254 THR C O 1
ATOM 5614 N N . PRO C 1 239 ? 38.841 0.432 12.261 1.00 38.95 255 PRO C N 1
ATOM 5615 C CA . PRO C 1 239 ? 37.745 1.231 12.826 1.00 37.72 255 PRO C CA 1
ATOM 5616 C C . PRO C 1 239 ? 37.978 1.847 14.216 1.00 35.53 255 PRO C C 1
ATOM 5617 O O . PRO C 1 239 ? 38.505 1.217 15.127 1.00 34.71 255 PRO C O 1
ATOM 5621 N N . LEU C 1 240 ? 37.588 3.109 14.339 1.00 34.31 256 LEU C N 1
ATOM 5622 C CA . LEU C 1 240 ? 37.705 3.879 15.586 1.00 32.17 256 LEU C CA 1
ATOM 5623 C C . LEU C 1 240 ? 36.962 3.279 16.766 1.00 28.66 256 LEU C C 1
ATOM 5624 O O . LEU C 1 240 ? 35.822 2.807 16.609 1.00 26.92 256 LEU C O 1
ATOM 5629 N N . SER C 1 241 ? 37.586 3.345 17.945 1.00 26.03 257 SER C N 1
ATOM 5630 C CA . SER C 1 241 ? 36.932 2.875 19.167 1.00 24.51 257 SER C CA 1
ATOM 5631 C C . SER C 1 241 ? 35.800 3.867 19.457 1.00 24.15 257 SER C C 1
ATOM 5632 O O . SER C 1 241 ? 35.753 4.982 18.894 1.00 22.74 257 SER C O 1
ATOM 5635 N N . HIS C 1 242 ? 34.895 3.486 20.343 1.00 23.30 258 HIS C N 1
ATOM 5636 C CA . HIS C 1 242 ? 33.800 4.372 20.683 1.00 24.31 258 HIS C CA 1
ATOM 5637 C C . HIS C 1 242 ? 34.309 5.675 21.368 1.00 25.70 258 HIS C C 1
ATOM 5638 O O . HIS C 1 242 ? 33.753 6.774 21.171 1.00 22.36 258 HIS C O 1
ATOM 5645 N N . ALA C 1 243 ? 35.356 5.531 22.177 1.00 25.60 259 ALA C N 1
ATOM 5646 C CA . ALA C 1 243 ? 35.946 6.670 22.870 1.00 26.64 259 ALA C CA 1
ATOM 5647 C C . ALA C 1 243 ? 36.508 7.648 21.835 1.00 27.03 259 ALA C C 1
ATOM 5648 O O . ALA C 1 243 ? 36.410 8.872 21.974 1.00 23.52 259 ALA C O 1
ATOM 5650 N N . GLU C 1 244 ? 37.083 7.088 20.781 1.00 26.61 260 GLU C N 1
ATOM 5651 C CA . GLU C 1 244 ? 37.650 7.909 19.741 1.00 27.52 260 GLU C CA 1
ATOM 5652 C C . GLU C 1 244 ? 36.583 8.671 18.957 1.00 24.99 260 GLU C C 1
ATOM 5653 O O . GLU C 1 244 ? 36.769 9.818 18.576 1.00 24.13 260 GLU C O 1
ATOM 5659 N N . VAL C 1 245 ? 35.468 8.019 18.700 1.00 23.56 261 VAL C N 1
ATOM 5660 C CA . VAL C 1 245 ? 34.392 8.666 17.970 1.00 23.87 261 VAL C CA 1
ATOM 5661 C C . VAL C 1 245 ? 33.916 9.869 18.779 1.00 25.51 261 VAL C C 1
ATOM 5662 O O . VAL C 1 245 ? 33.760 10.970 18.253 1.00 22.94 261 VAL C O 1
ATOM 5666 N N . ILE C 1 246 ? 33.678 9.638 20.068 1.00 25.42 262 ILE C N 1
ATOM 5667 C CA . ILE C 1 246 ? 33.206 10.695 20.936 1.00 27.53 262 ILE C CA 1
ATOM 5668 C C . ILE C 1 246 ? 34.141 11.885 21.032 1.00 26.50 262 ILE C C 1
ATOM 5669 O O . ILE C 1 246 ? 33.675 13.044 21.055 1.00 25.76 262 ILE C O 1
ATOM 5674 N N . GLU C 1 247 ? 35.437 11.617 21.100 1.00 24.64 263 GLU C N 1
ATOM 5675 C CA . GLU C 1 247 ? 36.385 12.702 21.183 1.00 28.08 263 GLU C CA 1
ATOM 5676 C C . GLU C 1 247 ? 36.492 13.500 19.877 1.00 27.71 263 GLU C C 1
ATOM 5677 O O . GLU C 1 247 ? 36.684 14.738 19.910 1.00 27.30 263 GLU C O 1
ATOM 5683 N N . ALA C 1 248 ? 36.372 12.806 18.746 1.00 22.96 264 ALA C N 1
ATOM 5684 C CA . ALA C 1 248 ? 36.504 13.480 17.483 1.00 22.95 264 ALA C CA 1
ATOM 5685 C C . ALA C 1 248 ? 35.247 14.338 17.346 1.00 23.15 264 ALA C C 1
ATOM 5686 O O . ALA C 1 248 ? 35.318 15.440 16.852 1.00 23.20 264 ALA C O 1
ATOM 5688 N N . GLY C 1 249 ? 34.120 13.826 17.815 1.00 23.00 265 GLY C N 1
ATOM 5689 C CA . GLY C 1 249 ? 32.885 14.574 17.765 1.00 25.14 265 GLY C CA 1
ATOM 5690 C C . GLY C 1 249 ? 32.988 15.841 18.607 1.00 28.45 265 GLY C C 1
ATOM 5691 O O . GLY C 1 249 ? 32.605 16.908 18.163 1.00 30.03 265 GLY C O 1
ATOM 5692 N N . GLN C 1 250 ? 33.487 15.715 19.828 1.00 27.87 266 GLN C N 1
ATOM 5693 C CA . GLN C 1 250 ? 33.659 16.842 20.720 1.00 28.93 266 GLN C CA 1
ATOM 5694 C C . GLN C 1 250 ? 34.523 17.946 20.124 1.00 26.93 266 GLN C C 1
ATOM 5695 O O . GLN C 1 250 ? 34.163 19.118 20.157 1.00 25.13 266 GLN C O 1
ATOM 5701 N N . ALA C 1 251 ? 35.671 17.550 19.599 1.00 23.57 267 ALA C N 1
ATOM 5702 C CA . ALA C 1 251 ? 36.620 18.481 19.062 1.00 21.42 267 ALA C CA 1
ATOM 5703 C C . ALA C 1 251 ? 36.143 19.231 17.811 1.00 22.85 267 ALA C C 1
ATOM 5704 O O . ALA C 1 251 ? 36.798 20.158 17.363 1.00 21.65 267 ALA C O 1
ATOM 5706 N N . ALA C 1 252 ? 34.998 18.839 17.273 1.00 20.36 268 ALA C N 1
ATOM 5707 C CA . ALA C 1 252 ? 34.447 19.490 16.113 1.00 18.33 268 ALA C CA 1
ATOM 5708 C C . ALA C 1 252 ? 33.448 20.557 16.582 1.00 17.53 268 ALA C C 1
ATOM 5709 O O . ALA C 1 252 ? 32.945 21.319 15.758 1.00 18.02 268 ALA C O 1
ATOM 5711 N N . GLY C 1 253 ? 33.175 20.602 17.893 1.00 17.26 269 GLY C N 1
ATOM 5712 C CA . GLY C 1 253 ? 32.178 21.517 18.432 1.00 15.91 269 GLY C CA 1
ATOM 5713 C C . GLY C 1 253 ? 32.373 22.970 18.057 1.00 17.03 269 GLY C C 1
ATOM 5714 O O . GLY C 1 253 ? 31.486 23.623 17.542 1.00 15.69 269 GLY C O 1
ATOM 5715 N N . PRO C 1 254 ? 33.520 23.530 18.394 1.00 20.75 270 PRO C N 1
ATOM 5716 C CA . PRO C 1 254 ? 33.761 24.942 18.040 1.00 21.91 270 PRO C CA 1
ATOM 5717 C C . PRO C 1 254 ? 33.602 25.248 16.545 1.00 2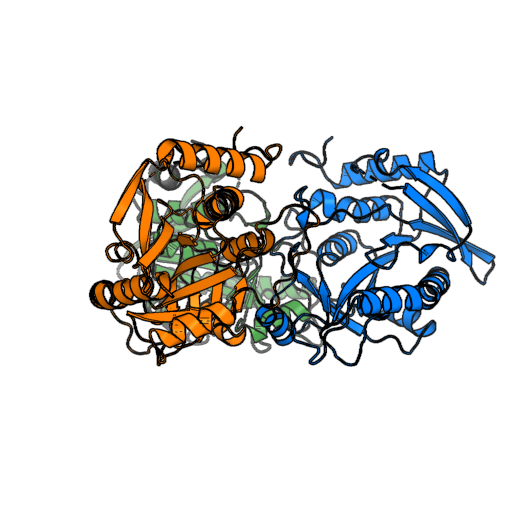0.68 270 PRO C C 1
ATOM 5718 O O . PRO C 1 254 ? 32.921 26.203 16.164 1.00 21.72 270 PRO C O 1
ATOM 5722 N N . ARG C 1 255 ? 34.184 24.425 15.690 1.00 18.63 271 ARG C N 1
ATOM 5723 C CA . ARG C 1 255 ? 34.073 24.663 14.279 1.00 16.93 271 ARG C CA 1
ATOM 5724 C C . ARG C 1 255 ? 32.631 24.667 13.809 1.00 17.87 271 ARG C C 1
ATOM 5725 O O . ARG C 1 255 ? 32.157 25.547 13.100 1.00 16.52 271 ARG C O 1
ATOM 5733 N N . ILE C 1 256 ? 31.910 23.684 14.281 1.00 18.31 272 ILE C N 1
ATOM 5734 C CA . ILE C 1 256 ? 30.549 23.474 13.851 1.00 15.68 272 ILE C CA 1
ATOM 5735 C C . ILE C 1 256 ? 29.604 24.574 14.341 1.00 14.80 272 ILE C C 1
ATOM 5736 O O . ILE C 1 256 ? 28.695 25.051 13.634 1.00 10.14 272 ILE C O 1
ATOM 5741 N N . SER C 1 257 ? 29.814 25.032 15.557 1.00 13.78 273 SER C N 1
ATOM 5742 C CA . SER C 1 257 ? 28.917 26.083 16.000 1.00 14.71 273 SER C CA 1
ATOM 5743 C C . SER C 1 257 ? 29.292 27.464 15.324 1.00 11.47 273 SER C C 1
ATOM 5744 O O . SER C 1 257 ? 28.436 28.281 15.120 1.00 10.98 273 SER C O 1
ATOM 5747 N N . ALA C 1 258 ? 30.540 27.655 14.932 1.00 9.64 274 ALA C N 1
ATOM 5748 C CA . ALA C 1 258 ? 30.961 28.901 14.280 1.00 12.24 274 ALA C CA 1
ATOM 5749 C C . ALA C 1 258 ? 30.405 28.864 12.898 1.00 15.70 274 ALA C C 1
ATOM 5750 O O . ALA C 1 258 ? 30.148 29.920 12.322 1.00 14.66 274 ALA C O 1
ATOM 5752 N N . LEU C 1 259 ? 30.253 27.654 12.328 1.00 12.90 275 LEU C N 1
ATOM 5753 C CA . LEU C 1 259 ? 29.731 27.577 10.985 1.00 9.43 275 LEU C CA 1
ATOM 5754 C C . LEU C 1 259 ? 28.250 27.958 10.930 1.00 11.34 275 LEU C C 1
ATOM 5755 O O . LEU C 1 259 ? 27.832 28.712 10.043 1.00 17.47 275 LEU C O 1
ATOM 5760 N N . LEU C 1 260 ? 27.434 27.444 11.833 1.00 11.02 276 LEU C N 1
ATOM 5761 C CA . LEU C 1 260 ? 26.005 27.790 11.834 1.00 11.94 276 LEU C CA 1
ATOM 5762 C C . LEU C 1 260 ? 25.795 29.302 12.133 1.00 13.43 276 LEU C C 1
ATOM 5763 O O . LEU C 1 260 ? 24.940 29.958 11.510 1.00 12.18 276 LEU C O 1
ATOM 5768 N N . ALA C 1 261 ? 26.544 29.828 13.105 1.00 12.05 277 ALA C N 1
ATOM 5769 C CA . ALA C 1 261 ? 26.447 31.257 13.447 1.00 13.36 277 ALA C CA 1
ATOM 5770 C C . ALA C 1 261 ? 26.758 32.115 12.190 1.00 12.43 277 ALA C C 1
ATOM 5771 O O . ALA C 1 261 ? 25.938 32.953 11.825 1.00 14.13 277 ALA C O 1
ATOM 5773 N N . ASP C 1 262 ? 27.874 31.868 11.511 1.00 11.99 278 ASP C N 1
ATOM 5774 C CA . ASP C 1 262 ? 28.220 32.625 10.314 1.00 13.23 278 ASP C CA 1
ATOM 5775 C C . ASP C 1 262 ? 27.196 32.467 9.228 1.00 16.45 278 ASP C C 1
ATOM 5776 O O . ASP C 1 262 ? 26.807 33.459 8.566 1.00 18.44 278 ASP C O 1
ATOM 5781 N N . ILE C 1 263 ? 26.728 31.243 9.023 1.00 16.53 279 ILE C N 1
ATOM 5782 C CA . ILE C 1 263 ? 25.695 31.030 8.016 1.00 14.22 279 ILE C CA 1
ATOM 5783 C C . ILE C 1 263 ? 24.381 31.734 8.344 1.00 13.26 279 ILE C C 1
ATOM 5784 O O . ILE C 1 263 ? 23.701 32.247 7.448 1.00 12.52 279 ILE C O 1
ATOM 5789 N N . ALA C 1 264 ? 24.005 31.747 9.615 1.00 13.68 280 ALA C N 1
ATOM 5790 C CA . ALA C 1 264 ? 22.733 32.361 10.018 1.00 17.82 280 ALA C CA 1
ATOM 5791 C C . ALA C 1 264 ? 22.692 33.867 9.663 1.00 22.16 280 ALA C C 1
ATOM 5792 O O . ALA C 1 264 ? 21.625 34.409 9.410 1.00 23.31 280 ALA C O 1
ATOM 5794 N N . LYS C 1 265 ? 23.854 34.527 9.648 1.00 23.97 281 LYS C N 1
ATOM 5795 C CA . LYS C 1 265 ? 23.942 35.933 9.288 1.00 25.35 281 LYS C CA 1
ATOM 5796 C C . LYS C 1 265 ? 23.923 36.107 7.787 1.00 27.53 281 LYS C C 1
ATOM 5797 O O . LYS C 1 265 ? 23.691 37.222 7.323 1.00 28.31 281 LYS C O 1
ATOM 5803 N N . ARG C 1 266 ? 24.197 35.015 7.062 1.00 26.69 282 ARG C N 1
ATOM 5804 C CA . ARG C 1 266 ? 24.336 34.924 5.584 1.00 28.69 282 ARG C CA 1
ATOM 5805 C C . ARG C 1 266 ? 25.817 35.145 5.131 1.00 30.97 282 ARG C C 1
ATOM 5806 O O . ARG C 1 266 ? 26.430 34.206 4.596 1.00 33.30 282 ARG C O 1
#

Secondary structure (DSSP, 8-state):
--TTSTTS-HHHHHHHHHHHHHHHH--S--SEEEE--TT-TTTTTTS-EEEEEEEGGGSTT---EEEEEEEE-TTS-EEEEEE--S---GGGSS-HHHHSHHHHHHHHTT--EEEEEEEEEE--TTS-TT-EEEEEEEEE-SS--S--SS-----TTSB-HHHHHHHHHH-TT--EEEEEE---SSPPPHHHHHHHHHHT-SEEESSSHHHHHHHHHTT-EEEEEEEEEEEPTTT-SSPPPHHHHHHHHHHHHHHHHHHHHHHHT-/--TTSTTS-HHHHHHHHHHHHHHHHS-S--SEEEE--TT-TTTTSSS-EEEEEEEGGGSTT---EEEEEEEEPTTS-EEEEEE-S----GGG-S-HHHHHHHHHHHHHTT--EEEEEEEEEE--TTS-TT-EEEEEEEEE-SS--S--SS-----TTSB-HHHHHHHHHH-TT--EEEEEE---SSPPPHHHHHHHHHTT-SEEESSSHHHHHHHHHTT-EEEEEEEEEEEPTTT-SSPPPHHHHHHHHHHHHHHHHHHHHHHHH-/--TTSTTS-HHHHHHHHHHHHHHHH--S--SEEEE--TT-TTTTTTSSEEEEEEEGGGSTT---EEEEEEEE-TTS-EEEEEEEPS---GGGSS-HHHHHHHHHHHHHTT--EEEEEEEEEES-TTS-TT-EEEEEEEEE-SS--S--S------TTSB-HHHHHHHHHH-TT--EEEEEE---SSPPPHHHHHHHHHHT-SEEESSSHHHHHHHHHTT-EEEEEEEEEEEPTTT-SSPPPHHHHHHHHHTTHHHHHHHHHHHHH-

Solvent-accessible surface area: 30965 Å² total; per-residue (Å²): 119,85,19,121,62,118,94,17,76,13,77,98,6,2,114,41,0,3,85,52,2,28,142,52,16,62,12,172,31,4,56,5,0,1,6,23,11,77,56,0,58,50,3,2,103,116,1,35,118,62,57,20,100,6,51,17,127,99,3,43,39,48,109,115,46,5,32,0,1,76,0,90,50,114,107,59,44,50,70,33,0,1,1,15,12,86,33,34,38,20,27,59,67,110,31,18,33,26,14,0,6,11,3,8,1,0,23,23,12,42,3,133,12,0,1,0,0,3,20,6,15,0,29,41,108,151,25,34,24,13,28,0,0,0,0,34,14,0,0,18,41,1,26,103,16,0,8,78,17,100,24,108,17,98,1,59,79,4,0,9,79,117,5,35,88,19,0,47,165,45,28,104,102,6,34,65,3,14,1,0,3,22,20,6,1,15,102,12,0,21,2,5,2,131,7,0,35,70,8,39,7,44,0,5,6,25,8,0,0,0,6,0,0,0,0,69,67,40,56,6,48,0,2,0,0,0,6,0,58,44,40,11,28,64,38,22,115,110,113,79,57,133,74,82,24,75,125,25,29,125,74,8,28,92,105,2,10,46,9,0,9,75,5,1,74,84,118,88,16,123,58,121,96,17,77,14,81,91,5,2,105,37,0,3,77,54,4,30,149,46,18,66,16,169,31,4,38,0,0,0,13,22,4,66,52,0,54,40,4,2,110,110,0,33,103,59,59,18,104,6,47,5,128,94,4,50,35,45,119,98,54,7,36,0,1,78,0,94,56,114,111,52,49,64,53,41,0,2,2,19,29,57,82,30,31,19,35,66,67,104,30,15,28,28,15,0,6,11,3,10,2,0,23,28,12,40,1,97,8,0,4,2,4,5,18,7,14,0,28,40,115,150,24,35,27,13,25,0,0,0,1,30,17,0,1,18,41,2,27,106,17,0,8,81,19,96,32,101,18,90,1,60,83,3,1,11,73,130,6,34,83,18,0,53,159,48,25,103,104,8,32,69,2,18,0,1,2,19,19,2,4,9,118,11,0,18,3,5,1,138,5,0,32,74,9,38,7,43,0,7,6,36,14,3,0,0,13,0,0,0,0,60,64,42,55,8,48,0,2,1,0,0,6,0,59,39,34,14,23,57,40,22,123,107,94,79,59,125,72,80,20,93,118,29,29,135,74,11,25,91,110,2,11,44,10,0,7,63,6,0,76,72,117,83,18,116,61,121,96,16,76,14,82,94,4,3,123,40,0,2,82,52,2,33,144,46,17,65,15,175,31,4,52,2,0,0,7,27,9,81,58,0,54,49,2,2,106,113,1,41,99,65,63,20,108,7,46,10,123,97,4,45,34,50,120,106,54,5,30,1,2,81,0,108,42,114,113,54,46,65,66,43,0,1,2,16,9,80,41,30,39,22,27,62,67,109,30,13,29,26,13,0,5,12,3,9,1,0,24,18,13,45,6,129,6,1,1,1,0,4,16,6,15,0,30,38,109,155,25,30,26,12,32,0,0,0,0,32,13,0,0,20,41,2,24,106,16,0,5,81,20,102,22,163,23,102,1,49,77,3,1,9,68,121,4,36,88,40,0,36,149,45,27,103,103,6,34,62,3,13,0,0,3,22,21,4,1,14,96,12,0,17,3,7,2,138,7,0,34,74,8,36,7,44,0,5,7,22,8,1,0,0,4,0,0,0,0,70,61,42,56,4,46,0,3,1,1,0,5,0,59,37,37,12,25,61,39,24,114,115,102,78,56,138,72,85,21,86,116,31,26,122,78,10,28,99,104,3,9,42,8,0,8,67,4,0,80,83